Protein AF-A0A3S0FAB8-F1 (afdb_monomer_lite)

Foldseek 3Di:
DFLVLQLFAPLSQKWFKWQVLDVPTDGLFMWGDPDRFKIKFFCLSPVLCQLPQLRIWTASQQLRAIWGFPHKFAQPPWDPPVSVVLLLVAPLDPPDADDTFRGMMMTGTDRDNDDDDPVVSVLSLVLSAHDDDCVQWPDKDWDFQQVVVVVLQVCLVVQAFWKKFFAASRRHTAKIWGDHRSATWWIDGLLAIDLQNVLQCNQVVRGGMMTTGRDDDDCPDPGGTHPDGRVVSVVVSVVLNVCVQVLQVVQVHQQWAKAFPDPDDQLVNFDPLCSVQCVQLVVQRPRQAGLNLSCSRSNGHSSSSSVRVVRCVVVVRMDIDPDSGPHNVDSDDHGRADADQDDDFDAFQKKKWWDQDPRRRDIDIWIWGWHAALDPVRRQWTKIQTDDDFRHGQIFMDHPSHGFWTWRGFDDHDPPPPDDPGTMTITGGPVSVVSSVPDDPPDPPDDDDDDDDSSVVSPPDPPVVVVVVVVVVPDDDQDWFADPPPRDIDSDQQQDPPHGDGHDDDDDDDDDDDPVVVVVVVVVVVCVVPVDDPVVVVVVVCVVPPPPPPPDDPDDDDDDDDDDPDDPPDPPPPDDEADQVQLVCCVQWLVFDSDADPQWHKAFCCVLVPPWGKIWIDGPVQQKIKIKTKAQACCCVVCVLVCQQPPPSDPFFDGHDNVPWDKDWDWDDFFLGIKTKIWTWTQTNVRDHTFIKIWIKDGTPDPRMIIIMIMGGNDNVDHHDVVVVVVSSCVRRVVSRVNNVCVVVVVDDPPPPDDDDDDDDDDDDPPDDDADDPVNLVVLQVVLQVQLLVLQDQDPVLVVQLPDPDRDWFKWKKKFKAALQQATPDIGTPGCGPDVSNSVSSVRSSNVSPSRPDDGQHPVRMAMWMWMDTSSGIDIDGD

Secondary structure (DSSP, 8-state):
--HHHHTTSHHHHEEEEEETTSSSPEEEEEEEEEETTEEEE-HHHHGGGTT-GGGEEEEETTTTEEEEEEEEEE-TT--HHHHHHHHHT----TT-----TT--EEEEEESS-----HHHHHHHHHHHSPP---TTEEEEEE--TTHHHHHHHHHHHTT--EEEEEE-TTS-EEEEEEEETTEEEEEEETTEEHHHHHHHHHHH---SEEEEESS-----TTPPPP-S-HHHHHHHHHHHHHHHHHHHHHTT-TT-BEEESSS---GGGS-HHHHHHHHHHHHH--SSSBGGGHHHHHTS-HHHHHHHHHHHHHTTSEEE---S-SS--SS--SPPP-B-S-----TT-EEEEEEE-TTT--EEEEEEEEEEES-TT-TTEEEE-----TT-TT-EEEETTEEEEEEEEEEPPPTTS---SS-EEEEEEGGGHHHHHTS---------S----TTGGGTTTTSSHHHHHHHGGGS-----EE-TTT--EESSSEE-TTT-PEEPPPPPPPPPP-TTHHHHHHHHHHHHHHT--HHHHHHHHHHHHSSSSSSS------PPPPPP---TT------PPPPHHHHHHIIIII---SSPPTT-EEEE-TTTSTTSEEEEEEETTTTEEEEEEEESSSHHHH-GGGGTTS-TT-TTB----GGGSEEEEEEEEETTEEEEEEEEEE-BTTS---EEEEEEEEE-SSTT-EEEEEEEESSTTS---HHHHHHHHHHHTHHHHHHHHHHHTT--------PPP------PPP-PPPPPPHHHHHHHHHHHHHHHHHH----HHHHHHHTSSS----EEEEEEEEETTS-EEEEEEEE--S-HHHHHHHHHHHHHTPSPTTPPP-TTSEEEEEEEEETTEEEEE--

Sequence (879 aa):
MSLEQIQQNYADATGFVIDRTVSPPKVLGQAFLVSKSRAVTCASSVFNYVEAPWALGLNFIHPDVTDSIKNITLHQDFDKVAARKWYLAQTGNPGDQLILPNDMASLSLDFNTPNVEPDKLAELNRALSLPFSSEGVESSGNIRGIEFLTVLQNILQTGREGLFTLLDGRNLPIGRIQVASGNIQKVYFRGLLGELAFFELVYRKPAEGFSFQTTVPFNWGNVRDITAPAPALIEEAQRRVSELPGMLNYLGGSEARYQKRVENVEPSQVSENIQWLMERLWATIDGYMTLDKMSERVGADTFTVVQAMRECVNRGFVSMINRSTPFHCSHEVGTPLVSHTDFEVNAWDPLQAFYLDPLSGRPTWMQGNFFGVANALQPKNMLHTIAMPNNLPGALILKDYKLIGIHSGPQIPKPGTPLPPVKLYQMMWMGALLEMSSKRVKSDDGATGEQSSAISGLRGKMELDDEAVAAAASQEKLEKYVCSNCYTTNTKVGPCFNCGTTIEPPPPEEEPEDAKSKAVSEIAKLQKKYNVTNAQLALVAAVVIGVPVFGFAFCGGGGTPPPAVTDPNQSAERVHKSSDKAVALATKYAGFQGTAVGGYWYDDTSDKTKPAQSFGLNSELSNQRILFVIMDDLAPVQNLGNFVGLPPFVDDIKRAPPEKVKVDEGRQIIGDGDLQWFVGSYEDAKDGPHREVLTAAYASPEKNKSILVVGTAYDPSKGYDPKMTLGVIDQMASEFTANGNSKRTGTEKKLIVEKPKDSPDDTPPPEEKPLATDSELDEFVEAVGSVIQNKLKTPDDIAELLAKKKPPKIKSTLSVVLNEDGTVKKLEIIDPGDYESATTALNKAVNAASPYENVPHTKDGQVSLIVKLDGNKIKTERP

pLDDT: mean 80.63, std 19.11, range [27.0, 98.06]

Structure (mmCIF, N/CA/C/O backbone):
data_AF-A0A3S0FAB8-F1
#
_entry.id   AF-A0A3S0FAB8-F1
#
loop_
_atom_site.group_PDB
_atom_site.id
_atom_site.type_symbol
_atom_site.label_atom_id
_atom_site.label_alt_id
_atom_site.label_comp_id
_atom_site.label_asym_id
_atom_site.label_entity_id
_atom_site.label_seq_id
_atom_site.pdbx_PDB_ins_code
_atom_site.Cartn_x
_atom_site.Cartn_y
_atom_site.Cartn_z
_atom_site.occupancy
_atom_site.B_iso_or_equiv
_atom_site.auth_seq_id
_atom_site.auth_comp_id
_atom_site.auth_asym_id
_atom_site.auth_atom_id
_atom_site.pdbx_PDB_model_num
ATOM 1 N N . MET A 1 1 ? 1.625 23.598 -17.117 1.00 54.50 1 MET A N 1
ATOM 2 C CA . MET A 1 1 ? 3.053 23.214 -17.187 1.00 54.50 1 MET A CA 1
ATOM 3 C C . MET A 1 1 ? 3.160 22.027 -18.135 1.00 54.50 1 MET A C 1
ATOM 5 O O . MET A 1 1 ? 2.206 21.261 -18.180 1.00 54.50 1 MET A O 1
ATOM 9 N N . SER A 1 2 ? 4.219 21.894 -18.937 1.00 55.75 2 SER A N 1
ATOM 10 C CA . SER A 1 2 ? 4.358 20.711 -19.811 1.00 55.75 2 SER A CA 1
ATOM 11 C C . SER A 1 2 ? 4.960 19.539 -19.026 1.00 55.75 2 SER A C 1
ATOM 13 O O . SER A 1 2 ? 5.820 19.763 -18.176 1.00 55.75 2 SER A O 1
ATOM 15 N N . LEU A 1 3 ? 4.552 18.294 -19.309 1.00 57.84 3 LEU A N 1
ATOM 16 C CA . LEU A 1 3 ? 5.097 17.100 -18.635 1.00 57.84 3 LEU A CA 1
ATOM 17 C C . LEU A 1 3 ? 6.617 16.936 -18.846 1.00 57.84 3 LEU A C 1
ATOM 19 O O . LEU A 1 3 ? 7.285 16.319 -18.027 1.00 57.84 3 LEU A O 1
ATOM 23 N N . GLU A 1 4 ? 7.184 17.562 -19.882 1.00 55.56 4 GLU A N 1
ATOM 24 C CA . GLU A 1 4 ? 8.634 17.623 -20.131 1.00 55.56 4 GLU A CA 1
ATOM 25 C C . GLU A 1 4 ? 9.408 18.393 -19.051 1.00 55.56 4 GLU A C 1
ATOM 27 O O . GLU A 1 4 ? 10.554 18.061 -18.758 1.00 55.56 4 GLU A O 1
ATOM 32 N N . GLN A 1 5 ? 8.789 19.405 -18.439 1.00 54.78 5 GLN A N 1
ATOM 33 C CA . GLN A 1 5 ? 9.406 20.188 -17.362 1.00 54.78 5 GLN A CA 1
ATOM 34 C C . GLN A 1 5 ? 9.337 19.453 -16.016 1.00 54.78 5 GLN A C 1
ATOM 36 O O . GLN A 1 5 ? 10.212 19.629 -15.179 1.00 54.78 5 GLN A O 1
ATOM 41 N N . ILE A 1 6 ? 8.335 18.587 -15.836 1.00 58.62 6 ILE A N 1
ATOM 42 C CA . ILE A 1 6 ? 8.087 17.832 -14.597 1.00 58.62 6 ILE A CA 1
ATOM 43 C C . ILE A 1 6 ? 9.078 16.658 -14.443 1.00 58.62 6 ILE A C 1
ATOM 45 O O . ILE A 1 6 ? 9.403 16.244 -13.337 1.00 58.62 6 ILE A O 1
ATOM 49 N N . GLN A 1 7 ? 9.641 16.146 -15.542 1.00 57.84 7 GLN A N 1
ATOM 50 C CA . GLN A 1 7 ? 10.600 15.027 -15.529 1.00 57.84 7 GLN A CA 1
ATOM 51 C C . GLN A 1 7 ? 12.011 15.387 -15.028 1.00 57.84 7 GLN A C 1
ATOM 53 O O . GLN A 1 7 ? 12.880 14.517 -14.945 1.00 57.84 7 GLN A O 1
ATOM 58 N N . GLN A 1 8 ? 12.267 16.657 -14.713 1.00 58.75 8 GLN A N 1
ATOM 59 C CA . GLN A 1 8 ? 13.614 17.156 -14.427 1.00 58.75 8 GLN A CA 1
ATOM 60 C C . GLN A 1 8 ? 14.094 16.861 -12.996 1.00 58.75 8 GLN A C 1
ATOM 62 O O . GLN A 1 8 ? 15.282 17.017 -12.730 1.00 58.75 8 GLN A O 1
ATOM 67 N N . ASN A 1 9 ? 13.224 16.377 -12.100 1.00 72.06 9 ASN A N 1
ATOM 68 C CA . ASN A 1 9 ? 13.579 16.014 -10.726 1.00 72.06 9 ASN A CA 1
ATOM 69 C C . ASN A 1 9 ? 12.665 14.927 -10.153 1.00 72.06 9 ASN A C 1
ATOM 71 O O . ASN A 1 9 ? 11.476 14.882 -10.449 1.00 72.06 9 ASN A O 1
ATOM 75 N N . TYR A 1 10 ? 13.213 14.096 -9.267 1.00 70.00 10 TYR A N 1
ATOM 76 C CA . TYR A 1 10 ? 12.505 13.081 -8.489 1.00 70.00 10 TYR A CA 1
ATOM 77 C C . TYR A 1 10 ? 11.234 13.600 -7.804 1.00 70.00 10 TYR A C 1
ATOM 79 O O . TYR A 1 10 ? 10.201 12.937 -7.864 1.00 70.00 10 TYR A O 1
ATOM 87 N N . ALA A 1 11 ? 11.302 14.769 -7.161 1.00 70.94 11 ALA A N 1
ATOM 88 C CA . ALA A 1 11 ? 10.172 15.331 -6.419 1.00 70.94 11 ALA A CA 1
ATOM 89 C C . ALA A 1 11 ? 9.024 15.784 -7.334 1.00 70.94 11 ALA A C 1
ATOM 91 O O . ALA A 1 11 ? 7.865 15.549 -7.008 1.00 70.94 11 ALA A O 1
ATOM 92 N N . ASP A 1 12 ? 9.350 16.369 -8.487 1.00 78.69 12 ASP A N 1
ATOM 93 C CA . ASP A 1 12 ? 8.362 16.807 -9.475 1.00 78.69 12 ASP A CA 1
ATOM 94 C C . ASP A 1 12 ? 7.782 15.623 -10.250 1.00 78.69 12 ASP A C 1
ATOM 96 O O . ASP A 1 12 ? 6.581 15.563 -10.497 1.00 78.69 12 ASP A O 1
ATOM 100 N N . ALA A 1 13 ? 8.625 14.644 -10.584 1.00 83.12 13 ALA A N 1
ATOM 101 C CA . ALA A 1 13 ? 8.242 13.464 -11.345 1.00 83.12 13 ALA A CA 1
ATOM 102 C C . ALA A 1 13 ? 7.451 12.432 -10.530 1.00 83.12 13 ALA A C 1
ATOM 104 O O . ALA A 1 13 ? 6.884 11.515 -11.126 1.00 83.12 13 ALA A O 1
ATOM 105 N N . THR A 1 14 ? 7.417 12.554 -9.200 1.00 89.62 14 THR A N 1
ATOM 106 C CA . THR A 1 14 ? 6.674 11.663 -8.299 1.00 89.62 14 THR A CA 1
ATOM 107 C C . THR A 1 14 ? 5.377 12.334 -7.859 1.00 89.62 14 THR A C 1
ATOM 109 O O . THR A 1 14 ? 5.351 13.513 -7.518 1.00 89.62 14 THR A O 1
ATOM 112 N N . GLY A 1 15 ? 4.283 11.582 -7.845 1.00 92.06 15 GLY A N 1
ATOM 113 C CA . GLY A 1 15 ? 2.976 12.071 -7.425 1.00 92.06 15 GLY A CA 1
ATOM 114 C C . GLY A 1 15 ? 2.172 11.014 -6.682 1.00 92.06 15 GLY A C 1
ATOM 115 O O . GLY A 1 15 ? 2.530 9.834 -6.640 1.00 92.06 15 GLY A O 1
ATOM 116 N N . PHE A 1 16 ? 1.056 11.440 -6.101 1.00 94.94 16 PHE A N 1
ATOM 117 C CA . PHE A 1 16 ? 0.107 10.552 -5.441 1.00 94.94 16 PHE A CA 1
ATOM 118 C C . PHE A 1 16 ? -0.985 10.120 -6.404 1.00 94.94 16 PHE A C 1
ATOM 120 O O . PHE A 1 16 ? -1.671 10.958 -6.994 1.00 94.94 16 PHE A O 1
ATOM 127 N N . VAL A 1 17 ? -1.195 8.811 -6.512 1.00 95.25 17 VAL A N 1
ATOM 128 C CA . VAL A 1 17 ? -2.403 8.284 -7.142 1.00 95.25 17 VAL A CA 1
ATOM 129 C C . VAL A 1 17 ? -3.548 8.494 -6.164 1.00 95.25 17 VAL A C 1
ATOM 131 O O . VAL A 1 17 ? -3.518 7.962 -5.051 1.00 95.25 17 VAL A O 1
ATOM 134 N N . ILE A 1 18 ? -4.540 9.281 -6.564 1.00 94.06 18 ILE A N 1
ATOM 135 C CA . ILE A 1 18 ? -5.681 9.644 -5.728 1.00 94.06 18 ILE A CA 1
ATOM 136 C C . ILE A 1 18 ? -6.983 9.120 -6.318 1.00 94.06 18 ILE A C 1
ATOM 138 O O . ILE A 1 18 ? -7.229 9.228 -7.518 1.00 94.06 18 ILE A O 1
ATOM 142 N N . ASP A 1 19 ? -7.840 8.597 -5.452 1.00 92.50 19 ASP A N 1
ATOM 143 C CA . ASP A 1 19 ? -9.252 8.404 -5.743 1.00 92.50 19 ASP A CA 1
ATOM 144 C C . ASP A 1 19 ? -9.979 9.739 -5.552 1.00 92.50 19 ASP A C 1
ATOM 146 O O . ASP A 1 19 ? -10.097 10.242 -4.432 1.00 92.50 19 ASP A O 1
ATOM 150 N N . ARG A 1 20 ? -10.452 10.315 -6.659 1.00 90.00 20 ARG A N 1
ATOM 151 C CA . ARG A 1 20 ? -11.163 11.605 -6.688 1.00 90.00 20 ARG A CA 1
ATOM 152 C C . ARG A 1 20 ? -12.668 11.480 -6.469 1.00 90.00 20 ARG A C 1
ATOM 154 O O . ARG A 1 20 ? -13.372 12.484 -6.503 1.00 90.00 20 ARG A O 1
ATOM 161 N N . THR A 1 21 ? -13.168 10.265 -6.279 1.00 87.75 21 THR A N 1
ATOM 162 C CA . THR A 1 21 ? -14.599 10.002 -6.100 1.00 87.75 21 THR A CA 1
ATOM 163 C C . THR A 1 21 ? -15.042 9.993 -4.638 1.00 87.75 21 THR A C 1
ATOM 165 O O . THR A 1 21 ? -16.234 9.905 -4.354 1.00 87.75 21 THR A O 1
ATOM 168 N N . VAL A 1 22 ? -14.090 10.134 -3.714 1.00 83.81 22 VAL A N 1
ATOM 169 C CA . VAL A 1 22 ? -14.316 10.268 -2.272 1.00 83.81 22 VAL A CA 1
ATOM 170 C C . VAL A 1 22 ? -13.826 11.632 -1.784 1.00 83.81 22 VAL A C 1
ATOM 172 O O . VAL A 1 22 ? -12.912 12.217 -2.366 1.00 83.81 22 VAL A O 1
ATOM 175 N N . SER A 1 23 ? -14.441 12.153 -0.720 1.00 78.12 23 SER A N 1
ATOM 176 C CA . SER A 1 23 ? -14.099 13.457 -0.143 1.00 78.12 23 SER A CA 1
ATOM 177 C C . SER A 1 23 ? -13.738 13.316 1.342 1.00 78.12 23 SER A C 1
ATOM 179 O O . SER A 1 23 ? -14.602 12.926 2.126 1.00 78.12 23 SER A O 1
ATOM 181 N N . PRO A 1 24 ? -12.509 13.676 1.761 1.00 78.81 24 PRO A N 1
ATOM 182 C CA . PRO A 1 24 ? -11.395 14.123 0.918 1.00 78.81 24 PRO A CA 1
ATOM 183 C C . PRO A 1 24 ? -10.855 12.995 0.011 1.00 78.81 24 PRO A C 1
ATOM 185 O O . PRO A 1 24 ? -11.035 11.821 0.347 1.00 78.81 24 PRO A O 1
ATOM 188 N N . PRO A 1 25 ? -10.168 13.327 -1.104 1.00 86.00 25 PRO A N 1
ATOM 189 C CA . PRO A 1 25 ? -9.566 12.331 -1.987 1.00 86.00 25 PRO A CA 1
ATOM 190 C C . PRO A 1 25 ? -8.641 11.374 -1.234 1.00 86.00 25 PRO A C 1
ATOM 192 O O . PRO A 1 25 ? -7.815 11.797 -0.419 1.00 86.00 25 PRO A O 1
ATOM 195 N N . LYS A 1 26 ? -8.759 10.076 -1.518 1.00 87.38 26 LYS A N 1
ATOM 196 C CA . LYS A 1 26 ? -7.969 9.032 -0.855 1.00 87.38 26 LYS A CA 1
ATOM 197 C C . LYS A 1 26 ? -6.704 8.744 -1.653 1.00 87.38 26 LYS A C 1
ATOM 199 O O . LYS A 1 26 ? -6.785 8.397 -2.825 1.00 87.38 26 LYS A O 1
ATOM 204 N N . VAL A 1 27 ? -5.541 8.829 -1.009 1.00 90.25 27 VAL A N 1
ATOM 205 C CA . VAL A 1 27 ? -4.267 8.397 -1.605 1.00 90.25 27 VAL A CA 1
ATOM 206 C C . VAL A 1 27 ? -4.222 6.867 -1.642 1.00 90.25 27 VAL A C 1
ATOM 208 O O . VAL A 1 27 ? -4.405 6.213 -0.616 1.00 90.25 27 VAL A O 1
ATOM 211 N N . LEU A 1 28 ? -3.995 6.301 -2.826 1.00 91.06 28 LEU A N 1
ATOM 212 C CA . LEU A 1 28 ? -3.922 4.854 -3.068 1.00 91.06 28 LEU A CA 1
ATOM 213 C C . LEU A 1 28 ? -2.479 4.332 -3.126 1.00 91.06 28 LEU A C 1
ATOM 215 O O . LEU A 1 28 ? -2.226 3.152 -2.888 1.00 91.06 28 LEU A O 1
ATOM 219 N N . GLY A 1 29 ? -1.539 5.207 -3.467 1.00 92.12 29 GLY A N 1
ATOM 220 C CA . GLY A 1 29 ? -0.128 4.890 -3.630 1.00 92.12 29 GLY A CA 1
ATOM 221 C C . GLY A 1 29 ? 0.616 6.041 -4.289 1.00 92.12 29 GLY A C 1
ATOM 222 O O . GLY A 1 29 ? 0.064 7.125 -4.501 1.00 92.12 29 GLY A O 1
ATOM 223 N N . GLN A 1 30 ? 1.872 5.794 -4.626 1.00 94.25 30 GLN A N 1
ATOM 224 C CA . GLN A 1 30 ? 2.707 6.721 -5.374 1.00 94.25 30 GLN A CA 1
ATOM 225 C C . GLN A 1 30 ? 2.863 6.244 -6.810 1.00 94.25 30 GLN A C 1
ATOM 227 O O . GLN A 1 30 ? 2.855 5.046 -7.098 1.00 94.25 30 GLN A O 1
ATOM 232 N N . ALA A 1 31 ? 2.993 7.190 -7.722 1.00 93.81 31 ALA A N 1
ATOM 233 C CA . ALA A 1 31 ? 3.391 6.913 -9.086 1.00 93.81 31 ALA A CA 1
ATOM 234 C C . ALA A 1 31 ? 4.488 7.881 -9.490 1.00 93.81 31 ALA A C 1
ATOM 236 O O . ALA A 1 31 ? 4.593 8.981 -8.949 1.00 93.81 31 ALA A O 1
ATOM 237 N N . PHE A 1 32 ? 5.274 7.482 -10.475 1.00 89.81 32 PHE A N 1
ATOM 238 C CA . PHE A 1 32 ? 6.310 8.338 -11.026 1.00 89.81 32 PHE A CA 1
ATOM 239 C C . PHE A 1 32 ? 6.253 8.356 -12.544 1.00 89.81 32 PHE A C 1
ATOM 241 O O . PHE A 1 32 ? 5.880 7.365 -13.175 1.00 89.81 32 PHE A O 1
ATOM 248 N N . LEU A 1 33 ? 6.628 9.484 -13.136 1.00 87.38 33 LEU A N 1
ATOM 249 C CA . LEU A 1 33 ? 6.671 9.660 -14.581 1.00 87.38 33 LEU A CA 1
ATOM 250 C C . LEU A 1 33 ? 7.852 8.903 -15.196 1.00 87.38 33 LEU A C 1
ATOM 252 O O . LEU A 1 33 ? 9.008 9.163 -14.875 1.00 87.38 33 LEU A O 1
ATOM 256 N N . VAL A 1 34 ? 7.554 8.016 -16.148 1.00 82.56 34 VAL A N 1
ATOM 257 C CA . VAL A 1 34 ? 8.550 7.354 -17.018 1.00 82.56 34 VAL A CA 1
ATOM 258 C C . VAL A 1 34 ? 8.629 8.000 -18.400 1.00 82.56 34 VAL A C 1
ATOM 260 O O . VAL A 1 34 ? 9.610 7.835 -19.115 1.00 82.56 34 VAL A O 1
ATOM 263 N N . SER A 1 35 ? 7.579 8.708 -18.820 1.00 78.69 35 SER A N 1
ATOM 264 C CA . SER A 1 35 ? 7.517 9.397 -20.114 1.00 78.69 35 SER A CA 1
ATOM 265 C C . SER A 1 35 ? 6.563 10.593 -20.042 1.00 78.69 35 SER A C 1
ATOM 267 O O . SER A 1 35 ? 5.873 10.768 -19.038 1.00 78.69 35 SER A O 1
ATOM 269 N N . LYS A 1 36 ? 6.477 11.376 -21.125 1.00 75.88 36 LYS A N 1
ATOM 270 C CA . LYS A 1 36 ? 5.649 12.591 -21.209 1.00 75.88 36 LYS A CA 1
ATOM 271 C C . LYS A 1 36 ? 4.159 12.376 -20.957 1.00 75.88 36 LYS A C 1
ATOM 273 O O . LYS A 1 36 ? 3.453 13.355 -20.846 1.00 75.88 36 LYS A O 1
ATOM 278 N N . SER A 1 37 ? 3.653 11.149 -20.959 1.00 82.94 37 SER A N 1
ATOM 279 C CA . SER A 1 37 ? 2.238 10.860 -20.685 1.00 82.94 37 SER A CA 1
ATOM 280 C C . SER A 1 37 ? 2.049 9.526 -19.975 1.00 82.94 37 SER A C 1
ATOM 282 O O . SER A 1 37 ? 0.938 8.999 -19.933 1.00 82.94 37 SER A O 1
ATOM 284 N N . ARG A 1 38 ? 3.131 8.945 -19.438 1.00 88.19 38 ARG A N 1
ATOM 285 C CA . ARG A 1 38 ? 3.058 7.667 -18.731 1.00 88.19 38 ARG A CA 1
ATOM 286 C C . ARG A 1 38 ? 3.715 7.754 -17.376 1.00 88.19 38 ARG A C 1
ATOM 288 O O . ARG A 1 38 ? 4.872 8.165 -17.277 1.00 88.19 38 ARG A O 1
ATOM 295 N N . ALA A 1 39 ? 2.988 7.270 -16.384 1.00 91.94 39 ALA A N 1
ATOM 296 C CA . ALA A 1 39 ? 3.492 7.015 -15.052 1.00 91.94 39 ALA A CA 1
ATOM 297 C C . ALA A 1 39 ? 3.465 5.513 -14.745 1.00 91.94 39 ALA A C 1
ATOM 299 O O . ALA A 1 39 ? 2.786 4.738 -15.424 1.00 91.94 39 ALA A O 1
ATOM 300 N N . VAL A 1 40 ? 4.220 5.096 -13.737 1.00 93.19 40 VAL A N 1
ATOM 301 C CA . VAL A 1 40 ? 4.257 3.713 -13.250 1.00 93.19 40 VAL A CA 1
ATOM 302 C C . VAL A 1 40 ? 3.993 3.700 -11.748 1.00 93.19 40 VAL A C 1
ATOM 304 O O . VAL A 1 40 ? 4.444 4.587 -11.027 1.00 93.19 40 VAL A O 1
ATOM 307 N N . THR A 1 41 ? 3.227 2.710 -11.293 1.00 94.94 41 THR A N 1
ATOM 308 C CA . THR A 1 41 ? 2.826 2.495 -9.894 1.00 94.94 41 THR A CA 1
ATOM 309 C C . THR A 1 41 ? 2.654 0.995 -9.617 1.00 94.94 41 THR A C 1
ATOM 311 O O . THR A 1 41 ? 2.871 0.170 -10.509 1.00 94.94 41 THR A O 1
ATOM 314 N N . CYS A 1 42 ? 2.244 0.624 -8.406 1.00 94.69 42 CYS A N 1
ATOM 315 C CA . CYS A 1 42 ? 1.854 -0.745 -8.072 1.00 94.69 42 CYS A CA 1
ATOM 316 C C . CYS A 1 42 ? 0.445 -1.064 -8.587 1.00 94.69 42 CYS A C 1
ATOM 318 O O . CYS A 1 42 ? -0.485 -0.266 -8.451 1.00 94.69 42 CYS A O 1
ATOM 320 N N . ALA A 1 43 ? 0.268 -2.252 -9.161 1.00 94.81 43 ALA A N 1
ATOM 321 C CA . ALA A 1 43 ? -1.026 -2.727 -9.641 1.00 94.81 43 ALA A CA 1
ATOM 322 C C . ALA A 1 43 ? -2.044 -2.882 -8.504 1.00 94.81 43 ALA A C 1
ATOM 324 O O . ALA A 1 43 ? -3.202 -2.503 -8.668 1.00 94.81 43 ALA A O 1
ATOM 325 N N . SER A 1 44 ? -1.616 -3.348 -7.336 1.00 91.50 44 SER A N 1
ATOM 326 C CA . SER A 1 44 ? -2.405 -3.489 -6.112 1.00 91.50 44 SER A CA 1
ATOM 327 C C . SER A 1 44 ? -3.070 -2.178 -5.675 1.00 91.50 44 SER A C 1
ATOM 329 O O . SER A 1 44 ? -4.183 -2.208 -5.149 1.00 91.50 44 SER A O 1
ATOM 331 N N . SER A 1 45 ? -2.459 -1.028 -5.975 1.00 91.56 45 SER A N 1
ATOM 332 C CA . SER A 1 45 ? -3.024 0.297 -5.698 1.00 91.56 45 SER A CA 1
ATOM 333 C C . SER A 1 45 ? -4.143 0.707 -6.662 1.00 91.56 45 SER A C 1
ATOM 335 O O . SER A 1 45 ? -4.986 1.520 -6.290 1.00 91.56 45 SER A O 1
ATOM 337 N N . VAL A 1 46 ? -4.176 0.180 -7.893 1.00 94.06 46 VAL A N 1
ATOM 338 C CA . VAL A 1 46 ? -5.038 0.709 -8.974 1.00 94.06 46 VAL A CA 1
ATOM 339 C C . VAL A 1 46 ? -5.921 -0.327 -9.672 1.00 94.06 46 VAL A C 1
ATOM 341 O O . VAL A 1 46 ? -6.801 0.057 -10.440 1.00 94.06 46 VAL A O 1
ATOM 344 N N . PHE A 1 47 ? -5.746 -1.627 -9.418 1.00 93.75 47 PHE A N 1
ATOM 345 C CA . PHE A 1 47 ? -6.419 -2.689 -10.181 1.00 93.75 47 PHE A CA 1
ATOM 346 C C . PHE A 1 47 ? -7.953 -2.608 -10.124 1.00 93.75 47 PHE A C 1
ATOM 348 O O . PHE A 1 47 ? -8.625 -2.915 -11.106 1.00 93.75 47 PHE A O 1
ATOM 355 N N . ASN A 1 48 ? -8.502 -2.147 -8.997 1.00 91.31 48 ASN A N 1
ATOM 356 C CA . ASN A 1 48 ? -9.939 -1.953 -8.791 1.00 91.31 48 ASN A CA 1
ATOM 357 C C . ASN A 1 48 ? -10.553 -0.879 -9.712 1.00 91.31 48 ASN A C 1
ATOM 359 O O . ASN A 1 48 ? -11.772 -0.807 -9.834 1.00 91.31 48 ASN A O 1
ATOM 363 N N . TYR A 1 49 ? -9.725 -0.060 -10.362 1.00 93.75 49 TYR A N 1
ATOM 364 C CA . TYR A 1 49 ? -10.148 1.061 -11.201 1.00 93.75 49 TYR A CA 1
ATOM 365 C C . TYR A 1 49 ? -9.835 0.850 -12.683 1.00 93.75 49 TYR A C 1
ATOM 367 O O . TYR A 1 49 ? -9.996 1.780 -13.464 1.00 93.75 49 TYR A O 1
ATOM 375 N N . VAL A 1 50 ? -9.406 -0.346 -13.106 1.00 93.00 50 VAL A N 1
ATOM 376 C CA . VAL A 1 50 ? -9.059 -0.619 -14.518 1.00 93.00 50 VAL A CA 1
ATOM 377 C C . VAL A 1 50 ? -10.213 -0.297 -15.474 1.00 93.00 50 VAL A C 1
ATOM 379 O O . VAL A 1 50 ? -9.971 0.240 -16.549 1.00 93.00 50 VAL A O 1
ATOM 382 N N . GLU A 1 51 ? -11.458 -0.563 -15.068 1.00 90.50 51 GLU A N 1
ATOM 383 C CA . GLU A 1 51 ? -12.672 -0.238 -15.842 1.00 90.50 51 GLU A CA 1
ATOM 384 C C . GLU A 1 51 ? -13.183 1.199 -15.594 1.00 90.50 51 GLU A C 1
ATOM 386 O O . GLU A 1 51 ? -14.076 1.684 -16.287 1.00 90.50 51 GLU A O 1
ATOM 391 N N . ALA A 1 52 ? -12.603 1.912 -14.625 1.00 92.56 52 ALA A N 1
ATOM 392 C CA . ALA A 1 52 ? -12.973 3.275 -14.252 1.00 92.56 52 ALA A CA 1
ATOM 393 C C . ALA A 1 52 ? -11.741 4.180 -14.031 1.00 92.56 52 ALA A C 1
ATOM 395 O O . ALA A 1 52 ? -11.623 4.807 -12.976 1.00 92.56 52 ALA A O 1
ATOM 396 N N . PRO A 1 53 ? -10.818 4.302 -15.007 1.00 92.81 53 PRO A N 1
ATOM 397 C CA . PRO A 1 53 ? -9.604 5.105 -14.838 1.00 92.81 53 PRO A CA 1
ATOM 398 C C . PRO A 1 53 ? -9.914 6.594 -14.603 1.00 92.81 53 PRO A C 1
ATOM 400 O O . PRO A 1 53 ? -9.187 7.270 -13.880 1.00 92.81 53 PRO A O 1
ATOM 403 N N . TRP A 1 54 ? -11.058 7.071 -15.112 1.00 91.19 54 TRP A N 1
ATOM 404 C CA . TRP A 1 54 ? -11.597 8.418 -14.889 1.00 91.19 54 TRP A CA 1
ATOM 405 C C . TRP A 1 54 ? -11.823 8.760 -13.406 1.00 91.19 54 TRP A C 1
ATOM 407 O O . TRP A 1 54 ? -11.848 9.938 -13.043 1.00 91.19 54 TRP A O 1
ATOM 417 N N . ALA A 1 55 ? -11.988 7.749 -12.547 1.00 92.44 55 ALA A N 1
ATOM 418 C CA . ALA A 1 55 ? -12.175 7.908 -11.107 1.00 92.44 55 ALA A CA 1
ATOM 419 C C . ALA A 1 55 ? -10.869 8.212 -10.366 1.00 92.44 55 ALA A C 1
ATOM 421 O O . ALA A 1 55 ? -10.898 8.546 -9.179 1.00 92.44 55 ALA A O 1
ATOM 422 N N . LEU A 1 56 ? -9.728 8.104 -11.049 1.00 94.69 56 LEU A N 1
ATOM 423 C CA . LEU A 1 56 ? -8.422 8.370 -10.479 1.00 94.69 56 LEU A CA 1
ATOM 424 C C . LEU A 1 56 ? -7.799 9.650 -11.046 1.00 94.69 56 LEU A C 1
ATOM 426 O O . LEU A 1 56 ? -8.062 10.079 -12.173 1.00 94.69 56 LEU A O 1
ATOM 430 N N . GLY A 1 57 ? -6.934 10.251 -10.239 1.00 94.06 57 GLY A N 1
ATOM 431 C CA . GLY A 1 57 ? -6.022 11.311 -10.650 1.00 94.06 57 GLY A CA 1
ATOM 432 C C . GLY A 1 57 ? -4.605 11.021 -10.174 1.00 94.06 57 GLY A C 1
ATOM 433 O O . GLY A 1 57 ? -4.401 10.244 -9.239 1.00 94.06 57 GLY A O 1
ATOM 434 N N . LEU A 1 58 ? -3.629 11.657 -10.809 1.00 93.94 58 LEU A N 1
ATOM 435 C CA . LEU A 1 58 ? -2.249 11.693 -10.352 1.00 93.94 58 LEU A CA 1
ATOM 436 C C . LEU A 1 58 ? -1.919 13.122 -9.925 1.00 93.94 58 LEU A C 1
ATOM 438 O O . LEU A 1 58 ? -1.878 14.024 -10.758 1.00 93.94 58 LEU A O 1
ATOM 442 N N . ASN A 1 59 ? -1.731 13.323 -8.622 1.00 92.38 59 ASN A N 1
ATOM 443 C CA . ASN A 1 59 ? -1.426 14.622 -8.035 1.00 92.38 59 ASN A CA 1
ATOM 444 C C . ASN A 1 59 ? 0.084 14.775 -7.803 1.00 92.38 59 ASN A C 1
ATOM 446 O O . ASN A 1 59 ? 0.644 14.170 -6.884 1.00 92.38 59 ASN A O 1
ATOM 450 N N . PHE A 1 60 ? 0.726 15.604 -8.619 1.00 89.19 60 PHE A N 1
ATOM 451 C CA . PHE A 1 60 ? 2.103 16.054 -8.458 1.00 89.19 60 PHE A CA 1
ATOM 452 C C . PHE A 1 60 ? 2.127 17.276 -7.539 1.00 89.19 60 PHE A C 1
ATOM 454 O O . PHE A 1 60 ? 2.011 18.418 -7.975 1.00 89.19 60 PHE A O 1
ATOM 461 N N . ILE A 1 61 ? 2.286 17.027 -6.243 1.00 85.88 61 ILE A N 1
ATOM 462 C CA . ILE A 1 61 ? 2.191 18.044 -5.184 1.00 85.88 61 ILE A CA 1
ATOM 463 C C . ILE A 1 61 ? 3.242 19.162 -5.269 1.00 85.88 61 ILE A C 1
ATOM 465 O O . ILE A 1 61 ? 3.028 20.244 -4.731 1.00 85.88 61 ILE A O 1
ATOM 469 N N . HIS A 1 62 ? 4.381 18.906 -5.919 1.00 82.88 62 HIS A N 1
ATOM 470 C CA . HIS A 1 62 ? 5.469 19.870 -6.049 1.00 82.88 62 HIS A CA 1
ATOM 471 C C . HIS A 1 62 ? 5.196 20.930 -7.115 1.00 82.88 62 HIS A C 1
ATOM 473 O O . HIS A 1 62 ? 5.147 22.115 -6.768 1.00 82.88 62 HIS A O 1
ATOM 479 N N . PRO A 1 63 ? 4.913 20.536 -8.371 1.00 77.94 63 PRO A N 1
ATOM 480 C CA . PRO A 1 63 ? 4.433 21.476 -9.374 1.00 77.94 63 PRO A CA 1
ATOM 481 C C . PRO A 1 63 ? 2.974 21.908 -9.130 1.00 77.94 63 PRO A C 1
ATOM 483 O O . PRO A 1 63 ? 2.497 22.787 -9.844 1.00 77.94 63 PRO A O 1
ATOM 486 N N . ASP A 1 64 ? 2.288 21.306 -8.148 1.00 81.25 64 ASP A N 1
ATOM 487 C CA . ASP A 1 64 ? 0.867 21.491 -7.816 1.00 81.25 64 ASP A CA 1
ATOM 488 C C . ASP A 1 64 ? -0.043 21.256 -9.034 1.00 81.25 64 ASP A C 1
ATOM 490 O O . ASP A 1 64 ? -0.902 22.061 -9.399 1.00 81.25 64 ASP A O 1
ATOM 494 N N . VAL A 1 65 ? 0.209 20.141 -9.726 1.00 84.31 65 VAL A N 1
ATOM 495 C CA . VAL A 1 65 ? -0.514 19.733 -10.936 1.00 84.31 65 VAL A CA 1
ATOM 496 C C . VAL A 1 65 ? -1.214 18.411 -10.675 1.00 84.31 65 VAL A C 1
ATOM 498 O O . VAL A 1 65 ? -0.597 17.445 -10.238 1.00 84.31 65 VAL A O 1
ATOM 501 N N . THR A 1 66 ? -2.507 18.348 -10.984 1.00 88.69 66 THR A N 1
ATOM 502 C CA . THR A 1 66 ? -3.263 17.094 -10.972 1.00 88.69 66 THR A CA 1
ATOM 503 C C . THR A 1 66 ? -3.691 16.734 -12.385 1.00 88.69 66 THR A C 1
ATOM 505 O O . THR A 1 66 ? -4.507 17.437 -12.981 1.00 88.69 66 THR A O 1
ATOM 508 N N . ASP A 1 67 ? -3.193 15.604 -12.877 1.00 90.44 67 ASP A N 1
ATOM 509 C CA . ASP A 1 67 ? -3.597 15.029 -14.158 1.00 90.44 67 ASP A CA 1
ATOM 510 C C . ASP A 1 67 ? -4.618 13.910 -13.946 1.00 90.44 67 ASP A C 1
ATOM 512 O O . ASP A 1 67 ? -4.656 13.248 -12.903 1.00 90.44 67 ASP A O 1
ATOM 516 N N . SER A 1 68 ? -5.474 13.682 -14.939 1.00 91.12 68 SER A N 1
ATOM 517 C CA . SER A 1 68 ? -6.391 12.543 -14.923 1.00 91.12 68 SER A CA 1
ATOM 518 C C . SER A 1 68 ? -5.719 11.290 -15.471 1.00 91.12 68 SER A C 1
ATOM 520 O O . SER A 1 68 ? -4.771 11.362 -16.257 1.00 91.12 68 SER A O 1
ATOM 522 N N . ILE A 1 69 ? -6.214 10.123 -15.066 1.00 94.06 69 ILE A N 1
ATOM 523 C CA . ILE A 1 69 ? -5.746 8.852 -15.613 1.00 94.06 69 ILE A CA 1
ATOM 524 C C . ILE A 1 69 ? -6.710 8.427 -16.721 1.00 94.06 69 ILE A C 1
ATOM 526 O O . ILE A 1 69 ? -7.898 8.211 -16.498 1.00 94.06 69 ILE A O 1
ATOM 530 N N . LYS A 1 70 ? -6.184 8.301 -17.939 1.00 91.94 70 LYS A N 1
ATOM 531 C CA . LYS A 1 70 ? -6.934 7.873 -19.125 1.00 91.94 70 LYS A CA 1
ATOM 532 C C . LYS A 1 70 ? -7.049 6.361 -19.219 1.00 91.94 70 LYS A C 1
ATOM 534 O O . LYS A 1 70 ? -8.077 5.841 -19.636 1.00 91.94 70 LYS A O 1
ATOM 539 N N . ASN A 1 71 ? -5.969 5.660 -18.888 1.00 93.38 71 ASN A N 1
ATOM 540 C CA . ASN A 1 71 ? -5.895 4.210 -19.008 1.00 93.38 71 ASN A CA 1
ATOM 541 C C . ASN A 1 71 ? -4.970 3.616 -17.943 1.00 93.38 71 ASN A C 1
ATOM 543 O O . ASN A 1 71 ? -3.940 4.210 -17.615 1.00 93.38 71 ASN A O 1
ATOM 547 N N . ILE A 1 72 ? -5.314 2.420 -17.469 1.00 95.56 72 ILE A N 1
ATOM 548 C CA . ILE A 1 72 ? -4.529 1.628 -16.522 1.00 95.56 72 ILE A CA 1
ATOM 549 C C . ILE A 1 72 ? -4.197 0.299 -17.194 1.00 95.56 72 ILE A C 1
ATOM 551 O O . ILE A 1 72 ? -5.076 -0.502 -17.499 1.00 95.56 72 ILE A O 1
ATOM 555 N N . THR A 1 73 ? -2.912 0.051 -17.415 1.00 94.88 73 THR A N 1
ATOM 556 C CA . THR A 1 73 ? -2.414 -1.227 -17.932 1.00 94.88 73 THR A CA 1
ATOM 557 C C . THR A 1 73 ? -1.722 -1.967 -16.800 1.00 94.88 73 THR A C 1
ATOM 559 O O . THR A 1 73 ? -0.765 -1.450 -16.234 1.00 94.88 73 THR A O 1
ATOM 562 N N . LEU A 1 74 ? -2.199 -3.162 -16.457 1.00 94.31 74 LEU A N 1
ATOM 563 C CA . LEU A 1 74 ? -1.585 -4.015 -15.434 1.00 94.31 74 LEU A CA 1
ATOM 564 C C . LEU A 1 74 ? -0.549 -4.951 -16.065 1.00 94.31 74 LEU A C 1
ATOM 566 O O . LEU A 1 74 ? -0.666 -5.290 -17.247 1.00 94.31 74 LEU A O 1
ATOM 570 N N . HIS A 1 75 ? 0.438 -5.391 -15.285 1.00 92.94 75 HIS A N 1
ATOM 571 C CA . HIS A 1 75 ? 1.328 -6.475 -15.699 1.00 92.94 75 HIS A CA 1
ATOM 572 C C . HIS A 1 75 ? 0.519 -7.732 -16.071 1.00 92.94 75 HIS A C 1
ATOM 574 O O . HIS A 1 75 ? -0.501 -8.025 -15.447 1.00 92.94 75 HIS A O 1
ATOM 580 N N . GLN A 1 76 ? 0.955 -8.472 -17.098 1.00 88.69 76 GLN A N 1
ATOM 581 C CA . GLN A 1 76 ? 0.183 -9.598 -17.652 1.00 88.69 76 GLN A CA 1
ATOM 582 C C . GLN A 1 76 ? -0.009 -10.718 -16.623 1.00 88.69 76 GLN A C 1
ATOM 584 O O . GLN A 1 76 ? -1.106 -11.247 -16.483 1.00 88.69 76 GLN A O 1
ATOM 589 N N . ASP A 1 77 ? 1.044 -10.983 -15.854 1.00 89.81 77 ASP A N 1
ATOM 590 C CA . ASP A 1 77 ? 1.072 -12.008 -14.807 1.00 89.81 77 ASP A CA 1
ATOM 591 C C . ASP A 1 77 ? 0.657 -11.482 -13.420 1.00 89.81 77 ASP A C 1
ATOM 593 O O . ASP A 1 77 ? 1.003 -12.082 -12.400 1.00 89.81 77 ASP A O 1
ATOM 597 N N . PHE A 1 78 ? -0.015 -10.326 -13.351 1.00 91.88 78 PHE A N 1
ATOM 598 C CA . PHE A 1 78 ? -0.582 -9.830 -12.098 1.00 91.88 78 PHE A CA 1
ATOM 599 C C . PHE A 1 78 ? -1.846 -10.622 -11.741 1.00 91.88 78 PHE A C 1
ATOM 601 O O . PHE A 1 78 ? -2.810 -10.662 -12.513 1.00 91.88 78 PHE A O 1
ATOM 608 N N . ASP A 1 79 ? -1.866 -11.218 -10.549 1.00 90.62 79 ASP A N 1
ATOM 609 C CA . ASP A 1 79 ? -2.983 -12.041 -10.087 1.00 90.62 79 ASP A CA 1
ATOM 610 C C . ASP A 1 79 ? -4.172 -11.181 -9.624 1.00 90.62 79 ASP A C 1
ATOM 612 O O . ASP A 1 79 ? -4.335 -10.835 -8.449 1.00 90.62 79 ASP A O 1
ATOM 616 N N . LYS A 1 80 ? -5.043 -10.848 -10.580 1.00 90.19 80 LYS A N 1
ATOM 617 C CA . LYS A 1 80 ? -6.271 -10.080 -10.328 1.00 90.19 80 LYS A CA 1
ATOM 618 C C . LYS A 1 80 ? -7.240 -10.808 -9.396 1.00 90.19 80 LYS A C 1
ATOM 620 O O . LYS A 1 80 ? -7.991 -10.145 -8.681 1.00 90.19 80 LYS A O 1
ATOM 625 N N . VAL A 1 81 ? -7.248 -12.142 -9.409 1.00 89.19 81 VAL A N 1
ATOM 626 C CA . VAL A 1 81 ? -8.179 -12.949 -8.609 1.00 89.19 81 VAL A CA 1
ATOM 627 C C . VAL A 1 81 ? -7.763 -12.895 -7.147 1.00 89.19 81 VAL A C 1
ATOM 629 O O . VAL A 1 81 ? -8.588 -12.567 -6.292 1.00 89.19 81 VAL A O 1
ATOM 632 N N . ALA A 1 82 ? -6.479 -13.112 -6.854 1.00 88.56 82 ALA A N 1
ATOM 633 C CA . ALA A 1 82 ? -5.945 -12.939 -5.508 1.00 88.56 82 ALA A CA 1
ATOM 634 C C . ALA A 1 82 ? -6.111 -11.494 -5.018 1.00 88.56 82 ALA A C 1
ATOM 636 O O . ALA A 1 82 ? -6.520 -11.285 -3.873 1.00 88.56 82 ALA A O 1
ATOM 637 N N . ALA A 1 83 ? -5.889 -10.503 -5.891 1.00 88.94 83 ALA A N 1
ATOM 638 C CA . ALA A 1 83 ? -6.092 -9.094 -5.557 1.00 88.94 83 ALA A CA 1
ATOM 639 C C . ALA A 1 83 ? -7.538 -8.792 -5.164 1.00 88.94 83 ALA A C 1
ATOM 641 O O . ALA A 1 83 ? -7.792 -8.175 -4.126 1.00 88.94 83 ALA A O 1
ATOM 642 N N . ARG A 1 84 ? -8.499 -9.276 -5.958 1.00 87.75 84 ARG A N 1
ATOM 643 C CA . ARG A 1 84 ? -9.923 -9.092 -5.682 1.00 87.75 84 ARG A CA 1
ATOM 644 C C . ARG A 1 84 ? -10.352 -9.840 -4.425 1.00 87.75 84 ARG A C 1
ATOM 646 O O . ARG A 1 84 ? -11.058 -9.264 -3.604 1.00 87.75 84 ARG A O 1
ATOM 653 N N . LYS A 1 85 ? -9.903 -11.083 -4.238 1.00 86.81 85 LYS A N 1
ATOM 654 C CA . LYS A 1 85 ? -10.196 -11.875 -3.037 1.00 86.81 85 LYS A CA 1
ATOM 655 C C . LYS A 1 85 ? -9.695 -11.176 -1.777 1.00 86.81 85 LYS A C 1
ATOM 657 O O . LYS A 1 85 ? -10.432 -11.093 -0.800 1.00 86.81 85 LYS A O 1
ATOM 662 N N . TRP A 1 86 ? -8.477 -10.639 -1.808 1.00 85.94 86 TRP A N 1
ATOM 663 C CA . TRP A 1 86 ? -7.941 -9.880 -0.684 1.00 85.94 86 TRP A CA 1
ATOM 664 C C . TRP A 1 86 ? -8.720 -8.590 -0.438 1.00 85.94 86 TRP A C 1
ATOM 666 O O . TRP A 1 86 ? -9.048 -8.298 0.706 1.00 85.94 86 TRP A O 1
ATOM 676 N N . TYR A 1 87 ? -9.067 -7.851 -1.497 1.00 85.44 87 TYR A N 1
ATOM 677 C CA . TYR A 1 87 ? -9.889 -6.648 -1.384 1.00 85.44 87 TYR A CA 1
ATOM 678 C C . TYR A 1 87 ? -11.220 -6.930 -0.681 1.00 85.44 87 TYR A C 1
ATOM 680 O O . TYR A 1 87 ? -11.568 -6.238 0.267 1.00 85.44 87 TYR A O 1
ATOM 688 N N . LEU A 1 88 ? -11.921 -7.989 -1.091 1.00 84.06 88 LEU A N 1
ATOM 689 C CA . LEU A 1 88 ? -13.195 -8.394 -0.491 1.00 84.06 88 LEU A CA 1
ATOM 690 C C . LEU A 1 88 ? -13.046 -8.934 0.941 1.00 84.06 88 LEU A C 1
ATOM 692 O O . LEU A 1 88 ? -13.999 -8.882 1.710 1.00 84.06 88 LEU A O 1
ATOM 696 N N . ALA A 1 89 ? -11.860 -9.427 1.303 1.00 80.81 89 ALA A N 1
ATOM 697 C CA . ALA A 1 89 ? -11.532 -9.898 2.646 1.00 80.81 89 ALA A CA 1
ATOM 698 C C . ALA A 1 89 ? -10.974 -8.792 3.562 1.00 80.81 89 ALA A C 1
ATOM 700 O O . ALA A 1 89 ? -10.563 -9.084 4.688 1.00 80.81 89 ALA A O 1
ATOM 701 N N . GLN A 1 90 ? -10.920 -7.534 3.102 1.00 77.25 90 GLN A N 1
ATOM 702 C CA . GLN A 1 90 ? -10.390 -6.439 3.904 1.00 77.25 90 GLN A CA 1
ATOM 703 C C . GLN A 1 90 ? -11.209 -6.256 5.174 1.00 77.25 90 GLN A C 1
ATOM 705 O O . GLN A 1 90 ? -12.388 -5.915 5.157 1.00 77.25 90 GLN A O 1
ATOM 710 N N . THR A 1 91 ? -10.528 -6.411 6.301 1.00 68.88 91 THR A N 1
ATOM 711 C CA . THR A 1 91 ? -11.105 -6.143 7.613 1.00 68.88 91 THR A CA 1
ATOM 712 C C . THR A 1 91 ? -10.915 -4.679 8.015 1.00 68.88 91 THR A C 1
ATOM 714 O O . THR A 1 91 ? -11.488 -4.247 9.004 1.00 68.88 91 THR A O 1
ATOM 717 N N . GLY A 1 92 ? -10.113 -3.890 7.292 1.00 64.75 92 GLY A N 1
ATOM 718 C CA . GLY A 1 92 ? -9.753 -2.526 7.699 1.00 64.75 92 GLY A CA 1
ATOM 719 C C . GLY A 1 92 ? -8.800 -2.485 8.900 1.00 64.75 92 GLY A C 1
ATOM 720 O O . GLY A 1 92 ? -8.760 -1.489 9.624 1.00 64.75 92 GLY A O 1
ATOM 721 N N . ASN A 1 93 ? -8.053 -3.566 9.160 1.00 63.22 93 ASN A N 1
ATOM 722 C CA . ASN A 1 93 ? -7.035 -3.563 10.204 1.00 63.22 93 ASN A CA 1
ATOM 723 C C . ASN A 1 93 ? -5.822 -2.718 9.787 1.00 63.22 93 ASN A C 1
ATOM 725 O O . ASN A 1 93 ? -5.377 -2.787 8.637 1.00 63.22 93 ASN A O 1
ATOM 729 N N . PRO A 1 94 ? -5.245 -1.933 10.713 1.00 49.72 94 PRO A N 1
ATOM 730 C CA . PRO A 1 94 ? -3.996 -1.233 10.451 1.00 49.72 94 PRO A CA 1
ATOM 731 C C . PRO A 1 94 ? -2.878 -2.214 10.096 1.00 49.72 94 PRO A C 1
ATOM 733 O O . PRO A 1 94 ? -2.581 -3.129 10.859 1.00 49.72 94 PRO A O 1
ATOM 736 N N . GLY A 1 95 ? -2.209 -1.963 8.971 1.00 58.56 95 GLY A N 1
ATOM 737 C CA . GLY A 1 95 ? -1.040 -2.729 8.539 1.00 58.56 95 GLY A CA 1
ATOM 738 C C . GLY A 1 95 ? -1.337 -3.890 7.592 1.00 58.56 95 GLY A C 1
ATOM 739 O O . GLY A 1 95 ? -0.378 -4.464 7.079 1.00 58.56 95 GLY A O 1
ATOM 740 N N . ASP A 1 96 ? -2.609 -4.185 7.305 1.00 64.94 96 ASP A N 1
ATOM 741 C CA . ASP A 1 96 ? -2.979 -5.126 6.248 1.00 64.94 96 ASP A CA 1
ATOM 742 C C . ASP A 1 96 ? -2.550 -4.550 4.895 1.00 64.94 96 ASP A C 1
ATOM 744 O O . ASP A 1 96 ? -3.090 -3.549 4.420 1.00 64.94 96 ASP A O 1
ATOM 748 N N . GLN A 1 97 ? -1.571 -5.186 4.260 1.00 68.88 97 GLN A N 1
ATOM 749 C CA . GLN A 1 97 ? -1.131 -4.832 2.920 1.00 68.88 97 GLN A CA 1
ATOM 750 C C . GLN A 1 97 ? -0.998 -6.095 2.090 1.00 68.88 97 GLN A C 1
ATOM 752 O O . GLN A 1 97 ? -0.389 -7.081 2.505 1.00 68.88 97 GLN A O 1
ATOM 757 N N . LEU A 1 98 ? -1.592 -6.055 0.908 1.00 75.38 98 LEU A N 1
ATOM 758 C CA . LEU A 1 98 ? -1.447 -7.109 -0.067 1.00 75.38 98 LEU A CA 1
ATOM 759 C C . LEU A 1 98 ? -0.119 -6.957 -0.789 1.00 75.38 98 LEU A C 1
ATOM 761 O O . LEU A 1 98 ? 0.142 -5.916 -1.386 1.00 75.38 98 LEU A O 1
ATOM 765 N N . ILE A 1 99 ? 0.670 -8.024 -0.793 1.00 82.19 99 ILE A N 1
ATOM 766 C CA . ILE A 1 99 ? 1.836 -8.128 -1.660 1.00 82.19 99 ILE A CA 1
ATOM 767 C C . ILE A 1 99 ? 1.573 -9.267 -2.616 1.00 82.19 99 ILE A C 1
ATOM 769 O O . ILE A 1 99 ? 1.440 -10.423 -2.213 1.00 82.19 99 ILE A O 1
ATOM 773 N N . LEU A 1 100 ? 1.461 -8.910 -3.888 1.00 85.94 100 LEU A N 1
ATOM 774 C CA . LEU A 1 100 ? 1.324 -9.866 -4.969 1.00 85.94 100 LEU A CA 1
ATOM 775 C C . LEU A 1 100 ? 2.596 -9.889 -5.806 1.00 85.94 100 LEU A C 1
ATOM 777 O O . LEU A 1 100 ? 3.331 -8.900 -5.867 1.00 85.94 100 LEU A O 1
ATOM 781 N N . PRO A 1 101 ? 2.881 -11.019 -6.461 1.00 86.50 101 PRO A N 1
ATOM 782 C CA . PRO A 1 101 ? 3.894 -11.034 -7.494 1.00 86.50 101 PRO A CA 1
ATOM 783 C C . PRO A 1 101 ? 3.468 -10.153 -8.672 1.00 86.50 101 PRO A C 1
ATOM 785 O O . PRO A 1 101 ? 2.277 -9.992 -8.945 1.00 86.50 101 PRO A O 1
ATOM 788 N N . ASN A 1 102 ? 4.451 -9.629 -9.405 1.00 90.06 102 ASN A N 1
ATOM 789 C CA . ASN A 1 102 ? 4.221 -8.843 -10.621 1.00 90.06 102 ASN A CA 1
ATOM 790 C C . ASN A 1 102 ? 3.365 -7.589 -10.380 1.00 90.06 102 ASN A C 1
ATOM 792 O O . ASN A 1 102 ? 2.572 -7.181 -11.230 1.00 90.06 102 ASN A O 1
ATOM 796 N N . ASP A 1 103 ? 3.521 -6.982 -9.204 1.00 92.50 103 ASP A N 1
ATOM 797 C CA . ASP A 1 103 ? 2.736 -5.843 -8.740 1.00 92.50 103 ASP A CA 1
ATOM 798 C C . ASP A 1 103 ? 3.174 -4.518 -9.392 1.00 92.50 103 ASP A C 1
ATOM 800 O O . ASP A 1 103 ? 3.751 -3.635 -8.753 1.00 92.50 103 ASP A O 1
ATOM 804 N N . MET A 1 104 ? 2.925 -4.395 -10.698 1.00 94.00 104 MET A N 1
ATOM 805 C CA . MET A 1 104 ? 3.269 -3.227 -11.510 1.00 94.00 104 MET A CA 1
ATOM 806 C C . MET A 1 104 ? 2.118 -2.835 -12.443 1.00 94.00 104 MET A C 1
ATOM 808 O O . MET A 1 104 ? 1.513 -3.675 -13.117 1.00 94.00 104 MET A O 1
ATOM 812 N N . ALA A 1 105 ? 1.843 -1.535 -12.515 1.00 95.31 105 ALA A N 1
ATOM 813 C CA . ALA A 1 105 ? 0.884 -0.932 -13.427 1.00 95.31 105 ALA A CA 1
ATOM 814 C C . ALA A 1 105 ? 1.481 0.286 -14.140 1.00 95.31 105 ALA A C 1
ATOM 816 O O . ALA A 1 105 ? 2.204 1.084 -13.544 1.00 95.31 105 ALA A O 1
ATOM 817 N N . SER A 1 106 ? 1.130 0.454 -15.414 1.00 94.81 106 SER A N 1
ATOM 818 C CA . SER A 1 106 ? 1.409 1.654 -16.198 1.00 94.81 106 SER A CA 1
ATOM 819 C C . SER A 1 106 ? 0.134 2.476 -16.349 1.00 94.81 106 SER A C 1
ATOM 821 O O . SER A 1 106 ? -0.915 1.965 -16.744 1.00 94.81 106 SER A O 1
ATOM 823 N N . LEU A 1 107 ? 0.239 3.760 -16.034 1.00 95.12 107 LEU A N 1
ATOM 824 C CA . LEU A 1 107 ? -0.831 4.742 -16.104 1.00 95.12 107 LEU A CA 1
ATOM 825 C C . LEU A 1 107 ? -0.589 5.631 -17.318 1.00 95.12 107 LEU A C 1
ATOM 827 O O . LEU A 1 107 ? 0.492 6.200 -17.450 1.00 95.12 107 LEU A O 1
ATOM 831 N N . SER A 1 108 ? -1.581 5.768 -18.193 1.00 92.88 108 SER A N 1
ATOM 832 C CA . SER A 1 108 ? -1.567 6.793 -19.242 1.00 92.88 108 SER A CA 1
ATOM 833 C C . SER A 1 108 ? -2.300 8.027 -18.737 1.00 92.88 108 SER A C 1
ATOM 835 O O . SER A 1 108 ? -3.452 7.917 -18.321 1.00 92.88 108 SER A O 1
ATOM 837 N N . LEU A 1 109 ? -1.637 9.176 -18.764 1.00 91.19 109 LEU A N 1
ATOM 838 C CA . LEU A 1 109 ? -2.153 10.439 -18.244 1.00 91.19 109 LEU A CA 1
ATOM 839 C C . LEU A 1 109 ? -2.876 11.233 -19.333 1.00 91.19 109 LEU A C 1
ATOM 841 O O . LEU A 1 109 ? -2.513 11.165 -20.511 1.00 91.19 109 LEU A O 1
ATOM 845 N N . ASP A 1 110 ? -3.884 11.992 -18.921 1.00 85.31 110 ASP A N 1
ATOM 846 C CA . ASP A 1 110 ? -4.591 12.969 -19.745 1.00 85.31 110 ASP A CA 1
ATOM 847 C C . ASP A 1 110 ? -4.795 14.265 -18.953 1.00 85.31 110 ASP A C 1
ATOM 849 O O . ASP A 1 110 ? -5.218 14.261 -17.791 1.00 85.31 110 ASP A O 1
ATOM 853 N N . PHE A 1 111 ? -4.483 15.380 -19.606 1.00 76.62 111 PHE A N 1
ATOM 854 C CA . PHE A 1 111 ? -4.568 16.728 -19.051 1.00 76.62 111 PHE A CA 1
ATOM 855 C C . PHE A 1 111 ? -6.013 17.206 -18.894 1.00 76.62 111 PHE A C 1
ATOM 857 O O . PHE A 1 111 ? -6.292 18.116 -18.112 1.00 76.62 111 PHE A O 1
ATOM 864 N N . ASN A 1 112 ? -6.951 16.597 -19.620 1.00 79.38 112 ASN A N 1
ATOM 865 C CA . ASN A 1 112 ? -8.364 16.896 -19.466 1.00 79.38 112 ASN A CA 1
ATOM 866 C C . ASN A 1 112 ? -8.933 16.074 -18.317 1.00 79.38 112 ASN A C 1
ATOM 868 O O . ASN A 1 112 ? -9.175 14.885 -18.473 1.00 79.38 112 ASN A O 1
ATOM 872 N N . THR A 1 113 ? -9.200 16.710 -17.176 1.00 75.31 113 THR A N 1
ATOM 873 C CA . THR A 1 113 ? -9.964 16.065 -16.102 1.00 75.31 113 THR A CA 1
ATOM 874 C C . THR A 1 113 ? -11.421 15.890 -16.545 1.00 75.31 113 THR A C 1
ATOM 876 O O . THR A 1 113 ? -12.131 16.893 -16.663 1.00 75.31 113 THR A O 1
ATOM 879 N N . PRO A 1 114 ? -11.894 14.651 -16.789 1.00 77.25 114 PRO A N 1
ATOM 880 C CA . PRO A 1 114 ? -13.296 14.432 -17.100 1.00 77.25 114 PRO A CA 1
ATOM 881 C C . PRO A 1 114 ? -14.147 14.738 -15.866 1.00 77.25 114 PRO A C 1
ATOM 883 O O . PRO A 1 114 ? -13.742 14.472 -14.732 1.00 77.25 114 PRO A O 1
ATOM 886 N N . ASN A 1 115 ? -15.341 15.288 -16.087 1.00 79.81 115 ASN A N 1
ATOM 887 C CA . ASN A 1 115 ? -16.309 15.440 -15.009 1.00 79.81 115 ASN A CA 1
ATOM 888 C C . ASN A 1 115 ? -16.836 14.056 -14.598 1.00 79.81 115 ASN A C 1
ATOM 890 O O . ASN A 1 115 ? -17.113 13.213 -15.455 1.00 79.81 115 ASN A O 1
ATOM 894 N N . VAL A 1 116 ? -16.972 13.823 -13.295 1.00 80.50 116 VAL A N 1
ATOM 895 C CA . VAL A 1 116 ? -17.474 12.554 -12.762 1.00 80.50 116 VAL A CA 1
ATOM 896 C C . VAL A 1 116 ? -18.998 12.563 -12.840 1.00 80.50 116 VAL A C 1
ATOM 898 O O . VAL A 1 116 ? -19.665 13.288 -12.105 1.00 80.50 116 VAL A O 1
ATOM 901 N N . GLU A 1 117 ? -19.558 11.764 -13.747 1.00 84.31 117 GLU A N 1
ATOM 902 C CA . GLU A 1 117 ? -21.009 11.608 -13.864 1.00 84.31 117 GLU A CA 1
ATOM 903 C C . GLU A 1 117 ? -21.578 10.880 -12.627 1.00 84.31 117 GLU A C 1
ATOM 905 O O . GLU A 1 117 ? -21.049 9.826 -12.256 1.00 84.31 117 GLU A O 1
ATOM 910 N N . PRO A 1 118 ? -22.664 11.384 -12.003 1.00 86.00 118 PRO A N 1
ATOM 911 C CA . PRO A 1 118 ? -23.238 10.786 -10.793 1.00 86.00 118 PRO A CA 1
ATOM 912 C C . PRO A 1 118 ? -23.637 9.313 -10.947 1.00 86.00 118 PRO A C 1
ATOM 914 O O . PRO A 1 118 ? -23.444 8.527 -10.021 1.00 86.00 118 PRO A O 1
ATOM 917 N N . ASP A 1 119 ? -24.139 8.920 -12.119 1.00 86.81 119 ASP A N 1
ATOM 918 C CA . ASP A 1 119 ? -24.573 7.542 -12.375 1.00 86.81 119 ASP A CA 1
ATOM 919 C C . ASP A 1 119 ? -23.382 6.574 -12.420 1.00 86.81 119 ASP A C 1
ATOM 921 O O . ASP A 1 119 ? -23.401 5.519 -11.785 1.00 86.81 119 ASP A O 1
ATOM 925 N N . LYS A 1 120 ? -22.289 6.971 -13.088 1.00 87.56 120 LYS A N 1
ATOM 926 C CA . LYS A 1 120 ? -21.034 6.201 -13.118 1.00 87.56 120 LYS A CA 1
ATOM 927 C C . LYS A 1 120 ? -20.389 6.116 -11.739 1.00 87.56 120 LYS A C 1
ATOM 929 O O . LYS A 1 120 ? -19.824 5.084 -11.383 1.00 87.56 120 LYS A O 1
ATOM 934 N N . LEU A 1 121 ? -20.488 7.188 -10.954 1.00 88.19 121 LEU A N 1
ATOM 935 C CA . LEU A 1 121 ? -20.040 7.209 -9.565 1.00 88.19 121 LEU A CA 1
ATOM 936 C C . LEU A 1 121 ? -20.825 6.213 -8.703 1.00 88.19 121 LEU A C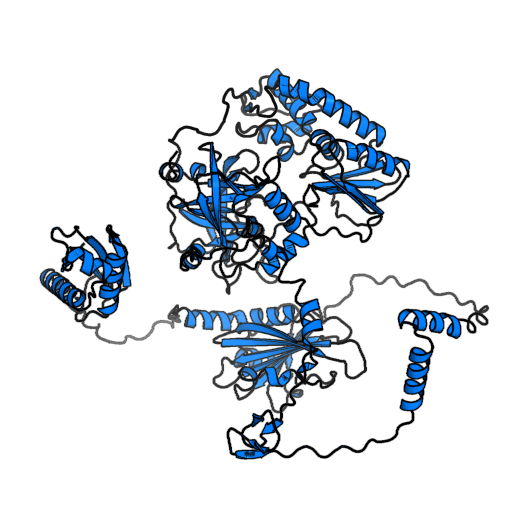 1
ATOM 938 O O . LEU A 1 121 ? -20.222 5.458 -7.941 1.00 88.19 121 LEU A O 1
ATOM 942 N N . ALA A 1 122 ? -22.152 6.179 -8.836 1.00 86.81 122 ALA A N 1
ATOM 943 C CA . ALA A 1 122 ? -22.993 5.228 -8.116 1.00 86.81 122 ALA A CA 1
ATOM 944 C C . ALA A 1 122 ? -22.653 3.776 -8.491 1.00 86.81 122 ALA A C 1
ATOM 946 O O . ALA A 1 122 ? -22.556 2.914 -7.613 1.00 86.81 122 ALA A O 1
ATOM 947 N N . GLU A 1 123 ? -22.411 3.506 -9.775 1.00 87.81 123 GLU A N 1
ATOM 948 C CA . GLU A 1 123 ? -22.028 2.178 -10.256 1.00 87.81 123 GLU A CA 1
ATOM 949 C C . GLU A 1 123 ? -20.648 1.747 -9.738 1.00 87.81 123 GLU A C 1
ATOM 951 O O . GLU A 1 123 ? -20.498 0.630 -9.233 1.00 87.81 123 GLU A O 1
ATOM 956 N N . LEU A 1 124 ? -19.665 2.653 -9.770 1.00 89.81 124 LEU A N 1
ATOM 957 C CA . LEU A 1 124 ? -18.333 2.422 -9.212 1.00 89.81 124 LEU A CA 1
ATOM 958 C C . LEU A 1 124 ? -18.396 2.151 -7.707 1.00 89.81 124 LEU A C 1
ATOM 960 O O . LEU A 1 124 ? -17.827 1.168 -7.234 1.00 89.81 124 LEU A O 1
ATOM 964 N N . ASN A 1 125 ? -19.121 2.979 -6.952 1.00 87.81 125 ASN A N 1
ATOM 965 C CA . ASN A 1 125 ? -19.290 2.774 -5.517 1.00 87.81 125 ASN A CA 1
ATOM 966 C C . ASN A 1 125 ? -19.946 1.422 -5.230 1.00 87.81 125 ASN A C 1
ATOM 968 O O . ASN A 1 125 ? -19.493 0.713 -4.335 1.00 87.81 125 ASN A O 1
ATOM 972 N N . ARG A 1 126 ? -20.928 0.994 -6.031 1.00 85.44 126 ARG A N 1
ATOM 973 C CA . ARG A 1 126 ? -21.535 -0.340 -5.907 1.00 85.44 126 ARG A CA 1
ATOM 974 C C . ARG A 1 126 ? -20.549 -1.478 -6.199 1.00 85.44 126 ARG A C 1
ATOM 976 O O . ARG A 1 126 ? -20.659 -2.537 -5.584 1.00 85.44 126 ARG A O 1
ATOM 983 N N . ALA A 1 127 ? -19.622 -1.296 -7.137 1.00 86.00 127 ALA A N 1
ATOM 984 C CA . ALA A 1 127 ? -18.626 -2.307 -7.507 1.00 86.00 127 ALA A CA 1
ATOM 985 C C . ALA A 1 127 ? -17.462 -2.411 -6.503 1.00 86.00 127 ALA A C 1
ATOM 987 O O . ALA A 1 127 ? -16.894 -3.493 -6.309 1.00 86.00 127 ALA A O 1
ATOM 988 N N . LEU A 1 128 ? -17.116 -1.290 -5.870 1.00 88.31 128 LEU A N 1
ATOM 989 C CA . LEU A 1 128 ? -16.076 -1.191 -4.846 1.00 88.31 128 LEU A CA 1
ATOM 990 C C . LEU A 1 128 ? -16.611 -1.390 -3.424 1.00 88.31 128 LEU A C 1
ATOM 992 O O . LEU A 1 128 ? -15.831 -1.546 -2.496 1.00 88.31 128 LEU A O 1
ATOM 996 N N . SER A 1 129 ? -17.926 -1.411 -3.224 1.00 87.75 129 SER A N 1
ATOM 997 C CA . SER A 1 129 ? -18.475 -1.674 -1.898 1.00 87.75 129 SER A CA 1
ATOM 998 C C . SER A 1 129 ? -18.116 -3.079 -1.425 1.00 87.75 129 SER A C 1
ATOM 1000 O O . SER A 1 129 ? -18.318 -4.051 -2.159 1.00 87.75 129 SER A O 1
ATOM 1002 N N . LEU A 1 130 ? -17.631 -3.196 -0.187 1.00 85.75 130 LEU A N 1
ATOM 1003 C CA . LEU A 1 130 ? -17.483 -4.506 0.436 1.00 85.75 130 LEU A CA 1
ATOM 1004 C C . LEU A 1 130 ? -18.867 -5.148 0.627 1.00 85.75 130 LEU A C 1
ATOM 1006 O O . LEU A 1 130 ? -19.809 -4.457 1.046 1.00 85.75 130 LEU A O 1
ATOM 1010 N N . PRO A 1 131 ? -19.009 -6.457 0.336 1.00 81.44 131 PRO A N 1
ATOM 1011 C CA . PRO A 1 131 ? -20.219 -7.194 0.652 1.00 81.44 131 PRO A CA 1
ATOM 1012 C C . PRO A 1 131 ? -20.497 -7.093 2.148 1.00 81.44 131 PRO A C 1
ATOM 1014 O O . PRO A 1 131 ? -19.655 -7.429 2.980 1.00 81.44 131 PRO A O 1
ATOM 1017 N N . PHE A 1 132 ? -21.686 -6.614 2.493 1.00 80.81 132 PHE A N 1
ATOM 1018 C CA . PHE A 1 132 ? -22.099 -6.530 3.881 1.00 80.81 132 PHE A CA 1
ATOM 1019 C C . PHE A 1 132 ? -22.558 -7.912 4.361 1.00 80.81 132 PHE A C 1
ATOM 1021 O O . PHE A 1 132 ? -23.555 -8.434 3.861 1.00 80.81 132 PHE A O 1
ATOM 1028 N N . SER A 1 133 ? -21.847 -8.504 5.324 1.00 75.50 133 SER A N 1
ATOM 1029 C CA . SER A 1 133 ? -22.309 -9.724 5.991 1.00 75.50 133 SER A CA 1
ATOM 1030 C C . SER A 1 133 ? -23.242 -9.363 7.143 1.00 75.50 133 SER A C 1
ATOM 1032 O O . SER A 1 133 ? -22.852 -8.643 8.060 1.00 75.50 133 SER A O 1
ATOM 1034 N N . SER A 1 134 ? -24.468 -9.887 7.114 1.00 77.19 134 SER A N 1
ATOM 1035 C CA . SER A 1 134 ? -25.411 -9.795 8.234 1.00 77.19 134 SER A CA 1
ATOM 1036 C C . SER A 1 134 ? -25.127 -10.818 9.339 1.00 77.19 134 SER A C 1
ATOM 1038 O O . SER A 1 134 ? -25.814 -10.832 10.358 1.00 77.19 134 SER A O 1
ATOM 1040 N N . GLU A 1 135 ? -24.154 -11.709 9.145 1.00 79.12 135 GLU A N 1
ATOM 1041 C CA . GLU A 1 135 ? -23.839 -12.754 10.112 1.00 79.12 135 GLU A CA 1
ATOM 1042 C C . GLU A 1 135 ? -23.303 -12.143 11.415 1.00 79.12 135 GLU A C 1
ATOM 1044 O O . GLU A 1 135 ? -22.356 -11.357 11.418 1.00 79.12 135 GLU A O 1
ATOM 1049 N N . GLY A 1 136 ? -23.954 -12.461 12.538 1.00 81.38 136 GLY A N 1
ATOM 1050 C CA . GLY A 1 136 ? -23.598 -11.925 13.856 1.00 81.38 136 GLY A CA 1
ATOM 1051 C C . GLY A 1 136 ? -23.850 -10.421 14.042 1.00 81.38 136 GLY A C 1
ATOM 1052 O O . GLY A 1 136 ? -23.521 -9.883 15.101 1.00 81.38 136 GLY A O 1
ATOM 1053 N N . VAL A 1 137 ? -24.430 -9.736 13.048 1.00 88.00 137 VAL A N 1
ATOM 1054 C CA . VAL A 1 137 ? -24.802 -8.320 13.140 1.00 88.00 137 VAL A CA 1
ATOM 1055 C C . VAL A 1 137 ? -26.185 -8.197 13.763 1.00 88.00 137 VAL A C 1
ATOM 1057 O O . VAL A 1 137 ? -27.175 -8.671 13.214 1.00 88.00 137 VAL A O 1
ATOM 1060 N N . GLU A 1 138 ? -26.262 -7.506 14.895 1.00 88.69 138 GLU A N 1
ATOM 1061 C CA . GLU A 1 138 ? -27.526 -7.246 15.581 1.00 88.69 138 GLU A CA 1
ATOM 1062 C C . GLU A 1 138 ? -28.219 -5.990 15.036 1.00 88.69 138 GLU A C 1
ATOM 1064 O O . GLU A 1 138 ? -29.437 -5.961 14.866 1.00 88.69 138 GLU A O 1
ATOM 1069 N N . SER A 1 139 ? -27.451 -4.935 14.757 1.00 90.56 139 SER A N 1
ATOM 1070 C CA . SER A 1 139 ? -27.975 -3.713 14.148 1.00 90.56 139 SER A CA 1
ATOM 1071 C C . SER A 1 139 ? -26.990 -3.119 13.150 1.00 90.56 139 SER A C 1
ATOM 1073 O O . SER A 1 139 ? -25.776 -3.213 13.311 1.00 90.56 139 SER A O 1
ATOM 1075 N N . SER A 1 140 ? -27.514 -2.530 12.081 1.00 92.88 140 SER A N 1
ATOM 1076 C CA . SER A 1 140 ? -26.734 -1.813 11.075 1.00 92.88 140 SER A CA 1
ATOM 1077 C C . SER A 1 140 ? -27.604 -0.778 10.382 1.00 92.88 140 SER A C 1
ATOM 1079 O O . SER A 1 140 ? -28.835 -0.846 10.440 1.00 92.88 140 SER A O 1
ATOM 1081 N N . GLY A 1 141 ? -26.969 0.197 9.748 1.00 91.31 141 GLY A N 1
ATOM 1082 C CA . GLY A 1 141 ? -27.678 1.229 9.012 1.00 91.31 141 GLY A CA 1
ATOM 1083 C C . GLY A 1 141 ? -26.756 2.329 8.518 1.00 91.31 141 GLY A C 1
ATOM 1084 O O . GLY A 1 141 ? -25.569 2.369 8.838 1.00 91.31 141 GLY A O 1
ATOM 1085 N N . ASN A 1 142 ? -27.336 3.239 7.745 1.00 91.25 142 ASN A N 1
ATOM 1086 C CA . ASN A 1 142 ? -26.655 4.448 7.306 1.00 91.25 142 ASN A CA 1
ATOM 1087 C C . ASN A 1 142 ? -26.698 5.496 8.419 1.00 91.25 142 ASN A C 1
ATOM 1089 O O . ASN A 1 142 ? -27.691 5.601 9.141 1.00 91.25 142 ASN A O 1
ATOM 1093 N N . ILE A 1 143 ? -25.635 6.279 8.528 1.00 92.31 143 ILE A N 1
ATOM 1094 C CA . ILE A 1 143 ? -25.501 7.391 9.472 1.00 92.31 143 ILE A CA 1
ATOM 1095 C C . ILE A 1 143 ? -24.863 8.572 8.758 1.00 92.31 143 ILE A C 1
ATOM 1097 O O . ILE A 1 143 ? -24.095 8.400 7.816 1.00 92.31 143 ILE A O 1
ATOM 1101 N N . ARG A 1 144 ? -25.162 9.787 9.204 1.00 85.19 144 ARG A N 1
ATOM 1102 C CA . ARG A 1 144 ? -24.514 11.001 8.708 1.00 85.19 144 ARG A CA 1
ATOM 1103 C C . ARG A 1 144 ? -23.991 11.847 9.852 1.00 85.19 144 ARG A C 1
ATOM 1105 O O . ARG A 1 144 ? -24.693 12.159 10.814 1.00 85.19 144 ARG A O 1
ATOM 1112 N N . GLY A 1 145 ? -22.745 12.291 9.726 1.00 79.12 145 GLY A N 1
ATOM 1113 C CA . GLY A 1 145 ? -22.177 13.272 10.639 1.00 79.12 145 GLY A CA 1
ATOM 1114 C C . GLY A 1 145 ? -22.117 12.764 12.085 1.00 79.12 145 GLY A C 1
ATOM 1115 O O . GLY A 1 145 ? -21.376 11.840 12.397 1.00 79.12 145 GLY A O 1
ATOM 1116 N N . ILE A 1 146 ? -22.883 13.397 12.979 1.00 80.12 146 ILE A N 1
ATOM 1117 C CA . ILE A 1 146 ? -22.915 13.075 14.419 1.00 80.12 146 ILE A CA 1
ATOM 1118 C C . ILE A 1 146 ? -23.975 12.035 14.803 1.00 80.12 146 ILE A C 1
ATOM 1120 O O . ILE A 1 146 ? -24.051 11.668 15.972 1.00 80.12 146 ILE A O 1
ATOM 1124 N N . GLU A 1 147 ? -24.781 11.543 13.857 1.00 89.88 147 GLU A N 1
ATOM 1125 C CA . GLU A 1 147 ? -25.848 10.563 14.128 1.00 89.88 147 GLU A CA 1
ATOM 1126 C C . GLU A 1 147 ? -25.319 9.277 14.779 1.00 89.88 147 GLU A C 1
ATOM 1128 O O . GLU A 1 147 ? -26.015 8.648 15.578 1.00 89.88 147 GLU A O 1
ATOM 1133 N N . PHE A 1 148 ? -24.055 8.921 14.522 1.00 92.06 148 PHE A N 1
ATOM 1134 C CA . PHE A 1 148 ? -23.422 7.768 15.160 1.00 92.06 148 PHE A CA 1
ATOM 1135 C C . PHE A 1 148 ? -23.365 7.890 16.688 1.00 92.06 148 PHE A C 1
ATOM 1137 O O . PHE A 1 148 ? -23.428 6.872 17.372 1.00 92.06 148 PHE A O 1
ATOM 1144 N N . LEU A 1 149 ? -23.279 9.109 17.237 1.00 93.50 149 LEU A N 1
ATOM 1145 C CA . LEU A 1 149 ? -23.308 9.320 18.685 1.00 93.50 149 LEU A CA 1
ATOM 1146 C C . LEU A 1 149 ? -24.672 8.961 19.265 1.00 93.50 149 LEU A C 1
ATOM 1148 O O . LEU A 1 149 ? -24.728 8.361 20.332 1.00 93.50 149 LEU A O 1
ATOM 1152 N N . THR A 1 150 ? -25.758 9.274 18.560 1.00 92.69 150 THR A N 1
ATOM 1153 C CA . THR A 1 150 ? -27.115 8.899 18.975 1.00 92.69 150 THR A CA 1
ATOM 1154 C C . THR A 1 150 ? -27.280 7.382 18.972 1.00 92.69 150 THR A C 1
ATOM 1156 O O . THR A 1 150 ? -27.794 6.810 19.932 1.00 92.69 150 THR A O 1
ATOM 1159 N N . VAL A 1 151 ? -26.784 6.710 17.930 1.00 93.56 151 VAL A N 1
ATOM 1160 C CA . VAL A 1 151 ? -26.799 5.241 17.848 1.00 93.56 151 VAL A CA 1
ATOM 1161 C C . VAL A 1 151 ? -25.969 4.622 18.977 1.00 93.56 151 VAL A C 1
ATOM 1163 O O . VAL A 1 151 ? -26.446 3.729 19.677 1.00 93.56 151 VAL A O 1
ATOM 1166 N N . LEU A 1 152 ? -24.759 5.133 19.211 1.00 94.06 152 LEU A N 1
ATOM 1167 C CA . LEU A 1 152 ? -23.877 4.670 20.280 1.00 94.06 152 LEU A CA 1
ATOM 1168 C C . LEU A 1 152 ? -24.497 4.885 21.668 1.00 94.06 152 LEU A C 1
ATOM 1170 O O . LEU A 1 152 ? -24.451 3.984 22.500 1.00 94.06 152 LEU A O 1
ATOM 1174 N N . GLN A 1 153 ? -25.117 6.042 21.917 1.00 93.62 153 GLN A N 1
ATOM 1175 C CA . GLN A 1 153 ? -25.826 6.330 23.167 1.00 93.62 153 GLN A CA 1
ATOM 1176 C C . GLN A 1 153 ? -26.965 5.341 23.415 1.00 93.62 153 GLN A C 1
ATOM 1178 O O . GLN A 1 153 ? -27.099 4.855 24.535 1.00 93.62 153 GLN A O 1
ATOM 1183 N N . ASN A 1 154 ? -27.737 4.990 22.384 1.00 93.12 154 ASN A N 1
ATOM 1184 C CA . ASN A 1 154 ? -28.790 3.983 22.508 1.00 93.12 154 ASN A CA 1
ATOM 1185 C C . ASN A 1 154 ? -28.207 2.609 22.875 1.00 93.12 154 ASN A C 1
ATOM 1187 O O . ASN A 1 154 ? -28.707 1.960 23.793 1.00 93.12 154 ASN A O 1
ATOM 1191 N N . ILE A 1 155 ? -27.114 2.187 22.226 1.00 93.00 155 ILE A N 1
ATOM 1192 C CA . ILE A 1 155 ? -26.423 0.928 22.555 1.00 93.00 155 ILE A CA 1
ATOM 1193 C C . ILE A 1 155 ? -25.958 0.937 24.019 1.00 93.00 155 ILE A C 1
ATOM 1195 O O . ILE A 1 155 ? -26.252 -0.000 24.764 1.00 93.00 155 ILE A O 1
ATOM 1199 N N . LEU A 1 156 ? -25.307 2.019 24.454 1.00 93.31 156 LEU A N 1
ATOM 1200 C CA . LEU A 1 156 ? -24.821 2.188 25.826 1.00 93.31 156 LEU A CA 1
ATOM 1201 C C . LEU A 1 156 ? -25.962 2.136 26.853 1.00 93.31 156 LEU A C 1
ATOM 1203 O O . LEU A 1 156 ? -25.854 1.428 27.852 1.00 93.31 156 LEU A O 1
ATOM 1207 N N . GLN A 1 157 ? -27.073 2.834 26.598 1.00 92.38 157 GLN A N 1
ATOM 1208 C CA . GLN A 1 157 ? -28.243 2.858 27.487 1.00 92.38 157 GLN A CA 1
ATOM 1209 C C . GLN A 1 157 ? -28.912 1.489 27.617 1.00 92.38 157 GLN A C 1
ATOM 1211 O O . GLN A 1 157 ? -29.417 1.150 28.685 1.00 92.38 157 GLN A O 1
ATOM 1216 N N . THR A 1 158 ? -28.894 0.685 26.552 1.00 89.50 158 THR A N 1
ATOM 1217 C CA . THR A 1 158 ? -29.416 -0.689 26.591 1.00 89.50 158 THR A CA 1
ATOM 1218 C C . THR A 1 158 ? -28.496 -1.676 27.316 1.00 89.50 158 THR A C 1
ATOM 1220 O O . THR A 1 158 ? -28.875 -2.833 27.479 1.00 89.50 158 THR A O 1
ATOM 1223 N N . GLY A 1 159 ? -27.302 -1.249 27.749 1.00 86.12 159 GLY A N 1
ATOM 1224 C CA . GLY A 1 159 ? -26.339 -2.098 28.455 1.00 86.12 159 GLY A CA 1
ATOM 1225 C C . GLY A 1 159 ? -25.757 -3.221 27.596 1.00 86.12 159 GLY A C 1
ATOM 1226 O O . GLY A 1 159 ? -25.233 -4.190 28.137 1.00 86.12 159 GLY A O 1
ATOM 1227 N N . ARG A 1 160 ? -25.871 -3.115 26.267 1.00 88.06 160 ARG A N 1
ATOM 1228 C CA . ARG A 1 160 ? -25.380 -4.133 25.333 1.00 88.06 160 ARG A CA 1
ATOM 1229 C C . ARG A 1 160 ? -23.859 -4.149 25.292 1.00 88.06 160 ARG A C 1
ATOM 1231 O O . ARG A 1 160 ? -23.203 -3.120 25.458 1.00 88.06 160 ARG A O 1
ATOM 1238 N N . GLU A 1 161 ? -23.320 -5.327 25.007 1.00 92.06 161 GLU A N 1
ATOM 1239 C CA . GLU A 1 161 ? -21.887 -5.555 24.859 1.00 92.06 161 GLU A CA 1
ATOM 1240 C C . GLU A 1 161 ? -21.589 -6.035 23.444 1.00 92.06 161 GLU A C 1
ATOM 1242 O O . GLU A 1 161 ? -22.331 -6.845 22.886 1.00 92.06 161 GLU A O 1
ATOM 1247 N N . GLY A 1 162 ? -20.534 -5.498 22.841 1.00 93.06 162 GLY A N 1
ATOM 1248 C CA . GLY A 1 162 ? -20.199 -5.807 21.461 1.00 93.06 162 GLY A CA 1
ATOM 1249 C C . GLY A 1 162 ? -19.249 -4.811 20.812 1.00 93.06 162 GLY A C 1
ATOM 1250 O O . GLY A 1 162 ? -18.746 -3.872 21.433 1.00 93.06 162 GLY A O 1
ATOM 1251 N N . LEU A 1 163 ? -19.016 -5.033 19.526 1.00 93.44 163 LEU A N 1
ATOM 1252 C CA . LEU A 1 163 ? -18.189 -4.216 18.659 1.00 93.44 163 LEU A CA 1
ATOM 1253 C C . LEU A 1 163 ? -19.076 -3.338 17.774 1.00 93.44 163 LEU A C 1
ATOM 1255 O O . LEU A 1 163 ? -19.852 -3.834 16.958 1.00 93.44 163 LEU A O 1
ATOM 1259 N N . PHE A 1 164 ? -18.927 -2.026 17.914 1.00 94.06 164 PHE A N 1
ATOM 1260 C CA . PHE A 1 164 ? -19.539 -1.026 17.051 1.00 94.06 164 PHE A CA 1
ATOM 1261 C C . PHE A 1 164 ? -18.527 -0.580 15.989 1.00 94.06 164 PHE A C 1
ATOM 1263 O O . PHE A 1 164 ? -17.512 0.046 16.302 1.00 94.06 164 PHE A O 1
ATOM 1270 N N . THR A 1 165 ? -18.783 -0.924 14.731 1.00 92.88 165 THR A N 1
ATOM 1271 C CA . THR A 1 165 ? -17.908 -0.629 13.590 1.00 92.88 165 THR A CA 1
ATOM 1272 C C . THR A 1 165 ? -18.515 0.479 12.740 1.00 92.88 165 THR A C 1
ATOM 1274 O O . THR A 1 165 ? -19.661 0.378 12.306 1.00 92.88 165 THR A O 1
ATOM 1277 N N . LEU A 1 166 ? -17.728 1.520 12.481 1.00 92.56 166 LEU A N 1
ATOM 1278 C CA . LEU A 1 166 ? -18.057 2.620 11.579 1.00 92.56 166 LEU A CA 1
ATOM 1279 C C . LEU A 1 166 ? -17.547 2.311 10.171 1.00 92.56 166 LEU A C 1
ATOM 1281 O O . LEU A 1 166 ? -16.412 1.853 10.010 1.00 92.56 166 LEU A O 1
ATOM 1285 N N . LEU A 1 167 ? -18.378 2.595 9.173 1.00 90.88 167 LEU A N 1
ATOM 1286 C CA . LEU A 1 167 ? -18.157 2.293 7.762 1.00 90.88 167 LEU A CA 1
ATOM 1287 C C . LEU A 1 167 ? -18.170 3.580 6.923 1.00 90.88 167 LEU A C 1
ATOM 1289 O O . LEU A 1 167 ? -18.906 4.520 7.240 1.00 90.88 167 LEU A O 1
ATOM 1293 N N . ASP A 1 168 ? -17.375 3.620 5.855 1.00 87.19 168 ASP A N 1
ATOM 1294 C CA . ASP A 1 168 ? -17.475 4.653 4.813 1.00 87.19 168 ASP A CA 1
ATOM 1295 C C . ASP A 1 168 ? -18.566 4.328 3.771 1.00 87.19 168 ASP A C 1
ATOM 1297 O O . ASP A 1 168 ? -19.245 3.301 3.858 1.00 87.19 168 ASP A O 1
ATOM 1301 N N . GLY A 1 169 ? -18.724 5.188 2.757 1.00 84.31 169 GLY A N 1
ATOM 1302 C CA . GLY A 1 169 ? -19.702 5.006 1.675 1.00 84.31 169 GLY A CA 1
ATOM 1303 C C . GLY A 1 169 ? -19.490 3.767 0.787 1.00 84.31 169 GLY A C 1
ATOM 1304 O O . GLY A 1 169 ? -20.305 3.504 -0.096 1.00 84.31 169 GLY A O 1
ATOM 1305 N N . ARG A 1 170 ? -18.415 2.994 0.997 1.00 86.94 170 ARG A N 1
ATOM 1306 C CA . ARG A 1 170 ? -18.117 1.721 0.317 1.00 86.94 170 ARG A CA 1
ATOM 1307 C C . ARG A 1 170 ? -18.091 0.539 1.289 1.00 86.94 170 ARG A C 1
ATOM 1309 O O . ARG A 1 170 ? -17.519 -0.507 0.979 1.00 86.94 170 ARG A O 1
ATOM 1316 N N . ASN A 1 171 ? -18.701 0.677 2.463 1.00 88.19 171 ASN A N 1
ATOM 1317 C CA . ASN A 1 171 ? -18.697 -0.335 3.520 1.00 88.19 171 ASN A CA 1
ATOM 1318 C C . ASN A 1 171 ? -17.288 -0.731 4.005 1.00 88.19 171 ASN A C 1
ATOM 1320 O O . ASN A 1 171 ? -17.120 -1.820 4.556 1.00 88.19 171 ASN A O 1
ATOM 1324 N N . LEU A 1 172 ? -16.267 0.116 3.827 1.00 86.19 172 LEU A N 1
ATOM 1325 C CA . LEU A 1 172 ? -14.945 -0.143 4.396 1.00 86.19 172 LEU A CA 1
ATOM 1326 C C . LEU A 1 172 ? -14.939 0.262 5.876 1.00 86.19 172 LEU A C 1
ATOM 1328 O O . LEU A 1 172 ? -15.337 1.386 6.198 1.00 86.19 172 LEU A O 1
ATOM 1332 N N . PRO A 1 173 ? -14.462 -0.600 6.792 1.00 87.50 173 PRO A N 1
ATOM 1333 C CA . PRO A 1 173 ? -14.292 -0.235 8.193 1.00 87.50 173 PRO A CA 1
ATOM 1334 C C . PRO A 1 173 ? -13.280 0.900 8.355 1.00 87.50 173 PRO A C 1
ATOM 1336 O O . PRO A 1 173 ? -12.112 0.760 7.994 1.00 87.50 173 PRO A O 1
ATOM 1339 N N . ILE A 1 174 ? -13.720 2.017 8.933 1.00 87.62 174 ILE A N 1
ATOM 1340 C CA . ILE A 1 174 ? -12.876 3.199 9.175 1.00 87.62 174 ILE A CA 1
ATOM 1341 C C . ILE A 1 174 ? -12.583 3.431 10.657 1.00 87.62 174 ILE A C 1
ATOM 1343 O O . ILE A 1 174 ? -11.590 4.076 10.991 1.00 87.62 174 ILE A O 1
ATOM 1347 N N . GLY A 1 175 ? -13.424 2.907 11.550 1.00 90.50 175 GLY A N 1
ATOM 1348 C CA . GLY A 1 175 ? -13.273 3.059 12.993 1.00 90.50 175 GLY A CA 1
ATOM 1349 C C . GLY A 1 175 ? -14.019 1.975 13.759 1.00 90.50 175 GLY A C 1
ATOM 1350 O O . GLY A 1 175 ? -14.992 1.406 13.264 1.00 90.50 175 GLY A O 1
ATOM 1351 N N . ARG A 1 176 ? -13.548 1.673 14.968 1.00 92.75 176 ARG A N 1
ATOM 1352 C CA . ARG A 1 176 ? -14.113 0.623 15.826 1.00 92.75 176 ARG A CA 1
ATOM 1353 C C . ARG A 1 176 ? -14.222 1.087 17.259 1.00 92.75 176 ARG A C 1
ATOM 1355 O O . ARG A 1 176 ? -13.305 1.729 17.766 1.00 92.75 176 ARG A O 1
ATOM 1362 N N . ILE A 1 177 ? -15.319 0.721 17.906 1.00 94.75 177 ILE A N 1
ATOM 1363 C CA . ILE A 1 177 ? -15.628 1.057 19.289 1.00 94.75 177 ILE A CA 1
ATOM 1364 C C . ILE A 1 177 ? -16.082 -0.226 19.998 1.00 94.75 177 ILE A C 1
ATOM 1366 O O . ILE A 1 177 ? -17.124 -0.785 19.667 1.00 94.75 177 ILE A O 1
ATOM 1370 N N . GLN A 1 178 ? -15.303 -0.702 20.970 1.00 94.38 178 GLN A N 1
ATOM 1371 C CA . GLN A 1 178 ? -15.737 -1.750 21.892 1.00 94.38 178 GLN A CA 1
ATOM 1372 C C . GLN A 1 178 ? -16.657 -1.128 22.935 1.00 94.38 178 GLN A C 1
ATOM 1374 O O . GLN A 1 178 ? -16.272 -0.181 23.628 1.00 94.38 178 GLN A O 1
ATOM 1379 N N . VAL A 1 179 ? -17.844 -1.700 23.073 1.00 94.19 179 VAL A N 1
ATOM 1380 C CA . VAL A 1 179 ? -18.832 -1.316 24.074 1.00 94.19 179 VAL A CA 1
ATOM 1381 C C . VAL A 1 179 ? -19.013 -2.488 25.028 1.00 94.19 179 VAL A C 1
ATOM 1383 O O . VAL A 1 179 ? -19.167 -3.624 24.577 1.00 94.19 179 VAL A O 1
ATOM 1386 N N . ALA A 1 180 ? -18.987 -2.238 26.333 1.00 90.94 180 ALA A N 1
ATOM 1387 C CA . ALA A 1 180 ? -19.380 -3.248 27.312 1.00 90.94 180 ALA A CA 1
ATOM 1388 C C . ALA A 1 180 ? -19.893 -2.600 28.593 1.00 90.94 180 ALA A C 1
ATOM 1390 O O . ALA A 1 180 ? -19.410 -1.538 28.997 1.00 90.94 180 ALA A O 1
ATOM 1391 N N . SER A 1 181 ? -20.873 -3.246 29.228 1.00 87.19 181 SER A N 1
ATOM 1392 C CA . SER A 1 181 ? -21.442 -2.829 30.510 1.00 87.19 181 SER A CA 1
ATOM 1393 C C . SER A 1 181 ? -21.817 -1.335 30.557 1.00 87.19 181 SER A C 1
ATOM 1395 O O . SER A 1 181 ? -21.525 -0.630 31.524 1.00 87.19 181 SER A O 1
ATOM 1397 N N . GLY A 1 182 ? -22.415 -0.826 29.472 1.00 89.00 182 GLY A N 1
ATOM 1398 C CA . GLY A 1 182 ? -22.831 0.578 29.353 1.00 89.00 182 GLY A CA 1
ATOM 1399 C C . GLY A 1 182 ? -21.689 1.596 29.227 1.00 89.00 182 GLY A C 1
ATOM 1400 O O . GLY A 1 182 ? -21.936 2.796 29.342 1.00 89.00 182 GLY A O 1
ATOM 1401 N N . ASN A 1 183 ? -20.454 1.149 28.979 1.00 92.94 183 ASN A N 1
ATOM 1402 C CA . ASN A 1 183 ? -19.278 1.998 28.798 1.00 92.94 183 ASN A CA 1
ATOM 1403 C C . ASN A 1 183 ? -18.602 1.777 27.440 1.00 92.94 183 ASN A C 1
ATOM 1405 O O . ASN A 1 183 ? -18.717 0.722 26.814 1.00 92.94 183 ASN A O 1
ATOM 1409 N N . ILE A 1 184 ? -17.854 2.792 27.009 1.00 95.75 184 ILE A N 1
ATOM 1410 C CA . ILE A 1 184 ? -16.948 2.715 25.864 1.00 95.75 184 ILE A CA 1
ATOM 1411 C C . ILE A 1 184 ? -15.617 2.181 26.391 1.00 95.75 184 ILE A C 1
ATOM 1413 O O . ILE A 1 184 ? -14.952 2.872 27.153 1.00 95.75 184 ILE A O 1
ATOM 1417 N N . GLN A 1 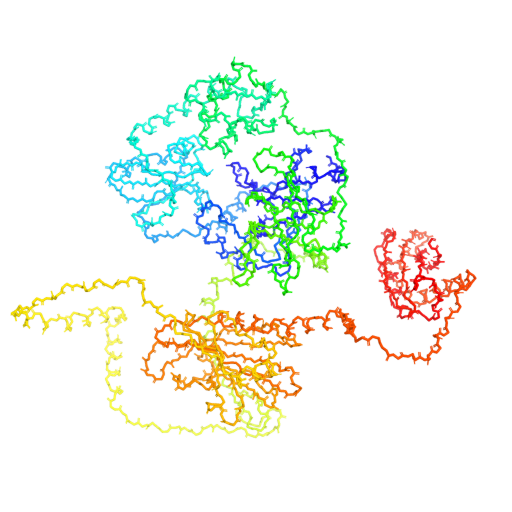185 ? -15.236 0.961 26.014 1.00 93.75 185 GLN A N 1
ATOM 1418 C CA . GLN A 1 185 ? -14.025 0.317 26.530 1.00 93.75 185 GLN A CA 1
ATOM 1419 C C . GLN A 1 185 ? -12.794 0.623 25.685 1.00 93.75 185 GLN A C 1
ATOM 1421 O O . GLN A 1 185 ? -11.750 0.976 26.219 1.00 93.75 185 GLN A O 1
ATOM 1426 N N . LYS A 1 186 ? -12.887 0.486 24.362 1.00 94.56 186 LYS A N 1
ATOM 1427 C CA . LYS A 1 186 ? -11.749 0.671 23.452 1.00 94.56 186 LYS A CA 1
ATOM 1428 C C . LYS A 1 186 ? -12.209 1.346 22.182 1.00 94.56 186 LYS A C 1
ATOM 1430 O O . LYS A 1 186 ? -13.308 1.084 21.706 1.00 94.56 186 LYS A O 1
ATOM 1435 N N . VAL A 1 187 ? -11.360 2.196 21.620 1.00 94.12 187 VAL A N 1
ATOM 1436 C CA . VAL A 1 187 ? -11.643 2.886 20.361 1.00 94.12 187 VAL A CA 1
ATOM 1437 C C . VAL A 1 187 ? -10.405 2.858 19.483 1.00 94.12 187 VAL A C 1
ATOM 1439 O O . VAL A 1 187 ? -9.289 3.012 19.980 1.00 94.12 187 VAL A O 1
ATOM 1442 N N . TYR A 1 188 ? -10.612 2.651 18.188 1.00 91.25 188 TYR A N 1
ATOM 1443 C CA . TYR A 1 188 ? -9.586 2.713 17.156 1.00 91.25 188 TYR A CA 1
ATOM 1444 C C . TYR A 1 188 ? -10.068 3.576 15.989 1.00 91.25 188 TYR A C 1
ATOM 1446 O O . TYR A 1 188 ? -11.171 3.366 15.475 1.00 91.25 188 TYR A O 1
ATOM 1454 N N . PHE A 1 189 ? -9.224 4.510 15.548 1.00 89.62 189 PHE A N 1
ATOM 1455 C CA . PHE A 1 189 ? -9.453 5.318 14.350 1.00 89.62 189 PHE A CA 1
ATOM 1456 C C . PHE A 1 189 ? -8.127 5.815 13.766 1.00 89.62 189 PHE A C 1
ATOM 1458 O O . PHE A 1 189 ? -7.381 6.498 14.458 1.00 89.62 189 PHE A O 1
ATOM 1465 N N . ARG A 1 190 ? -7.824 5.484 12.501 1.00 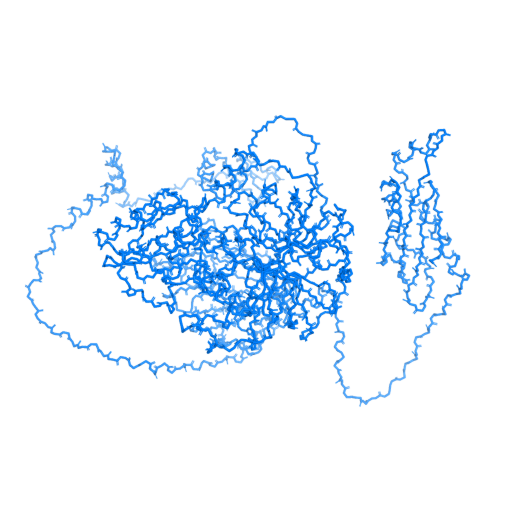81.25 190 ARG A N 1
ATOM 1466 C CA . ARG A 1 190 ? -6.619 5.950 11.768 1.00 81.25 190 ARG A CA 1
ATOM 1467 C C . ARG A 1 190 ? -5.300 5.856 12.560 1.00 81.25 190 ARG A C 1
ATOM 1469 O O . ARG A 1 190 ? -4.469 6.753 12.519 1.00 81.25 190 ARG A O 1
ATOM 1476 N N . GLY A 1 191 ? -5.103 4.769 13.307 1.00 80.56 191 GLY A N 1
ATOM 1477 C CA . GLY A 1 191 ? -3.898 4.573 14.129 1.00 80.56 191 GLY A CA 1
ATOM 1478 C C . GLY A 1 191 ? -3.945 5.220 15.518 1.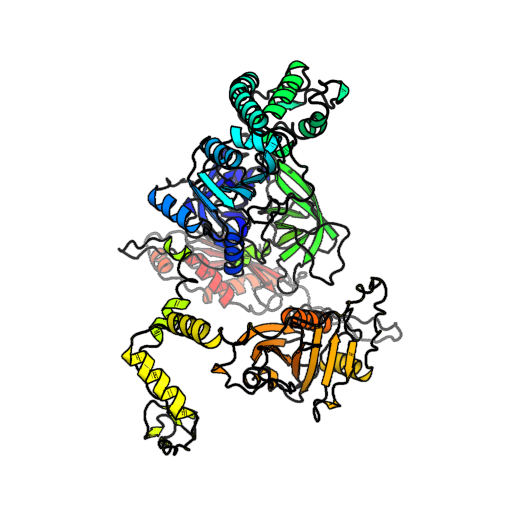00 80.56 191 GLY A C 1
ATOM 1479 O O . GLY A 1 191 ? -3.122 4.873 16.363 1.00 80.56 191 GLY A O 1
ATOM 1480 N N . LEU A 1 192 ? -4.924 6.085 15.795 1.00 89.12 192 LEU A N 1
ATOM 1481 C CA . LEU A 1 192 ? -5.220 6.555 17.145 1.00 89.12 192 LEU A CA 1
ATOM 1482 C C . LEU A 1 192 ? -5.966 5.480 17.933 1.00 89.12 192 LEU A C 1
ATOM 1484 O O . LEU A 1 192 ? -6.740 4.689 17.383 1.00 89.12 192 LEU A O 1
ATOM 1488 N N . LEU A 1 193 ? -5.752 5.501 19.247 1.00 91.38 193 LEU A N 1
ATOM 1489 C CA . LEU A 1 193 ? -6.325 4.555 20.196 1.00 91.38 193 LEU A CA 1
ATOM 1490 C C . LEU A 1 193 ? -6.969 5.278 21.384 1.00 91.38 193 LEU A C 1
ATOM 1492 O O . LEU A 1 193 ? -6.553 6.375 21.758 1.00 91.38 193 LEU A O 1
ATOM 1496 N N . GLY A 1 194 ? -7.963 4.636 21.993 1.00 93.12 194 GLY A N 1
ATOM 1497 C CA . GLY A 1 194 ? -8.569 5.087 23.245 1.00 93.12 194 GLY A CA 1
ATOM 1498 C C . GLY A 1 194 ? -9.351 6.397 23.113 1.00 93.12 194 GLY A C 1
ATOM 1499 O O . GLY A 1 194 ? -10.026 6.649 22.115 1.00 93.12 194 GLY A O 1
ATOM 1500 N N . GLU A 1 195 ? -9.264 7.243 24.134 1.00 94.75 195 GLU A N 1
ATOM 1501 C CA . GLU A 1 195 ? -10.022 8.492 24.243 1.00 94.75 195 GLU A CA 1
ATOM 1502 C C . GLU A 1 195 ? -9.702 9.461 23.094 1.00 94.75 195 GLU A C 1
ATOM 1504 O O . GLU A 1 195 ? -10.605 10.054 22.510 1.00 94.75 195 GLU A O 1
ATOM 1509 N N . LEU A 1 196 ? -8.426 9.560 22.703 1.00 94.50 196 LEU A N 1
ATOM 1510 C CA . LEU A 1 196 ? -7.985 10.446 21.618 1.00 94.50 196 LEU A CA 1
ATOM 1511 C C . LEU A 1 196 ? -8.566 10.008 20.264 1.00 94.50 196 LEU A C 1
ATOM 1513 O O . LEU A 1 196 ? -8.982 10.844 19.466 1.00 94.50 196 LEU A O 1
ATOM 1517 N N . ALA A 1 197 ? -8.671 8.697 20.021 1.00 94.06 197 ALA A N 1
ATOM 1518 C CA . ALA A 1 197 ? -9.337 8.177 18.827 1.00 94.06 197 ALA A CA 1
ATOM 1519 C C . ALA A 1 197 ? -10.823 8.546 18.796 1.00 94.06 197 ALA A C 1
ATOM 1521 O O . ALA A 1 197 ? -11.354 8.906 17.747 1.00 94.06 197 ALA A O 1
ATOM 1522 N N . PHE A 1 198 ? -11.490 8.476 19.951 1.00 95.69 198 PHE A N 1
ATOM 1523 C CA . PHE A 1 198 ? -12.893 8.849 20.075 1.00 95.69 198 PHE A CA 1
ATOM 1524 C C . PHE A 1 198 ? -13.113 10.342 19.805 1.00 95.69 198 PHE A C 1
ATOM 1526 O O . PHE A 1 198 ? -14.000 10.701 19.031 1.00 95.69 198 PHE A O 1
ATOM 1533 N N . PHE A 1 199 ? -12.280 11.213 20.378 1.00 95.94 199 PHE A N 1
ATOM 1534 C CA . PHE A 1 199 ? -12.356 12.657 20.136 1.00 95.94 199 PHE A CA 1
ATOM 1535 C C . PHE A 1 199 ? -12.130 13.003 18.662 1.00 95.94 199 PHE A C 1
ATOM 1537 O O . PHE A 1 199 ? -12.892 13.786 18.088 1.00 95.94 199 PHE A O 1
ATOM 1544 N N . GLU A 1 200 ? -11.144 12.369 18.024 1.00 94.38 200 GLU A N 1
ATOM 1545 C CA . GLU A 1 200 ? -10.875 12.559 16.600 1.00 94.38 200 GLU A CA 1
ATOM 1546 C C . GLU A 1 200 ? -12.054 12.087 15.729 1.00 94.38 200 GLU A C 1
ATOM 1548 O O . GLU A 1 200 ? -12.458 12.798 14.810 1.00 94.38 200 GLU A O 1
ATOM 1553 N N . LEU A 1 201 ? -12.672 10.940 16.042 1.00 93.19 201 LEU A N 1
ATOM 1554 C CA . LEU A 1 201 ? -13.867 10.446 15.340 1.00 93.19 201 LEU A CA 1
ATOM 1555 C C . LEU A 1 201 ? -15.028 11.447 15.386 1.00 93.19 201 LEU A C 1
ATOM 1557 O O . LEU A 1 201 ? -15.662 11.705 14.361 1.00 93.19 201 LEU A O 1
ATOM 1561 N N . VAL A 1 202 ? -15.300 12.021 16.561 1.00 94.31 202 VAL A N 1
ATOM 1562 C CA . VAL A 1 202 ? -16.393 12.989 16.761 1.00 94.31 202 VAL A CA 1
ATOM 1563 C C . VAL A 1 202 ? -16.125 14.305 16.027 1.00 94.31 202 VAL A C 1
ATOM 1565 O O . VAL A 1 202 ? -17.063 14.929 15.523 1.00 94.31 202 VAL A O 1
ATOM 1568 N N . TYR A 1 203 ? -14.859 14.714 15.924 1.00 92.56 203 TYR A N 1
ATOM 1569 C CA . TYR A 1 203 ? -14.454 15.881 15.142 1.00 92.56 203 TYR A CA 1
ATOM 1570 C C . TYR A 1 203 ? -14.580 15.644 13.635 1.00 92.56 203 TYR A C 1
ATOM 1572 O O . TYR A 1 203 ? -15.258 16.413 12.951 1.00 92.56 203 TYR A O 1
ATOM 1580 N N . ARG A 1 204 ? -13.970 14.566 13.127 1.00 90.44 204 ARG A N 1
ATOM 1581 C CA . ARG A 1 204 ? -13.882 14.269 11.688 1.00 90.44 204 ARG A CA 1
ATOM 1582 C C . ARG A 1 204 ? -15.201 13.825 11.077 1.00 90.44 204 ARG A C 1
ATOM 1584 O O . ARG A 1 204 ? -15.430 14.080 9.901 1.00 90.44 204 ARG A O 1
ATOM 1591 N N . LYS A 1 205 ? -16.044 13.149 11.863 1.00 90.81 205 LYS A N 1
ATOM 1592 C CA . LYS A 1 205 ? -17.345 12.600 11.449 1.00 90.81 205 LYS A CA 1
ATOM 1593 C C . LYS A 1 205 ? -17.275 11.819 10.122 1.00 90.81 205 LYS A C 1
ATOM 1595 O O . LYS A 1 205 ? -18.054 12.096 9.213 1.00 90.81 205 LYS A O 1
ATOM 1600 N N . PRO A 1 206 ? -16.342 10.860 9.984 1.00 86.00 206 PRO A N 1
ATOM 1601 C CA . PRO A 1 206 ? -16.014 10.272 8.687 1.00 86.00 206 PRO A CA 1
ATOM 1602 C C . PRO A 1 206 ? -16.976 9.154 8.251 1.00 86.00 206 PRO A C 1
ATOM 1604 O O . PRO A 1 206 ? -16.783 8.577 7.189 1.00 86.00 206 PRO A O 1
ATOM 1607 N N . ALA A 1 207 ? -17.948 8.788 9.091 1.00 89.62 207 ALA A N 1
ATOM 1608 C CA . ALA A 1 207 ? -18.778 7.607 8.898 1.00 89.62 207 ALA A CA 1
ATOM 1609 C C . ALA A 1 207 ? -20.047 7.902 8.091 1.00 89.62 207 ALA A C 1
ATOM 1611 O O . ALA A 1 207 ? -20.743 8.884 8.354 1.00 89.62 207 ALA A O 1
ATOM 1612 N N . GLU A 1 208 ? -20.356 6.995 7.167 1.00 90.06 208 GLU A N 1
ATOM 1613 C CA . GLU A 1 208 ? -21.579 6.983 6.353 1.00 90.06 208 GLU A CA 1
ATOM 1614 C C . GLU A 1 208 ? -22.481 5.777 6.675 1.00 90.06 208 GLU A C 1
ATOM 1616 O O . GLU A 1 208 ? -23.674 5.776 6.364 1.00 90.06 208 GLU A O 1
ATOM 1621 N N . GLY A 1 209 ? -21.940 4.768 7.365 1.00 92.50 209 GLY A N 1
ATOM 1622 C CA . GLY A 1 209 ? -22.677 3.602 7.845 1.00 92.50 209 GLY A CA 1
ATOM 1623 C C . GLY A 1 209 ? -22.123 3.047 9.155 1.00 92.50 209 GLY A C 1
ATOM 1624 O O . GLY A 1 209 ? -21.036 3.418 9.605 1.00 92.50 209 GLY A O 1
ATOM 1625 N N . PHE A 1 210 ? -22.876 2.151 9.787 1.00 94.50 210 PHE A N 1
ATOM 1626 C CA . PHE A 1 210 ? -22.447 1.441 10.989 1.00 94.50 210 PHE A CA 1
ATOM 1627 C C . PHE A 1 210 ? -22.926 -0.010 11.006 1.00 94.50 210 PHE A C 1
ATOM 1629 O O . PHE A 1 210 ? -23.918 -0.374 10.371 1.00 94.50 210 PHE A O 1
ATOM 1636 N N . SER A 1 211 ? -22.248 -0.823 11.811 1.00 93.31 211 SER A N 1
ATOM 1637 C CA . SER A 1 211 ? -22.714 -2.143 12.236 1.00 93.31 211 SER A CA 1
ATOM 1638 C C . SER A 1 211 ? -22.373 -2.386 13.704 1.00 93.31 211 SER A C 1
ATOM 1640 O O . SER A 1 211 ? -21.350 -1.918 14.203 1.00 93.31 211 SER A O 1
ATOM 1642 N N . PHE A 1 212 ? -23.240 -3.108 14.403 1.00 93.94 212 PHE A N 1
ATOM 1643 C CA . PHE A 1 212 ? -23.048 -3.534 15.781 1.00 93.94 212 PHE A CA 1
ATOM 1644 C C . PHE A 1 212 ? -23.141 -5.055 15.871 1.00 93.94 212 PHE A C 1
ATOM 1646 O O . PHE A 1 212 ? -24.121 -5.652 15.417 1.00 93.94 212 PHE A O 1
ATOM 1653 N N . GLN A 1 213 ? -22.120 -5.669 16.461 1.00 92.44 213 GLN A N 1
ATOM 1654 C CA . GLN A 1 213 ? -21.975 -7.118 16.580 1.00 92.44 213 GLN A CA 1
ATOM 1655 C C . GLN A 1 213 ? -21.697 -7.496 18.035 1.00 92.44 213 GLN A C 1
ATOM 1657 O O . GLN A 1 213 ? -20.744 -6.999 18.628 1.00 92.44 213 GLN A O 1
ATOM 1662 N N . THR A 1 214 ? -22.482 -8.401 18.614 1.00 85.62 214 THR A N 1
ATOM 1663 C CA . THR A 1 214 ? -22.366 -8.771 20.039 1.00 85.62 214 THR A CA 1
ATOM 1664 C C . THR A 1 214 ? -21.200 -9.718 20.340 1.00 85.62 214 THR A C 1
ATOM 1666 O O . THR A 1 214 ? -20.722 -9.778 21.467 1.00 85.62 214 THR A O 1
ATOM 1669 N N . THR A 1 215 ? -20.728 -10.470 19.342 1.00 70.06 215 THR A N 1
ATOM 1670 C CA . THR A 1 215 ? -19.825 -11.625 19.528 1.00 70.06 215 THR A CA 1
ATOM 1671 C C . THR A 1 215 ? -18.739 -11.707 18.452 1.00 70.06 215 THR A C 1
ATOM 1673 O O . THR A 1 215 ? -18.463 -12.777 17.915 1.00 70.06 215 THR A O 1
ATOM 1676 N N . VAL A 1 216 ? -18.093 -10.582 18.126 1.00 69.75 216 VAL A N 1
ATOM 1677 C CA . VAL A 1 216 ? -16.951 -10.580 17.196 1.00 69.75 216 VAL A CA 1
ATOM 1678 C C . VAL A 1 216 ? -15.647 -10.290 17.941 1.00 69.75 216 VAL A C 1
ATOM 1680 O O . VAL A 1 216 ? -15.470 -9.180 18.449 1.00 69.75 216 VAL A O 1
ATOM 1683 N N . PRO A 1 217 ? -14.718 -11.266 18.022 1.00 69.56 217 PRO A N 1
ATOM 1684 C CA . PRO A 1 217 ? -13.405 -11.025 18.590 1.00 69.56 217 PRO A CA 1
ATOM 1685 C C . PRO A 1 217 ? -12.613 -10.118 17.646 1.00 69.56 217 PRO A C 1
ATOM 1687 O O . PRO A 1 217 ? -12.243 -10.502 16.538 1.00 69.56 217 PRO A O 1
ATOM 1690 N N . PHE A 1 218 ? -12.345 -8.896 18.098 1.00 79.94 218 PHE A N 1
ATOM 1691 C CA . PHE A 1 218 ? -11.426 -7.983 17.436 1.00 79.94 218 PHE A CA 1
ATOM 1692 C C . PHE A 1 218 ? -10.062 -8.031 18.124 1.00 79.94 218 PHE A C 1
ATOM 1694 O O . PHE A 1 218 ? -9.975 -7.932 19.351 1.00 79.94 218 PHE A O 1
ATOM 1701 N N . ASN A 1 219 ? -8.983 -8.169 17.349 1.00 81.75 219 ASN A N 1
ATOM 1702 C CA . ASN A 1 219 ? -7.637 -8.142 17.908 1.00 81.75 219 ASN A CA 1
ATOM 1703 C C . ASN A 1 219 ? -7.240 -6.702 18.260 1.00 81.75 219 ASN A C 1
ATOM 1705 O O . ASN A 1 219 ? -6.678 -5.971 17.448 1.00 81.75 219 ASN A O 1
ATOM 1709 N N . TRP A 1 220 ? -7.523 -6.310 19.498 1.00 82.06 220 TRP A N 1
ATOM 1710 C CA . TRP A 1 220 ? -7.150 -5.009 20.044 1.00 82.06 220 TRP A CA 1
ATOM 1711 C C . TRP A 1 220 ? -5.651 -4.881 20.361 1.00 82.06 220 TRP A C 1
ATOM 1713 O O . TRP A 1 220 ? -5.215 -3.790 20.713 1.00 82.06 220 TRP A O 1
ATOM 1723 N N . GLY A 1 221 ? -4.850 -5.951 20.286 1.00 81.38 221 GLY A N 1
ATOM 1724 C CA . GLY A 1 221 ? -3.460 -5.935 20.753 1.00 81.38 221 GLY A CA 1
ATOM 1725 C C . GLY A 1 221 ? -3.336 -5.455 22.209 1.00 81.38 221 GLY A C 1
ATOM 1726 O O . GLY A 1 221 ? -4.194 -5.735 23.046 1.00 81.38 221 GLY A O 1
ATOM 1727 N N . ASN A 1 222 ? -2.292 -4.674 22.505 1.00 80.19 222 ASN A N 1
ATOM 1728 C CA . ASN A 1 222 ? -2.004 -4.145 23.849 1.00 80.19 222 ASN A CA 1
ATOM 1729 C C . ASN A 1 222 ? -2.715 -2.808 24.146 1.00 80.19 222 ASN A C 1
ATOM 1731 O O . ASN A 1 222 ? -2.137 -1.904 24.751 1.00 80.19 222 ASN A O 1
ATOM 1735 N N . VAL A 1 223 ? -3.958 -2.646 23.692 1.00 85.81 223 VAL A N 1
ATOM 1736 C CA . VAL A 1 223 ? -4.748 -1.429 23.937 1.00 85.81 223 VAL A CA 1
ATOM 1737 C C . VAL A 1 223 ? -5.412 -1.507 25.310 1.00 85.81 223 VAL A C 1
ATOM 1739 O O . VAL A 1 223 ? -6.160 -2.451 25.580 1.00 85.81 223 VAL A O 1
ATOM 1742 N N . ARG A 1 224 ? -5.143 -0.503 26.155 1.00 90.25 224 ARG A N 1
ATOM 1743 C CA . ARG A 1 224 ? -5.773 -0.338 27.475 1.00 90.25 224 ARG A CA 1
ATOM 1744 C C . ARG A 1 224 ? -7.253 0.024 27.352 1.00 90.25 224 ARG A C 1
ATOM 1746 O O . ARG A 1 224 ? -7.648 0.669 26.381 1.00 90.25 224 ARG A O 1
ATOM 1753 N N . ASP A 1 225 ? -8.025 -0.325 28.372 1.00 91.62 225 ASP A N 1
ATOM 1754 C CA . ASP A 1 225 ? -9.415 0.111 28.482 1.00 91.62 225 ASP A CA 1
ATOM 1755 C C . ASP A 1 225 ? -9.498 1.595 28.868 1.00 91.62 225 ASP A C 1
ATOM 1757 O O . ASP A 1 225 ? -8.680 2.115 29.637 1.00 91.62 225 ASP A O 1
ATOM 1761 N N . ILE A 1 226 ? -10.507 2.272 28.329 1.00 95.19 226 ILE A N 1
ATOM 1762 C CA . ILE A 1 226 ? -10.901 3.628 28.693 1.00 95.19 226 ILE A CA 1
ATOM 1763 C C . ILE A 1 226 ? -11.625 3.560 30.037 1.00 95.19 226 ILE A C 1
ATOM 1765 O O . ILE A 1 226 ? -12.588 2.816 30.212 1.00 95.19 226 ILE A O 1
ATOM 1769 N N . THR A 1 227 ? -11.159 4.358 30.994 1.00 91.38 227 THR A N 1
ATOM 1770 C CA . THR A 1 227 ? -11.721 4.404 32.353 1.00 91.38 227 THR A CA 1
ATOM 1771 C C . THR A 1 227 ? -12.770 5.500 32.529 1.00 91.38 227 THR A C 1
ATOM 1773 O O . THR A 1 227 ? -13.513 5.490 33.509 1.00 91.38 227 THR A O 1
ATOM 1776 N N . ALA A 1 228 ? -12.828 6.461 31.603 1.00 92.12 228 ALA A N 1
ATOM 1777 C CA . ALA A 1 228 ? -13.776 7.563 31.655 1.00 92.12 228 ALA A CA 1
ATOM 1778 C C . ALA A 1 228 ? -15.216 7.065 31.411 1.00 92.12 228 ALA A C 1
ATOM 1780 O O . ALA A 1 228 ? -15.443 6.325 30.450 1.00 92.12 228 ALA A O 1
ATOM 1781 N N . PRO A 1 229 ? -16.208 7.499 32.215 1.00 93.00 229 PRO A N 1
ATOM 1782 C CA . PRO A 1 229 ? -17.610 7.191 31.954 1.00 93.00 229 PRO A CA 1
ATOM 1783 C C . PRO A 1 229 ? -18.043 7.687 30.571 1.00 93.00 229 PRO A C 1
ATOM 1785 O O . PRO A 1 229 ? -17.714 8.811 30.183 1.00 93.00 229 PRO A O 1
ATOM 1788 N N . ALA A 1 230 ? -18.836 6.891 29.850 1.00 93.00 230 ALA A N 1
ATOM 1789 C CA . ALA A 1 230 ? -19.244 7.231 28.485 1.00 93.00 230 ALA A CA 1
ATOM 1790 C C . ALA A 1 230 ? -19.924 8.616 28.343 1.00 93.00 230 ALA A C 1
ATOM 1792 O O . ALA A 1 230 ? -19.584 9.324 27.394 1.00 93.00 230 ALA A O 1
ATOM 1793 N N . PRO A 1 231 ? -20.807 9.070 29.265 1.00 93.19 231 PRO A N 1
ATOM 1794 C CA . PRO A 1 231 ? -21.375 10.419 29.193 1.00 93.19 231 PRO A CA 1
ATOM 1795 C C . PRO A 1 231 ? -20.316 11.525 29.259 1.00 93.19 231 PRO A C 1
ATOM 1797 O O . PRO A 1 231 ? -20.356 12.448 28.452 1.00 93.19 231 PRO A O 1
ATOM 1800 N N . ALA A 1 232 ? -19.334 11.393 30.158 1.00 94.75 232 ALA A N 1
ATOM 1801 C CA . ALA A 1 232 ? -18.248 12.361 30.304 1.00 94.75 232 ALA A CA 1
ATOM 1802 C C . ALA A 1 232 ? -17.338 12.376 29.066 1.00 94.75 232 ALA A C 1
ATOM 1804 O O . ALA A 1 232 ? -16.910 13.438 28.619 1.00 94.75 232 ALA A O 1
ATOM 1805 N N . LEU A 1 233 ? -17.080 11.204 28.473 1.00 95.19 233 LEU A N 1
ATOM 1806 C CA . LEU A 1 233 ? -16.298 11.093 27.243 1.00 95.19 233 LEU A CA 1
ATOM 1807 C C . LEU A 1 233 ? -17.002 11.776 26.057 1.00 95.19 233 LEU A C 1
ATOM 1809 O O . LEU A 1 233 ? -16.358 12.476 25.276 1.00 95.19 233 LEU A O 1
ATOM 1813 N N . ILE A 1 234 ? -18.321 11.598 25.927 1.00 94.62 234 ILE A N 1
ATOM 1814 C CA . ILE A 1 234 ? -19.129 12.237 24.876 1.00 94.62 234 ILE A CA 1
ATOM 1815 C C . ILE A 1 234 ? -19.192 13.755 25.073 1.00 94.62 234 ILE A C 1
ATOM 1817 O O . ILE A 1 234 ? -19.018 14.495 24.105 1.00 94.62 234 ILE A O 1
ATOM 1821 N N . GLU A 1 235 ? -19.412 14.220 26.303 1.00 95.31 235 GLU A N 1
ATOM 1822 C CA . GLU A 1 235 ? -19.452 15.649 26.632 1.00 95.31 235 GLU A CA 1
ATOM 1823 C C . GLU A 1 235 ? -18.117 16.335 26.309 1.00 95.31 235 GLU A C 1
ATOM 1825 O O . GLU A 1 235 ? -18.088 17.355 25.616 1.00 95.31 235 GLU A O 1
ATOM 1830 N N . GLU A 1 236 ? -16.998 15.732 26.716 1.00 95.88 236 GLU A N 1
ATOM 1831 C CA . GLU A 1 236 ? -15.661 16.247 26.415 1.00 95.88 236 GLU A CA 1
ATOM 1832 C C . GLU A 1 236 ? -15.383 16.271 24.904 1.00 95.88 236 GLU A C 1
ATOM 1834 O O . GLU A 1 236 ? -14.836 17.249 24.387 1.00 95.88 236 GLU A O 1
ATOM 1839 N N . ALA A 1 237 ? -15.813 15.244 24.162 1.00 95.62 237 ALA A N 1
ATOM 1840 C CA . ALA A 1 237 ? -15.694 15.225 22.706 1.00 95.62 237 ALA A CA 1
ATOM 1841 C C . ALA A 1 237 ? -16.460 16.393 22.057 1.00 95.62 237 ALA A C 1
ATOM 1843 O O . ALA A 1 237 ? -15.931 17.084 21.184 1.00 95.62 237 ALA A O 1
ATOM 1844 N N . GLN A 1 238 ? -17.692 16.656 22.502 1.00 94.75 238 GLN A N 1
ATOM 1845 C CA . GLN A 1 238 ? -18.519 17.757 21.995 1.00 94.75 238 GLN A CA 1
ATOM 1846 C C . GLN A 1 238 ? -17.938 19.133 22.342 1.00 94.75 238 GLN A C 1
ATOM 1848 O O . GLN A 1 238 ? -17.937 20.031 21.490 1.00 94.75 238 GLN A O 1
ATOM 1853 N N . ARG A 1 239 ? -17.390 19.294 23.554 1.00 96.56 239 ARG A N 1
ATOM 1854 C CA . ARG A 1 239 ? -16.680 20.511 23.969 1.00 96.56 239 ARG A CA 1
ATOM 1855 C C . ARG A 1 239 ? -15.496 20.791 23.044 1.00 96.56 239 ARG A C 1
ATOM 1857 O O . ARG A 1 239 ? -15.411 21.879 22.473 1.00 96.56 239 ARG A O 1
ATOM 1864 N N . ARG A 1 240 ? -14.633 19.792 22.818 1.00 95.62 240 ARG A N 1
ATOM 1865 C CA . ARG A 1 240 ? -13.469 19.905 21.919 1.00 95.62 240 ARG A CA 1
ATOM 1866 C C . ARG A 1 240 ? -13.873 20.296 20.503 1.00 95.62 240 ARG A C 1
ATOM 1868 O O . ARG A 1 240 ? -13.285 21.217 19.946 1.00 95.62 240 ARG A O 1
ATOM 1875 N N . VAL A 1 241 ? -14.900 19.660 19.938 1.00 94.31 241 VAL A N 1
ATOM 1876 C CA . VAL A 1 241 ? -15.407 19.997 18.593 1.00 94.31 241 VAL A CA 1
ATOM 1877 C C . VAL A 1 241 ? -15.924 21.431 18.506 1.00 94.31 241 VAL A C 1
ATOM 1879 O O . VAL A 1 241 ? -15.769 22.068 17.467 1.00 94.31 241 VAL A O 1
ATOM 1882 N N . SER A 1 242 ? -16.510 21.950 19.583 1.00 95.44 242 SER A N 1
ATOM 1883 C CA . SER A 1 242 ? -17.028 23.320 19.625 1.00 95.44 242 SER A CA 1
ATOM 1884 C C . SER A 1 242 ? -15.908 24.365 19.715 1.00 95.44 242 SER A C 1
ATOM 1886 O O . SER A 1 242 ? -16.003 25.429 19.106 1.00 95.44 242 SER A O 1
ATOM 1888 N N . GLU A 1 243 ? -14.830 24.064 20.442 1.00 96.06 243 GLU A N 1
ATOM 1889 C CA . GLU A 1 243 ? -13.693 24.975 20.645 1.00 96.06 243 GLU A CA 1
ATOM 1890 C C . GLU A 1 243 ? -12.668 24.948 19.501 1.00 96.06 243 GLU A C 1
ATOM 1892 O O . GLU A 1 243 ? -12.052 25.973 19.186 1.00 96.06 243 GLU A O 1
ATOM 1897 N N . LEU A 1 244 ? -12.486 23.790 18.862 1.00 95.38 244 LEU A N 1
ATOM 1898 C CA . LEU A 1 244 ? -11.431 23.557 17.878 1.00 95.38 244 LEU A CA 1
ATOM 1899 C C . LEU A 1 244 ? -11.433 24.549 16.698 1.00 95.38 244 LEU A C 1
ATOM 1901 O O . LEU A 1 244 ? -10.353 25.048 16.375 1.00 95.38 244 LEU A O 1
ATOM 1905 N N . PRO A 1 245 ? -12.579 24.929 16.090 1.00 94.62 245 PRO A N 1
ATOM 1906 C CA . PRO A 1 245 ? -12.593 25.925 15.018 1.00 94.62 245 PRO A CA 1
ATOM 1907 C C . PRO A 1 245 ? -11.984 27.268 15.439 1.00 94.62 245 PRO A C 1
ATOM 1909 O O . PRO A 1 245 ? -11.237 27.878 14.676 1.00 94.62 245 PRO A O 1
ATOM 1912 N N . GLY A 1 246 ? -12.246 27.715 16.672 1.00 95.50 246 GLY A N 1
ATOM 1913 C CA . GLY A 1 246 ? -11.668 28.949 17.208 1.00 95.50 246 GLY A CA 1
ATOM 1914 C C . GLY A 1 246 ? -10.151 28.857 17.375 1.00 95.50 246 GLY A C 1
ATOM 1915 O O . GLY A 1 246 ? -9.431 29.805 17.057 1.00 95.50 246 GLY A O 1
ATOM 1916 N N . MET A 1 247 ? -9.651 27.703 17.821 1.00 95.00 247 MET A N 1
ATOM 1917 C CA . MET A 1 247 ? -8.213 27.472 17.979 1.00 95.00 247 MET A CA 1
ATOM 1918 C C . MET A 1 247 ? -7.486 27.340 16.638 1.00 95.00 247 MET A C 1
ATOM 1920 O O . MET A 1 247 ? -6.406 27.904 16.479 1.00 95.00 247 MET A O 1
ATOM 1924 N N . LEU A 1 248 ? -8.082 26.648 15.664 1.00 94.69 248 LEU A N 1
ATOM 1925 C CA . LEU A 1 248 ? -7.548 26.562 14.305 1.00 94.69 248 LEU A CA 1
ATOM 1926 C C . LEU A 1 248 ? -7.483 27.947 13.662 1.00 94.69 248 LEU A C 1
ATOM 1928 O O . LEU A 1 248 ? -6.438 28.318 13.138 1.00 94.69 248 LEU A O 1
ATOM 1932 N N . ASN A 1 249 ? -8.546 28.748 13.772 1.00 94.38 249 ASN A N 1
ATOM 1933 C CA . ASN A 1 249 ? -8.562 30.117 13.252 1.00 94.38 249 ASN A CA 1
ATOM 1934 C C . ASN A 1 249 ? -7.469 30.991 13.884 1.00 94.38 249 ASN A C 1
ATOM 1936 O O . ASN A 1 249 ? -6.814 31.755 13.178 1.00 94.38 249 ASN A O 1
ATOM 1940 N N . TYR A 1 250 ? -7.223 30.851 15.192 1.00 94.62 250 TYR A N 1
ATOM 1941 C CA . TYR A 1 250 ? -6.121 31.542 15.874 1.00 94.62 250 TYR A CA 1
ATOM 1942 C C . TYR A 1 250 ? -4.744 31.174 15.296 1.00 94.62 250 TYR A C 1
ATOM 1944 O O . TYR A 1 250 ? -3.849 32.015 15.236 1.00 94.62 250 TYR A O 1
ATOM 1952 N N . LEU A 1 251 ? -4.582 29.931 14.845 1.00 94.81 251 LEU A N 1
ATOM 1953 C CA . LEU A 1 251 ? -3.360 29.403 14.239 1.00 94.81 251 LEU A CA 1
ATOM 1954 C C . LEU A 1 251 ? -3.314 29.557 12.707 1.00 94.81 251 LEU A C 1
ATOM 1956 O O . LEU A 1 251 ? -2.462 28.966 12.057 1.00 94.81 251 LEU A O 1
ATOM 1960 N N . GLY A 1 252 ? -4.200 30.358 12.111 1.00 91.44 252 GLY A N 1
ATOM 1961 C CA . GLY A 1 252 ? -4.203 30.605 10.664 1.00 91.44 252 GLY A CA 1
ATOM 1962 C C . GLY A 1 252 ? -4.953 29.561 9.826 1.00 91.44 252 GLY A C 1
ATOM 1963 O O . GLY A 1 252 ? -4.863 29.596 8.601 1.00 91.44 252 GLY A O 1
ATOM 1964 N N . GLY A 1 253 ? -5.718 28.668 10.458 1.00 93.00 253 GLY A N 1
ATOM 1965 C CA . GLY A 1 253 ? -6.592 27.682 9.813 1.00 93.00 253 GLY A CA 1
ATOM 1966 C C . GLY A 1 253 ? -6.037 26.253 9.792 1.00 93.00 253 GLY A C 1
ATOM 1967 O O . GLY A 1 253 ? -4.923 25.983 10.232 1.00 93.00 253 GLY A O 1
ATOM 1968 N N . SER A 1 254 ? -6.831 25.315 9.264 1.00 91.25 254 SER A N 1
ATOM 1969 C CA . SER A 1 254 ? -6.474 23.888 9.136 1.00 91.25 254 SER A CA 1
ATOM 1970 C C . SER A 1 254 ? -5.252 23.647 8.241 1.00 91.25 254 SER A C 1
ATOM 1972 O O . SER A 1 254 ? -4.437 22.767 8.516 1.00 91.25 254 SER A O 1
ATOM 1974 N N . GLU A 1 255 ? -5.103 24.470 7.203 1.00 90.12 255 GLU A N 1
ATOM 1975 C CA . GLU A 1 255 ? -4.020 24.400 6.215 1.00 90.12 255 GLU A CA 1
ATOM 1976 C C . GLU A 1 255 ? -2.748 25.144 6.651 1.00 90.12 255 GLU A C 1
ATOM 1978 O O . GLU A 1 255 ? -1.764 25.186 5.908 1.00 90.12 255 GLU A O 1
ATOM 1983 N N . ALA A 1 256 ? -2.749 25.744 7.847 1.00 91.31 256 ALA A N 1
ATOM 1984 C CA . ALA A 1 256 ? -1.587 26.445 8.367 1.00 91.31 256 ALA A CA 1
ATOM 1985 C C . ALA A 1 256 ? -0.399 25.493 8.540 1.00 91.31 256 ALA A C 1
ATOM 1987 O O . ALA A 1 256 ? -0.546 24.328 8.922 1.00 91.31 256 ALA A O 1
ATOM 1988 N N . ARG A 1 257 ? 0.800 26.014 8.275 1.00 91.69 257 ARG A N 1
ATOM 1989 C CA . ARG A 1 257 ? 2.066 25.283 8.376 1.00 91.69 257 ARG A CA 1
ATOM 1990 C C . ARG A 1 257 ? 3.033 26.041 9.259 1.00 91.69 257 ARG A C 1
ATOM 1992 O O . ARG A 1 257 ? 3.034 27.272 9.291 1.00 91.69 257 ARG A O 1
ATOM 1999 N N . TYR A 1 258 ? 3.880 25.294 9.950 1.00 93.38 258 TYR A N 1
ATOM 2000 C CA . TYR A 1 258 ? 4.800 25.833 10.940 1.00 93.38 258 TYR A CA 1
ATOM 2001 C C . TYR A 1 258 ? 6.211 25.307 10.720 1.00 93.38 258 TYR A C 1
ATOM 2003 O O . TYR A 1 258 ? 6.402 24.149 10.360 1.00 93.38 258 TYR A O 1
ATOM 2011 N N . GLN A 1 259 ? 7.195 26.161 10.986 1.00 92.69 259 GLN A N 1
ATOM 2012 C CA . GLN A 1 259 ? 8.610 25.802 11.037 1.00 92.69 259 GLN A CA 1
ATOM 2013 C C . GLN A 1 259 ? 9.185 26.078 12.423 1.00 92.69 259 GLN A C 1
ATOM 2015 O O . GLN A 1 259 ? 8.726 26.970 13.146 1.00 92.69 259 GLN A O 1
ATOM 2020 N N . LYS A 1 260 ? 10.231 25.333 12.768 1.00 94.94 260 LYS A N 1
ATOM 2021 C CA . LYS A 1 260 ? 10.991 25.503 14.005 1.00 94.94 260 LYS A CA 1
ATOM 2022 C C . LYS A 1 260 ? 11.790 26.809 13.961 1.00 94.94 260 LYS A C 1
ATOM 2024 O O . LYS A 1 260 ? 12.440 27.100 12.959 1.00 94.94 260 LYS A O 1
ATOM 2029 N N . ARG A 1 261 ? 11.736 27.602 15.035 1.00 93.88 261 ARG A N 1
ATOM 2030 C CA . ARG A 1 261 ? 12.598 28.788 15.232 1.00 93.88 261 ARG A CA 1
ATOM 2031 C C . ARG A 1 261 ? 13.799 28.500 16.120 1.00 93.88 261 ARG A C 1
ATOM 2033 O O . ARG A 1 261 ? 14.815 29.175 16.008 1.00 93.88 261 ARG A O 1
ATOM 2040 N N . VAL A 1 262 ? 13.645 27.533 17.013 1.00 91.81 262 VAL A N 1
ATOM 2041 C CA . VAL A 1 262 ? 14.713 26.986 17.849 1.00 91.81 262 VAL A CA 1
ATOM 2042 C C . VAL A 1 262 ? 15.078 25.602 17.326 1.00 91.81 262 VAL A C 1
ATOM 2044 O O . VAL A 1 262 ? 14.284 24.987 16.623 1.00 91.81 262 VAL A O 1
ATOM 2047 N N . GLU A 1 263 ? 16.278 25.117 17.621 1.00 87.31 263 GLU A N 1
ATOM 2048 C CA . GLU A 1 263 ? 16.726 23.805 17.139 1.00 87.31 263 GLU A CA 1
ATOM 2049 C C . GLU A 1 263 ? 16.092 22.667 17.953 1.00 87.31 263 GLU A C 1
ATOM 2051 O O . GLU A 1 263 ? 15.496 21.741 17.399 1.00 87.31 263 GLU A O 1
ATOM 2056 N N . ASN A 1 264 ? 16.123 22.805 19.279 1.00 87.81 264 ASN A N 1
ATOM 2057 C CA . ASN A 1 264 ? 15.596 21.838 20.233 1.00 87.81 264 ASN A CA 1
ATOM 2058 C C . ASN A 1 264 ? 14.722 22.535 21.281 1.00 87.81 264 ASN A C 1
ATOM 2060 O O . ASN A 1 264 ? 14.962 23.692 21.629 1.00 87.81 264 ASN A O 1
ATOM 2064 N N . VAL A 1 265 ? 13.720 21.813 21.782 1.00 88.19 265 VAL A N 1
ATOM 2065 C CA . VAL A 1 265 ? 12.847 22.236 22.885 1.00 88.19 265 VAL A CA 1
ATOM 2066 C C . VAL A 1 265 ? 12.917 21.163 23.957 1.00 88.19 265 VAL A C 1
ATOM 2068 O O . VAL A 1 265 ? 12.645 19.994 23.680 1.00 88.19 265 VAL A O 1
ATOM 2071 N N . GLU A 1 266 ? 13.272 21.550 25.178 1.00 87.94 266 GLU A N 1
ATOM 2072 C CA . GLU A 1 266 ? 13.192 20.635 26.313 1.00 87.94 266 GLU A CA 1
ATOM 2073 C C . GLU A 1 266 ? 11.732 20.525 26.782 1.00 87.94 266 GLU A C 1
ATOM 2075 O O . GLU A 1 266 ? 11.072 21.556 26.937 1.00 87.94 266 GLU A O 1
ATOM 2080 N N . PRO A 1 267 ? 11.207 19.317 27.070 1.00 87.00 267 PRO A N 1
ATOM 2081 C CA . PRO A 1 267 ? 9.826 19.157 27.533 1.00 87.00 267 PRO A CA 1
ATOM 2082 C C . PRO A 1 267 ? 9.495 19.976 28.791 1.00 87.00 267 PRO A C 1
ATOM 2084 O O . PRO A 1 267 ? 8.374 20.444 28.942 1.00 87.00 267 PRO A O 1
ATOM 2087 N N . SER A 1 268 ? 10.471 20.241 29.662 1.00 89.50 268 SER A N 1
ATOM 2088 C CA . SER A 1 268 ? 10.309 21.088 30.856 1.00 89.50 268 SER A CA 1
ATOM 2089 C C . SER A 1 268 ? 9.906 22.538 30.540 1.00 89.50 268 SER A C 1
ATOM 2091 O O . SER A 1 268 ? 9.374 23.240 31.400 1.00 89.50 268 SER A O 1
ATOM 2093 N N . GLN A 1 269 ? 10.142 22.998 29.308 1.00 88.81 269 GLN A N 1
ATOM 2094 C CA . GLN A 1 269 ? 9.844 24.355 28.856 1.00 88.81 269 GLN A CA 1
ATOM 2095 C C . GLN A 1 269 ? 8.392 24.535 28.408 1.00 88.81 269 GLN A C 1
ATOM 2097 O O . GLN A 1 269 ? 8.006 25.656 28.075 1.00 88.81 269 GLN A O 1
ATOM 2102 N N . VAL A 1 270 ? 7.591 23.468 28.389 1.00 91.62 270 VAL A N 1
ATOM 2103 C CA . VAL A 1 270 ? 6.158 23.503 28.078 1.00 91.62 270 VAL A CA 1
ATOM 2104 C C . VAL A 1 270 ? 5.318 23.025 29.264 1.00 91.62 270 VAL A C 1
ATOM 2106 O O . VAL A 1 270 ? 5.832 22.435 30.217 1.00 91.62 270 VAL A O 1
ATOM 2109 N N . SER A 1 271 ? 4.019 23.329 29.241 1.00 91.94 271 SER A N 1
ATOM 2110 C CA . SER A 1 271 ? 3.085 22.930 30.294 1.00 91.94 271 SER A CA 1
ATOM 2111 C C . SER A 1 271 ? 3.029 21.409 30.463 1.00 91.94 271 SER A C 1
ATOM 2113 O O . SER A 1 271 ? 3.121 20.664 29.489 1.00 91.94 271 SER A O 1
ATOM 2115 N N . GLU A 1 272 ? 2.850 20.953 31.708 1.00 91.19 272 GLU A N 1
ATOM 2116 C CA . GLU A 1 272 ? 2.855 19.531 32.098 1.00 91.19 272 GLU A CA 1
ATOM 2117 C C . GLU A 1 272 ? 1.935 18.669 31.214 1.00 91.19 272 GLU A C 1
ATOM 2119 O O . GLU A 1 272 ? 2.313 17.589 30.762 1.00 91.19 272 GLU A O 1
ATOM 2124 N N . ASN A 1 273 ? 0.770 19.214 30.854 1.00 86.69 273 ASN A N 1
ATOM 2125 C CA . ASN A 1 273 ? -0.246 18.545 30.040 1.00 86.69 273 ASN A CA 1
ATOM 2126 C C . ASN A 1 273 ? 0.196 18.218 28.603 1.00 86.69 273 ASN A C 1
ATOM 2128 O O . ASN A 1 273 ? -0.421 17.358 27.973 1.00 86.69 273 ASN A O 1
ATOM 2132 N N . ILE A 1 274 ? 1.232 18.880 28.073 1.00 90.31 274 ILE A N 1
ATOM 2133 C CA . ILE A 1 274 ? 1.724 18.658 26.703 1.00 90.31 274 ILE A CA 1
ATOM 2134 C C . ILE A 1 274 ? 3.159 18.121 26.642 1.00 90.31 274 ILE A C 1
ATOM 2136 O O . ILE A 1 274 ? 3.630 17.793 25.553 1.00 90.31 274 ILE A O 1
ATOM 2140 N N . GLN A 1 275 ? 3.854 17.974 27.777 1.00 93.19 275 GLN A N 1
ATOM 2141 C CA . GLN A 1 275 ? 5.249 17.500 27.804 1.00 93.19 275 GLN A CA 1
ATOM 2142 C C . GLN A 1 275 ? 5.406 16.133 27.138 1.00 93.19 275 GLN A C 1
ATOM 2144 O O . GLN A 1 275 ? 6.322 15.931 26.344 1.00 93.19 275 GLN A O 1
ATOM 2149 N N . TRP A 1 276 ? 4.466 15.224 27.408 1.00 93.00 276 TRP A N 1
ATOM 2150 C CA . TRP A 1 276 ? 4.449 13.871 26.847 1.00 93.00 276 TRP A CA 1
ATOM 2151 C C . TRP A 1 276 ? 4.313 13.848 25.313 1.00 93.00 276 TRP A C 1
ATOM 2153 O O . TRP A 1 276 ? 4.700 12.871 24.675 1.00 93.00 276 TRP A O 1
ATOM 2163 N N . LEU A 1 277 ? 3.765 14.914 24.719 1.00 93.12 277 LEU A N 1
ATOM 2164 C CA . LEU A 1 277 ? 3.532 15.042 23.281 1.00 93.12 277 LEU A CA 1
ATOM 2165 C C . LEU A 1 277 ? 4.709 15.691 22.547 1.00 93.12 277 LEU A C 1
ATOM 2167 O O . LEU A 1 277 ? 4.876 15.498 21.341 1.00 93.12 277 LEU A O 1
ATOM 2171 N N . MET A 1 278 ? 5.493 16.498 23.265 1.00 92.75 278 MET A N 1
ATOM 2172 C CA . MET A 1 278 ? 6.381 17.492 22.670 1.00 92.75 278 MET A CA 1
ATOM 2173 C C . MET A 1 278 ? 7.432 16.869 21.754 1.00 92.75 278 MET A C 1
ATOM 2175 O O . MET A 1 278 ? 7.665 17.389 20.671 1.00 92.75 278 MET A O 1
ATOM 2179 N N . GLU A 1 279 ? 8.018 15.729 22.122 1.00 92.19 279 GLU A N 1
ATOM 2180 C CA . GLU A 1 279 ? 9.013 15.041 21.288 1.00 92.19 279 GLU A CA 1
ATOM 2181 C C . GLU A 1 279 ? 8.440 14.658 19.911 1.00 92.19 279 GLU A C 1
ATOM 2183 O O . GLU A 1 279 ? 9.010 14.990 18.868 1.00 92.19 279 GLU A O 1
ATOM 2188 N N . ARG A 1 280 ? 7.260 14.026 19.900 1.00 92.88 280 ARG A N 1
ATOM 2189 C CA . ARG A 1 280 ? 6.584 13.596 18.666 1.00 92.88 280 ARG A CA 1
ATOM 2190 C C . ARG A 1 280 ? 6.109 14.788 17.850 1.00 92.88 280 ARG A C 1
ATOM 2192 O O . ARG A 1 280 ? 6.286 14.804 16.633 1.00 92.88 280 ARG A O 1
ATOM 2199 N N . LEU A 1 281 ? 5.546 15.801 18.508 1.00 93.81 281 LEU A N 1
ATOM 2200 C CA . LEU A 1 281 ? 5.144 17.045 17.858 1.00 93.81 281 LEU A CA 1
ATOM 2201 C C . LEU A 1 281 ? 6.348 17.746 17.220 1.00 93.81 281 LEU A C 1
ATOM 2203 O O . LEU A 1 281 ? 6.284 18.160 16.066 1.00 93.81 281 LEU A O 1
ATOM 2207 N N . TRP A 1 282 ? 7.476 17.815 17.926 1.00 94.25 282 TRP A N 1
ATOM 2208 C CA . TRP A 1 282 ? 8.695 18.441 17.428 1.00 94.25 282 TRP A CA 1
ATOM 2209 C C . TRP A 1 282 ? 9.269 17.708 16.220 1.00 94.25 282 TRP A C 1
ATOM 2211 O O . TRP A 1 282 ? 9.645 18.351 15.241 1.00 94.25 282 TRP A O 1
ATOM 2221 N N . ALA A 1 283 ? 9.299 16.375 16.228 1.00 90.94 283 ALA A N 1
ATOM 2222 C CA . ALA A 1 283 ? 9.686 15.579 15.059 1.00 90.94 283 ALA A CA 1
ATOM 2223 C C . ALA A 1 283 ? 8.772 15.822 13.842 1.00 90.94 283 ALA A C 1
ATOM 2225 O O . ALA A 1 283 ? 9.207 15.690 12.700 1.00 90.94 283 ALA A O 1
ATOM 2226 N N . THR A 1 284 ? 7.525 16.213 14.100 1.00 91.69 284 THR A N 1
ATOM 2227 C CA . THR A 1 284 ? 6.471 16.381 13.101 1.00 91.69 284 THR A CA 1
ATOM 2228 C C . THR A 1 284 ? 6.461 17.770 12.442 1.00 91.69 284 THR A C 1
ATOM 2230 O O . THR A 1 284 ? 6.001 17.912 11.310 1.00 91.69 284 THR A O 1
ATOM 2233 N N . ILE A 1 285 ? 6.984 18.803 13.111 1.00 92.25 285 ILE A N 1
ATOM 2234 C CA . ILE A 1 285 ? 7.080 20.169 12.570 1.00 92.25 285 ILE A CA 1
ATOM 2235 C C . ILE A 1 285 ? 8.212 20.226 11.532 1.00 92.25 285 ILE A C 1
ATOM 2237 O O . ILE A 1 285 ? 9.359 20.553 11.843 1.00 92.25 285 ILE A O 1
ATOM 2241 N N . ASP A 1 286 ? 7.888 19.883 10.290 1.00 86.19 286 ASP A N 1
ATOM 2242 C CA . ASP A 1 286 ? 8.821 19.810 9.161 1.00 86.19 286 ASP A CA 1
ATOM 2243 C C . ASP A 1 286 ? 8.668 20.966 8.157 1.00 86.19 286 ASP A C 1
ATOM 2245 O O . ASP A 1 286 ? 9.451 21.067 7.214 1.00 86.19 286 ASP A O 1
ATOM 2249 N N . GLY A 1 287 ? 7.679 21.841 8.359 1.00 87.50 287 GLY A N 1
ATOM 2250 C CA . GLY A 1 287 ? 7.320 22.922 7.440 1.00 87.50 287 GLY A CA 1
ATOM 2251 C C . GLY A 1 287 ? 6.443 22.498 6.261 1.00 87.50 287 GLY A C 1
ATOM 2252 O O . GLY A 1 287 ? 5.917 23.368 5.570 1.00 87.50 287 GLY A O 1
ATOM 2253 N N . TYR A 1 288 ? 6.231 21.198 6.055 1.00 88.69 288 TYR A N 1
ATOM 2254 C CA . TYR A 1 288 ? 5.415 20.652 4.972 1.00 88.69 288 TYR A CA 1
ATOM 2255 C C . TYR A 1 288 ? 4.007 20.301 5.445 1.00 88.69 288 TYR A C 1
ATOM 2257 O O . TYR A 1 288 ? 3.019 20.613 4.769 1.00 88.69 288 TYR A O 1
ATOM 2265 N N . MET A 1 289 ? 3.905 19.676 6.618 1.00 90.12 289 MET A N 1
ATOM 2266 C CA . MET A 1 289 ? 2.632 19.170 7.102 1.00 90.12 289 MET A CA 1
ATOM 2267 C C . MET A 1 289 ? 1.711 20.283 7.596 1.00 90.12 289 MET A C 1
ATOM 2269 O O . MET A 1 289 ? 2.124 21.198 8.313 1.00 90.12 289 MET A O 1
ATOM 2273 N N . THR A 1 290 ? 0.441 20.175 7.219 1.00 90.56 290 THR A N 1
ATOM 2274 C CA . THR A 1 290 ? -0.613 21.071 7.686 1.00 90.56 290 THR A CA 1
ATOM 2275 C C . THR A 1 290 ? -1.014 20.723 9.110 1.00 90.56 290 THR A C 1
ATOM 2277 O O . THR A 1 290 ? -0.945 19.563 9.527 1.00 90.56 290 THR A O 1
ATOM 2280 N N . LEU A 1 291 ? -1.456 21.734 9.851 1.00 91.62 291 LEU A N 1
ATOM 2281 C CA . LEU A 1 291 ? -1.896 21.598 11.235 1.00 91.62 291 LEU A CA 1
ATOM 2282 C C . LEU A 1 291 ? -2.974 20.516 11.395 1.00 91.62 291 LEU A C 1
ATOM 2284 O O . LEU A 1 291 ? -2.926 19.730 12.337 1.00 91.62 291 LEU A O 1
ATOM 2288 N N . ASP A 1 292 ? -3.897 20.431 10.439 1.00 88.38 292 ASP A N 1
ATOM 2289 C CA . ASP A 1 292 ? -4.968 19.437 10.439 1.00 88.38 292 ASP A CA 1
ATOM 2290 C C . ASP A 1 292 ? -4.472 17.990 10.272 1.00 88.38 292 ASP A C 1
ATOM 2292 O O . ASP A 1 292 ? -5.090 17.080 10.809 1.00 88.38 292 ASP A O 1
ATOM 2296 N N . LYS A 1 293 ? -3.341 17.749 9.599 1.00 88.81 293 LYS A N 1
ATOM 2297 C CA . LYS A 1 293 ? -2.792 16.392 9.398 1.00 88.81 293 LYS A CA 1
ATOM 2298 C C . LYS A 1 293 ? -1.825 15.945 10.496 1.00 88.81 293 LYS A C 1
ATOM 2300 O O . LYS A 1 293 ? -1.436 14.779 10.536 1.00 88.81 293 LYS A O 1
ATOM 2305 N N . MET A 1 294 ? -1.423 16.847 11.393 1.00 91.62 294 MET A N 1
ATOM 2306 C CA . MET A 1 294 ? -0.446 16.541 12.443 1.00 91.62 294 MET A CA 1
ATOM 2307 C C . MET A 1 294 ? -0.930 15.461 13.423 1.00 91.62 294 MET A C 1
ATOM 2309 O O . MET A 1 294 ? -0.100 14.694 13.916 1.00 91.62 294 MET A O 1
ATOM 2313 N N . SER A 1 295 ? -2.240 15.353 13.674 1.00 91.31 295 SER A N 1
ATOM 2314 C CA . SER A 1 295 ? -2.817 14.344 14.578 1.00 91.31 295 SER A CA 1
ATOM 2315 C C . SER A 1 295 ? -2.416 12.913 14.206 1.00 91.31 295 SER A C 1
ATOM 2317 O O . SER A 1 295 ? -2.007 12.135 15.072 1.00 91.31 295 SER A O 1
ATOM 2319 N N . GLU A 1 296 ? -2.423 12.600 12.908 1.00 86.50 296 GLU A N 1
ATOM 2320 C CA . GLU A 1 296 ? -2.129 11.262 12.383 1.00 86.50 296 GLU A CA 1
ATOM 2321 C C . GLU A 1 296 ? -0.670 10.833 12.624 1.00 86.50 296 GLU A C 1
ATOM 2323 O O . GLU A 1 296 ? -0.396 9.649 12.814 1.00 86.50 296 GLU A O 1
ATOM 2328 N N . ARG A 1 297 ? 0.278 11.781 12.667 1.00 87.69 297 ARG A N 1
ATOM 2329 C CA . ARG A 1 297 ? 1.703 11.487 12.917 1.00 87.69 297 ARG A CA 1
ATOM 2330 C C . ARG A 1 297 ? 2.053 11.493 14.398 1.00 87.69 297 ARG A C 1
ATOM 2332 O O . ARG A 1 297 ? 2.839 10.667 14.858 1.00 87.69 297 ARG A O 1
ATOM 2339 N N . VAL A 1 298 ? 1.507 12.459 15.130 1.00 91.50 298 VAL A N 1
ATOM 2340 C CA . VAL A 1 298 ? 1.851 12.697 16.534 1.00 91.50 298 VAL A CA 1
ATOM 2341 C C . VAL A 1 298 ? 1.263 11.605 17.439 1.00 91.50 298 VAL A C 1
ATOM 2343 O O . VAL A 1 298 ? 1.835 11.281 18.485 1.00 91.50 298 VAL A O 1
ATOM 2346 N N . GLY A 1 299 ? 0.149 10.998 17.020 1.00 88.88 299 GLY A N 1
ATOM 2347 C CA . GLY A 1 299 ? -0.563 9.997 17.811 1.00 88.88 299 GLY A CA 1
ATOM 2348 C C . GLY A 1 299 ? -1.446 10.625 18.891 1.00 88.88 299 GLY A C 1
ATOM 2349 O O . GLY A 1 299 ? -1.604 10.043 19.963 1.00 88.88 299 GLY A O 1
ATOM 2350 N N . ALA A 1 300 ? -1.987 11.815 18.624 1.00 93.56 300 ALA A N 1
ATOM 2351 C CA . ALA A 1 300 ? -2.962 12.500 19.469 1.00 93.56 300 ALA A CA 1
ATOM 2352 C C . ALA A 1 300 ? -4.059 13.136 18.613 1.00 93.56 300 ALA A C 1
ATOM 2354 O O . ALA A 1 300 ? -3.854 13.362 17.424 1.00 93.56 300 ALA A O 1
ATOM 2355 N N . ASP A 1 301 ? -5.214 13.431 19.208 1.00 95.00 301 ASP A N 1
ATOM 2356 C CA . ASP A 1 301 ? -6.320 14.081 18.506 1.00 95.00 301 ASP A CA 1
ATOM 2357 C C . ASP A 1 301 ? -5.981 15.524 18.115 1.00 95.00 301 ASP A C 1
ATOM 2359 O O . ASP A 1 301 ? -5.150 16.196 18.741 1.00 95.00 301 ASP A O 1
ATOM 2363 N N . THR A 1 302 ? -6.667 16.015 17.086 1.00 95.31 302 THR A N 1
ATOM 2364 C CA . THR A 1 302 ? -6.430 17.335 16.491 1.00 95.31 302 THR A CA 1
ATOM 2365 C C . THR A 1 302 ? -6.510 18.452 17.532 1.00 95.31 302 THR A C 1
ATOM 2367 O O . THR A 1 302 ? -5.687 19.363 17.508 1.00 95.31 302 THR A O 1
ATOM 2370 N N . PHE A 1 303 ? -7.431 18.373 18.500 1.00 95.88 303 PHE A N 1
ATOM 2371 C CA . PHE A 1 303 ? -7.548 19.383 19.555 1.00 95.88 303 PHE A CA 1
ATOM 2372 C C . PHE A 1 303 ? -6.301 19.446 20.441 1.00 95.88 303 PHE A C 1
ATOM 2374 O O . PHE A 1 303 ? -5.747 20.529 20.639 1.00 95.88 303 PHE A O 1
ATOM 2381 N N . THR A 1 304 ? -5.816 18.301 20.926 1.00 95.69 304 THR A N 1
ATOM 2382 C CA . THR A 1 304 ? -4.611 18.244 21.769 1.00 95.69 304 THR A CA 1
ATOM 2383 C C . THR A 1 304 ? -3.379 18.751 21.013 1.00 95.69 304 THR A C 1
ATOM 2385 O O . THR A 1 304 ? -2.588 19.526 21.556 1.00 95.69 304 THR A O 1
ATOM 2388 N N . VAL A 1 305 ? -3.239 18.385 19.735 1.00 95.88 305 VAL A N 1
ATOM 2389 C CA . VAL A 1 305 ? -2.148 18.871 18.875 1.00 95.88 305 VAL A CA 1
ATOM 2390 C C . VAL A 1 305 ? -2.215 20.385 18.683 1.00 95.88 305 VAL A C 1
ATOM 2392 O O . VAL A 1 305 ? -1.213 21.078 18.849 1.00 95.88 305 VAL A O 1
ATOM 2395 N N . VAL A 1 306 ? -3.396 20.919 18.382 1.00 95.94 306 VAL A N 1
ATOM 2396 C CA . VAL A 1 306 ? -3.628 22.356 18.189 1.00 95.94 306 VAL A CA 1
ATOM 2397 C C . VAL A 1 306 ? -3.377 23.144 19.478 1.00 95.94 306 VAL A C 1
ATOM 2399 O O . VAL A 1 306 ? -2.792 24.229 19.438 1.00 95.94 306 VAL A O 1
ATOM 2402 N N . GLN A 1 307 ? -3.739 22.590 20.636 1.00 95.19 307 GLN A N 1
ATOM 2403 C CA . GLN A 1 307 ? -3.426 23.178 21.937 1.00 95.19 307 GLN A CA 1
ATOM 2404 C C . GLN A 1 307 ? -1.916 23.267 22.175 1.00 95.19 307 GLN A C 1
ATOM 2406 O O . GLN A 1 307 ? -1.419 24.331 22.554 1.00 95.19 307 GLN A O 1
ATOM 2411 N N . ALA A 1 308 ? -1.185 22.186 21.903 1.00 95.69 308 ALA A N 1
ATOM 2412 C CA . ALA A 1 308 ? 0.267 22.162 22.029 1.00 95.69 308 ALA A CA 1
ATOM 2413 C C . ALA A 1 308 ? 0.941 23.130 21.042 1.00 95.69 308 ALA A C 1
ATOM 2415 O O . ALA A 1 308 ? 1.797 23.922 21.436 1.00 95.69 308 ALA A O 1
ATOM 2416 N N . MET A 1 309 ? 0.490 23.159 19.784 1.00 96.25 309 MET A N 1
ATOM 2417 C CA . MET A 1 309 ? 0.979 24.099 18.771 1.00 96.25 309 MET A CA 1
ATOM 2418 C C . MET A 1 309 ? 0.757 25.556 19.173 1.00 96.25 309 MET A C 1
ATOM 2420 O O . MET A 1 309 ? 1.661 26.378 19.015 1.00 96.25 309 MET A O 1
ATOM 2424 N N . ARG A 1 310 ? -0.400 25.886 19.757 1.00 95.38 310 ARG A N 1
ATOM 2425 C CA . ARG A 1 310 ? -0.669 27.223 20.304 1.00 95.38 310 ARG A CA 1
ATOM 2426 C C . ARG A 1 310 ? 0.326 27.607 21.391 1.00 95.38 310 ARG A C 1
ATOM 2428 O O . ARG A 1 310 ? 0.799 28.742 21.400 1.00 95.38 310 ARG A O 1
ATOM 2435 N N . GLU A 1 311 ? 0.671 26.686 22.285 1.00 95.12 311 GLU A N 1
ATOM 2436 C CA . GLU A 1 311 ? 1.695 26.942 23.298 1.00 95.12 311 GLU A CA 1
ATOM 2437 C C . GLU A 1 311 ? 3.079 27.157 22.668 1.00 95.12 311 GLU A C 1
ATOM 2439 O O . GLU A 1 311 ? 3.755 28.131 23.008 1.00 95.12 311 GLU A O 1
ATOM 2444 N N . CYS A 1 312 ? 3.476 26.326 21.700 1.00 95.06 312 CYS A N 1
ATOM 2445 C CA . CYS A 1 312 ? 4.739 26.493 20.976 1.00 95.06 312 CYS A CA 1
ATOM 2446 C C . CYS A 1 312 ? 4.824 27.846 20.251 1.00 95.06 312 CYS A C 1
ATOM 2448 O O . CYS A 1 312 ? 5.886 28.471 20.245 1.00 95.06 312 CYS A O 1
ATOM 2450 N N . VAL A 1 313 ? 3.720 28.316 19.659 1.00 95.25 313 VAL A N 1
ATOM 2451 C CA . VAL A 1 313 ? 3.633 29.637 19.014 1.00 95.25 313 VAL A CA 1
ATOM 2452 C C . VAL A 1 313 ? 3.763 30.754 20.047 1.00 95.25 313 VAL A C 1
ATOM 2454 O O . VAL A 1 313 ? 4.589 31.647 19.871 1.00 95.25 313 VAL A O 1
ATOM 2457 N N . ASN A 1 314 ? 3.011 30.686 21.150 1.00 95.19 314 ASN A N 1
ATOM 2458 C CA . ASN A 1 314 ? 3.035 31.704 22.207 1.00 95.19 314 ASN A CA 1
ATOM 2459 C C . ASN A 1 314 ? 4.413 31.839 22.868 1.00 95.19 314 ASN A C 1
ATOM 2461 O O . ASN A 1 314 ? 4.816 32.940 23.236 1.00 95.19 314 ASN A O 1
ATOM 2465 N N . ARG A 1 315 ? 5.144 30.726 23.003 1.00 94.12 315 ARG A N 1
ATOM 2466 C CA . ARG A 1 315 ? 6.519 30.700 23.526 1.00 94.12 315 ARG A CA 1
ATOM 2467 C C . ARG A 1 315 ? 7.577 31.056 22.478 1.00 94.12 315 ARG A C 1
ATOM 2469 O O . ARG A 1 315 ? 8.748 31.188 22.817 1.00 94.12 315 ARG A O 1
ATOM 2476 N N . GLY A 1 316 ? 7.188 31.220 21.213 1.00 93.62 316 GLY A N 1
ATOM 2477 C CA . GLY A 1 316 ? 8.093 31.575 20.121 1.00 93.62 316 GLY A CA 1
ATOM 2478 C C . GLY A 1 316 ? 8.999 30.436 19.644 1.00 93.62 316 GLY A C 1
ATOM 2479 O O . GLY A 1 316 ? 9.973 30.705 18.942 1.00 93.62 316 GLY A O 1
ATOM 2480 N N . PHE A 1 317 ? 8.696 29.179 19.981 1.00 95.44 317 PHE A N 1
ATOM 2481 C CA . PHE A 1 317 ? 9.466 28.013 19.528 1.00 95.44 317 PHE A CA 1
ATOM 2482 C C . PHE A 1 317 ? 9.256 27.715 18.043 1.00 95.44 317 PHE A C 1
ATOM 2484 O O . PHE A 1 317 ? 10.159 27.214 17.371 1.00 95.44 317 PHE A O 1
ATOM 2491 N N . VAL A 1 318 ? 8.077 28.051 17.519 1.00 95.56 318 VAL A N 1
ATOM 2492 C CA . VAL A 1 318 ? 7.714 27.875 16.110 1.00 95.56 318 VAL A CA 1
ATOM 2493 C C . VAL A 1 318 ? 7.191 29.177 15.514 1.00 95.56 318 VAL A C 1
ATOM 2495 O O . VAL A 1 318 ? 6.727 30.068 16.226 1.00 95.56 318 VAL A O 1
ATOM 2498 N N . SER A 1 319 ? 7.254 29.290 14.192 1.00 94.00 319 SER A N 1
ATOM 2499 C CA . SER A 1 319 ? 6.635 30.377 13.427 1.00 94.00 319 SER A CA 1
ATOM 2500 C C . SER A 1 319 ? 5.796 29.815 12.298 1.00 94.00 319 SER A C 1
ATOM 2502 O O . SER A 1 319 ? 6.202 28.848 11.651 1.00 94.00 319 SER A O 1
ATOM 2504 N N . MET A 1 320 ? 4.661 30.461 12.039 1.00 92.12 320 MET A N 1
ATOM 2505 C CA . MET A 1 320 ? 3.835 30.163 10.877 1.00 92.12 320 MET A CA 1
ATOM 2506 C C . MET A 1 320 ? 4.598 30.495 9.591 1.00 92.12 320 MET A C 1
ATOM 2508 O O . MET A 1 320 ? 5.278 31.521 9.500 1.00 92.12 320 MET A O 1
ATOM 2512 N N . ILE A 1 321 ? 4.483 29.621 8.599 1.00 88.69 321 ILE A N 1
ATOM 2513 C CA . ILE A 1 321 ? 5.001 29.847 7.256 1.00 88.69 321 ILE A CA 1
ATOM 2514 C C . ILE A 1 321 ? 3.908 30.571 6.472 1.00 88.69 321 ILE A C 1
ATOM 2516 O O . ILE A 1 321 ? 2.871 29.994 6.169 1.00 88.69 321 ILE A O 1
ATOM 2520 N N . ASN A 1 322 ? 4.148 31.829 6.101 1.00 76.56 322 ASN A N 1
ATOM 2521 C CA . ASN A 1 322 ? 3.178 32.655 5.364 1.00 76.56 322 ASN A CA 1
ATOM 2522 C C . ASN A 1 322 ? 3.092 32.318 3.860 1.00 76.56 322 ASN A C 1
ATOM 2524 O O . ASN A 1 322 ? 2.678 33.153 3.059 1.00 76.56 322 ASN A O 1
ATOM 2528 N N . ARG A 1 323 ? 3.528 31.123 3.452 1.00 69.56 323 ARG A N 1
ATOM 2529 C CA . ARG A 1 323 ? 3.426 30.650 2.068 1.00 69.56 323 ARG A CA 1
ATOM 2530 C C . ARG A 1 323 ? 2.195 29.763 1.949 1.00 69.56 323 ARG A C 1
ATOM 2532 O O . ARG A 1 323 ? 1.968 28.918 2.809 1.00 69.56 323 ARG A O 1
ATOM 2539 N N . SER A 1 324 ? 1.441 29.929 0.864 1.00 65.62 324 SER A N 1
ATOM 2540 C CA . SER A 1 324 ? 0.304 29.057 0.540 1.00 65.62 324 SER A CA 1
ATOM 2541 C C . SER A 1 324 ? 0.731 27.593 0.395 1.00 65.62 324 SER A C 1
ATOM 2543 O O . SER A 1 324 ? -0.018 26.690 0.765 1.00 65.62 324 SER A O 1
ATOM 2545 N N . THR A 1 325 ? 1.958 27.365 -0.081 1.00 69.69 325 THR A N 1
ATOM 2546 C CA . THR A 1 325 ? 2.546 26.043 -0.281 1.00 69.69 325 THR A CA 1
ATOM 2547 C C . THR A 1 325 ? 4.029 26.017 0.126 1.00 69.69 325 THR A C 1
ATOM 2549 O O . THR A 1 325 ? 4.768 26.968 -0.154 1.00 69.69 325 THR A O 1
ATOM 2552 N N . PRO A 1 326 ? 4.472 24.960 0.835 1.00 68.00 326 PRO A N 1
ATOM 2553 C CA . PRO A 1 326 ? 5.873 24.733 1.185 1.00 68.00 326 PRO A CA 1
ATOM 2554 C C . PRO A 1 326 ? 6.655 24.102 0.028 1.00 68.00 326 PRO A C 1
ATOM 2556 O O . PRO A 1 326 ? 7.882 24.017 0.082 1.00 68.00 326 PRO A O 1
ATOM 2559 N N . PHE A 1 327 ? 5.950 23.647 -1.006 1.00 74.50 327 PHE A N 1
ATOM 2560 C CA . PHE A 1 327 ? 6.544 23.024 -2.167 1.00 74.50 327 PHE A CA 1
ATOM 2561 C C . PHE A 1 327 ? 7.106 24.088 -3.108 1.00 74.50 327 PHE A C 1
ATOM 2563 O O . PHE A 1 327 ? 6.630 25.224 -3.170 1.00 74.50 327 PHE A O 1
ATOM 2570 N N . HIS A 1 328 ? 8.167 23.729 -3.821 1.00 64.81 328 HIS A N 1
ATOM 2571 C CA . HIS A 1 328 ? 8.773 24.610 -4.800 1.00 64.81 328 HIS A CA 1
ATOM 2572 C C . HIS A 1 328 ? 7.858 24.695 -6.021 1.00 64.81 328 HIS A C 1
ATOM 2574 O O . HIS A 1 328 ? 7.990 23.943 -6.971 1.00 64.81 328 HIS A O 1
ATOM 2580 N N . CYS A 1 329 ? 6.977 25.689 -6.050 1.00 57.78 329 CYS A N 1
ATOM 2581 C CA . CYS A 1 329 ? 6.278 26.086 -7.278 1.00 57.78 329 CYS A CA 1
ATOM 2582 C C . CYS A 1 329 ? 7.219 26.759 -8.301 1.00 57.78 329 CYS A C 1
ATOM 2584 O O . CYS A 1 329 ? 6.765 27.456 -9.206 1.00 57.78 329 CYS A O 1
ATOM 2586 N N . SER A 1 330 ? 8.534 26.620 -8.108 1.00 50.19 330 SER A N 1
ATOM 2587 C CA . SER A 1 330 ? 9.613 27.182 -8.909 1.00 50.19 330 SER A CA 1
ATOM 2588 C C . SER A 1 330 ? 10.432 26.047 -9.521 1.00 50.19 330 SER A C 1
ATOM 2590 O O . SER A 1 330 ? 10.916 25.177 -8.802 1.00 50.19 330 SER A O 1
ATOM 2592 N N . HIS A 1 331 ? 10.606 26.120 -10.838 1.00 45.78 331 HIS A N 1
ATOM 2593 C CA . HIS A 1 331 ? 11.151 25.122 -11.767 1.00 45.78 331 HIS A CA 1
ATOM 2594 C C . HIS A 1 331 ? 12.635 24.724 -11.597 1.00 45.78 331 HIS A C 1
ATOM 2596 O O . HIS A 1 331 ? 13.245 24.258 -12.553 1.00 45.78 331 HIS A O 1
ATOM 2602 N N . GLU A 1 332 ? 13.251 24.939 -10.436 1.00 44.16 332 GLU A N 1
ATOM 2603 C CA . GLU A 1 332 ? 14.685 24.700 -10.230 1.00 44.16 332 GLU A CA 1
ATOM 2604 C C . GLU A 1 332 ? 14.935 23.923 -8.941 1.00 44.16 332 GLU A C 1
ATOM 2606 O O . GLU A 1 332 ? 15.307 24.492 -7.915 1.00 44.16 332 GLU A O 1
ATOM 2611 N N . VAL A 1 333 ? 14.754 22.607 -8.974 1.00 44.50 333 VAL A N 1
ATOM 2612 C CA . VAL A 1 333 ? 15.291 21.731 -7.930 1.00 44.50 333 VAL A CA 1
ATOM 2613 C C . VAL A 1 333 ? 15.704 20.422 -8.584 1.00 44.50 333 VAL A C 1
ATOM 2615 O O . VAL A 1 333 ? 14.926 19.882 -9.345 1.00 44.50 333 VAL A O 1
ATOM 2618 N N . GLY A 1 334 ? 16.883 19.896 -8.248 1.00 52.25 334 GLY A N 1
ATOM 2619 C CA . GLY A 1 334 ? 17.253 18.489 -8.448 1.00 52.25 334 GLY A CA 1
ATOM 2620 C C . GLY A 1 334 ? 17.767 18.076 -9.831 1.00 52.25 334 GLY A C 1
ATOM 2621 O O . GLY A 1 334 ? 17.694 18.809 -10.811 1.00 52.25 334 GLY A O 1
ATOM 2622 N N . THR A 1 335 ? 18.371 16.887 -9.873 1.00 54.16 335 THR A N 1
ATOM 2623 C CA . THR A 1 335 ? 18.898 16.261 -11.089 1.00 54.16 335 THR A CA 1
ATOM 2624 C C . THR A 1 335 ? 17.829 15.388 -11.767 1.00 54.16 335 THR A C 1
ATOM 2626 O O . THR A 1 335 ? 17.073 14.714 -11.061 1.00 54.16 335 THR A O 1
ATOM 2629 N N . PRO A 1 336 ? 17.785 15.341 -13.115 1.00 58.41 336 PRO A N 1
ATOM 2630 C CA . PRO A 1 336 ? 16.814 14.538 -13.859 1.00 58.41 336 PRO A CA 1
ATOM 2631 C C . PRO A 1 336 ? 16.873 13.057 -13.508 1.00 58.41 336 PRO A C 1
ATOM 2633 O O . PRO A 1 336 ? 17.953 12.481 -13.349 1.00 58.41 336 PRO A O 1
ATOM 2636 N N . LEU A 1 337 ? 15.700 12.427 -13.438 1.00 63.31 337 LEU A N 1
ATOM 2637 C CA . LEU A 1 337 ? 15.589 10.988 -13.245 1.00 63.31 337 LEU A CA 1
ATOM 2638 C C . LEU A 1 337 ? 16.030 10.282 -14.532 1.00 63.31 337 LEU A C 1
ATOM 2640 O O . LEU A 1 337 ? 15.396 10.423 -15.575 1.00 63.31 337 LEU A O 1
ATOM 2644 N N . VAL A 1 338 ? 17.110 9.502 -14.460 1.00 60.41 338 VAL A N 1
ATOM 2645 C CA . VAL A 1 338 ? 17.550 8.645 -15.570 1.00 60.41 338 VAL A CA 1
ATOM 2646 C C . VAL A 1 338 ? 17.167 7.205 -15.242 1.00 60.41 338 VAL A C 1
ATOM 2648 O O . VAL A 1 338 ? 17.773 6.566 -14.379 1.00 60.41 338 VAL A O 1
ATOM 2651 N N . SER A 1 339 ? 16.135 6.689 -15.915 1.00 58.59 339 SER A N 1
ATOM 2652 C CA . SER A 1 339 ? 15.776 5.272 -15.833 1.00 58.59 339 SER A CA 1
ATOM 2653 C C . SER A 1 339 ? 16.776 4.436 -16.627 1.00 58.59 339 SER A C 1
ATOM 2655 O O . SER A 1 339 ? 17.048 4.744 -17.787 1.00 58.59 339 SER A O 1
ATOM 2657 N N . HIS A 1 340 ? 17.266 3.350 -16.045 1.00 61.16 340 HIS A N 1
ATOM 2658 C CA . HIS A 1 340 ? 18.144 2.397 -16.717 1.00 61.16 340 HIS A CA 1
ATOM 2659 C C . HIS A 1 340 ? 17.673 0.981 -16.386 1.00 61.16 340 HIS A C 1
ATOM 2661 O O . HIS A 1 340 ? 17.432 0.662 -15.226 1.00 61.16 340 HIS A O 1
ATOM 2667 N N . THR A 1 341 ? 17.546 0.134 -17.402 1.00 59.75 341 THR A N 1
ATOM 2668 C CA . THR A 1 341 ? 17.104 -1.264 -17.255 1.00 59.75 341 THR A CA 1
ATOM 2669 C C . THR A 1 341 ? 18.256 -2.250 -17.086 1.00 59.75 341 THR A C 1
ATOM 2671 O O . THR A 1 341 ? 18.017 -3.398 -16.724 1.00 59.75 341 THR A O 1
ATOM 2674 N N . ASP A 1 342 ? 19.491 -1.796 -17.309 1.00 62.59 342 ASP A N 1
ATOM 2675 C CA . ASP A 1 342 ? 20.665 -2.655 -17.467 1.00 62.59 342 ASP A CA 1
ATOM 2676 C C . ASP A 1 342 ? 21.602 -2.472 -16.265 1.00 62.59 342 ASP A C 1
ATOM 2678 O O . ASP A 1 342 ? 22.680 -1.888 -16.367 1.00 62.59 342 ASP A O 1
ATOM 2682 N N . PHE A 1 343 ? 21.145 -2.916 -15.093 1.00 68.06 343 PHE A N 1
ATOM 2683 C CA . PHE A 1 343 ? 21.933 -2.897 -13.863 1.00 68.06 343 PHE A CA 1
ATOM 2684 C C . PHE A 1 343 ? 22.123 -4.300 -13.312 1.00 68.06 343 PHE A C 1
ATOM 2686 O O . PHE A 1 343 ? 21.158 -4.995 -13.000 1.00 68.06 343 PHE A O 1
ATOM 2693 N N . GLU A 1 344 ? 23.382 -4.678 -13.117 1.00 75.38 344 GLU A N 1
ATOM 2694 C CA . GLU A 1 344 ? 23.724 -5.810 -12.268 1.00 75.38 344 GLU A CA 1
ATOM 2695 C C . GLU A 1 344 ? 23.503 -5.402 -10.806 1.00 75.38 344 GLU A C 1
ATOM 2697 O O . GLU A 1 344 ? 24.038 -4.390 -10.335 1.00 75.38 344 GLU A O 1
ATOM 2702 N N . VAL A 1 345 ? 22.671 -6.165 -10.095 1.00 84.19 345 VAL A N 1
ATOM 2703 C CA . VAL A 1 345 ? 22.397 -5.990 -8.664 1.00 84.19 345 VAL A CA 1
ATOM 2704 C C . VAL A 1 345 ? 22.851 -7.252 -7.949 1.00 84.19 345 VAL A C 1
ATOM 2706 O O . VAL A 1 345 ? 22.327 -8.338 -8.199 1.00 84.19 345 VAL A O 1
ATOM 2709 N N . ASN A 1 346 ? 23.836 -7.110 -7.071 1.00 88.75 346 ASN A N 1
ATOM 2710 C CA . ASN A 1 346 ? 24.354 -8.189 -6.247 1.00 88.75 346 ASN A CA 1
ATOM 2711 C C . ASN A 1 346 ? 23.764 -8.101 -4.844 1.00 88.75 346 ASN A C 1
ATOM 2713 O O . ASN A 1 346 ? 23.434 -7.018 -4.354 1.00 88.75 346 ASN A O 1
ATOM 2717 N N . ALA A 1 347 ? 23.626 -9.254 -4.185 1.00 88.94 347 ALA A N 1
ATOM 2718 C CA . ALA A 1 347 ? 23.207 -9.305 -2.789 1.00 88.94 347 ALA A CA 1
ATOM 2719 C C . ALA A 1 347 ? 24.090 -8.375 -1.943 1.00 88.94 347 ALA A C 1
ATOM 2721 O O . ALA A 1 347 ? 25.314 -8.421 -2.044 1.00 88.94 347 ALA A O 1
ATOM 2722 N N . TRP A 1 348 ? 23.447 -7.568 -1.102 1.00 91.19 348 TRP A N 1
ATOM 2723 C CA . TRP A 1 348 ? 24.042 -6.534 -0.253 1.00 91.19 348 TRP A CA 1
ATOM 2724 C C . TRP A 1 348 ? 24.541 -5.266 -0.948 1.00 91.19 348 TRP A C 1
ATOM 2726 O O . TRP A 1 348 ? 25.129 -4.419 -0.278 1.00 91.19 348 TRP A O 1
ATOM 2736 N N . ASP A 1 349 ? 24.240 -5.069 -2.232 1.00 93.50 349 ASP A N 1
ATOM 2737 C CA . ASP A 1 349 ? 24.470 -3.774 -2.874 1.00 93.50 349 ASP A CA 1
ATOM 2738 C C . ASP A 1 349 ? 23.692 -2.656 -2.153 1.00 93.50 349 ASP A C 1
ATOM 2740 O O . ASP A 1 349 ? 22.521 -2.856 -1.798 1.00 93.50 349 ASP A O 1
ATOM 2744 N N . PRO A 1 350 ? 24.299 -1.472 -1.953 1.00 94.62 350 PRO A N 1
ATOM 2745 C CA . PRO A 1 350 ? 23.638 -0.351 -1.303 1.00 94.62 350 PRO A CA 1
ATOM 2746 C C . PRO A 1 350 ? 22.512 0.186 -2.187 1.00 94.62 350 PRO A C 1
ATOM 2748 O O . PRO A 1 350 ? 22.705 0.488 -3.365 1.00 94.62 350 PRO A O 1
ATOM 2751 N N . LEU A 1 351 ? 21.334 0.342 -1.591 1.00 94.94 351 LEU A N 1
ATOM 2752 C CA . LEU A 1 351 ? 20.148 0.895 -2.227 1.00 94.94 351 LEU A CA 1
ATOM 2753 C C . LEU A 1 351 ? 19.660 2.136 -1.485 1.00 94.94 351 LEU A C 1
ATOM 2755 O O . LEU A 1 351 ? 19.823 2.290 -0.270 1.00 94.94 351 LEU A O 1
ATOM 2759 N N . GLN A 1 352 ? 18.990 3.003 -2.227 1.00 94.19 352 GLN A N 1
ATOM 2760 C CA . GLN A 1 352 ? 18.293 4.167 -1.707 1.00 94.19 352 GLN A CA 1
ATOM 2761 C C . GLN A 1 352 ? 16.826 4.091 -2.116 1.00 94.19 352 GLN A C 1
ATOM 2763 O O . GLN A 1 352 ? 16.514 3.649 -3.215 1.00 94.19 352 GLN A O 1
ATOM 2768 N N . ALA A 1 353 ? 15.919 4.526 -1.253 1.00 94.38 353 ALA A N 1
ATOM 2769 C CA . ALA A 1 353 ? 14.537 4.767 -1.632 1.00 94.38 353 ALA A CA 1
ATOM 2770 C C . ALA A 1 353 ? 14.265 6.262 -1.642 1.00 94.38 353 ALA A C 1
ATOM 2772 O O . ALA A 1 353 ? 14.663 6.965 -0.710 1.00 94.38 353 ALA A O 1
ATOM 2773 N N . PHE A 1 354 ? 13.551 6.711 -2.668 1.00 92.38 354 PHE A N 1
ATOM 2774 C CA . PHE A 1 354 ? 12.973 8.044 -2.731 1.00 92.38 354 PHE A CA 1
ATOM 2775 C C . PHE A 1 354 ? 11.451 7.942 -2.709 1.00 92.38 354 PHE A C 1
ATOM 2777 O O . PHE A 1 354 ? 10.859 7.166 -3.463 1.00 92.38 354 PHE A O 1
ATOM 2784 N N . TYR A 1 355 ? 10.815 8.744 -1.863 1.00 93.06 355 TYR A N 1
ATOM 2785 C CA . TYR A 1 355 ? 9.362 8.838 -1.809 1.00 93.06 355 TYR A CA 1
ATOM 2786 C C . TYR A 1 355 ? 8.895 10.196 -1.291 1.00 93.06 355 TYR A C 1
ATOM 2788 O O . TYR A 1 355 ? 9.637 10.928 -0.633 1.00 93.06 355 TYR A O 1
ATOM 2796 N N . LEU A 1 356 ? 7.634 10.508 -1.559 1.00 91.44 356 LEU A N 1
ATOM 2797 C CA . LEU A 1 356 ? 6.918 11.624 -0.963 1.00 91.44 356 LEU A CA 1
ATOM 2798 C C . LEU A 1 356 ? 6.190 11.129 0.284 1.00 91.44 356 LEU A C 1
ATOM 2800 O O . LEU A 1 356 ? 5.461 10.135 0.235 1.00 91.44 356 LEU A O 1
ATOM 2804 N N . ASP A 1 357 ? 6.392 11.805 1.415 1.00 89.94 357 ASP A N 1
ATOM 2805 C CA . ASP A 1 357 ? 5.673 11.470 2.640 1.00 89.94 357 ASP A CA 1
ATOM 2806 C C . ASP A 1 357 ? 4.152 11.558 2.396 1.00 89.94 357 ASP A C 1
ATOM 2808 O O . ASP A 1 357 ? 3.670 12.591 1.938 1.00 89.94 357 ASP A O 1
ATOM 2812 N N . PRO A 1 358 ? 3.362 10.519 2.701 1.00 86.00 358 PRO A N 1
ATOM 2813 C CA . PRO A 1 358 ? 1.972 10.424 2.262 1.00 86.00 358 PRO A CA 1
ATOM 2814 C C . PRO A 1 358 ? 1.053 11.384 3.029 1.00 86.00 358 PRO A C 1
ATOM 2816 O O . PRO A 1 358 ? -0.065 11.650 2.589 1.00 86.00 358 PRO A O 1
ATOM 2819 N N . LEU A 1 359 ? 1.515 11.920 4.166 1.00 86.62 359 LEU A N 1
ATOM 2820 C CA . LEU A 1 359 ? 0.782 12.914 4.944 1.00 86.62 359 LEU A CA 1
ATOM 2821 C C . LEU A 1 359 ? 1.215 14.331 4.568 1.00 86.62 359 LEU A C 1
ATOM 2823 O O . LEU A 1 359 ? 0.358 15.164 4.246 1.00 86.62 359 LEU A O 1
ATOM 2827 N N . SER A 1 360 ? 2.524 14.604 4.604 1.00 86.31 360 SER A N 1
ATOM 2828 C CA . SER A 1 360 ? 3.064 15.958 4.436 1.00 86.31 360 SER A CA 1
ATOM 2829 C C . SER A 1 360 ? 3.452 16.310 3.003 1.00 86.31 360 SER A C 1
ATOM 2831 O O . SER A 1 360 ? 3.567 17.489 2.685 1.00 86.31 360 SER A O 1
ATOM 2833 N N . GLY A 1 361 ? 3.650 15.320 2.134 1.00 87.38 361 GLY A N 1
ATOM 2834 C CA . GLY A 1 361 ? 4.198 15.499 0.793 1.00 87.38 361 GLY A CA 1
ATOM 2835 C C . GLY A 1 361 ? 5.705 15.758 0.765 1.00 87.38 361 GLY A C 1
ATOM 2836 O O . GLY A 1 361 ? 6.263 16.065 -0.281 1.00 87.38 361 GLY A O 1
ATOM 2837 N N . ARG A 1 362 ? 6.397 15.670 1.904 1.00 88.50 362 ARG A N 1
ATOM 2838 C CA . ARG A 1 362 ? 7.829 15.967 1.972 1.00 88.50 362 ARG A CA 1
ATOM 2839 C C . ARG A 1 362 ? 8.659 14.920 1.209 1.00 88.50 362 ARG A C 1
ATOM 2841 O O . ARG A 1 362 ? 8.541 13.732 1.527 1.00 88.50 362 ARG A O 1
ATOM 2848 N N . PRO A 1 363 ? 9.573 15.328 0.308 1.00 88.19 363 PRO A N 1
ATOM 2849 C CA . PRO A 1 363 ? 10.567 14.430 -0.269 1.00 88.19 363 PRO A CA 1
ATOM 2850 C C . PRO A 1 363 ? 11.413 13.779 0.819 1.00 88.19 363 PRO A C 1
ATOM 2852 O O . PRO A 1 363 ? 11.976 14.463 1.679 1.00 88.19 363 PRO A O 1
ATOM 2855 N N . THR A 1 364 ? 11.505 12.457 0.790 1.00 90.31 364 THR A N 1
ATOM 2856 C CA . THR A 1 364 ? 12.207 11.677 1.805 1.00 90.31 364 THR A CA 1
ATOM 2857 C C . THR A 1 364 ? 13.103 10.639 1.147 1.00 90.31 364 THR A C 1
ATOM 2859 O O . THR A 1 364 ? 12.739 10.013 0.153 1.00 90.31 364 THR A O 1
ATOM 2862 N N . TRP A 1 365 ? 14.287 10.478 1.735 1.00 91.88 365 TRP A N 1
ATOM 2863 C CA . TRP A 1 365 ? 15.289 9.501 1.340 1.00 91.88 365 TRP A CA 1
ATOM 2864 C C . TRP A 1 365 ? 15.496 8.497 2.464 1.00 91.88 365 TRP A C 1
ATOM 2866 O O . TRP A 1 365 ? 15.619 8.877 3.630 1.00 91.88 365 TRP A O 1
ATOM 2876 N N . MET A 1 366 ? 15.572 7.221 2.108 1.00 93.81 366 MET A N 1
ATOM 2877 C CA . MET A 1 366 ? 15.947 6.148 3.025 1.00 93.81 366 MET A CA 1
ATOM 2878 C C . MET A 1 366 ? 17.009 5.266 2.391 1.00 93.81 366 MET A C 1
ATOM 2880 O O . MET A 1 366 ? 17.110 5.186 1.172 1.00 93.81 366 MET A O 1
ATOM 2884 N N . GLN A 1 367 ? 17.814 4.615 3.221 1.00 94.44 367 GLN A N 1
ATOM 2885 C CA . GLN A 1 367 ? 18.892 3.742 2.772 1.00 94.44 367 GLN A CA 1
ATOM 2886 C C . GLN A 1 367 ? 18.660 2.320 3.268 1.00 94.44 367 GLN A C 1
ATOM 2888 O O . GLN A 1 367 ? 18.000 2.089 4.284 1.00 94.44 367 GLN A O 1
ATOM 2893 N N . GLY A 1 368 ? 19.203 1.368 2.530 1.00 94.44 368 GLY A N 1
ATOM 2894 C CA . GLY A 1 368 ? 19.193 -0.047 2.857 1.00 94.44 368 GLY A CA 1
ATOM 2895 C C . GLY A 1 368 ? 20.011 -0.797 1.821 1.00 94.44 368 GLY A C 1
ATOM 2896 O O . GLY A 1 368 ? 20.818 -0.198 1.120 1.00 94.44 368 GLY A O 1
ATOM 2897 N N . ASN A 1 369 ? 19.794 -2.099 1.712 1.00 94.62 369 ASN A N 1
ATOM 2898 C CA . ASN A 1 369 ? 20.549 -2.947 0.803 1.00 94.62 369 ASN A CA 1
ATOM 2899 C C . ASN A 1 369 ? 19.614 -3.815 -0.033 1.00 94.62 369 ASN A C 1
ATOM 2901 O O . ASN A 1 369 ? 18.494 -4.141 0.384 1.00 94.62 369 ASN A O 1
ATOM 2905 N N . PHE A 1 370 ? 20.100 -4.217 -1.199 1.00 93.38 370 PHE A N 1
ATOM 2906 C CA . PHE A 1 370 ? 19.513 -5.292 -1.979 1.00 93.38 370 PHE A CA 1
ATOM 2907 C C . PHE A 1 370 ? 19.717 -6.614 -1.240 1.00 93.38 370 PHE A C 1
ATOM 2909 O O . PHE A 1 370 ? 20.789 -6.860 -0.692 1.00 93.38 370 PHE A O 1
ATOM 2916 N N . PHE A 1 371 ? 18.704 -7.474 -1.212 1.00 90.69 371 PHE A N 1
ATOM 2917 C CA . PHE A 1 371 ? 18.799 -8.768 -0.537 1.00 90.69 371 PHE A CA 1
ATOM 2918 C C . PHE A 1 371 ? 18.836 -9.937 -1.524 1.00 90.69 371 PHE A C 1
ATOM 2920 O O . PHE A 1 371 ? 19.633 -10.855 -1.354 1.00 90.69 371 PHE A O 1
ATOM 2927 N N . GLY A 1 372 ? 18.007 -9.905 -2.569 1.00 89.31 372 GLY A N 1
ATOM 2928 C CA . GLY A 1 372 ? 17.942 -10.980 -3.558 1.00 89.31 372 GLY A CA 1
ATOM 2929 C C . GLY A 1 372 ? 16.607 -11.027 -4.291 1.00 89.31 372 GLY A C 1
ATOM 2930 O O . GLY A 1 372 ? 15.872 -10.045 -4.328 1.00 89.31 372 GLY A O 1
ATOM 2931 N N . VAL A 1 373 ? 16.277 -12.183 -4.863 1.00 87.69 373 VAL A N 1
ATOM 2932 C CA . VAL A 1 373 ? 14.978 -12.432 -5.506 1.00 87.69 373 VAL A CA 1
ATOM 2933 C C . VAL A 1 373 ? 13.992 -13.046 -4.513 1.00 87.69 373 VAL A C 1
ATOM 2935 O O . VAL A 1 373 ? 14.354 -13.908 -3.715 1.00 87.69 373 VAL A O 1
ATOM 2938 N N . ALA A 1 374 ? 12.732 -12.617 -4.562 1.00 83.00 374 ALA A N 1
ATOM 2939 C CA . ALA A 1 374 ? 11.666 -13.143 -3.709 1.00 83.00 374 ALA A CA 1
ATOM 2940 C C . ALA A 1 374 ? 11.289 -14.582 -4.089 1.00 83.00 374 ALA A C 1
ATOM 2942 O O . ALA A 1 374 ? 10.907 -15.390 -3.241 1.00 83.00 374 ALA A O 1
ATOM 2943 N N . ASN A 1 375 ? 11.386 -14.902 -5.381 1.00 80.31 375 ASN A N 1
ATOM 2944 C CA . ASN A 1 375 ? 11.105 -16.219 -5.925 1.00 80.31 375 ASN A CA 1
ATOM 2945 C C . ASN A 1 375 ? 11.965 -16.457 -7.173 1.00 80.31 375 ASN A C 1
ATOM 2947 O O . ASN A 1 375 ? 11.961 -15.633 -8.084 1.00 80.31 375 ASN A O 1
ATOM 2951 N N . ALA A 1 376 ? 12.650 -17.600 -7.247 1.00 75.44 376 ALA A N 1
ATOM 2952 C CA . ALA A 1 376 ? 13.440 -17.980 -8.419 1.00 75.44 376 ALA A CA 1
ATOM 2953 C C . ALA A 1 376 ? 12.588 -18.098 -9.699 1.00 75.44 376 ALA A C 1
ATOM 2955 O O . ALA A 1 376 ? 13.077 -17.802 -10.783 1.00 75.44 376 ALA A O 1
ATOM 2956 N N . LEU A 1 377 ? 11.305 -18.468 -9.573 1.00 74.94 377 LEU A N 1
ATOM 2957 C CA . LEU A 1 377 ? 10.362 -18.545 -10.700 1.00 74.94 377 LEU A CA 1
ATOM 2958 C C . LEU A 1 377 ? 9.936 -17.169 -11.227 1.00 74.94 377 LEU A C 1
ATOM 2960 O O . LEU A 1 377 ? 9.398 -17.065 -12.324 1.00 74.94 377 LEU A O 1
ATOM 2964 N N . GLN A 1 378 ? 10.127 -16.114 -10.435 1.00 78.44 378 GLN A N 1
ATOM 2965 C CA . GLN A 1 378 ? 9.717 -14.758 -10.780 1.00 78.44 378 GLN A CA 1
ATOM 2966 C C . GLN A 1 378 ? 10.847 -13.790 -10.416 1.00 78.44 378 GLN A C 1
ATOM 2968 O O . GLN A 1 378 ? 10.731 -13.040 -9.442 1.00 78.44 378 GLN A O 1
ATOM 2973 N N . PRO A 1 379 ? 11.946 -13.790 -11.193 1.00 82.12 379 PRO A N 1
ATOM 2974 C CA . PRO A 1 379 ? 13.174 -13.067 -10.853 1.00 82.12 379 PRO A CA 1
ATOM 2975 C C . PRO A 1 379 ? 12.988 -11.543 -10.776 1.00 82.12 379 PRO A C 1
ATOM 2977 O O . PRO A 1 379 ? 13.833 -10.838 -10.235 1.00 82.12 379 PRO A O 1
ATOM 2980 N N . LYS A 1 380 ? 11.870 -11.023 -11.297 1.00 88.69 380 LYS A N 1
ATOM 2981 C CA . LYS A 1 380 ? 11.517 -9.598 -11.253 1.00 88.69 380 LYS A CA 1
ATOM 2982 C C . LYS A 1 380 ? 10.903 -9.152 -9.929 1.00 88.69 380 LYS A C 1
ATOM 2984 O O . LYS A 1 380 ? 10.875 -7.952 -9.664 1.00 88.69 380 LYS A O 1
ATOM 2989 N N . ASN A 1 381 ? 10.437 -10.093 -9.107 1.00 90.44 381 ASN A N 1
ATOM 2990 C CA . ASN A 1 381 ? 10.065 -9.826 -7.723 1.00 90.44 381 ASN A CA 1
ATOM 2991 C C . ASN A 1 381 ? 11.346 -9.875 -6.891 1.00 90.44 381 ASN A C 1
ATOM 2993 O O . ASN A 1 381 ? 11.899 -10.947 -6.642 1.00 90.44 381 ASN A O 1
ATOM 2997 N N . MET A 1 382 ? 11.835 -8.713 -6.484 1.00 91.94 382 MET A N 1
ATOM 2998 C CA . MET A 1 382 ? 13.096 -8.559 -5.767 1.00 91.94 382 MET A CA 1
ATOM 2999 C C . MET A 1 382 ? 12.862 -8.160 -4.311 1.00 91.94 382 MET A C 1
ATOM 3001 O O . MET A 1 382 ? 11.801 -7.654 -3.956 1.00 91.94 382 MET A O 1
ATOM 3005 N N . LEU A 1 383 ? 13.864 -8.383 -3.464 1.00 93.00 383 LEU A N 1
ATOM 3006 C CA . LEU A 1 383 ? 13.841 -8.102 -2.034 1.00 93.00 383 LEU A CA 1
ATOM 3007 C C . LEU A 1 383 ? 14.888 -7.051 -1.664 1.00 93.00 383 LEU A C 1
ATOM 3009 O O . LEU A 1 383 ? 16.025 -7.094 -2.139 1.00 93.00 383 LEU A O 1
ATOM 3013 N N . HIS A 1 384 ? 14.520 -6.151 -0.758 1.00 94.12 384 HIS A N 1
ATOM 3014 C CA . HIS A 1 384 ? 15.404 -5.144 -0.172 1.00 94.12 384 HIS A CA 1
ATOM 3015 C C . HIS A 1 384 ? 15.154 -4.978 1.334 1.00 94.12 384 HIS A C 1
ATOM 3017 O O . HIS A 1 384 ? 14.140 -5.429 1.870 1.00 94.12 384 HIS A O 1
ATOM 3023 N N . THR A 1 385 ? 16.076 -4.300 2.020 1.00 94.25 385 THR A N 1
ATOM 3024 C CA . THR A 1 385 ? 16.030 -4.073 3.480 1.00 94.25 385 THR A CA 1
ATOM 3025 C C . THR A 1 385 ? 15.646 -2.644 3.886 1.00 94.25 385 THR A C 1
ATOM 3027 O O . THR A 1 385 ? 15.633 -2.317 5.069 1.00 94.25 385 THR A O 1
ATOM 3030 N N . ILE A 1 386 ? 15.349 -1.770 2.918 1.00 94.31 386 ILE A N 1
ATOM 3031 C CA . ILE A 1 386 ? 14.969 -0.370 3.180 1.00 94.31 386 ILE A CA 1
ATOM 3032 C C . ILE A 1 386 ? 13.668 -0.306 4.000 1.00 94.31 386 ILE A C 1
ATOM 3034 O O . ILE A 1 386 ? 12.607 -0.690 3.510 1.00 94.31 386 ILE A O 1
ATOM 3038 N N . ALA A 1 387 ? 13.755 0.212 5.229 1.00 89.19 387 ALA A N 1
ATOM 3039 C CA . ALA A 1 387 ? 12.681 0.208 6.224 1.00 89.19 387 ALA A CA 1
ATOM 3040 C C . ALA A 1 387 ? 11.598 1.274 5.978 1.00 89.19 387 ALA A C 1
ATOM 3042 O O . ALA A 1 387 ? 11.453 2.221 6.747 1.00 89.19 387 ALA A O 1
ATOM 3043 N N . MET A 1 388 ? 10.830 1.128 4.902 1.00 86.25 388 MET A N 1
ATOM 3044 C CA . MET A 1 388 ? 9.779 2.085 4.555 1.00 86.25 388 MET A CA 1
ATOM 3045 C C . MET A 1 388 ? 8.472 1.862 5.339 1.00 86.25 388 MET A C 1
ATOM 3047 O O . MET A 1 388 ? 8.152 0.725 5.714 1.00 86.25 388 MET A O 1
ATOM 3051 N N . PRO A 1 389 ? 7.694 2.938 5.577 1.00 83.50 389 PRO A N 1
ATOM 3052 C CA . PRO A 1 389 ? 6.297 2.845 5.997 1.00 83.50 389 PRO A CA 1
ATOM 3053 C C . PRO A 1 389 ? 5.442 1.980 5.056 1.00 83.50 389 PRO A C 1
ATOM 3055 O O . PRO A 1 389 ? 5.620 2.008 3.842 1.00 83.50 389 PRO A O 1
ATOM 3058 N N . ASN A 1 390 ? 4.466 1.252 5.611 1.00 78.75 390 ASN A N 1
ATOM 3059 C CA . ASN A 1 390 ? 3.622 0.323 4.841 1.00 78.75 390 ASN A CA 1
ATOM 3060 C C . ASN A 1 390 ? 2.754 1.031 3.774 1.00 78.75 390 ASN A C 1
ATOM 3062 O O . ASN A 1 390 ? 2.402 0.457 2.756 1.00 78.75 390 ASN A O 1
ATOM 3066 N N . ASN A 1 391 ? 2.405 2.302 3.957 1.00 77.56 391 ASN A N 1
ATOM 3067 C CA . ASN A 1 391 ? 1.518 3.046 3.056 1.00 77.56 391 ASN A CA 1
ATOM 3068 C C . ASN A 1 391 ? 2.237 3.703 1.862 1.00 77.56 391 ASN A C 1
ATOM 3070 O O . ASN A 1 391 ? 1.779 4.734 1.370 1.00 77.56 391 ASN A O 1
ATOM 3074 N N . LEU A 1 392 ? 3.350 3.125 1.394 1.00 87.81 392 LEU A N 1
ATOM 3075 C CA . LEU A 1 392 ? 4.168 3.675 0.303 1.00 87.81 392 LEU A CA 1
ATOM 3076 C C . LEU A 1 392 ? 4.313 2.768 -0.934 1.00 87.81 392 LEU A C 1
ATOM 3078 O O . LEU A 1 392 ? 5.395 2.767 -1.531 1.00 87.81 392 LEU A O 1
ATOM 3082 N N . PRO A 1 393 ? 3.284 2.013 -1.373 1.00 91.00 393 PRO A N 1
ATOM 3083 C CA . PRO A 1 393 ? 3.398 1.283 -2.631 1.00 91.00 393 PRO A CA 1
ATOM 3084 C C . PRO A 1 393 ? 3.676 2.265 -3.779 1.00 91.00 393 PRO A C 1
ATOM 3086 O O . PRO A 1 393 ? 3.112 3.363 -3.830 1.00 91.00 393 PRO A O 1
ATOM 3089 N N . GLY A 1 394 ? 4.581 1.885 -4.676 1.00 91.88 394 GLY A N 1
ATOM 3090 C CA . GLY A 1 394 ? 5.045 2.701 -5.796 1.00 91.88 394 GLY A CA 1
ATOM 3091 C C . GLY A 1 394 ? 6.198 3.660 -5.480 1.00 91.88 394 GLY A C 1
ATOM 3092 O O . GLY A 1 394 ? 6.604 4.404 -6.371 1.00 91.88 394 GLY A O 1
ATOM 3093 N N . ALA A 1 395 ? 6.750 3.652 -4.258 1.00 93.62 395 ALA A N 1
ATOM 3094 C CA . ALA A 1 395 ? 7.972 4.399 -3.942 1.00 93.62 395 ALA A CA 1
ATOM 3095 C C . ALA A 1 395 ? 9.161 3.939 -4.806 1.00 93.62 395 ALA A C 1
ATOM 3097 O O . ALA A 1 395 ? 9.264 2.765 -5.167 1.00 93.62 395 ALA A O 1
ATOM 3098 N N . LEU A 1 396 ? 10.074 4.856 -5.123 1.00 93.06 396 LEU A N 1
ATOM 3099 C CA . LEU A 1 396 ? 11.201 4.579 -6.011 1.00 93.06 396 LEU A CA 1
ATOM 3100 C C . LEU A 1 396 ? 12.313 3.862 -5.262 1.00 93.06 396 LEU A C 1
ATOM 3102 O O . LEU A 1 396 ? 12.723 4.322 -4.198 1.00 93.06 396 LEU A O 1
ATOM 3106 N N . ILE A 1 397 ? 12.854 2.801 -5.855 1.00 93.75 397 ILE A N 1
ATOM 3107 C CA . ILE A 1 397 ? 14.080 2.155 -5.394 1.00 93.75 397 ILE A CA 1
ATOM 3108 C C . ILE A 1 397 ? 15.204 2.428 -6.385 1.00 93.75 397 ILE A C 1
ATOM 3110 O O . ILE A 1 397 ? 15.092 2.182 -7.590 1.00 93.75 397 ILE A O 1
ATOM 3114 N N . LEU A 1 398 ? 16.300 2.939 -5.846 1.00 91.38 398 LEU A N 1
ATOM 3115 C CA . LEU A 1 398 ? 17.418 3.510 -6.566 1.00 91.38 398 LEU A CA 1
ATOM 3116 C C . LEU A 1 398 ? 18.714 2.785 -6.191 1.00 91.38 398 LEU A C 1
ATOM 3118 O O . LEU A 1 398 ? 18.955 2.486 -5.021 1.00 91.38 398 LEU A O 1
ATOM 3122 N N . LYS A 1 399 ? 19.578 2.573 -7.179 1.00 90.00 399 LYS A N 1
ATOM 3123 C CA . LYS A 1 399 ? 20.991 2.219 -6.999 1.00 90.00 399 LYS A CA 1
ATOM 3124 C C . LYS A 1 399 ? 21.819 3.285 -7.702 1.00 90.00 399 LYS A C 1
ATOM 3126 O O . LYS A 1 399 ? 21.523 3.612 -8.846 1.00 90.00 399 LYS A O 1
ATOM 3131 N N . ASP A 1 400 ? 22.789 3.878 -7.009 1.00 85.25 400 ASP A N 1
ATOM 3132 C CA . ASP A 1 400 ? 23.626 4.966 -7.545 1.00 85.25 400 ASP A CA 1
ATOM 3133 C C . ASP A 1 400 ? 22.810 6.110 -8.182 1.00 85.25 400 ASP A C 1
ATOM 3135 O O . ASP A 1 400 ? 23.126 6.596 -9.267 1.00 85.25 400 ASP A O 1
ATOM 3139 N N . TYR A 1 401 ? 21.722 6.517 -7.513 1.00 81.94 401 TYR A N 1
ATOM 3140 C CA . TYR A 1 401 ? 20.762 7.521 -7.998 1.00 81.94 401 TYR A CA 1
ATOM 3141 C C . TYR A 1 401 ? 20.089 7.176 -9.333 1.00 81.94 401 TYR A C 1
ATOM 3143 O O . TYR A 1 401 ? 19.667 8.075 -10.060 1.00 81.94 401 TYR A O 1
ATOM 3151 N N . LYS A 1 402 ? 19.978 5.891 -9.670 1.00 83.94 402 LYS A N 1
ATOM 3152 C CA . LYS A 1 402 ? 19.291 5.408 -10.870 1.00 83.94 402 LYS A CA 1
ATOM 3153 C C . LYS A 1 402 ? 18.175 4.458 -10.487 1.00 83.94 402 LYS A C 1
ATOM 3155 O O . LYS A 1 402 ? 18.335 3.629 -9.595 1.00 83.94 402 LYS A O 1
ATOM 3160 N N . LEU A 1 403 ? 17.040 4.590 -11.165 1.00 87.00 403 LEU A N 1
ATOM 3161 C CA . LEU A 1 403 ? 15.845 3.801 -10.888 1.00 87.00 403 LEU A CA 1
ATOM 3162 C C . LEU A 1 403 ? 16.021 2.349 -11.302 1.00 87.00 403 LEU A C 1
ATOM 3164 O O . LEU A 1 403 ? 16.201 2.063 -12.483 1.00 87.00 403 LEU A O 1
ATOM 3168 N N . ILE A 1 404 ? 15.890 1.456 -10.322 1.00 89.25 404 ILE A N 1
ATOM 3169 C CA . ILE A 1 404 ? 15.994 0.012 -10.518 1.00 89.25 404 ILE A CA 1
ATOM 3170 C C . ILE A 1 404 ? 14.681 -0.728 -10.232 1.00 89.25 404 ILE A C 1
ATOM 3172 O O . ILE A 1 404 ? 14.424 -1.781 -10.813 1.00 89.25 404 ILE A O 1
ATOM 3176 N N . GLY A 1 405 ? 13.793 -0.170 -9.406 1.00 91.62 405 GLY A N 1
ATOM 3177 C CA . GLY A 1 405 ? 12.501 -0.792 -9.131 1.00 91.62 405 GLY A CA 1
ATOM 3178 C C . GLY A 1 405 ? 11.513 0.106 -8.400 1.00 91.62 405 GLY A C 1
ATOM 3179 O O . GLY A 1 405 ? 11.847 1.218 -7.994 1.00 91.62 405 GLY A O 1
ATOM 3180 N N . ILE A 1 406 ? 10.297 -0.406 -8.226 1.00 93.69 406 ILE A N 1
ATOM 3181 C CA . ILE A 1 406 ? 9.242 0.216 -7.417 1.00 93.69 406 ILE A CA 1
ATOM 3182 C C . ILE A 1 406 ? 8.931 -0.636 -6.196 1.00 93.69 406 ILE A C 1
ATOM 3184 O O . ILE A 1 406 ? 8.830 -1.856 -6.287 1.00 93.69 406 ILE A O 1
ATOM 3188 N N . HIS A 1 407 ? 8.763 0.005 -5.052 1.00 94.25 407 HIS A N 1
ATOM 3189 C CA . HIS A 1 407 ? 8.428 -0.653 -3.802 1.00 94.25 407 HIS A CA 1
ATOM 3190 C C . HIS A 1 407 ? 6.986 -1.171 -3.796 1.00 94.25 407 HIS A C 1
ATOM 3192 O O . HIS A 1 407 ? 6.072 -0.409 -4.097 1.00 94.25 407 HIS A O 1
ATOM 3198 N N . SER A 1 408 ? 6.774 -2.423 -3.387 1.00 91.75 408 SER A N 1
ATOM 3199 C CA . SER A 1 408 ? 5.437 -3.027 -3.268 1.00 91.75 408 SER A CA 1
ATOM 3200 C C . SER A 1 408 ? 4.941 -3.077 -1.820 1.00 91.75 408 SER A C 1
ATOM 3202 O O . SER A 1 408 ? 3.799 -2.714 -1.550 1.00 91.75 408 SER A O 1
ATOM 3204 N N . GLY A 1 409 ? 5.782 -3.513 -0.875 1.00 90.25 409 GLY A N 1
ATOM 3205 C CA . GLY A 1 409 ? 5.394 -3.632 0.536 1.00 90.25 409 GLY A CA 1
ATOM 3206 C C . GLY A 1 409 ? 6.309 -4.538 1.376 1.00 90.25 409 GLY A C 1
ATOM 3207 O O . GLY A 1 409 ? 7.317 -5.033 0.872 1.00 90.25 409 GLY A O 1
ATOM 3208 N N . PRO A 1 410 ? 5.994 -4.758 2.666 1.00 88.56 410 PRO A N 1
ATOM 3209 C CA . PRO A 1 410 ? 6.764 -5.601 3.592 1.00 88.56 410 PRO A CA 1
ATOM 3210 C C . PRO A 1 410 ? 6.606 -7.115 3.349 1.00 88.56 410 PRO A C 1
ATOM 3212 O O . PRO A 1 410 ? 5.553 -7.680 3.624 1.00 88.56 410 PRO A O 1
ATOM 3215 N N . GLN A 1 411 ? 7.669 -7.808 2.941 1.00 86.25 411 GLN A N 1
ATOM 3216 C CA . GLN A 1 411 ? 7.623 -9.231 2.594 1.00 86.25 411 GLN A CA 1
ATOM 3217 C C . GLN A 1 411 ? 8.079 -10.125 3.750 1.00 86.25 411 GLN A C 1
ATOM 3219 O O . GLN A 1 411 ? 9.141 -9.913 4.338 1.00 86.25 411 GLN A O 1
ATOM 3224 N N . ILE A 1 412 ? 7.312 -11.181 4.027 1.00 79.62 412 ILE A N 1
ATOM 3225 C CA . ILE A 1 412 ? 7.746 -12.259 4.921 1.00 79.62 412 ILE A CA 1
ATOM 3226 C C . ILE A 1 412 ? 8.494 -13.302 4.075 1.00 79.62 412 ILE A C 1
ATOM 3228 O O . ILE A 1 412 ? 7.928 -13.806 3.099 1.00 79.62 412 ILE A O 1
ATOM 3232 N N . PRO A 1 413 ? 9.759 -13.624 4.398 1.00 67.88 413 PRO A N 1
ATOM 3233 C CA . PRO A 1 413 ? 10.508 -14.648 3.678 1.00 67.88 413 PRO A CA 1
ATOM 3234 C C . PRO A 1 413 ? 9.823 -16.007 3.791 1.00 67.88 413 PRO A C 1
ATOM 3236 O O . PRO A 1 413 ? 9.195 -16.315 4.806 1.00 67.88 413 PRO A O 1
ATOM 3239 N N . LYS A 1 414 ? 9.950 -16.840 2.754 1.00 72.06 414 LYS A N 1
ATOM 3240 C CA . LYS A 1 414 ? 9.388 -18.193 2.794 1.00 72.06 414 LYS A CA 1
ATOM 3241 C C . LYS A 1 414 ? 10.021 -18.997 3.944 1.00 72.06 414 LYS A C 1
ATOM 3243 O O . LYS A 1 414 ? 11.231 -18.855 4.168 1.00 72.06 414 LYS A O 1
ATOM 3248 N N . PRO A 1 415 ? 9.250 -19.859 4.636 1.00 63.75 415 PRO A N 1
ATOM 3249 C CA . PRO A 1 415 ? 9.792 -20.772 5.640 1.00 63.75 415 PRO A CA 1
ATOM 3250 C C . PRO A 1 415 ? 11.011 -21.527 5.091 1.00 63.75 415 PRO A C 1
ATOM 3252 O O . PRO A 1 415 ? 10.973 -22.015 3.965 1.00 63.75 415 PRO A O 1
ATOM 3255 N N . GLY A 1 416 ? 12.103 -21.582 5.858 1.00 62.84 416 GLY A N 1
ATOM 3256 C CA . GLY A 1 416 ? 13.346 -22.257 5.457 1.00 62.84 416 GLY A CA 1
ATOM 3257 C C . GLY A 1 416 ? 14.405 -21.363 4.799 1.00 62.84 416 GLY A C 1
ATOM 3258 O O . GLY A 1 416 ? 15.547 -21.796 4.662 1.00 62.84 416 GLY A O 1
ATOM 3259 N N . THR A 1 417 ? 14.087 -20.111 4.449 1.00 66.44 417 THR A N 1
ATOM 3260 C CA . THR A 1 417 ? 15.114 -19.125 4.065 1.00 66.44 417 THR A CA 1
ATOM 3261 C C . THR A 1 417 ? 15.761 -18.513 5.316 1.00 66.44 417 THR A C 1
ATOM 3263 O O . THR A 1 417 ? 15.044 -18.211 6.275 1.00 66.44 417 THR A O 1
ATOM 3266 N N . PRO A 1 418 ? 17.100 -18.337 5.363 1.00 64.06 418 PRO A N 1
ATOM 3267 C CA . PRO A 1 418 ? 17.745 -17.682 6.495 1.00 64.06 418 PRO A CA 1
ATOM 3268 C C . PRO A 1 418 ? 17.211 -16.253 6.613 1.00 64.06 418 PRO A C 1
ATOM 3270 O O . PRO A 1 418 ? 17.397 -15.428 5.718 1.00 64.06 418 PRO A O 1
ATOM 3273 N N . LEU A 1 419 ? 16.506 -15.986 7.714 1.00 67.44 419 LEU A N 1
ATOM 3274 C CA . LEU A 1 419 ? 15.926 -14.680 7.995 1.00 67.44 419 LEU A CA 1
ATOM 3275 C C . LEU A 1 419 ? 17.062 -13.669 8.200 1.00 67.44 419 LEU A C 1
ATOM 3277 O O . LEU A 1 419 ? 17.893 -13.867 9.092 1.00 67.44 419 LEU A O 1
ATOM 3281 N N . PRO A 1 420 ? 17.122 -12.583 7.412 1.00 70.88 420 PRO A N 1
ATOM 3282 C CA . PRO A 1 420 ? 18.038 -11.500 7.716 1.00 70.88 420 PRO A CA 1
ATOM 3283 C C . PRO A 1 420 ? 17.671 -10.868 9.067 1.00 70.88 420 PRO A C 1
ATOM 3285 O O . PRO A 1 420 ? 16.511 -10.911 9.480 1.00 70.88 420 PRO A O 1
ATOM 3288 N N . PRO A 1 421 ? 18.628 -10.208 9.745 1.00 76.19 421 PRO A N 1
ATOM 3289 C CA . PRO A 1 421 ? 18.382 -9.536 11.026 1.00 76.19 421 PRO A CA 1
ATOM 3290 C C . PRO A 1 421 ? 17.447 -8.318 10.907 1.00 76.19 421 PRO A C 1
ATOM 3292 O O . PRO A 1 421 ? 17.170 -7.644 11.895 1.00 76.19 421 PRO A O 1
ATOM 3295 N N . VAL A 1 422 ? 16.985 -8.007 9.695 1.00 85.00 422 VAL A N 1
ATOM 3296 C CA . VAL A 1 422 ? 16.184 -6.836 9.353 1.00 85.00 422 VAL A CA 1
ATOM 3297 C C . VAL A 1 422 ? 14.946 -7.258 8.572 1.00 85.00 422 VAL A C 1
ATOM 3299 O O . VAL A 1 422 ? 14.971 -8.229 7.817 1.00 85.00 422 VAL A O 1
ATOM 3302 N N . LYS A 1 423 ? 13.852 -6.510 8.748 1.00 87.88 423 LYS A N 1
ATOM 3303 C CA . LYS A 1 423 ? 12.599 -6.740 8.024 1.00 87.88 423 LYS A CA 1
ATOM 3304 C C . LYS A 1 423 ? 12.831 -6.607 6.516 1.00 87.88 423 LYS A C 1
ATOM 3306 O O . LYS A 1 423 ? 13.498 -5.671 6.073 1.00 87.88 423 LYS A O 1
ATOM 3311 N N . LEU A 1 424 ? 12.271 -7.536 5.744 1.00 90.56 424 LEU A N 1
ATOM 3312 C CA . LEU A 1 424 ? 12.355 -7.521 4.289 1.00 90.56 424 LEU A CA 1
ATOM 3313 C C . LEU A 1 424 ? 11.142 -6.866 3.651 1.00 90.56 424 LEU A C 1
ATOM 3315 O O . LEU A 1 424 ? 10.038 -6.840 4.196 1.00 90.56 424 LEU A O 1
ATOM 3319 N N . TYR A 1 425 ? 11.386 -6.345 2.461 1.00 92.94 425 TYR A N 1
ATOM 3320 C CA . TYR A 1 425 ? 10.427 -5.626 1.650 1.00 92.94 425 TYR A CA 1
ATOM 3321 C C . TYR A 1 425 ? 10.580 -6.067 0.197 1.00 92.94 425 TYR A C 1
ATOM 3323 O O . TYR A 1 425 ? 11.693 -6.345 -0.253 1.00 92.94 425 TYR A O 1
ATOM 3331 N N . GLN A 1 426 ? 9.466 -6.151 -0.522 1.00 92.69 426 GLN A N 1
ATOM 3332 C CA . GLN A 1 426 ? 9.435 -6.498 -1.935 1.00 92.69 426 GLN A CA 1
ATOM 3333 C C . GLN A 1 426 ? 9.465 -5.235 -2.800 1.00 92.69 426 GLN A C 1
ATOM 3335 O O . GLN A 1 426 ? 8.813 -4.233 -2.488 1.00 92.69 426 GLN A O 1
ATOM 3340 N N . MET A 1 427 ? 10.188 -5.317 -3.913 1.00 93.62 427 MET A N 1
ATOM 3341 C CA . MET A 1 427 ? 10.119 -4.372 -5.020 1.00 93.62 427 MET A CA 1
ATOM 3342 C C . MET A 1 427 ? 9.938 -5.103 -6.351 1.00 93.62 427 MET A C 1
ATOM 3344 O O . MET A 1 427 ? 10.400 -6.234 -6.523 1.00 93.62 427 MET A O 1
ATOM 3348 N N . MET A 1 428 ? 9.315 -4.430 -7.309 1.00 93.25 428 MET A N 1
ATOM 3349 C CA . MET A 1 428 ? 9.250 -4.863 -8.699 1.00 93.25 428 MET A CA 1
ATOM 3350 C C . MET A 1 428 ? 10.381 -4.243 -9.512 1.00 93.25 428 MET A C 1
ATOM 3352 O O . MET A 1 428 ? 10.516 -3.020 -9.556 1.00 93.25 428 MET A O 1
ATOM 3356 N N . TRP A 1 429 ? 11.158 -5.082 -10.195 1.00 91.50 429 TRP A N 1
ATOM 3357 C CA . TRP A 1 429 ? 12.229 -4.650 -11.094 1.00 91.50 429 TRP A CA 1
ATOM 3358 C C . TRP A 1 429 ? 11.705 -3.849 -12.290 1.00 91.50 429 TRP A C 1
ATOM 3360 O O . TRP A 1 429 ? 10.735 -4.254 -12.936 1.00 91.50 429 TRP A O 1
ATOM 3370 N N . MET A 1 430 ? 12.394 -2.767 -12.667 1.00 88.88 430 MET A N 1
ATOM 3371 C CA . MET A 1 430 ? 11.991 -1.918 -13.799 1.00 88.88 430 MET A CA 1
ATOM 3372 C C . MET A 1 430 ? 11.977 -2.641 -15.149 1.00 88.88 430 MET A C 1
ATOM 3374 O O . MET A 1 430 ? 11.183 -2.287 -16.018 1.00 88.88 430 MET A O 1
ATOM 3378 N N . GLY A 1 431 ? 12.769 -3.701 -15.327 1.00 84.44 431 GLY A N 1
ATOM 3379 C CA . GLY A 1 431 ? 12.700 -4.552 -16.520 1.00 84.44 431 GLY A CA 1
ATOM 3380 C C . GLY A 1 431 ? 11.358 -5.286 -16.696 1.00 84.44 431 GLY A C 1
ATOM 3381 O O . GLY A 1 431 ? 11.099 -5.831 -17.767 1.00 84.44 431 GLY A O 1
ATOM 3382 N N . ALA A 1 432 ? 10.474 -5.306 -15.691 1.00 85.69 432 ALA A N 1
ATOM 3383 C CA . ALA A 1 432 ? 9.087 -5.761 -15.853 1.00 85.69 432 ALA A CA 1
ATOM 3384 C C . ALA A 1 432 ? 8.274 -4.830 -16.772 1.00 85.69 432 ALA A C 1
ATOM 3386 O O . ALA A 1 432 ? 7.387 -5.280 -17.493 1.00 85.69 432 ALA A O 1
ATOM 3387 N N . LEU A 1 433 ? 8.627 -3.542 -16.838 1.00 83.88 433 LEU A N 1
ATOM 3388 C CA . LEU A 1 433 ? 7.933 -2.566 -17.678 1.00 83.88 433 LEU A CA 1
ATOM 3389 C C . LEU A 1 433 ? 8.052 -2.887 -19.180 1.00 83.88 433 LEU A C 1
ATOM 3391 O O . LEU A 1 433 ? 7.133 -2.603 -19.949 1.00 83.88 433 LEU A O 1
ATOM 3395 N N . LEU A 1 434 ? 9.157 -3.513 -19.599 1.00 80.75 434 LEU A N 1
ATOM 3396 C CA . LEU A 1 434 ? 9.389 -3.915 -20.993 1.00 80.75 434 LEU A CA 1
ATOM 3397 C C . LEU A 1 434 ? 8.406 -5.002 -21.463 1.00 80.75 434 LEU A C 1
ATOM 3399 O O . LEU A 1 434 ? 8.026 -5.038 -22.630 1.00 80.75 434 LEU A O 1
ATOM 3403 N N . GLU A 1 435 ? 7.930 -5.856 -20.558 1.00 77.44 435 GLU A N 1
ATOM 3404 C CA . GLU A 1 435 ? 6.914 -6.870 -20.882 1.00 77.44 435 GLU A CA 1
ATOM 3405 C C . GLU A 1 435 ? 5.519 -6.259 -21.035 1.00 77.44 435 GLU A C 1
ATOM 3407 O O . GLU A 1 435 ? 4.672 -6.795 -21.757 1.00 77.44 435 GLU A O 1
ATOM 3412 N N . MET A 1 436 ? 5.289 -5.100 -20.418 1.00 76.62 436 MET A N 1
ATOM 3413 C CA . MET A 1 436 ? 4.031 -4.364 -20.514 1.00 76.62 436 MET A CA 1
ATOM 3414 C C . MET A 1 436 ? 3.927 -3.530 -21.798 1.00 76.62 436 MET A C 1
ATOM 3416 O O . MET A 1 436 ? 2.825 -3.327 -22.303 1.00 76.62 436 MET A O 1
ATOM 3420 N N . SER A 1 437 ? 5.048 -3.057 -22.353 1.00 59.22 437 SER A N 1
ATOM 3421 C CA . SER A 1 437 ? 5.066 -2.199 -23.550 1.00 59.22 437 SER A CA 1
ATOM 3422 C C . SER A 1 437 ? 4.870 -2.954 -24.874 1.00 59.22 437 SER A C 1
ATOM 3424 O O . SER A 1 437 ? 4.565 -2.332 -25.892 1.00 59.22 437 SER A O 1
ATOM 3426 N N . SER A 1 438 ? 4.991 -4.286 -24.867 1.00 45.88 438 SER A N 1
ATOM 3427 C CA . SER A 1 438 ? 4.968 -5.148 -26.060 1.00 45.88 438 SER A CA 1
ATOM 3428 C C . SER A 1 438 ? 3.581 -5.367 -26.695 1.00 45.88 438 SER A C 1
ATOM 3430 O O . SER A 1 438 ? 3.494 -5.832 -27.834 1.00 45.88 438 SER A O 1
ATOM 3432 N N . LYS A 1 439 ? 2.481 -4.998 -26.022 1.00 44.94 439 LYS A N 1
ATOM 3433 C CA . LYS A 1 439 ? 1.121 -5.080 -26.584 1.00 44.94 439 LYS A CA 1
ATOM 3434 C C . LYS A 1 439 ? 0.590 -3.691 -26.947 1.00 44.94 439 LYS A C 1
ATOM 3436 O O . LYS A 1 439 ? 0.302 -2.870 -26.080 1.00 44.94 439 LYS A O 1
ATOM 3441 N N . ARG A 1 440 ? 0.410 -3.454 -28.255 1.00 38.91 440 ARG A N 1
ATOM 3442 C CA . ARG A 1 440 ? -0.389 -2.341 -28.792 1.00 38.91 440 ARG A CA 1
ATOM 3443 C C . ARG A 1 440 ? -1.784 -2.383 -28.162 1.00 38.91 440 ARG A C 1
ATOM 3445 O O . ARG A 1 440 ? -2.486 -3.385 -28.282 1.00 38.91 440 ARG A O 1
ATOM 3452 N N . VAL A 1 441 ? -2.185 -1.283 -27.531 1.00 38.88 441 VAL A N 1
ATOM 3453 C CA . VAL A 1 441 ? -3.585 -0.999 -27.207 1.00 38.88 441 VAL A CA 1
ATOM 3454 C C . VAL A 1 441 ? -4.350 -1.008 -28.532 1.00 38.88 441 VAL A C 1
ATOM 3456 O O . VAL A 1 441 ? -4.104 -0.157 -29.384 1.00 38.88 441 VAL A O 1
ATOM 3459 N N . LYS A 1 442 ? -5.233 -1.989 -28.746 1.00 30.59 442 LYS A N 1
ATOM 3460 C CA . LYS A 1 442 ? -6.283 -1.860 -29.759 1.00 30.59 442 LYS A CA 1
ATOM 3461 C C . LYS A 1 442 ? -7.218 -0.763 -29.259 1.00 30.59 442 LYS A C 1
ATOM 3463 O O . LYS A 1 442 ? -7.928 -0.964 -28.281 1.00 30.59 442 LYS A O 1
ATOM 3468 N N . SER A 1 443 ? -7.153 0.407 -29.877 1.00 33.22 443 SER A N 1
ATOM 3469 C CA . SER A 1 443 ? -8.217 1.398 -29.795 1.00 33.22 443 SER A CA 1
ATOM 3470 C C . SER A 1 443 ? -9.442 0.816 -30.502 1.00 33.22 443 SER A C 1
ATOM 3472 O O . SER A 1 443 ? -9.412 0.647 -31.722 1.00 33.22 443 SER A O 1
ATOM 3474 N N . ASP A 1 444 ? -10.488 0.475 -29.749 1.00 34.81 444 ASP A N 1
ATOM 3475 C CA . ASP A 1 444 ? -11.827 0.259 -30.305 1.00 34.81 444 ASP A CA 1
ATOM 3476 C C . ASP A 1 444 ? -12.396 1.619 -30.728 1.00 34.81 444 ASP A C 1
ATOM 3478 O O . ASP A 1 444 ? -13.201 2.231 -30.033 1.00 34.81 444 ASP A O 1
ATOM 3482 N N . ASP A 1 445 ? -11.945 2.109 -31.880 1.00 33.31 445 ASP A N 1
ATOM 3483 C CA . ASP A 1 445 ? -12.662 3.129 -32.634 1.00 33.31 445 ASP A CA 1
ATOM 3484 C C . ASP A 1 445 ? -13.446 2.412 -33.734 1.00 33.31 445 ASP A C 1
ATOM 3486 O O . ASP A 1 445 ? -12.915 2.101 -34.801 1.00 33.31 445 ASP A O 1
ATOM 3490 N N . GLY A 1 446 ? -14.721 2.123 -33.456 1.00 32.59 446 GLY A N 1
ATOM 3491 C CA . GLY A 1 446 ? -15.682 1.730 -34.488 1.00 32.59 446 GLY A CA 1
ATOM 3492 C C . GLY A 1 446 ? -16.616 0.575 -34.138 1.00 32.59 446 GLY A C 1
ATOM 3493 O O . GLY A 1 446 ? -16.600 -0.443 -34.820 1.00 32.59 446 GLY A O 1
ATOM 3494 N N . ALA A 1 447 ? -17.499 0.751 -33.154 1.00 27.08 447 ALA A N 1
ATOM 3495 C CA . ALA A 1 447 ? -18.747 -0.010 -33.107 1.00 27.08 447 ALA A CA 1
ATOM 3496 C C . ALA A 1 447 ? -19.892 0.898 -32.647 1.00 27.08 447 ALA A C 1
ATOM 3498 O O . ALA A 1 447 ? -20.003 1.305 -31.494 1.00 27.08 447 ALA A O 1
ATOM 3499 N N . THR A 1 448 ? -20.720 1.269 -33.613 1.00 28.56 448 THR A N 1
ATOM 3500 C CA . THR A 1 448 ? -21.989 1.966 -33.443 1.00 28.56 448 THR A CA 1
ATOM 3501 C C . THR A 1 448 ? -22.950 1.177 -32.551 1.00 28.56 448 THR A C 1
ATOM 3503 O O . THR A 1 448 ? -23.299 0.055 -32.894 1.00 28.56 448 THR A O 1
ATOM 3506 N N . GLY A 1 449 ? -23.431 1.828 -31.487 1.00 31.95 449 GLY A N 1
ATOM 3507 C CA . GLY A 1 449 ? -24.777 1.661 -30.930 1.00 31.95 449 GLY A CA 1
ATOM 3508 C C . GLY A 1 449 ? -25.099 0.355 -30.202 1.00 31.95 449 GLY A C 1
ATOM 3509 O O . GLY A 1 449 ? -25.736 -0.504 -30.785 1.00 31.95 449 GLY A O 1
ATOM 3510 N N . GLU A 1 450 ? -24.765 0.280 -28.910 1.00 27.00 450 GLU A N 1
ATOM 3511 C CA . GLU A 1 450 ? -25.691 -0.064 -27.810 1.00 27.00 450 GLU A CA 1
ATOM 3512 C C . GLU A 1 450 ? -24.944 0.061 -26.467 1.00 27.00 450 GLU A C 1
ATOM 3514 O O . GLU A 1 450 ? -23.937 -0.596 -26.217 1.00 27.00 450 GLU A O 1
ATOM 3519 N N . GLN A 1 451 ? -25.403 0.981 -25.613 1.00 33.44 451 GLN A N 1
ATOM 3520 C CA . GLN A 1 451 ? -24.854 1.226 -24.279 1.00 33.44 451 GLN A CA 1
ATOM 3521 C C . GLN A 1 451 ? -25.323 0.130 -23.311 1.00 33.44 451 GLN A C 1
ATOM 3523 O O . GLN A 1 451 ? -26.364 0.267 -22.673 1.00 33.44 451 GLN A O 1
ATOM 3528 N N . SER A 1 452 ? -24.545 -0.939 -23.157 1.00 31.81 452 SER A N 1
ATOM 3529 C CA . SER A 1 452 ? -24.556 -1.756 -21.934 1.00 31.81 452 SER A CA 1
ATOM 3530 C C . SER A 1 452 ? -23.398 -1.308 -21.038 1.00 31.81 452 SER A C 1
ATOM 3532 O O . SER A 1 452 ? -22.282 -1.155 -21.535 1.00 31.81 452 SER A O 1
ATOM 3534 N N . SER A 1 453 ? -23.654 -1.038 -19.751 1.00 36.94 453 SER A N 1
ATOM 3535 C CA . SER A 1 453 ? -22.713 -0.337 -18.864 1.00 36.94 453 SER A CA 1
ATOM 3536 C C . SER A 1 453 ? -21.327 -0.996 -18.818 1.00 36.94 453 SER A C 1
ATOM 3538 O O . SER A 1 453 ? -21.172 -2.182 -18.524 1.00 36.94 453 SER A O 1
ATOM 3540 N N . ALA A 1 454 ? -20.295 -0.196 -19.093 1.00 45.47 454 ALA A N 1
ATOM 3541 C CA . ALA A 1 454 ? -18.896 -0.622 -19.142 1.00 45.47 454 ALA A CA 1
ATOM 3542 C C . ALA A 1 454 ? -18.330 -1.097 -17.785 1.00 45.47 454 ALA A C 1
ATOM 3544 O O . ALA A 1 454 ? -17.207 -1.578 -17.738 1.00 45.47 454 ALA A O 1
ATOM 3545 N N . ILE A 1 455 ? -19.096 -0.968 -16.696 1.00 45.66 455 ILE A N 1
ATOM 3546 C CA . ILE A 1 455 ? -18.707 -1.312 -15.317 1.00 45.66 455 ILE A CA 1
ATOM 3547 C C . ILE A 1 455 ? -19.325 -2.669 -14.885 1.00 45.66 455 ILE A C 1
ATOM 3549 O O . ILE A 1 455 ? -19.021 -3.200 -13.814 1.00 45.66 455 ILE A O 1
ATOM 3553 N N . SER A 1 456 ? -20.144 -3.307 -15.738 1.00 37.69 456 SER A N 1
ATOM 3554 C CA . SER A 1 456 ? -20.716 -4.643 -15.476 1.00 37.69 456 SER A CA 1
ATOM 3555 C C . SER A 1 456 ? -19.668 -5.777 -15.443 1.00 37.69 456 SER A C 1
ATOM 3557 O O . SER A 1 456 ? -19.940 -6.846 -14.888 1.00 37.69 456 SER A O 1
ATOM 3559 N N . GLY A 1 457 ? -18.452 -5.549 -15.960 1.00 43.78 457 GLY A N 1
ATOM 3560 C CA . GLY A 1 457 ? -17.331 -6.498 -15.920 1.00 43.78 457 GLY A CA 1
ATOM 3561 C C . GLY A 1 457 ? -16.799 -6.773 -14.508 1.00 43.78 457 GLY A C 1
ATOM 3562 O O . GLY A 1 457 ? -16.413 -7.906 -14.209 1.00 43.78 457 GLY A O 1
ATOM 3563 N N . LEU A 1 458 ? -16.903 -5.797 -13.596 1.00 45.06 458 LEU A N 1
ATOM 3564 C CA . LEU A 1 458 ? -16.469 -5.918 -12.195 1.00 45.06 458 LEU A CA 1
ATOM 3565 C C . LEU A 1 458 ? -17.279 -6.931 -11.357 1.00 45.06 458 LEU A C 1
ATOM 3567 O O . LEU A 1 458 ? -16.825 -7.310 -10.275 1.00 45.06 458 LEU A O 1
ATOM 3571 N N . ARG A 1 459 ? -18.456 -7.379 -11.828 1.00 47.38 459 ARG A N 1
ATOM 3572 C CA . ARG A 1 459 ? -19.292 -8.408 -11.163 1.00 47.38 459 ARG A CA 1
ATOM 3573 C C . ARG A 1 459 ? -19.335 -9.762 -11.892 1.00 47.38 459 ARG A C 1
ATOM 3575 O O . ARG A 1 459 ? -19.630 -10.777 -11.274 1.00 47.38 459 ARG A O 1
ATOM 3582 N N . GLY A 1 460 ? -19.049 -9.810 -13.192 1.00 38.22 460 GLY A N 1
ATOM 3583 C CA . GLY A 1 460 ? -19.648 -10.816 -14.082 1.00 38.22 460 GLY A CA 1
ATOM 3584 C C . GLY A 1 460 ? -18.927 -12.149 -14.316 1.00 38.22 460 GLY A C 1
ATOM 3585 O O . GLY A 1 460 ? -19.309 -12.833 -15.257 1.00 38.22 460 GLY A O 1
ATOM 3586 N N . LYS A 1 461 ? -17.894 -12.545 -13.560 1.00 38.81 461 LYS A N 1
ATOM 3587 C CA . LYS A 1 461 ? -17.143 -13.781 -13.896 1.00 38.81 461 LYS A CA 1
ATOM 3588 C C . LYS A 1 461 ? -16.899 -14.798 -12.786 1.00 38.81 461 LYS A C 1
ATOM 3590 O O . LYS A 1 461 ? -16.269 -15.803 -13.059 1.00 38.81 461 LYS A O 1
ATOM 3595 N N . MET A 1 462 ? -17.381 -14.565 -11.567 1.00 36.69 462 MET A N 1
ATOM 3596 C CA . MET A 1 462 ? -17.277 -15.568 -10.491 1.00 36.69 462 MET A CA 1
ATOM 3597 C C . MET A 1 462 ? -18.634 -15.980 -9.917 1.00 36.69 462 MET A C 1
ATOM 3599 O O . MET A 1 462 ? -18.757 -17.094 -9.437 1.00 36.69 462 MET A O 1
ATOM 3603 N N . GLU A 1 463 ? -19.659 -15.123 -9.996 1.00 39.34 463 GLU A N 1
ATOM 3604 C CA . GLU A 1 463 ? -21.004 -15.445 -9.487 1.00 39.34 463 GLU A CA 1
ATOM 3605 C C . GLU A 1 463 ? -21.886 -16.167 -10.525 1.00 39.34 463 GLU A C 1
ATOM 3607 O O . GLU A 1 463 ? -22.831 -16.852 -10.155 1.00 39.34 463 GLU A O 1
ATOM 3612 N N . LEU A 1 464 ? -21.579 -16.046 -11.825 1.00 36.28 464 LEU A N 1
ATOM 3613 C CA . LEU A 1 464 ? -22.392 -16.623 -12.909 1.00 36.28 464 LEU A CA 1
ATOM 3614 C C . LEU A 1 464 ? -22.042 -18.079 -13.252 1.00 36.28 464 LEU A C 1
ATOM 3616 O O . LEU A 1 464 ? -22.853 -18.756 -13.886 1.00 36.28 464 LEU A O 1
ATOM 3620 N N . ASP A 1 465 ? -20.877 -18.575 -12.831 1.00 39.00 465 ASP A N 1
ATOM 3621 C CA . ASP A 1 465 ? -20.436 -19.933 -13.168 1.00 39.00 465 ASP A CA 1
ATOM 3622 C C . ASP A 1 465 ? -21.212 -21.007 -12.380 1.00 39.00 465 ASP A C 1
ATOM 3624 O O . ASP A 1 465 ? -21.451 -22.091 -12.907 1.00 39.00 465 ASP A O 1
ATOM 3628 N N . ASP A 1 466 ? -21.732 -20.693 -11.189 1.00 40.44 466 ASP A N 1
ATOM 3629 C CA . ASP A 1 466 ? -22.500 -21.655 -10.384 1.00 40.44 466 ASP A CA 1
ATOM 3630 C C . ASP A 1 466 ? -23.962 -21.819 -10.861 1.00 40.44 466 ASP A C 1
ATOM 3632 O O . ASP A 1 466 ? -24.530 -22.910 -10.765 1.00 40.44 466 ASP A O 1
ATOM 3636 N N . GLU A 1 467 ? -24.573 -20.785 -11.455 1.00 34.66 467 GLU A N 1
ATOM 3637 C CA . GLU A 1 467 ? -25.934 -20.861 -12.025 1.00 34.66 467 GLU A CA 1
ATOM 3638 C C . GLU A 1 467 ? -25.946 -21.296 -13.504 1.00 34.66 467 GLU A C 1
ATOM 3640 O O . GLU A 1 467 ? -26.852 -22.022 -13.932 1.00 34.66 467 GLU A O 1
ATOM 3645 N N . ALA A 1 468 ? -24.927 -20.936 -14.293 1.00 33.50 468 ALA A N 1
ATOM 3646 C CA . ALA A 1 468 ? -24.831 -21.341 -15.699 1.00 33.50 468 ALA A CA 1
ATOM 3647 C C . ALA A 1 468 ? -24.523 -22.842 -15.865 1.00 33.50 468 ALA A C 1
ATOM 3649 O O . ALA A 1 468 ? -25.030 -23.476 -16.797 1.00 33.50 468 ALA A O 1
ATOM 3650 N N . VAL A 1 469 ? -23.772 -23.442 -14.933 1.00 40.84 469 VAL A N 1
ATOM 3651 C CA . VAL A 1 469 ? -23.507 -24.894 -14.907 1.00 40.84 469 VAL A CA 1
ATOM 3652 C C . VAL A 1 469 ? -24.780 -25.692 -14.588 1.00 40.84 469 VAL A C 1
ATOM 3654 O O . VAL A 1 469 ? -24.975 -26.780 -15.133 1.00 40.84 469 VAL A O 1
ATOM 3657 N N . ALA A 1 470 ? -25.704 -25.133 -13.798 1.00 36.16 470 ALA A N 1
ATOM 3658 C CA . ALA A 1 470 ? -26.999 -25.757 -13.519 1.00 36.16 470 ALA A CA 1
ATOM 3659 C C . ALA A 1 470 ? -27.978 -25.666 -14.710 1.00 36.16 470 ALA A C 1
ATOM 3661 O O . ALA A 1 470 ? -28.746 -26.600 -14.952 1.00 36.16 470 ALA A O 1
ATOM 3662 N N . ALA A 1 471 ? -27.931 -24.582 -15.493 1.00 33.62 471 ALA A N 1
ATOM 3663 C CA . ALA A 1 471 ? -28.819 -24.379 -16.642 1.00 33.62 471 ALA A CA 1
ATOM 3664 C C . ALA A 1 471 ? -28.368 -25.133 -17.915 1.00 33.62 471 ALA A C 1
ATOM 3666 O O . ALA A 1 471 ? -29.213 -25.611 -18.682 1.00 33.62 471 ALA A O 1
ATOM 3667 N N . ALA A 1 472 ? -27.057 -25.316 -18.122 1.00 35.66 472 ALA A N 1
ATOM 3668 C CA . ALA A 1 472 ? -26.498 -26.010 -19.290 1.00 35.66 472 ALA A CA 1
ATOM 3669 C C . ALA A 1 472 ? -26.717 -27.541 -19.287 1.00 35.66 472 ALA A C 1
ATOM 3671 O O . ALA A 1 472 ? -26.591 -28.189 -20.324 1.00 35.66 472 ALA A O 1
ATOM 3672 N N . ALA A 1 473 ? -27.111 -28.128 -18.153 1.00 36.16 473 ALA A N 1
ATOM 3673 C CA . ALA A 1 473 ? -27.373 -29.564 -18.014 1.00 36.16 473 ALA A CA 1
ATOM 3674 C C . ALA A 1 473 ? -28.715 -30.044 -18.622 1.00 36.16 473 ALA A C 1
ATOM 3676 O O . ALA A 1 473 ? -29.054 -31.221 -18.496 1.00 36.16 473 ALA A O 1
ATOM 3677 N N . SER A 1 474 ? -29.486 -29.164 -19.278 1.00 35.38 474 SER A N 1
ATOM 3678 C CA . SER A 1 474 ? -30.853 -29.453 -19.751 1.00 35.38 474 SER A CA 1
ATOM 3679 C C . SER A 1 474 ? -31.044 -29.526 -21.276 1.00 35.38 474 SER A C 1
ATOM 3681 O O . SER A 1 474 ? -32.177 -29.661 -21.735 1.00 35.38 474 SER A O 1
ATOM 3683 N N . GLN A 1 475 ? -29.975 -29.507 -22.080 1.00 34.00 475 GLN A N 1
ATOM 3684 C CA . GLN A 1 475 ? -30.074 -29.725 -23.533 1.00 34.00 475 GLN A CA 1
ATOM 3685 C C . GLN A 1 475 ? -29.778 -31.188 -23.912 1.00 34.00 475 GLN A C 1
ATOM 3687 O O . GLN A 1 475 ? -28.837 -31.799 -23.407 1.00 34.00 475 GLN A O 1
ATOM 3692 N N . GLU A 1 476 ? -30.632 -31.754 -24.772 1.00 37.41 476 GLU A N 1
ATOM 3693 C CA . GLU A 1 476 ? -30.702 -33.166 -25.179 1.00 37.41 476 GLU A CA 1
ATOM 3694 C C . GLU A 1 476 ? -29.334 -33.834 -25.421 1.00 37.41 476 GLU A C 1
ATOM 3696 O O . GLU A 1 476 ? -28.561 -33.457 -26.304 1.00 37.41 476 GLU A O 1
ATOM 3701 N N . LYS A 1 477 ? -29.058 -34.889 -24.641 1.00 39.06 477 LYS A N 1
ATOM 3702 C CA . LYS A 1 477 ? -27.892 -35.770 -24.784 1.00 39.06 477 LYS A CA 1
ATOM 3703 C C . LYS A 1 477 ? -27.954 -36.529 -26.113 1.00 39.06 477 LYS A C 1
ATOM 3705 O O . LYS A 1 477 ? -28.728 -37.468 -26.260 1.00 39.06 477 LYS A O 1
ATOM 3710 N N . LEU A 1 478 ? -27.074 -36.183 -27.048 1.00 41.12 478 LEU A N 1
ATOM 3711 C CA . LEU A 1 478 ? -26.711 -37.067 -28.156 1.00 41.12 478 LEU A CA 1
ATOM 3712 C C . LEU A 1 478 ? -25.817 -38.195 -27.614 1.00 41.12 478 LEU A C 1
ATOM 3714 O O . LEU A 1 478 ? -24.703 -37.932 -27.155 1.00 41.12 478 LEU A O 1
ATOM 3718 N N . GLU A 1 479 ? -26.302 -39.439 -27.648 1.00 51.34 479 GLU A N 1
ATOM 3719 C CA . GLU A 1 479 ? -25.510 -40.627 -27.305 1.00 51.34 479 GLU A CA 1
ATOM 3720 C C . GLU A 1 479 ? -24.295 -40.751 -28.241 1.00 51.34 479 GLU A C 1
ATOM 3722 O O . GLU A 1 479 ? -24.403 -40.648 -29.465 1.00 51.34 479 GLU A O 1
ATOM 3727 N N . LYS A 1 480 ? -23.109 -40.934 -27.653 1.00 73.00 480 LYS A N 1
ATOM 3728 C CA . LYS A 1 480 ? -21.831 -41.056 -28.363 1.00 73.00 480 LYS A CA 1
ATOM 3729 C C . LYS A 1 480 ? -21.379 -42.516 -28.325 1.00 73.00 480 LYS A C 1
ATOM 3731 O O . LYS A 1 480 ? -21.201 -43.068 -27.245 1.00 73.00 480 LYS A O 1
ATOM 3736 N N . TYR A 1 481 ? -21.135 -43.111 -29.489 1.00 72.12 481 TYR A N 1
ATOM 3737 C CA . TYR A 1 481 ? -20.627 -44.476 -29.644 1.00 72.12 481 TYR A CA 1
ATOM 3738 C C . TYR A 1 481 ? -19.156 -44.444 -30.060 1.00 72.12 481 TYR A C 1
ATOM 3740 O O . TYR A 1 481 ? -18.795 -43.818 -31.057 1.00 72.12 481 TYR A O 1
ATOM 3748 N N . VAL A 1 482 ? -18.282 -45.114 -29.318 1.00 74.00 482 VAL A N 1
ATOM 3749 C CA . VAL A 1 482 ? -16.849 -45.167 -29.640 1.00 74.00 482 VAL A CA 1
ATOM 3750 C C . VAL A 1 482 ? -16.581 -46.367 -30.541 1.00 74.00 482 VAL A C 1
ATOM 3752 O O . VAL A 1 482 ? -16.974 -47.487 -30.227 1.00 74.00 482 VAL A O 1
ATOM 3755 N N . CYS A 1 483 ? -15.910 -46.145 -31.673 1.00 68.50 483 CYS A N 1
ATOM 3756 C CA . CYS A 1 483 ? -15.515 -47.237 -32.556 1.00 68.50 483 CYS A CA 1
ATOM 3757 C C . CYS A 1 483 ? -14.460 -48.120 -31.878 1.00 68.50 483 CYS A C 1
ATOM 3759 O O . CYS A 1 483 ? -13.391 -47.632 -31.526 1.00 68.50 483 CYS A O 1
ATOM 3761 N N . SER A 1 484 ? -14.701 -49.426 -31.784 1.00 75.12 484 SER A N 1
ATOM 3762 C CA . SER A 1 484 ? -13.782 -50.385 -31.152 1.00 75.12 484 SER A CA 1
ATOM 3763 C C . SER A 1 484 ? -12.420 -50.518 -31.848 1.00 75.12 484 SER A C 1
ATOM 3765 O O . SER A 1 484 ? -11.453 -50.908 -31.207 1.00 75.12 484 SER A O 1
ATOM 3767 N N . ASN A 1 485 ? -12.336 -50.193 -33.144 1.00 67.75 485 ASN A N 1
ATOM 3768 C CA . ASN A 1 485 ? -11.110 -50.352 -33.933 1.00 67.75 485 ASN A CA 1
ATOM 3769 C C . ASN A 1 485 ? -10.209 -49.098 -33.955 1.00 67.75 485 ASN A C 1
ATOM 3771 O O . ASN A 1 485 ? -9.010 -49.190 -33.728 1.00 67.75 485 ASN A O 1
ATOM 3775 N N . CYS A 1 486 ? -10.769 -47.911 -34.220 1.00 69.00 486 CYS A N 1
ATOM 3776 C CA . CYS A 1 486 ? -9.992 -46.666 -34.334 1.00 69.00 486 CYS A CA 1
ATOM 3777 C C . CYS A 1 486 ? -10.273 -45.643 -33.222 1.00 69.00 486 CYS A C 1
ATOM 3779 O O . CYS A 1 486 ? -9.789 -44.514 -33.298 1.00 69.00 486 CYS A O 1
ATOM 3781 N N . TYR A 1 487 ? -11.103 -45.999 -32.235 1.00 71.50 487 TYR A N 1
ATOM 3782 C CA . TYR A 1 487 ? -11.471 -45.179 -31.071 1.00 71.50 487 TYR A CA 1
ATOM 3783 C C . TYR A 1 487 ? -12.084 -43.811 -31.390 1.00 71.50 487 TYR A C 1
ATOM 3785 O O . TYR A 1 487 ? -12.210 -42.949 -30.525 1.00 71.50 487 TYR A O 1
ATOM 3793 N N . THR A 1 488 ? -12.512 -43.600 -32.634 1.00 72.19 488 THR A N 1
ATOM 3794 C CA . THR A 1 488 ? -13.177 -42.364 -33.035 1.00 72.19 488 THR A CA 1
ATOM 3795 C C . THR A 1 488 ? -14.621 -42.361 -32.537 1.00 72.19 488 THR A C 1
ATOM 3797 O O . THR A 1 488 ? -15.325 -43.371 -32.623 1.00 72.19 488 THR A O 1
ATOM 3800 N N . THR A 1 489 ? -15.065 -41.218 -32.021 1.00 80.94 489 THR A N 1
ATOM 3801 C CA . THR A 1 489 ? -16.417 -41.019 -31.496 1.00 80.94 489 THR A CA 1
ATOM 3802 C C . THR A 1 489 ? -17.411 -40.809 -32.635 1.00 80.94 489 THR A C 1
ATOM 3804 O O . THR A 1 489 ? -17.261 -39.896 -33.443 1.00 80.94 489 THR A O 1
ATOM 3807 N N . ASN A 1 490 ? -18.441 -41.646 -32.695 1.00 77.44 490 ASN A N 1
ATOM 3808 C CA . ASN A 1 490 ? -19.514 -41.610 -33.682 1.00 77.44 490 ASN A CA 1
ATOM 3809 C C . ASN A 1 490 ? -20.826 -41.241 -32.987 1.00 77.44 490 ASN A C 1
ATOM 3811 O O . ASN A 1 490 ? -21.052 -41.576 -31.828 1.00 77.44 490 ASN A O 1
ATOM 3815 N N . THR A 1 491 ? -21.708 -40.549 -33.699 1.00 79.19 491 THR A N 1
ATOM 3816 C CA . THR A 1 491 ? -23.012 -40.108 -33.176 1.00 79.19 491 THR A CA 1
ATOM 3817 C C . THR A 1 491 ? -24.149 -41.083 -33.493 1.00 79.19 491 THR A C 1
ATOM 3819 O O . THR A 1 491 ? -25.289 -40.829 -33.117 1.00 79.19 491 THR A O 1
ATOM 3822 N N . LYS A 1 492 ? -23.868 -42.182 -34.212 1.00 78.56 492 LYS A N 1
ATOM 3823 C CA . LYS A 1 492 ? -24.833 -43.229 -34.582 1.00 78.56 492 LYS A CA 1
ATOM 3824 C C . LYS A 1 492 ? -24.161 -44.604 -34.621 1.00 78.56 492 LYS A C 1
ATOM 3826 O O . LYS A 1 492 ? -22.982 -44.706 -34.954 1.00 78.56 492 LYS A O 1
ATOM 3831 N N . VAL A 1 493 ? -24.944 -45.638 -34.328 1.00 77.44 493 VAL A N 1
ATOM 3832 C CA . VAL A 1 493 ? -24.620 -47.057 -34.550 1.00 77.44 493 VAL A CA 1
ATOM 3833 C C . VAL A 1 493 ? -24.568 -47.322 -36.066 1.00 77.44 493 VAL A C 1
ATOM 3835 O O . VAL A 1 493 ? -25.409 -46.808 -36.806 1.00 77.44 493 VAL A O 1
ATOM 3838 N N . GLY A 1 494 ? -23.571 -48.071 -36.548 1.00 78.56 494 GLY A N 1
ATOM 3839 C CA . GLY A 1 494 ? -23.298 -48.253 -37.984 1.00 78.56 494 GLY A CA 1
ATOM 3840 C C . GLY A 1 494 ? -21.801 -48.240 -38.329 1.00 78.56 494 GLY A C 1
ATOM 3841 O O . GLY A 1 494 ? -20.971 -48.312 -37.422 1.00 78.56 494 GLY A O 1
ATOM 3842 N N . PRO A 1 495 ? -21.415 -48.187 -39.622 1.00 73.69 495 PRO A N 1
ATOM 3843 C CA . PRO A 1 495 ? -20.010 -48.106 -40.014 1.00 73.69 495 PRO A CA 1
ATOM 3844 C C . PRO A 1 495 ? -19.382 -46.823 -39.466 1.00 73.69 495 PRO A C 1
ATOM 3846 O O . PRO A 1 495 ? -19.896 -45.725 -39.683 1.00 73.69 495 PRO A O 1
ATOM 3849 N N . CYS A 1 496 ? -18.266 -46.965 -38.756 1.00 77.38 496 CYS A N 1
ATOM 3850 C CA . CYS A 1 496 ? -17.515 -45.840 -38.229 1.00 77.38 496 CYS A CA 1
ATOM 3851 C C . CYS A 1 496 ? -17.130 -44.893 -39.366 1.00 77.38 496 CYS A C 1
ATOM 3853 O O . CYS A 1 496 ? -16.552 -45.332 -40.361 1.00 77.38 496 CYS A O 1
ATOM 3855 N N . PHE A 1 497 ? -17.373 -43.590 -39.196 1.00 77.88 497 PHE A N 1
ATOM 3856 C CA . PHE A 1 497 ? -17.090 -42.611 -40.250 1.00 77.88 497 PHE A CA 1
ATOM 3857 C C . PHE A 1 497 ? -15.606 -42.559 -40.647 1.00 77.88 497 PHE A C 1
ATOM 3859 O O . PHE A 1 497 ? -15.288 -42.143 -41.756 1.00 77.88 497 PHE A O 1
ATOM 3866 N N . ASN A 1 498 ? -14.705 -42.958 -39.742 1.00 69.31 498 ASN A N 1
ATOM 3867 C CA . ASN A 1 498 ? -13.265 -42.866 -39.946 1.00 69.31 498 ASN A CA 1
ATOM 3868 C C . ASN A 1 498 ? -12.664 -44.148 -40.552 1.00 69.31 498 ASN A C 1
ATOM 3870 O O . ASN A 1 498 ? -11.886 -44.076 -41.494 1.00 69.31 498 ASN A O 1
ATOM 3874 N N . CYS A 1 499 ? -13.029 -45.333 -40.047 1.00 73.50 499 CYS A N 1
ATOM 3875 C CA . CYS A 1 499 ? -12.414 -46.600 -40.480 1.00 73.50 499 CYS A CA 1
ATOM 3876 C C . CYS A 1 499 ? -13.380 -47.610 -41.121 1.00 73.50 499 CYS A C 1
ATOM 3878 O O . CYS A 1 499 ? -12.955 -48.688 -41.527 1.00 73.50 499 CYS A O 1
ATOM 3880 N N . GLY A 1 500 ? -14.677 -47.300 -41.198 1.00 71.62 500 GLY A N 1
ATOM 3881 C CA . GLY A 1 500 ? -15.700 -48.164 -41.795 1.00 71.62 500 GLY A CA 1
ATOM 3882 C C . GLY A 1 500 ? -16.133 -49.363 -40.943 1.00 71.62 500 GLY A C 1
ATOM 3883 O O . GLY A 1 500 ? -17.091 -50.039 -41.312 1.00 71.62 500 GLY A O 1
ATOM 3884 N N . THR A 1 501 ? -15.490 -49.629 -39.799 1.00 83.69 501 THR A N 1
ATOM 3885 C CA . THR A 1 501 ? -15.857 -50.736 -38.897 1.00 83.69 501 THR A CA 1
ATOM 3886 C C . THR A 1 501 ? -17.255 -50.531 -38.306 1.00 83.69 501 THR A C 1
ATOM 3888 O O . THR A 1 501 ? -17.541 -49.468 -37.759 1.00 83.69 501 THR A O 1
ATOM 3891 N N . THR A 1 502 ? -18.130 -51.534 -38.412 1.00 81.94 502 THR A N 1
ATOM 3892 C CA . THR A 1 502 ? -19.514 -51.472 -37.917 1.00 81.94 502 THR A CA 1
ATOM 3893 C C . THR A 1 502 ? -19.559 -51.510 -36.389 1.00 81.94 502 THR A C 1
ATOM 3895 O O . THR A 1 502 ? -19.028 -52.427 -35.771 1.00 81.94 502 THR A O 1
ATOM 3898 N N . ILE A 1 503 ? -20.185 -50.500 -35.787 1.00 83.38 503 ILE A N 1
ATOM 3899 C CA . ILE A 1 503 ? -20.428 -50.392 -34.347 1.00 83.38 503 ILE A CA 1
ATOM 3900 C C . ILE A 1 503 ? -21.794 -51.016 -34.053 1.00 83.38 503 ILE A C 1
ATOM 3902 O O . ILE A 1 503 ? -22.776 -50.587 -34.655 1.00 83.38 503 ILE A O 1
ATOM 3906 N N . GLU A 1 504 ? -21.854 -51.998 -33.153 1.00 72.69 504 GLU A N 1
ATOM 3907 C CA . GLU A 1 504 ? -23.089 -52.648 -32.681 1.00 72.69 504 GLU A CA 1
ATOM 3908 C C . GLU A 1 504 ? -23.492 -52.120 -31.285 1.00 72.69 504 GLU A C 1
ATOM 3910 O O . GLU A 1 504 ? -22.615 -51.715 -30.516 1.00 72.69 504 GLU A O 1
ATOM 3915 N N . PRO A 1 505 ? -24.795 -52.078 -30.939 1.00 68.25 505 PRO A N 1
ATOM 3916 C CA . PRO A 1 505 ? -25.252 -51.626 -29.626 1.00 68.25 505 PRO A CA 1
ATOM 3917 C C . PRO A 1 505 ? -25.003 -52.693 -28.539 1.00 68.25 505 PRO A C 1
ATOM 3919 O O . PRO A 1 505 ? -25.060 -53.888 -28.838 1.00 68.25 505 PRO A O 1
ATOM 3922 N N . PRO A 1 506 ? -24.755 -52.297 -27.274 1.00 59.00 506 PRO A N 1
ATOM 3923 C CA . PRO A 1 506 ? -24.556 -53.252 -26.186 1.00 59.00 506 PRO A CA 1
ATOM 3924 C C . PRO A 1 506 ? -25.849 -54.033 -25.870 1.00 59.00 506 PRO A C 1
ATOM 3926 O O . PRO A 1 506 ? -26.942 -53.466 -25.967 1.00 59.00 506 PRO A O 1
ATOM 3929 N N . PRO A 1 507 ? -25.755 -55.323 -25.487 1.00 46.75 507 PRO A N 1
ATOM 3930 C CA . PRO A 1 507 ? -26.916 -56.112 -25.082 1.00 46.75 507 PRO A CA 1
ATOM 3931 C C . PRO A 1 507 ? -27.504 -55.597 -23.752 1.00 46.75 507 PRO A C 1
ATOM 3933 O O . PRO A 1 507 ? -26.749 -55.136 -22.896 1.00 46.75 507 PRO A O 1
ATOM 3936 N N . PRO A 1 508 ? -28.835 -55.667 -23.560 1.00 43.75 508 PRO A N 1
ATOM 3937 C CA . PRO A 1 508 ? -29.483 -55.222 -22.328 1.00 43.75 508 PRO A CA 1
ATOM 3938 C C . PRO A 1 508 ? -29.112 -56.129 -21.143 1.00 43.75 508 PRO A C 1
ATOM 3940 O O . PRO A 1 508 ? -29.224 -57.350 -21.238 1.00 43.75 508 PRO A O 1
ATOM 3943 N N . GLU A 1 509 ? -28.674 -55.528 -20.033 1.00 39.56 509 GLU A N 1
ATOM 3944 C CA . GLU A 1 509 ? -28.402 -56.222 -18.767 1.00 39.56 509 GLU A CA 1
ATOM 3945 C C . GLU A 1 509 ? -29.710 -56.623 -18.057 1.00 39.56 509 GLU A C 1
ATOM 3947 O O . GLU A 1 509 ? -30.657 -55.838 -17.979 1.00 39.56 509 GLU A O 1
ATOM 3952 N N . GLU A 1 510 ? -29.757 -57.851 -17.532 1.00 40.00 510 GLU A N 1
ATOM 3953 C CA . GLU A 1 510 ? -30.833 -58.369 -16.676 1.00 40.00 510 GLU A CA 1
ATOM 3954 C C . GLU A 1 510 ? -30.646 -57.895 -15.218 1.00 40.00 510 GLU A C 1
ATOM 3956 O O . GLU A 1 510 ? -29.546 -57.959 -14.668 1.00 40.00 510 GLU A O 1
ATOM 3961 N N . GLU A 1 511 ? -31.722 -57.430 -14.573 1.00 30.75 511 GLU A N 1
ATOM 3962 C CA . GLU A 1 511 ? -31.727 -56.992 -13.166 1.00 30.75 511 GLU A CA 1
ATOM 3963 C C . GLU A 1 511 ? -31.680 -58.185 -12.183 1.00 30.75 511 GLU A C 1
ATOM 3965 O O . GLU A 1 511 ? -32.455 -59.130 -12.352 1.00 30.75 511 GLU A O 1
ATOM 3970 N N . PRO A 1 512 ? -30.892 -58.138 -11.085 1.00 36.56 512 PRO A N 1
ATOM 3971 C CA . PRO A 1 512 ? -31.099 -59.012 -9.939 1.00 36.56 512 PRO A CA 1
ATOM 3972 C C . PRO A 1 512 ? -31.991 -58.352 -8.873 1.00 36.56 512 PRO A C 1
ATOM 3974 O O . PRO A 1 512 ? -31.800 -57.203 -8.469 1.00 36.56 512 PRO A O 1
ATOM 3977 N N . GLU A 1 513 ? -32.965 -59.128 -8.397 1.00 39.59 513 GLU A N 1
ATOM 3978 C CA . GLU A 1 513 ? -33.895 -58.797 -7.319 1.00 39.59 513 GLU A CA 1
ATOM 3979 C C . GLU A 1 513 ? -33.183 -58.662 -5.961 1.00 39.59 513 GLU A C 1
ATOM 3981 O O . GLU A 1 513 ? -32.548 -59.607 -5.502 1.00 39.59 513 GLU A O 1
ATOM 3986 N N . ASP A 1 514 ? -33.370 -57.538 -5.255 1.00 38.28 514 ASP A N 1
ATOM 3987 C CA . ASP A 1 514 ? -33.020 -57.452 -3.831 1.00 38.28 514 ASP A CA 1
ATOM 3988 C C . ASP A 1 514 ? -34.006 -56.597 -3.012 1.00 38.28 514 ASP A C 1
ATOM 3990 O O . ASP A 1 514 ? -34.429 -55.497 -3.388 1.00 38.28 514 ASP A O 1
ATOM 3994 N N . ALA A 1 515 ? -34.372 -57.117 -1.836 1.00 41.91 515 ALA A N 1
ATOM 3995 C CA . ALA A 1 515 ? -35.497 -56.687 -0.997 1.00 41.91 515 ALA A CA 1
ATOM 3996 C C . ALA A 1 515 ? -35.367 -55.288 -0.347 1.00 41.91 515 ALA A C 1
ATOM 3998 O O . ALA A 1 515 ? -36.301 -54.826 0.313 1.00 41.91 515 ALA A O 1
ATOM 3999 N N . LYS A 1 516 ? -34.257 -54.568 -0.556 1.00 46.09 516 LYS A N 1
ATOM 4000 C CA . LYS A 1 516 ? -34.070 -53.177 -0.089 1.00 46.09 516 LYS A CA 1
ATOM 4001 C C . LYS A 1 516 ? -34.764 -52.135 -0.981 1.00 46.09 516 LYS A C 1
ATOM 4003 O O . LYS A 1 516 ? -35.029 -51.024 -0.522 1.00 46.09 516 LYS A O 1
ATOM 4008 N N . SER A 1 517 ? -35.135 -52.492 -2.213 1.00 45.22 517 SER A N 1
ATOM 4009 C CA . SER A 1 517 ? -35.793 -51.587 -3.172 1.00 45.22 517 SER A CA 1
ATOM 4010 C C . SER A 1 517 ? -37.261 -51.280 -2.832 1.00 45.22 517 SER A C 1
ATOM 4012 O O . SER A 1 517 ? -37.762 -50.193 -3.137 1.00 45.22 517 SER A O 1
ATOM 4014 N N . LYS A 1 518 ? -37.955 -52.186 -2.126 1.00 41.75 518 LYS A N 1
ATOM 4015 C CA . LYS A 1 518 ? -39.371 -51.998 -1.760 1.00 41.75 518 LYS A CA 1
ATOM 4016 C C . LYS A 1 518 ? -39.575 -50.869 -0.744 1.00 41.75 518 LYS A C 1
ATOM 4018 O O . LYS A 1 518 ? -40.484 -50.064 -0.937 1.00 41.75 518 LYS A O 1
ATOM 4023 N N . ALA A 1 519 ? -38.689 -50.738 0.247 1.00 45.81 519 ALA A N 1
ATOM 4024 C CA . ALA A 1 519 ? -38.780 -49.702 1.283 1.00 45.81 519 ALA A CA 1
ATOM 4025 C C . ALA A 1 519 ? -38.536 -48.284 0.732 1.00 45.81 519 ALA A C 1
ATOM 4027 O O . ALA A 1 519 ? -39.230 -47.338 1.100 1.00 45.81 519 ALA A O 1
ATOM 4028 N N . VAL A 1 520 ? -37.605 -48.140 -0.215 1.00 52.12 520 VAL A N 1
ATOM 4029 C CA . VAL A 1 520 ? -37.300 -46.849 -0.853 1.00 52.12 520 VAL A CA 1
ATOM 4030 C C . VAL A 1 520 ? -38.427 -46.423 -1.804 1.00 52.12 520 VAL A C 1
ATOM 4032 O O . VAL A 1 520 ? -38.784 -45.245 -1.859 1.00 52.12 520 VAL A O 1
ATOM 4035 N N . SER A 1 521 ? -39.072 -47.379 -2.488 1.00 50.78 521 SER A N 1
ATOM 4036 C CA . SER A 1 521 ? -40.204 -47.078 -3.377 1.00 50.78 521 SER A CA 1
ATOM 4037 C C . SER A 1 521 ? -41.475 -46.649 -2.626 1.00 50.78 521 SER A C 1
ATOM 4039 O O . SER A 1 521 ? -42.248 -45.841 -3.145 1.00 50.78 521 SER A O 1
ATOM 4041 N N . GLU A 1 522 ? -41.700 -47.143 -1.403 1.00 48.94 522 GLU A N 1
ATOM 4042 C CA . GLU A 1 522 ? -42.860 -46.752 -0.590 1.00 48.94 522 GLU A CA 1
ATOM 4043 C C . GLU A 1 522 ? -42.697 -45.362 0.035 1.00 48.94 522 GLU A C 1
ATOM 4045 O O . GLU A 1 522 ? -43.655 -44.586 0.056 1.00 48.94 522 GLU A O 1
ATOM 4050 N N . ILE A 1 523 ? -41.477 -44.988 0.434 1.00 55.22 523 ILE A N 1
ATOM 4051 C CA . ILE A 1 523 ? -41.166 -43.637 0.929 1.00 55.22 523 ILE A CA 1
ATOM 4052 C C . ILE A 1 523 ? -41.327 -42.598 -0.194 1.00 55.22 523 ILE A C 1
ATOM 4054 O O . ILE A 1 523 ? -41.946 -41.552 0.014 1.00 55.22 523 ILE A O 1
ATOM 4058 N N . ALA A 1 524 ? -40.886 -42.922 -1.415 1.00 54.56 524 ALA A N 1
ATOM 4059 C CA . ALA A 1 524 ? -41.074 -42.062 -2.586 1.00 54.56 524 ALA A CA 1
ATOM 4060 C C . ALA A 1 524 ? -42.560 -41.902 -2.975 1.00 54.56 524 ALA A C 1
ATOM 4062 O O . ALA A 1 524 ? -42.992 -40.821 -3.385 1.00 54.56 524 ALA A O 1
ATOM 4063 N N . LYS A 1 525 ? -43.378 -42.952 -2.802 1.00 55.31 525 LYS A N 1
ATOM 4064 C CA . LYS A 1 525 ? -44.836 -42.888 -3.023 1.00 55.31 525 LYS A CA 1
ATOM 4065 C C . LYS A 1 525 ? -45.555 -42.056 -1.955 1.00 55.31 525 LYS A C 1
ATOM 4067 O O . LYS A 1 525 ? -46.527 -41.378 -2.285 1.00 55.31 525 LYS A O 1
ATOM 4072 N N . LEU A 1 526 ? -45.070 -42.046 -0.711 1.00 52.75 526 LEU A N 1
ATOM 4073 C CA . LEU A 1 526 ? -45.600 -41.192 0.359 1.00 52.75 526 LEU A CA 1
ATOM 4074 C C . LEU A 1 526 ? -45.213 -39.715 0.174 1.00 52.75 526 LEU A C 1
ATOM 4076 O O . LEU A 1 526 ? -46.078 -38.851 0.314 1.00 52.75 526 LEU A O 1
ATOM 4080 N N . GLN A 1 527 ? -43.979 -39.412 -0.245 1.00 53.81 527 GLN A N 1
ATOM 4081 C CA . GLN A 1 527 ? -43.559 -38.037 -0.571 1.00 53.81 527 GLN A CA 1
ATOM 4082 C C . GLN A 1 527 ? -44.402 -37.421 -1.692 1.00 53.81 527 GLN A C 1
ATOM 4084 O O . GLN A 1 527 ? -44.853 -36.280 -1.580 1.00 53.81 527 GLN A O 1
ATOM 4089 N N . LYS A 1 528 ? -44.686 -38.198 -2.744 1.00 61.56 528 LYS A N 1
ATOM 4090 C CA . LYS A 1 528 ? -45.489 -37.732 -3.884 1.00 61.56 528 LYS A CA 1
ATOM 4091 C C . LYS A 1 528 ? -46.969 -37.538 -3.539 1.00 61.56 528 LYS A C 1
ATOM 4093 O O . LYS A 1 528 ? -47.631 -36.715 -4.160 1.00 61.56 528 LYS A O 1
ATOM 4098 N N . LYS A 1 529 ? -47.492 -38.282 -2.556 1.00 58.56 529 LYS A N 1
ATOM 4099 C CA . LYS A 1 529 ? -48.904 -38.214 -2.141 1.00 58.56 529 LYS A CA 1
ATOM 4100 C C . LYS A 1 529 ? -49.208 -37.033 -1.213 1.00 58.56 529 LYS A C 1
ATOM 4102 O O . LYS A 1 529 ? -50.339 -36.558 -1.217 1.00 58.56 529 LYS A O 1
ATOM 4107 N N . TYR A 1 530 ? -48.224 -36.556 -0.447 1.00 57.91 530 TYR A N 1
ATOM 4108 C CA . TYR A 1 530 ? -48.425 -35.501 0.557 1.00 57.91 530 TYR A CA 1
ATOM 4109 C C . TYR A 1 530 ? -47.681 -34.185 0.267 1.00 57.91 530 TYR A C 1
ATOM 4111 O O . TYR A 1 530 ? -47.853 -33.230 1.015 1.00 57.91 530 TYR A O 1
ATOM 4119 N N . ASN A 1 531 ? -46.908 -34.111 -0.824 1.00 44.72 531 ASN A N 1
ATOM 4120 C CA . ASN A 1 531 ? -46.207 -32.912 -1.308 1.00 44.72 531 ASN A CA 1
ATOM 4121 C C . ASN A 1 531 ? -45.386 -32.184 -0.222 1.00 44.72 531 ASN A C 1
ATOM 4123 O O . ASN A 1 531 ? -45.506 -30.977 -0.023 1.00 44.72 531 ASN A O 1
ATOM 4127 N N . VAL A 1 532 ? -44.575 -32.952 0.509 1.00 61.34 532 VAL A N 1
ATOM 4128 C CA . VAL A 1 532 ? -43.804 -32.492 1.674 1.00 61.34 532 VAL A CA 1
ATOM 4129 C C . VAL A 1 532 ? -42.322 -32.381 1.298 1.00 61.34 532 VAL A C 1
ATOM 4131 O O . VAL A 1 532 ? -41.781 -33.285 0.660 1.00 61.34 532 VAL A O 1
ATOM 4134 N N . THR A 1 533 ? -41.648 -31.294 1.684 1.00 62.88 533 THR A N 1
ATOM 4135 C CA . THR A 1 533 ? -40.219 -31.075 1.380 1.00 62.88 533 THR A CA 1
ATOM 4136 C C . THR A 1 533 ? -39.303 -31.892 2.304 1.00 62.88 533 THR A C 1
ATOM 4138 O O . THR A 1 533 ? -39.672 -32.236 3.429 1.00 62.88 533 THR A O 1
ATOM 4141 N N . ASN A 1 534 ? -38.073 -32.191 1.861 1.00 53.59 534 ASN A N 1
ATOM 4142 C CA . ASN A 1 534 ? -37.106 -33.011 2.618 1.00 53.59 534 ASN A CA 1
ATOM 4143 C C . ASN A 1 534 ? -36.806 -32.463 4.031 1.00 53.59 534 ASN A C 1
ATOM 4145 O O . ASN A 1 534 ? -36.586 -33.239 4.959 1.00 53.59 534 ASN A O 1
ATOM 4149 N N . ALA A 1 535 ? -36.872 -31.141 4.219 1.00 51.03 535 ALA A N 1
ATOM 4150 C CA . ALA A 1 535 ? -36.674 -30.490 5.516 1.00 51.03 535 ALA A CA 1
ATOM 4151 C C . ALA A 1 535 ? -37.817 -30.770 6.515 1.00 51.03 535 ALA A C 1
ATOM 4153 O O . ALA A 1 535 ? -37.584 -30.899 7.714 1.00 51.03 535 ALA A O 1
ATOM 4154 N N . GLN A 1 536 ? -39.050 -30.923 6.029 1.00 49.38 536 GLN A N 1
ATOM 4155 C CA . GLN A 1 536 ? -40.214 -31.248 6.860 1.00 49.38 536 GLN A CA 1
ATOM 4156 C C . GLN A 1 536 ? -40.261 -32.744 7.224 1.00 49.38 536 GLN A C 1
ATOM 4158 O O . GLN A 1 536 ? -40.718 -33.095 8.310 1.00 49.38 536 GLN A O 1
ATOM 4163 N N . LEU A 1 537 ? -39.711 -33.623 6.375 1.00 45.47 537 LEU A N 1
ATOM 4164 C CA . LEU A 1 537 ? -39.569 -35.059 6.660 1.00 45.47 537 LEU A CA 1
ATOM 4165 C C . LEU A 1 537 ? -38.547 -35.328 7.785 1.00 45.47 537 LEU A C 1
ATOM 4167 O O . LEU A 1 537 ? -38.775 -36.184 8.640 1.00 45.47 537 LEU A O 1
ATOM 4171 N N . ALA A 1 538 ? -37.458 -34.552 7.827 1.00 49.75 538 ALA A N 1
ATOM 4172 C CA . ALA A 1 538 ? -36.442 -34.627 8.879 1.00 49.75 538 ALA A CA 1
ATOM 4173 C C . ALA A 1 538 ? -36.978 -34.177 10.254 1.00 49.75 538 ALA A C 1
ATOM 4175 O O . ALA A 1 538 ? -36.637 -34.768 11.278 1.00 49.75 538 ALA A O 1
ATOM 4176 N N . LEU A 1 539 ? -37.881 -33.188 10.278 1.00 43.62 539 LEU A N 1
ATOM 4177 C CA . LEU A 1 539 ? -38.503 -32.692 11.510 1.00 43.62 539 LEU A CA 1
ATOM 4178 C C . LEU A 1 539 ? -39.503 -33.700 12.113 1.00 43.62 539 LEU A C 1
ATOM 4180 O O . LEU A 1 539 ? -39.599 -33.827 13.330 1.00 43.62 539 LEU A O 1
ATOM 4184 N N . VAL A 1 540 ? -40.213 -34.464 11.275 1.00 42.44 540 VAL A N 1
ATOM 4185 C CA . VAL A 1 540 ? -41.143 -35.522 11.722 1.00 42.44 540 VAL A CA 1
ATOM 4186 C C . VAL A 1 540 ? -40.388 -36.775 12.188 1.00 42.44 540 VAL A C 1
ATOM 4188 O O . VAL A 1 540 ? -40.785 -37.394 13.176 1.00 42.44 540 VAL A O 1
ATOM 4191 N N . ALA A 1 541 ? -39.257 -37.111 11.557 1.00 42.19 541 ALA A N 1
ATOM 4192 C CA . ALA A 1 541 ? -38.390 -38.209 11.996 1.00 42.19 541 ALA A CA 1
ATOM 4193 C C . ALA A 1 541 ? -37.767 -37.955 13.387 1.00 42.19 541 ALA A C 1
ATOM 4195 O O . ALA A 1 541 ? -37.645 -38.885 14.185 1.00 42.19 541 ALA A O 1
ATOM 4196 N N . ALA A 1 542 ? -37.458 -36.695 13.716 1.00 42.53 542 ALA A N 1
ATOM 4197 C CA . ALA A 1 542 ? -36.951 -36.301 15.033 1.00 42.53 542 ALA A CA 1
ATOM 4198 C C . ALA A 1 542 ? -38.012 -36.394 16.153 1.00 42.53 542 ALA A C 1
ATOM 4200 O O . ALA A 1 542 ? -37.675 -36.689 17.299 1.00 42.53 542 ALA A O 1
ATOM 4201 N N . VAL A 1 543 ? -39.298 -36.204 15.833 1.00 40.25 543 VAL A N 1
ATOM 4202 C CA . VAL A 1 543 ? -40.399 -36.234 16.818 1.00 40.25 543 VAL A CA 1
ATOM 4203 C C . VAL A 1 543 ? -40.924 -37.655 17.075 1.00 40.25 543 VAL A C 1
ATOM 4205 O O . VAL A 1 543 ? -41.392 -37.944 18.174 1.00 40.25 543 VAL A O 1
ATOM 4208 N N . VAL A 1 544 ? -40.799 -38.577 16.113 1.00 40.81 544 VAL A N 1
ATOM 4209 C CA . VAL A 1 544 ? -41.304 -39.962 16.243 1.00 40.81 544 VAL A CA 1
ATOM 4210 C C . VAL A 1 544 ? -40.279 -40.924 16.873 1.00 40.81 544 VAL A C 1
ATOM 4212 O O . VAL A 1 544 ? -40.672 -41.938 17.446 1.00 40.81 544 VAL A O 1
ATOM 4215 N N . ILE A 1 545 ? -38.979 -40.601 16.852 1.00 42.50 545 ILE A N 1
ATOM 4216 C CA . ILE A 1 545 ? -37.911 -41.461 17.411 1.00 42.50 545 ILE A CA 1
ATOM 4217 C C . ILE A 1 545 ? -37.432 -40.984 18.804 1.00 42.50 545 ILE A C 1
ATOM 4219 O O . ILE A 1 545 ? -36.836 -41.752 19.555 1.00 42.50 545 ILE A O 1
ATOM 4223 N N . GLY A 1 546 ? -37.753 -39.750 19.213 1.00 35.72 546 GLY A N 1
ATOM 4224 C CA . GLY A 1 546 ? -37.221 -39.122 20.434 1.00 35.72 546 GLY A CA 1
ATOM 4225 C C . GLY A 1 546 ? -37.944 -39.386 21.767 1.00 35.72 546 GLY A C 1
ATOM 4226 O O . GLY A 1 546 ? -37.565 -38.769 22.759 1.00 35.72 546 GLY A O 1
ATOM 4227 N N . VAL A 1 547 ? -38.976 -40.242 21.842 1.00 35.94 547 VAL A N 1
ATOM 4228 C CA . VAL A 1 547 ? -39.872 -40.310 23.030 1.00 35.94 547 VAL A CA 1
ATOM 4229 C C . VAL A 1 547 ? -39.925 -41.650 23.813 1.00 35.94 547 VAL A C 1
ATOM 4231 O O . VAL A 1 547 ? -40.706 -41.730 24.755 1.00 35.94 547 VAL A O 1
ATOM 4234 N N . PRO A 1 548 ? -39.061 -42.675 23.611 1.00 34.16 548 PRO A N 1
ATOM 4235 C CA . PRO A 1 548 ? -39.000 -43.754 24.613 1.00 34.16 548 PRO A CA 1
ATOM 4236 C C . PRO A 1 548 ? -37.594 -44.136 25.110 1.00 34.16 548 PRO A C 1
ATOM 4238 O O . PRO A 1 548 ? -37.331 -45.320 25.294 1.00 34.16 548 PRO A O 1
ATOM 4241 N N . VAL A 1 549 ? -36.689 -43.179 25.381 1.00 35.09 549 VAL A N 1
ATOM 4242 C CA . VAL A 1 549 ? -35.396 -43.482 26.062 1.00 35.09 549 VAL A CA 1
ATOM 4243 C C . VAL A 1 549 ? -35.057 -42.525 27.227 1.00 35.09 549 VAL A C 1
ATOM 4245 O O . VAL A 1 549 ? -33.987 -42.607 27.815 1.00 35.09 549 VAL A O 1
ATOM 4248 N N . PHE A 1 550 ? -35.986 -41.665 27.664 1.00 33.03 550 PHE A N 1
ATOM 4249 C CA . PHE A 1 550 ? -35.791 -40.780 28.833 1.00 33.03 550 PHE A CA 1
ATOM 4250 C C . PHE A 1 550 ? -36.453 -41.290 30.122 1.00 33.03 550 PHE A C 1
ATOM 4252 O O . PHE A 1 550 ? -36.991 -40.532 30.926 1.00 33.03 550 PHE A O 1
ATOM 4259 N N . GLY A 1 551 ? -36.403 -42.601 30.341 1.00 32.53 551 GLY A N 1
ATOM 4260 C CA . GLY A 1 551 ? -36.909 -43.207 31.564 1.00 32.53 551 GLY A CA 1
ATOM 4261 C C . GLY A 1 551 ? -36.241 -44.537 31.837 1.00 32.53 551 GLY A C 1
ATOM 4262 O O . GLY A 1 551 ? -36.884 -45.543 31.615 1.00 32.53 551 GLY A O 1
ATOM 4263 N N . PHE A 1 552 ? -34.963 -44.527 32.234 1.00 32.66 552 PHE A N 1
ATOM 4264 C CA . PHE A 1 552 ? -34.284 -45.536 33.075 1.00 32.66 552 PHE A CA 1
ATOM 4265 C C . PHE A 1 552 ? -32.772 -45.229 33.141 1.00 32.66 552 PHE A C 1
ATOM 4267 O O . PHE A 1 552 ? -31.966 -45.915 32.527 1.00 32.66 552 PHE A O 1
ATOM 4274 N N . ALA A 1 553 ? -32.375 -44.178 33.870 1.00 34.16 553 ALA A N 1
ATOM 4275 C CA . ALA A 1 553 ? -30.985 -43.984 34.319 1.00 34.16 553 ALA A CA 1
ATOM 4276 C C . ALA A 1 553 ? -30.886 -42.958 35.470 1.00 34.16 553 ALA A C 1
ATOM 4278 O O . ALA A 1 553 ? -30.062 -42.050 35.452 1.00 34.16 553 ALA A O 1
ATOM 4279 N N . PHE A 1 554 ? -31.744 -43.087 36.485 1.00 35.22 554 PHE A N 1
ATOM 4280 C CA . PHE A 1 554 ? -31.456 -42.568 37.824 1.00 35.22 554 PHE A CA 1
ATOM 4281 C C . PHE A 1 554 ? -31.068 -43.772 38.680 1.00 35.22 554 PHE A C 1
ATOM 4283 O O . PHE A 1 554 ? -31.910 -44.643 38.870 1.00 35.22 554 PHE A O 1
ATOM 4290 N N . CYS A 1 555 ? -29.800 -43.813 39.113 1.00 32.78 555 CYS A N 1
ATOM 4291 C CA . CYS A 1 555 ? -29.202 -44.569 40.231 1.00 32.78 555 CYS A CA 1
ATOM 4292 C C . CYS A 1 555 ? -27.829 -45.132 39.832 1.00 32.78 555 CYS A C 1
ATOM 4294 O O . CYS A 1 555 ? -27.741 -46.131 39.128 1.00 32.78 555 CYS A O 1
ATOM 4296 N N . GLY A 1 556 ? -26.753 -44.523 40.335 1.00 30.80 556 GLY A N 1
ATOM 4297 C CA . GLY A 1 556 ? -25.413 -45.100 40.236 1.00 30.80 556 GLY A CA 1
ATOM 4298 C C . GLY A 1 556 ? -24.310 -44.082 40.478 1.00 30.80 556 GLY A C 1
ATOM 4299 O O . GLY A 1 556 ? -23.721 -43.572 39.534 1.00 30.80 556 GLY A O 1
ATOM 4300 N N . GLY A 1 557 ? -24.054 -43.770 41.749 1.00 34.06 557 GLY A N 1
ATOM 4301 C CA . GLY A 1 557 ? -22.884 -43.003 42.161 1.00 34.06 557 GLY A CA 1
ATOM 4302 C C . GLY A 1 557 ? -21.577 -43.742 41.861 1.00 34.06 557 GLY A C 1
ATOM 4303 O O . GLY A 1 557 ? -21.469 -44.947 42.072 1.00 34.06 557 GLY A O 1
ATOM 4304 N N . GLY A 1 558 ? -20.577 -42.990 41.412 1.00 29.67 558 GLY A N 1
ATOM 4305 C CA . GLY A 1 558 ? -19.199 -43.439 41.245 1.00 29.67 558 GLY A CA 1
ATOM 4306 C C . GLY A 1 558 ? -18.327 -42.236 40.912 1.00 29.67 558 GLY A C 1
ATOM 4307 O O . GLY A 1 558 ? -18.458 -41.660 39.839 1.00 29.67 558 GLY A O 1
ATOM 4308 N N . GLY A 1 559 ? -17.503 -41.807 41.869 1.00 31.91 559 GLY A N 1
ATOM 4309 C CA . GLY A 1 559 ? -16.642 -40.634 41.742 1.00 31.91 559 GLY A CA 1
ATOM 4310 C C . GLY A 1 559 ? -15.604 -40.789 40.631 1.00 31.91 559 GLY A C 1
ATOM 4311 O O . GLY A 1 559 ? -14.891 -41.787 40.565 1.00 31.91 559 GLY A O 1
ATOM 4312 N N . THR A 1 560 ? -15.498 -39.772 39.782 1.00 33.69 560 THR A N 1
ATOM 4313 C CA . THR A 1 560 ? -14.382 -39.590 38.851 1.00 33.69 560 THR A CA 1
ATOM 4314 C C . THR A 1 560 ? -13.158 -39.064 39.614 1.00 33.69 560 THR A C 1
ATOM 4316 O O . THR A 1 560 ? -13.306 -38.098 40.370 1.00 33.69 560 THR A O 1
ATOM 4319 N N . PRO A 1 561 ? -11.955 -39.641 39.438 1.00 35.44 561 PRO A N 1
ATOM 4320 C CA . PRO A 1 561 ? -10.733 -39.060 39.980 1.00 35.44 561 PRO A CA 1
ATOM 4321 C C . PRO A 1 561 ? -10.376 -37.765 39.228 1.00 35.44 561 PRO A C 1
ATOM 4323 O O . PRO A 1 561 ? -10.783 -37.598 38.075 1.00 35.44 561 PRO A O 1
ATOM 4326 N N . PRO A 1 562 ? -9.630 -36.839 39.857 1.00 35.22 562 PRO A N 1
ATOM 4327 C CA . PRO A 1 562 ? -9.259 -35.576 39.229 1.00 35.22 562 PRO A CA 1
ATOM 4328 C C . PRO A 1 562 ? -8.309 -35.818 38.042 1.00 35.22 562 PRO A C 1
ATOM 4330 O O . PRO A 1 562 ? -7.557 -36.799 38.052 1.00 35.22 562 PRO A O 1
ATOM 4333 N N . PRO A 1 563 ? -8.320 -34.942 37.021 1.00 36.12 563 PRO A N 1
ATOM 4334 C CA . PRO A 1 563 ? -7.452 -35.091 35.864 1.00 36.12 563 PRO A CA 1
ATOM 4335 C C . PRO A 1 563 ? -5.990 -34.982 36.301 1.00 36.12 563 PRO A C 1
ATOM 4337 O O . PRO A 1 563 ? -5.606 -34.067 37.033 1.00 36.12 563 PRO A O 1
ATOM 4340 N N . ALA A 1 564 ? -5.180 -35.940 35.854 1.00 33.44 564 ALA A N 1
ATOM 4341 C CA . ALA A 1 564 ? -3.741 -35.891 36.020 1.00 33.44 564 ALA A CA 1
ATOM 4342 C C . ALA A 1 564 ? -3.196 -34.643 35.313 1.00 33.44 564 ALA A C 1
ATOM 4344 O O . ALA A 1 564 ? -3.492 -34.391 34.146 1.00 33.44 564 ALA A O 1
ATOM 4345 N N . VAL A 1 565 ? -2.396 -33.871 36.043 1.00 37.50 565 VAL A N 1
ATOM 4346 C CA . VAL A 1 565 ? -1.577 -32.792 35.500 1.00 37.50 565 VAL A CA 1
ATOM 4347 C C . VAL A 1 565 ? -0.562 -33.432 34.553 1.00 37.50 565 VAL A C 1
ATOM 4349 O O . VAL A 1 565 ? 0.401 -34.052 34.999 1.00 37.50 565 VAL A O 1
ATOM 4352 N N . THR A 1 566 ? -0.794 -33.334 33.247 1.00 36.16 566 THR A N 1
ATOM 4353 C CA . THR A 1 566 ? 0.238 -33.603 32.243 1.00 36.16 566 THR A CA 1
ATOM 4354 C C . THR A 1 566 ? 1.240 -32.459 32.266 1.00 36.16 566 THR A C 1
ATOM 4356 O O . THR A 1 566 ? 0.921 -31.325 31.913 1.00 36.16 566 THR A O 1
ATOM 4359 N N . ASP A 1 567 ? 2.442 -32.786 32.722 1.00 35.81 567 ASP A N 1
ATOM 4360 C CA . ASP A 1 567 ? 3.647 -31.969 32.649 1.00 35.81 567 ASP A CA 1
ATOM 4361 C C . ASP A 1 567 ? 3.908 -31.557 31.177 1.00 35.81 567 ASP A C 1
ATOM 4363 O O . ASP A 1 567 ? 4.001 -32.443 30.322 1.00 35.81 567 ASP A O 1
ATOM 4367 N N . PRO A 1 568 ? 4.011 -30.258 30.821 1.00 40.09 568 PRO A N 1
ATOM 4368 C CA . PRO A 1 568 ? 4.181 -29.819 29.431 1.00 40.09 568 PRO A CA 1
ATOM 4369 C C . PRO A 1 568 ? 5.562 -30.123 28.827 1.00 40.09 568 PRO A C 1
ATOM 4371 O O . PRO A 1 568 ? 5.864 -29.628 27.744 1.00 40.09 568 PRO A O 1
ATOM 4374 N N . ASN A 1 569 ? 6.424 -30.880 29.512 1.00 38.88 569 ASN A N 1
ATOM 4375 C CA . ASN A 1 569 ? 7.860 -30.878 29.237 1.00 38.88 569 ASN A CA 1
ATOM 4376 C C . ASN A 1 569 ? 8.496 -32.250 28.960 1.00 38.88 569 ASN A C 1
ATOM 4378 O O . ASN A 1 569 ? 9.688 -32.433 29.198 1.00 38.88 569 ASN A O 1
ATOM 4382 N N . GLN A 1 570 ? 7.741 -33.217 28.424 1.00 39.94 570 GLN A N 1
ATOM 4383 C CA . GLN A 1 570 ? 8.309 -34.472 27.908 1.00 39.94 570 GLN A CA 1
ATOM 4384 C C . GLN A 1 570 ? 7.598 -34.975 26.641 1.00 39.94 570 GLN A C 1
ATOM 4386 O O . GLN A 1 570 ? 6.877 -35.968 26.659 1.00 39.94 570 GLN A O 1
ATOM 4391 N N . SER A 1 571 ? 7.874 -34.347 25.499 1.00 40.78 571 SER A N 1
ATOM 4392 C CA . SER A 1 571 ? 7.913 -35.066 24.221 1.00 40.78 571 SER A CA 1
ATOM 4393 C C . SER A 1 571 ? 9.380 -35.236 23.843 1.00 40.78 571 SER A C 1
ATOM 4395 O O . SER A 1 571 ? 9.984 -34.346 23.253 1.00 40.78 571 SER A O 1
ATOM 4397 N N . ALA A 1 572 ? 9.982 -36.357 24.242 1.00 43.09 572 ALA A N 1
ATOM 4398 C CA . ALA A 1 572 ? 11.268 -36.757 23.689 1.00 43.09 572 ALA A CA 1
ATOM 4399 C C . ALA A 1 572 ? 11.090 -36.917 22.171 1.00 43.09 572 ALA A C 1
ATOM 4401 O O . ALA A 1 572 ? 10.372 -37.819 21.735 1.00 43.09 572 ALA A O 1
ATOM 4402 N N . GLU A 1 573 ? 11.684 -36.023 21.377 1.00 48.59 573 GLU A N 1
ATOM 4403 C CA . GLU A 1 573 ? 11.749 -36.172 19.923 1.00 48.59 573 GLU A CA 1
ATOM 4404 C C . GLU A 1 573 ? 12.321 -37.558 19.608 1.00 48.59 573 GLU A C 1
ATOM 4406 O O . GLU A 1 573 ? 13.461 -37.881 19.957 1.00 48.59 573 GLU A O 1
ATOM 4411 N N . ARG A 1 574 ? 11.518 -38.415 18.970 1.00 59.97 574 ARG A N 1
ATOM 4412 C CA . ARG A 1 574 ? 12.032 -39.656 18.395 1.00 59.97 574 ARG A CA 1
ATOM 4413 C C . ARG A 1 574 ? 12.953 -39.253 17.250 1.00 59.97 574 ARG A C 1
ATOM 4415 O O . ARG A 1 574 ? 12.498 -38.806 16.205 1.00 59.97 574 ARG A O 1
ATOM 4422 N N . VAL A 1 575 ? 14.260 -39.381 17.454 1.00 70.50 575 VAL A N 1
ATOM 4423 C CA . VAL A 1 575 ? 15.245 -39.113 16.403 1.00 70.50 575 VAL A CA 1
ATOM 4424 C C . VAL A 1 575 ? 15.176 -40.252 15.385 1.00 70.50 575 VAL A C 1
ATOM 4426 O O . VAL A 1 575 ? 15.726 -41.332 15.602 1.00 70.50 575 VAL A O 1
ATOM 4429 N N . HIS A 1 576 ? 14.467 -40.033 14.278 1.00 85.25 576 HIS A N 1
ATOM 4430 C CA . HIS A 1 576 ? 14.439 -40.965 13.154 1.00 85.25 576 HIS A CA 1
ATOM 4431 C C . HIS A 1 576 ? 15.757 -40.875 12.372 1.00 85.25 576 HIS A C 1
ATOM 4433 O O . HIS A 1 576 ? 16.192 -39.790 11.988 1.00 85.25 576 HIS A O 1
ATOM 4439 N N . LYS A 1 577 ? 16.410 -42.018 12.124 1.00 89.19 577 LYS A N 1
ATOM 4440 C CA . LYS A 1 577 ? 17.625 -42.082 11.301 1.00 89.19 577 LYS A CA 1
ATOM 4441 C C . LYS A 1 577 ? 17.250 -42.327 9.839 1.00 89.19 577 LYS A C 1
ATOM 4443 O O . LYS A 1 577 ? 16.510 -43.262 9.547 1.00 89.19 577 LYS A O 1
ATOM 4448 N N . SER A 1 578 ? 17.792 -41.510 8.935 1.00 94.06 578 SER A N 1
ATOM 4449 C CA . SER A 1 578 ? 17.625 -41.686 7.487 1.00 94.06 578 SER A CA 1
ATOM 4450 C C . SER A 1 578 ? 18.280 -42.983 6.997 1.00 94.06 578 SER A C 1
ATOM 4452 O O . SER A 1 578 ? 19.381 -43.325 7.431 1.00 94.06 578 SER A O 1
ATOM 4454 N N . SER A 1 579 ? 17.612 -43.698 6.090 1.00 95.88 579 SER A N 1
ATOM 4455 C CA . SER A 1 579 ? 18.151 -44.899 5.441 1.00 95.88 579 SER A CA 1
ATOM 4456 C C . SER A 1 579 ? 19.196 -44.534 4.383 1.00 95.88 579 SER A C 1
ATOM 4458 O O . SER A 1 579 ? 18.887 -43.830 3.423 1.00 95.88 579 SER A O 1
ATOM 4460 N N . ASP A 1 580 ? 20.413 -45.070 4.505 1.00 94.50 580 ASP A N 1
ATOM 4461 C CA . ASP A 1 580 ? 21.516 -44.805 3.565 1.00 94.50 580 ASP A CA 1
ATOM 4462 C C . ASP A 1 580 ? 21.163 -45.214 2.124 1.00 94.50 580 ASP A C 1
ATOM 4464 O O . ASP A 1 580 ? 21.519 -44.535 1.160 1.00 94.50 580 ASP A O 1
ATOM 4468 N N . LYS A 1 581 ? 20.401 -46.305 1.965 1.00 95.00 581 LYS A N 1
ATOM 4469 C CA . LYS A 1 581 ? 19.922 -46.760 0.653 1.00 95.00 581 LYS A CA 1
ATOM 4470 C C . LYS A 1 581 ? 18.907 -45.783 0.056 1.00 95.00 581 LYS A C 1
ATOM 4472 O O . LYS A 1 581 ? 18.981 -45.492 -1.135 1.00 95.00 581 LYS A O 1
ATOM 4477 N N . ALA A 1 582 ? 17.993 -45.260 0.871 1.00 95.75 582 ALA A N 1
ATOM 4478 C CA . ALA A 1 582 ? 17.011 -44.270 0.437 1.00 95.75 582 ALA A CA 1
ATOM 4479 C C . ALA A 1 582 ? 17.683 -42.949 0.031 1.00 95.75 582 ALA A C 1
ATOM 4481 O O . ALA A 1 582 ? 17.357 -42.404 -1.020 1.00 95.75 582 ALA A O 1
ATOM 4482 N N . VAL A 1 583 ? 18.683 -42.498 0.798 1.00 96.44 583 VAL A N 1
ATOM 4483 C CA . VAL A 1 583 ? 19.515 -41.329 0.463 1.00 96.44 583 VAL A CA 1
ATOM 4484 C C . VAL A 1 583 ? 20.218 -41.530 -0.883 1.00 96.44 583 VAL A C 1
ATOM 4486 O O . VAL A 1 583 ? 20.141 -40.667 -1.755 1.00 96.44 583 VAL A O 1
ATOM 4489 N N . ALA A 1 584 ? 20.848 -42.690 -1.096 1.00 96.00 584 ALA A N 1
ATOM 4490 C CA . ALA A 1 584 ? 21.535 -42.992 -2.351 1.00 96.00 584 ALA A CA 1
ATOM 4491 C C . ALA A 1 584 ? 20.584 -42.983 -3.562 1.00 96.00 584 ALA A C 1
ATOM 4493 O O . ALA A 1 584 ? 20.941 -42.462 -4.621 1.00 96.00 584 ALA A O 1
ATOM 4494 N N . LEU A 1 585 ? 19.371 -43.527 -3.413 1.00 96.38 585 LEU A N 1
ATOM 4495 C CA . LEU A 1 585 ? 18.344 -43.491 -4.458 1.00 96.38 585 LEU A CA 1
ATOM 4496 C C . LEU A 1 585 ? 17.850 -42.062 -4.726 1.00 96.38 585 LEU A C 1
ATOM 4498 O O . LEU A 1 585 ? 17.735 -41.674 -5.890 1.00 96.38 585 LEU A O 1
ATOM 4502 N N . ALA A 1 586 ? 17.609 -41.275 -3.677 1.00 96.25 586 ALA A N 1
ATOM 4503 C CA . ALA A 1 586 ? 17.126 -39.902 -3.782 1.00 96.25 586 ALA A CA 1
ATOM 4504 C C . ALA A 1 586 ? 18.136 -38.982 -4.482 1.00 96.25 586 ALA A C 1
ATOM 4506 O O . ALA A 1 586 ? 17.796 -38.290 -5.443 1.00 96.25 586 ALA A O 1
ATOM 4507 N N . THR A 1 587 ? 19.404 -39.018 -4.073 1.00 95.88 587 THR A N 1
ATOM 4508 C CA . THR A 1 587 ? 20.440 -38.187 -4.700 1.00 95.88 587 THR A CA 1
ATOM 4509 C C . THR A 1 587 ? 20.703 -38.603 -6.142 1.00 95.88 587 THR A C 1
ATOM 4511 O O . THR A 1 587 ? 20.826 -37.743 -7.012 1.00 95.88 587 THR A O 1
ATOM 4514 N N . LYS A 1 588 ? 20.726 -39.911 -6.433 1.00 96.06 588 LYS A N 1
ATOM 4515 C CA . LYS A 1 588 ? 21.001 -40.403 -7.787 1.00 96.06 588 LYS A CA 1
ATOM 4516 C C . LYS A 1 588 ? 19.852 -40.144 -8.767 1.00 96.06 588 LYS A C 1
ATOM 4518 O O . LYS A 1 588 ? 20.089 -39.644 -9.861 1.00 96.06 588 LYS A O 1
ATOM 4523 N N . TYR A 1 589 ? 18.626 -40.520 -8.406 1.00 96.31 589 TYR A N 1
ATOM 4524 C CA . TYR A 1 589 ? 17.504 -40.567 -9.351 1.00 96.31 589 TYR A CA 1
ATOM 4525 C C . TYR A 1 589 ? 16.503 -39.423 -9.190 1.00 96.31 589 TYR A C 1
ATOM 4527 O O . TYR A 1 589 ? 15.779 -39.136 -10.139 1.00 96.31 589 TYR A O 1
ATOM 4535 N N . ALA A 1 590 ? 16.430 -38.766 -8.035 1.00 94.31 590 ALA A N 1
ATOM 4536 C CA . ALA A 1 590 ? 15.492 -37.662 -7.816 1.00 94.31 590 ALA A CA 1
ATOM 4537 C C . ALA A 1 590 ? 16.157 -36.280 -7.899 1.00 94.31 590 ALA A C 1
ATOM 4539 O O . ALA A 1 590 ? 15.447 -35.280 -7.993 1.00 94.31 590 ALA A O 1
ATOM 4540 N N . GLY A 1 591 ? 17.497 -36.223 -7.897 1.00 93.56 591 GLY A N 1
ATOM 4541 C CA . GLY A 1 591 ? 18.259 -34.972 -7.866 1.00 93.56 591 GLY A CA 1
ATOM 4542 C C . GLY A 1 591 ? 18.203 -34.281 -6.502 1.00 93.56 591 GLY A C 1
ATOM 4543 O O . GLY A 1 591 ? 18.315 -33.060 -6.429 1.00 93.56 591 GLY A O 1
ATOM 4544 N N . PHE A 1 592 ? 17.963 -35.049 -5.434 1.00 96.38 592 PHE A N 1
ATOM 4545 C CA . PHE A 1 592 ? 17.769 -34.512 -4.090 1.00 96.38 592 PHE A CA 1
ATOM 4546 C C . PHE A 1 592 ? 19.076 -34.364 -3.308 1.00 96.38 592 PHE A C 1
ATOM 4548 O O . PHE A 1 592 ? 20.024 -35.136 -3.479 1.00 96.38 592 PHE A O 1
ATOM 4555 N N . GLN A 1 593 ? 19.086 -33.420 -2.368 1.00 90.06 593 GLN A N 1
ATOM 4556 C CA . GLN A 1 593 ? 20.160 -33.281 -1.384 1.00 90.06 593 GLN A CA 1
ATOM 4557 C C . GLN A 1 593 ? 20.308 -34.553 -0.529 1.00 90.06 593 GLN A C 1
ATOM 4559 O O . GLN A 1 593 ? 19.323 -35.177 -0.129 1.00 90.06 593 GLN A O 1
ATOM 4564 N N . GLY A 1 594 ? 21.550 -34.926 -0.204 1.00 89.62 594 GLY A N 1
ATOM 4565 C CA . GLY A 1 594 ? 21.844 -36.108 0.623 1.00 89.62 594 GLY A CA 1
ATOM 4566 C C . GLY A 1 594 ? 21.350 -36.006 2.076 1.00 89.62 594 GLY A C 1
ATOM 4567 O O . GLY A 1 594 ? 21.273 -37.012 2.778 1.00 89.62 594 GLY A O 1
ATOM 4568 N N . THR A 1 595 ? 20.975 -34.805 2.519 1.00 92.31 595 THR A N 1
ATOM 4569 C CA . THR A 1 595 ? 20.417 -34.526 3.847 1.00 92.31 595 THR A CA 1
ATOM 4570 C C . THR A 1 595 ? 18.949 -34.135 3.700 1.00 92.31 595 THR A C 1
ATOM 4572 O O . THR A 1 595 ? 18.625 -33.278 2.885 1.00 92.31 595 THR A O 1
ATOM 4575 N N . ALA A 1 596 ? 18.057 -34.755 4.477 1.00 91.25 596 ALA A N 1
ATOM 4576 C CA . ALA A 1 596 ? 16.636 -34.405 4.487 1.00 91.25 596 ALA A CA 1
ATOM 4577 C C . ALA A 1 596 ? 16.391 -33.004 5.086 1.00 91.25 596 ALA A C 1
ATOM 4579 O O . ALA A 1 596 ? 17.163 -32.540 5.929 1.00 91.25 596 ALA A O 1
ATOM 4580 N N . VAL A 1 597 ? 15.292 -32.346 4.691 1.00 91.19 597 VAL A N 1
ATOM 4581 C CA . VAL A 1 597 ? 14.827 -31.099 5.331 1.00 91.19 597 VAL A CA 1
ATOM 4582 C C . VAL A 1 597 ? 14.588 -31.331 6.829 1.00 91.19 597 VAL A C 1
ATOM 4584 O O . VAL A 1 597 ? 14.174 -32.415 7.237 1.00 91.19 597 VAL A O 1
ATOM 4587 N N . GLY A 1 598 ? 14.814 -30.308 7.659 1.00 88.94 598 GLY A N 1
ATOM 4588 C CA . GLY A 1 598 ? 14.539 -30.372 9.097 1.00 88.94 598 GLY A CA 1
ATOM 4589 C C . GLY A 1 598 ? 13.131 -30.904 9.403 1.00 88.94 598 GLY A C 1
ATOM 4590 O O . GLY A 1 598 ? 12.147 -30.440 8.832 1.00 88.94 598 GLY A O 1
ATOM 4591 N N . GLY A 1 599 ? 13.049 -31.899 10.290 1.00 88.69 599 GLY A N 1
ATOM 4592 C CA . GLY A 1 599 ? 11.801 -32.586 10.636 1.00 88.69 599 GLY A CA 1
ATOM 4593 C C . GLY A 1 599 ? 11.407 -33.738 9.703 1.00 88.69 599 GLY A C 1
ATOM 4594 O O . GLY A 1 599 ? 10.402 -34.392 9.982 1.00 88.69 599 GLY A O 1
ATOM 4595 N N . TYR A 1 600 ? 12.179 -34.013 8.643 1.00 95.69 600 TYR A N 1
ATOM 4596 C CA . TYR A 1 600 ? 11.983 -35.151 7.741 1.00 95.69 600 TYR A CA 1
ATOM 4597 C C . TYR A 1 600 ? 13.123 -36.171 7.841 1.00 95.69 600 TYR A C 1
ATOM 4599 O O . TYR A 1 600 ? 14.255 -35.837 8.192 1.00 95.69 600 TYR A O 1
ATOM 4607 N N . TRP A 1 601 ? 12.842 -37.423 7.477 1.00 97.06 601 TRP A N 1
ATOM 4608 C CA . TRP A 1 601 ? 13.863 -38.458 7.293 1.00 97.06 601 TRP A CA 1
ATOM 4609 C C . TRP A 1 601 ? 13.593 -39.307 6.051 1.00 97.06 601 TRP A C 1
ATOM 4611 O O . TRP A 1 601 ? 12.444 -39.481 5.632 1.00 97.06 601 TRP A O 1
ATOM 4621 N N . TYR A 1 602 ? 14.668 -39.853 5.480 1.00 97.44 602 TYR A N 1
ATOM 4622 C CA . TYR A 1 602 ? 14.590 -40.783 4.360 1.00 97.44 602 TYR A CA 1
ATOM 4623 C C . TYR A 1 602 ? 14.254 -42.199 4.824 1.00 97.44 602 TYR A C 1
ATOM 4625 O O . TYR A 1 602 ? 14.895 -42.736 5.729 1.00 97.44 602 TYR A O 1
ATOM 4633 N N . ASP A 1 603 ? 13.300 -42.828 4.150 1.00 96.31 603 ASP A N 1
ATOM 4634 C CA . ASP A 1 603 ? 12.842 -44.191 4.414 1.00 96.31 603 ASP A CA 1
ATOM 4635 C C . ASP A 1 603 ? 12.998 -45.063 3.162 1.00 96.31 603 ASP A C 1
ATOM 4637 O O . ASP A 1 603 ? 12.752 -44.603 2.046 1.00 96.31 603 ASP A O 1
ATOM 4641 N N . ASP A 1 604 ? 13.432 -46.316 3.311 1.00 95.31 604 ASP A N 1
ATOM 4642 C CA . ASP A 1 604 ? 13.526 -47.231 2.165 1.00 95.31 604 ASP A CA 1
ATOM 4643 C C . ASP A 1 604 ? 12.166 -47.880 1.928 1.00 95.31 604 ASP A C 1
ATOM 4645 O O . ASP A 1 604 ? 11.728 -48.756 2.670 1.00 95.31 604 ASP A O 1
ATOM 4649 N N . THR A 1 605 ? 11.492 -47.444 0.870 1.00 95.31 605 THR A N 1
ATOM 4650 C CA . THR A 1 605 ? 10.149 -47.913 0.522 1.00 95.31 605 THR A CA 1
ATOM 4651 C C . THR A 1 605 ? 10.165 -48.963 -0.581 1.00 95.31 605 THR A C 1
ATOM 4653 O O . THR A 1 605 ? 9.092 -49.391 -1.003 1.00 95.31 605 THR A O 1
ATOM 4656 N N . SER A 1 606 ? 11.346 -49.417 -1.021 1.00 91.12 606 SER A N 1
ATOM 4657 C CA . SER A 1 606 ? 11.497 -50.356 -2.143 1.00 91.12 606 SER A CA 1
ATOM 4658 C C . SER A 1 606 ? 10.685 -51.642 -1.965 1.00 91.12 606 SER A C 1
ATOM 4660 O O . SER A 1 606 ? 10.292 -52.262 -2.944 1.00 91.12 606 SER A O 1
ATOM 4662 N N . ASP A 1 607 ? 10.428 -52.073 -0.726 1.00 91.06 607 ASP A N 1
ATOM 4663 C CA . ASP A 1 607 ? 9.616 -53.263 -0.456 1.00 91.06 607 ASP A CA 1
ATOM 4664 C C . ASP A 1 607 ? 8.129 -53.073 -0.785 1.00 91.06 607 ASP A C 1
ATOM 4666 O O . ASP A 1 607 ? 7.463 -54.047 -1.132 1.00 91.06 607 ASP A O 1
ATOM 4670 N N . LYS A 1 608 ? 7.623 -51.835 -0.725 1.00 89.38 608 LYS A N 1
ATOM 4671 C CA . LYS A 1 608 ? 6.218 -51.489 -0.997 1.00 89.38 608 LYS A CA 1
ATOM 4672 C C . LYS A 1 608 ? 5.916 -51.346 -2.487 1.00 89.38 608 LYS A C 1
ATOM 4674 O O . LYS A 1 608 ? 4.765 -51.459 -2.888 1.00 89.38 608 LYS A O 1
ATOM 4679 N N . THR A 1 609 ? 6.935 -51.085 -3.298 1.00 91.69 609 THR A N 1
ATOM 4680 C CA . THR A 1 609 ? 6.785 -50.711 -4.713 1.00 91.69 609 THR A CA 1
ATOM 4681 C C . THR A 1 609 ? 7.370 -51.744 -5.671 1.00 91.69 609 THR A C 1
ATOM 4683 O O . THR A 1 609 ? 7.438 -51.495 -6.875 1.00 91.69 609 THR A O 1
ATOM 4686 N N . LYS A 1 610 ? 7.765 -52.923 -5.163 1.00 89.12 610 LYS A N 1
ATOM 4687 C CA . LYS A 1 610 ? 8.348 -53.999 -5.976 1.00 89.12 610 LYS A CA 1
ATOM 4688 C C . LYS A 1 610 ? 7.493 -54.275 -7.225 1.00 89.12 610 LYS A C 1
ATOM 4690 O O . LYS A 1 610 ? 6.281 -54.447 -7.100 1.00 89.12 610 LYS A O 1
ATOM 4695 N N . PRO A 1 611 ? 8.117 -54.380 -8.414 1.00 89.62 611 PRO A N 1
ATOM 4696 C CA . PRO A 1 611 ? 9.564 -54.469 -8.645 1.00 89.62 611 PRO A CA 1
ATOM 4697 C C . PRO A 1 611 ? 10.306 -53.121 -8.744 1.00 89.62 611 PRO A C 1
ATOM 4699 O O . PRO A 1 611 ? 11.529 -53.135 -8.873 1.00 89.62 611 PRO A O 1
ATOM 4702 N N . ALA A 1 612 ? 9.611 -51.982 -8.696 1.00 92.38 612 ALA A N 1
ATOM 4703 C CA . ALA A 1 612 ? 10.235 -50.670 -8.836 1.00 92.38 612 ALA A CA 1
ATOM 4704 C C . ALA A 1 612 ? 11.109 -50.321 -7.619 1.00 92.38 612 ALA A C 1
ATOM 4706 O O . ALA A 1 612 ? 10.856 -50.753 -6.495 1.00 92.38 612 ALA A O 1
ATOM 4707 N N . GLN A 1 613 ? 12.162 -49.533 -7.848 1.00 96.56 613 GLN A N 1
ATOM 4708 C CA . GLN A 1 613 ? 12.937 -48.942 -6.759 1.00 96.56 613 GLN A CA 1
ATOM 4709 C C . GLN A 1 613 ? 12.201 -47.707 -6.251 1.00 96.56 613 GLN A C 1
ATOM 4711 O O . GLN A 1 613 ? 11.700 -46.911 -7.044 1.00 96.56 613 GLN A O 1
ATOM 4716 N N . SER A 1 614 ? 12.158 -47.508 -4.938 1.00 97.00 614 SER A N 1
ATOM 4717 C CA . SER A 1 614 ? 11.544 -46.313 -4.373 1.00 97.00 614 SER A CA 1
ATOM 4718 C C . SER A 1 614 ? 12.182 -45.921 -3.053 1.00 97.00 614 SER A C 1
ATOM 4720 O O . SER A 1 614 ? 12.791 -46.736 -2.357 1.00 97.00 614 SER A O 1
ATOM 4722 N N . PHE A 1 615 ? 12.005 -44.659 -2.698 1.00 98.06 615 PHE A N 1
ATOM 4723 C CA . PHE A 1 615 ? 12.336 -44.138 -1.381 1.00 98.06 615 PHE A CA 1
ATOM 4724 C C . PHE A 1 615 ? 11.184 -43.272 -0.869 1.00 98.06 615 PHE A C 1
ATOM 4726 O O . PHE A 1 615 ? 10.295 -42.877 -1.624 1.00 98.06 615 PHE A O 1
ATOM 4733 N N . GLY A 1 616 ? 11.152 -43.033 0.434 1.00 96.75 616 GLY A N 1
ATOM 4734 C CA . GLY A 1 616 ? 10.166 -42.194 1.094 1.00 96.75 616 GLY A CA 1
ATOM 4735 C C . GLY A 1 616 ? 10.822 -41.021 1.805 1.00 96.75 616 GLY A C 1
ATOM 4736 O O . GLY A 1 616 ? 11.971 -41.114 2.240 1.00 96.75 616 GLY A O 1
ATOM 4737 N N . LEU A 1 617 ? 10.071 -39.937 1.948 1.00 97.06 617 LEU A N 1
ATOM 4738 C CA . LEU A 1 617 ? 10.388 -38.816 2.819 1.00 97.06 617 LEU A CA 1
ATOM 4739 C C . LEU A 1 617 ? 9.209 -38.631 3.779 1.00 97.06 617 LEU A C 1
ATOM 4741 O O . LEU A 1 617 ? 8.087 -38.356 3.351 1.00 97.06 617 LEU A O 1
ATOM 4745 N N . ASN A 1 618 ? 9.454 -38.842 5.069 1.00 96.62 618 ASN A N 1
ATOM 4746 C CA . ASN A 1 618 ? 8.411 -38.860 6.095 1.00 96.62 618 ASN A CA 1
ATOM 4747 C C . ASN A 1 618 ? 8.652 -37.767 7.135 1.00 96.62 618 ASN A C 1
ATOM 4749 O O . ASN A 1 618 ? 9.804 -37.466 7.440 1.00 96.62 618 ASN A O 1
ATOM 4753 N N . SER A 1 619 ? 7.578 -37.222 7.706 1.00 95.88 619 SER A N 1
ATOM 4754 C CA . SER A 1 619 ? 7.622 -36.332 8.865 1.00 95.88 619 SER A CA 1
ATOM 4755 C C . SER A 1 619 ? 6.378 -36.502 9.733 1.00 95.88 619 SER A C 1
ATOM 4757 O O . SER A 1 619 ? 5.248 -36.343 9.268 1.00 95.88 619 SER A O 1
ATOM 4759 N N . GLU A 1 620 ? 6.582 -36.791 11.021 1.00 93.50 620 GLU A N 1
ATOM 4760 C CA . GLU A 1 620 ? 5.487 -36.853 11.999 1.00 93.50 620 GLU A CA 1
ATOM 4761 C C . GLU A 1 620 ? 4.990 -35.448 12.370 1.00 93.50 620 GLU A C 1
ATOM 4763 O O . GLU A 1 620 ? 3.801 -35.259 12.620 1.00 93.50 620 GLU A O 1
ATOM 4768 N N . LEU A 1 621 ? 5.892 -34.456 12.368 1.00 89.81 621 LEU A N 1
ATOM 4769 C CA . LEU A 1 621 ? 5.606 -33.079 12.776 1.00 89.81 621 LEU A CA 1
ATOM 4770 C C . LEU A 1 621 ? 4.717 -32.353 11.762 1.00 89.81 621 LEU A C 1
ATOM 4772 O O . LEU A 1 621 ? 3.774 -31.674 12.158 1.00 89.81 621 LEU A O 1
ATOM 4776 N N . SER A 1 622 ? 4.980 -32.526 10.465 1.00 90.31 622 SER A N 1
ATOM 4777 C CA . SER A 1 622 ? 4.127 -31.982 9.401 1.00 90.31 622 SER A CA 1
ATOM 4778 C C . SER A 1 622 ? 3.008 -32.928 8.961 1.00 90.31 622 SER A C 1
ATOM 4780 O O . SER A 1 622 ? 2.224 -32.577 8.083 1.00 90.31 622 SER A O 1
ATOM 4782 N N . ASN A 1 623 ? 2.915 -34.117 9.565 1.00 95.50 623 ASN A N 1
ATOM 4783 C CA . ASN A 1 623 ? 1.973 -35.168 9.189 1.00 95.50 623 ASN A CA 1
ATOM 4784 C C . ASN A 1 623 ? 2.080 -35.605 7.712 1.00 95.50 623 ASN A C 1
ATOM 4786 O O . ASN A 1 623 ? 1.066 -35.803 7.043 1.00 95.50 623 ASN A O 1
ATOM 4790 N N . GLN A 1 624 ? 3.294 -35.778 7.183 1.00 95.50 624 GLN A N 1
ATOM 4791 C CA . GLN A 1 624 ? 3.510 -36.091 5.765 1.00 95.50 624 GLN A CA 1
ATOM 4792 C C . GLN A 1 624 ? 4.214 -37.421 5.532 1.00 95.50 624 GLN A C 1
ATOM 4794 O O . GLN A 1 624 ? 5.218 -37.745 6.169 1.00 95.50 624 GLN A O 1
ATOM 4799 N N . ARG A 1 625 ? 3.711 -38.164 4.548 1.00 96.38 625 ARG A N 1
ATOM 4800 C CA . ARG A 1 625 ? 4.347 -39.338 3.955 1.00 96.38 625 ARG A CA 1
ATOM 4801 C C . ARG A 1 625 ? 4.403 -39.147 2.447 1.00 96.38 625 ARG A C 1
ATOM 4803 O O . ARG A 1 625 ? 3.369 -39.155 1.780 1.00 96.38 625 ARG A O 1
ATOM 4810 N N . ILE A 1 626 ? 5.613 -38.992 1.922 1.00 97.75 626 ILE A N 1
ATOM 4811 C CA . ILE A 1 626 ? 5.860 -38.753 0.501 1.00 97.75 626 ILE A CA 1
ATOM 4812 C C . ILE A 1 626 ? 6.631 -39.947 -0.054 1.00 97.75 626 ILE A C 1
ATOM 4814 O O . ILE A 1 626 ? 7.729 -40.246 0.408 1.00 97.75 626 ILE A O 1
ATOM 4818 N N . LEU A 1 627 ? 6.057 -40.642 -1.028 1.00 97.69 627 LEU A N 1
ATOM 4819 C CA . LEU A 1 627 ? 6.654 -41.787 -1.706 1.00 97.69 627 LEU A CA 1
ATOM 4820 C C . LEU A 1 627 ? 7.176 -41.363 -3.080 1.00 97.69 627 LEU A C 1
ATOM 4822 O O . LEU A 1 627 ? 6.432 -40.774 -3.856 1.00 97.69 627 LEU A O 1
ATOM 4826 N N . PHE A 1 628 ? 8.419 -41.716 -3.396 1.00 98.00 628 PHE A N 1
ATOM 4827 C CA . PHE A 1 628 ? 9.064 -41.465 -4.683 1.00 98.00 628 PHE A CA 1
ATOM 4828 C C . PHE A 1 628 ? 9.406 -42.792 -5.352 1.00 98.00 628 PHE A C 1
ATOM 4830 O O . PHE A 1 628 ? 10.271 -43.526 -4.872 1.00 98.00 628 PHE A O 1
ATOM 4837 N N . VAL A 1 629 ? 8.739 -43.101 -6.459 1.00 97.62 629 VAL A N 1
ATOM 4838 C CA . VAL A 1 629 ? 8.904 -44.343 -7.221 1.00 97.62 629 VAL A CA 1
ATOM 4839 C C . VAL A 1 629 ? 9.689 -44.057 -8.490 1.00 97.62 629 VAL A C 1
ATOM 4841 O O . VAL A 1 629 ? 9.312 -43.197 -9.285 1.00 97.62 629 VAL A O 1
ATOM 4844 N N . ILE A 1 630 ? 10.792 -44.775 -8.669 1.00 97.44 630 ILE A N 1
ATOM 4845 C CA . ILE A 1 630 ? 11.676 -44.647 -9.823 1.00 97.44 630 ILE A CA 1
ATOM 4846 C C . ILE A 1 630 ? 11.156 -45.578 -10.911 1.00 97.44 630 ILE A C 1
ATOM 4848 O O . ILE A 1 630 ? 11.174 -46.801 -10.759 1.00 97.44 630 ILE A O 1
ATOM 4852 N N . MET A 1 631 ? 10.712 -44.983 -12.010 1.00 96.00 631 MET A N 1
ATOM 4853 C CA . MET A 1 631 ? 10.173 -45.683 -13.168 1.00 96.00 631 MET A CA 1
ATOM 4854 C C . MET A 1 631 ? 11.232 -45.730 -14.271 1.00 96.00 631 MET A C 1
ATOM 4856 O O . MET A 1 631 ? 11.929 -44.745 -14.524 1.00 96.00 631 MET A O 1
ATOM 4860 N N . ASP A 1 632 ? 11.351 -46.880 -14.934 1.00 94.88 632 ASP A N 1
ATOM 4861 C CA . ASP A 1 632 ? 12.332 -47.118 -16.005 1.00 94.88 632 ASP A CA 1
ATOM 4862 C C . ASP A 1 632 ? 11.923 -46.520 -17.367 1.00 94.88 632 ASP A C 1
ATOM 4864 O O . ASP A 1 632 ? 12.587 -46.758 -18.376 1.00 94.88 632 ASP A O 1
ATOM 4868 N N . ASP A 1 633 ? 10.841 -45.741 -17.396 1.00 94.12 633 ASP A N 1
ATOM 4869 C CA . ASP A 1 633 ? 10.341 -45.017 -18.558 1.00 94.12 633 ASP A CA 1
ATOM 4870 C C . ASP A 1 633 ? 9.830 -43.612 -18.173 1.00 94.12 633 ASP A C 1
ATOM 4872 O O . ASP A 1 633 ? 9.881 -43.191 -17.014 1.00 94.12 633 ASP A O 1
ATOM 4876 N N . LEU A 1 634 ? 9.340 -42.862 -19.166 1.00 94.12 634 LEU A N 1
ATOM 4877 C CA . LEU A 1 634 ? 8.732 -41.535 -18.995 1.00 94.12 634 LEU A CA 1
ATOM 4878 C C . LEU A 1 634 ? 7.192 -41.574 -18.973 1.00 94.12 634 LEU A C 1
ATOM 4880 O O . LEU A 1 634 ? 6.557 -40.519 -19.055 1.00 94.12 634 LEU A O 1
ATOM 4884 N N . ALA A 1 635 ? 6.572 -42.755 -18.880 1.00 90.94 635 ALA A N 1
ATOM 4885 C CA . ALA A 1 635 ? 5.120 -42.893 -18.985 1.00 90.94 635 ALA A CA 1
ATOM 4886 C C . ALA A 1 635 ? 4.343 -42.079 -17.926 1.00 90.94 635 ALA A C 1
ATOM 4888 O O . ALA A 1 635 ? 3.358 -41.441 -18.310 1.00 90.94 635 ALA A O 1
ATOM 4889 N N . PRO A 1 636 ? 4.777 -41.997 -16.648 1.00 91.00 636 PRO A N 1
ATOM 4890 C CA . PRO A 1 636 ? 4.135 -41.142 -15.648 1.00 91.00 636 PRO A CA 1
ATOM 4891 C C . PRO A 1 636 ? 4.157 -39.649 -15.986 1.00 91.00 636 PRO A C 1
ATOM 4893 O O . PRO A 1 636 ? 3.199 -38.946 -15.691 1.00 91.00 636 PRO A O 1
ATOM 4896 N N . VAL A 1 637 ? 5.227 -39.162 -16.621 1.00 91.88 637 VAL A N 1
ATOM 4897 C CA . VAL A 1 637 ? 5.367 -37.745 -17.009 1.00 91.88 637 VAL A CA 1
ATOM 4898 C C . VAL A 1 637 ? 4.476 -37.415 -18.204 1.00 91.88 637 VAL A C 1
ATOM 4900 O O . VAL A 1 637 ? 3.963 -36.307 -18.319 1.00 91.88 637 VAL A O 1
ATOM 4903 N N . GLN A 1 638 ? 4.294 -38.375 -19.110 1.00 91.50 638 GLN A N 1
ATOM 4904 C CA . GLN A 1 638 ? 3.478 -38.196 -20.309 1.00 91.50 638 GLN A CA 1
ATOM 4905 C C . GLN A 1 638 ? 1.983 -38.382 -20.034 1.00 91.50 638 GLN A C 1
ATOM 4907 O O . GLN A 1 638 ? 1.164 -37.749 -20.693 1.00 91.50 638 GLN A O 1
ATOM 4912 N N . ASN A 1 639 ? 1.627 -39.246 -19.079 1.00 91.06 639 ASN A N 1
ATOM 4913 C CA . ASN A 1 639 ? 0.252 -39.690 -18.857 1.00 91.06 639 ASN A CA 1
ATOM 4914 C C . ASN A 1 639 ? -0.130 -39.704 -17.368 1.00 91.06 639 ASN A C 1
ATOM 4916 O O . ASN A 1 639 ? -0.743 -40.661 -16.891 1.00 91.06 639 ASN A O 1
ATOM 4920 N N . LEU A 1 640 ? 0.208 -38.645 -16.626 1.00 92.56 640 LEU A N 1
ATOM 4921 C CA . LEU A 1 640 ? -0.104 -38.540 -15.196 1.00 92.56 640 LEU A CA 1
ATOM 4922 C C . LEU A 1 640 ? -1.612 -38.693 -14.908 1.00 92.56 640 LEU A C 1
ATOM 4924 O O . LEU A 1 640 ? -2.000 -39.305 -13.915 1.00 92.56 640 LEU A O 1
ATOM 4928 N N . GLY A 1 641 ? -2.467 -38.224 -15.825 1.00 88.94 641 GLY A N 1
ATOM 4929 C CA . GLY A 1 641 ? -3.926 -38.338 -15.727 1.00 88.94 641 GLY A CA 1
ATOM 4930 C C . GLY A 1 641 ? -4.454 -39.777 -15.604 1.00 88.94 641 GLY A C 1
ATOM 4931 O O . GLY A 1 641 ? -5.539 -39.986 -15.062 1.00 88.94 641 GLY A O 1
ATOM 4932 N N . ASN A 1 642 ? -3.679 -40.790 -16.013 1.00 89.50 642 ASN A N 1
ATOM 4933 C CA . ASN A 1 642 ? -4.066 -42.199 -15.865 1.00 89.50 642 ASN A CA 1
ATOM 4934 C C . ASN A 1 642 ? -4.194 -42.634 -14.395 1.00 89.50 642 ASN A C 1
ATOM 4936 O O . ASN A 1 642 ? -4.866 -43.625 -14.108 1.00 89.50 642 ASN A O 1
ATOM 4940 N N . PHE A 1 643 ? -3.583 -41.893 -13.467 1.00 91.56 643 PHE A N 1
ATOM 4941 C CA . PHE A 1 643 ? -3.617 -42.186 -12.035 1.00 91.56 643 PHE A CA 1
ATOM 4942 C C . PHE A 1 643 ? -4.773 -41.503 -11.292 1.00 91.56 643 PHE A C 1
ATOM 4944 O O . PHE A 1 643 ? -4.974 -41.786 -10.116 1.00 91.56 643 PHE A O 1
ATOM 4951 N N . VAL A 1 644 ? -5.573 -40.653 -11.951 1.00 90.31 644 VAL A N 1
ATOM 4952 C CA . VAL A 1 644 ? -6.672 -39.911 -11.296 1.00 90.31 644 VAL A CA 1
ATOM 4953 C C . VAL A 1 644 ? -7.736 -40.844 -10.717 1.00 90.31 644 VAL A C 1
ATOM 4955 O O . VAL A 1 644 ? -8.303 -40.558 -9.675 1.00 90.31 644 VAL A O 1
ATOM 4958 N N . GLY A 1 645 ? -8.026 -41.977 -11.363 1.00 87.06 645 GLY A N 1
ATOM 4959 C CA . GLY A 1 645 ? -9.048 -42.899 -10.851 1.00 87.06 645 GLY A CA 1
ATOM 4960 C C . GLY A 1 645 ? -8.588 -43.764 -9.670 1.00 87.06 645 GLY A C 1
ATOM 4961 O O . GLY A 1 645 ? -9.412 -44.258 -8.895 1.00 87.06 645 GLY A O 1
ATOM 4962 N N . LEU A 1 646 ? -7.277 -43.988 -9.553 1.00 90.00 646 LEU A N 1
ATOM 4963 C CA . LEU A 1 646 ? -6.664 -44.752 -8.471 1.00 90.00 646 LEU A CA 1
ATOM 4964 C C . LEU A 1 646 ? -5.180 -44.370 -8.346 1.00 90.00 646 LEU A C 1
ATOM 4966 O O . LEU A 1 646 ? -4.354 -44.895 -9.104 1.00 90.00 646 LEU A O 1
ATOM 4970 N N . PRO A 1 647 ? -4.836 -43.485 -7.397 1.00 90.81 647 PRO A N 1
ATOM 4971 C CA . PRO A 1 647 ? -3.460 -43.222 -7.023 1.00 90.81 647 PRO A CA 1
ATOM 4972 C C . PRO A 1 647 ? -2.730 -44.524 -6.671 1.00 90.81 647 PRO A C 1
ATOM 4974 O O . PRO A 1 647 ? -3.258 -45.347 -5.919 1.00 90.81 647 PRO A O 1
ATOM 4977 N N . PRO A 1 648 ? -1.525 -44.744 -7.208 1.00 89.69 648 PRO A N 1
ATOM 4978 C CA . PRO A 1 648 ? -0.790 -45.971 -6.958 1.00 89.69 648 PRO A CA 1
ATOM 4979 C C . PRO A 1 648 ? -0.221 -45.988 -5.534 1.00 89.69 648 PRO A C 1
ATOM 4981 O O . PRO A 1 648 ? 0.129 -44.950 -4.981 1.00 89.69 648 PRO A O 1
ATOM 4984 N N . PHE A 1 649 ? -0.087 -47.187 -4.958 1.00 90.62 649 PHE A N 1
ATOM 4985 C CA . PHE A 1 649 ? 0.516 -47.420 -3.633 1.00 90.62 649 PHE A CA 1
ATOM 4986 C C . PHE A 1 649 ? -0.211 -46.742 -2.454 1.00 90.62 649 PHE A C 1
ATOM 4988 O O . PHE A 1 649 ? 0.399 -46.485 -1.413 1.00 90.62 649 PHE A O 1
ATOM 4995 N N . VAL A 1 650 ? -1.512 -46.477 -2.609 1.00 89.38 650 VAL A N 1
ATOM 4996 C CA . VAL A 1 650 ? -2.410 -46.015 -1.543 1.00 89.38 650 VAL A CA 1
ATOM 4997 C C . VAL A 1 650 ? -3.487 -47.082 -1.330 1.00 89.38 650 VAL A C 1
ATOM 4999 O O . VAL A 1 650 ? -4.435 -47.185 -2.104 1.00 89.38 650 VAL A O 1
ATOM 5002 N N . ASP A 1 651 ? -3.313 -47.917 -0.305 1.00 80.56 651 ASP A N 1
ATOM 5003 C CA . ASP A 1 651 ? -4.126 -49.131 -0.107 1.00 80.56 651 ASP A CA 1
ATOM 5004 C C . ASP A 1 651 ? -5.493 -48.872 0.556 1.00 80.56 651 ASP A C 1
ATOM 5006 O O . ASP A 1 651 ? -6.323 -49.774 0.667 1.00 80.56 651 ASP A O 1
ATOM 5010 N N . ASP A 1 652 ? -5.737 -47.654 1.036 1.00 82.56 652 ASP A N 1
ATOM 5011 C CA . ASP A 1 652 ? -6.873 -47.293 1.887 1.00 82.56 652 ASP A CA 1
ATOM 5012 C C . ASP A 1 652 ? -7.861 -46.308 1.242 1.00 82.56 652 ASP A C 1
ATOM 5014 O O . ASP A 1 652 ? -8.692 -45.714 1.933 1.00 82.56 652 ASP A O 1
ATOM 5018 N N . ILE A 1 653 ? -7.833 -46.191 -0.088 1.00 87.81 653 ILE A N 1
ATOM 5019 C CA . ILE A 1 653 ? -8.785 -45.398 -0.878 1.00 87.81 653 ILE A CA 1
ATOM 5020 C C . ILE A 1 653 ? -9.588 -46.276 -1.843 1.00 87.81 653 ILE A C 1
ATOM 5022 O O . ILE A 1 653 ? -9.092 -47.269 -2.380 1.00 87.81 653 ILE A O 1
ATOM 5026 N N . LYS A 1 654 ? -10.851 -45.915 -2.091 1.00 85.00 654 LYS A N 1
ATOM 5027 C CA . LYS A 1 654 ? -11.690 -46.597 -3.086 1.00 85.00 654 LYS A CA 1
ATOM 5028 C C . LYS A 1 654 ? -11.368 -46.105 -4.493 1.00 85.00 654 LYS A C 1
ATOM 5030 O O . LYS A 1 654 ? -11.220 -44.909 -4.733 1.00 85.00 654 LYS A O 1
ATOM 5035 N N . ARG A 1 655 ? -11.345 -47.036 -5.450 1.00 85.06 655 ARG A N 1
ATOM 5036 C CA . ARG A 1 655 ? -11.248 -46.708 -6.876 1.00 85.06 655 ARG A CA 1
ATOM 5037 C C . ARG A 1 655 ? -12.476 -45.908 -7.306 1.00 85.06 655 ARG A C 1
ATOM 5039 O O . ARG A 1 655 ? -13.602 -46.374 -7.139 1.00 85.06 655 ARG A O 1
ATOM 5046 N N . ALA A 1 656 ? -12.248 -44.756 -7.923 1.00 84.50 656 ALA A N 1
ATOM 5047 C CA . ALA A 1 656 ? -13.294 -43.900 -8.462 1.00 84.50 656 ALA A CA 1
ATOM 5048 C C . ALA A 1 656 ? -13.087 -43.702 -9.974 1.00 84.50 656 ALA A C 1
ATOM 5050 O O . ALA A 1 656 ? -11.952 -43.690 -10.451 1.00 84.50 656 ALA A O 1
ATOM 5051 N N . PRO A 1 657 ? -14.156 -43.573 -10.776 1.00 81.88 657 PRO A N 1
ATOM 5052 C CA . PRO A 1 657 ? -14.002 -43.130 -12.156 1.00 81.88 657 PRO A CA 1
ATOM 5053 C C . PRO A 1 657 ? -13.452 -41.688 -12.166 1.00 81.88 657 PRO A C 1
ATOM 5055 O O . PRO A 1 657 ? -13.915 -40.884 -11.353 1.00 81.88 657 PRO A O 1
ATOM 5058 N N . PRO A 1 658 ? -12.511 -41.334 -13.067 1.00 81.38 658 PRO A N 1
ATOM 5059 C CA . PRO A 1 658 ? -11.824 -40.036 -13.043 1.00 81.38 658 PRO A CA 1
ATOM 5060 C C . PRO A 1 658 ? -12.761 -38.822 -13.009 1.00 81.38 658 PRO A C 1
ATOM 5062 O O . PRO A 1 658 ? -12.492 -37.854 -12.314 1.00 81.38 658 PRO A O 1
ATOM 5065 N N . GLU A 1 659 ? -13.909 -38.912 -13.686 1.00 81.50 659 GLU A N 1
ATOM 5066 C CA . GLU A 1 659 ? -14.937 -37.861 -13.750 1.00 81.50 659 GLU A CA 1
ATOM 5067 C C . GLU A 1 659 ? -15.583 -37.529 -12.394 1.00 81.50 659 GLU A C 1
ATOM 5069 O O . GLU A 1 659 ? -16.191 -36.472 -12.240 1.00 81.50 659 GLU A O 1
ATOM 5074 N N . LYS A 1 660 ? -15.494 -38.437 -11.414 1.00 78.38 660 LYS A N 1
ATOM 5075 C CA . LYS A 1 660 ? -16.073 -38.263 -10.073 1.00 78.38 660 LYS A CA 1
ATOM 5076 C C . LYS A 1 660 ? -15.056 -37.803 -9.032 1.00 78.38 660 LYS A C 1
ATOM 5078 O O . LYS A 1 660 ? -15.451 -37.505 -7.907 1.00 78.38 660 LYS A O 1
ATOM 5083 N N . VAL A 1 661 ? -13.772 -37.754 -9.379 1.00 82.75 661 VAL A N 1
ATOM 5084 C CA . VAL A 1 661 ? -12.722 -37.284 -8.474 1.00 82.75 661 VAL A CA 1
ATOM 5085 C C . VAL A 1 661 ? -12.618 -35.773 -8.631 1.00 82.75 661 VAL A C 1
ATOM 5087 O O . VAL A 1 661 ? -12.418 -35.269 -9.732 1.00 82.75 661 VAL A O 1
ATOM 5090 N N . LYS A 1 662 ? -12.768 -35.029 -7.531 1.00 77.31 662 LYS A N 1
ATOM 5091 C CA . LYS A 1 662 ? -12.426 -33.603 -7.532 1.00 77.31 662 LYS A CA 1
ATOM 5092 C C . LYS A 1 662 ? -10.910 -33.492 -7.585 1.00 77.31 662 LYS A C 1
ATOM 5094 O O . LYS A 1 662 ? -10.246 -34.026 -6.696 1.00 77.31 662 LYS A O 1
ATOM 5099 N N . VAL A 1 663 ? -10.401 -32.833 -8.621 1.00 85.81 663 VAL A N 1
ATOM 5100 C CA . VAL A 1 663 ? -8.969 -32.709 -8.885 1.00 85.81 663 VAL A CA 1
ATOM 5101 C C . VAL A 1 663 ? -8.577 -31.237 -8.962 1.00 85.81 663 VAL A C 1
ATOM 5103 O O . VAL A 1 663 ? -9.186 -30.482 -9.716 1.00 85.81 663 VAL A O 1
ATOM 5106 N N . ASP A 1 664 ? -7.563 -30.850 -8.190 1.00 88.12 664 ASP A N 1
ATOM 5107 C CA . ASP A 1 664 ? -6.774 -29.632 -8.415 1.00 88.12 664 ASP A CA 1
ATOM 5108 C C . ASP A 1 664 ? -5.477 -30.036 -9.126 1.00 88.12 664 ASP A C 1
ATOM 5110 O O . ASP A 1 664 ? -4.854 -31.016 -8.722 1.00 88.12 664 ASP A O 1
ATOM 5114 N N . GLU A 1 665 ? -5.071 -29.346 -10.186 1.00 93.81 665 GLU A N 1
ATOM 5115 C CA . GLU A 1 665 ? -3.902 -29.721 -10.992 1.00 93.81 665 GLU A CA 1
ATOM 5116 C C . GLU A 1 665 ? -2.965 -28.540 -11.233 1.00 93.81 665 GLU A C 1
ATOM 5118 O O . GLU A 1 665 ? -3.373 -27.379 -11.271 1.00 93.81 665 GLU A O 1
ATOM 5123 N N . GLY A 1 666 ? -1.681 -28.834 -11.425 1.00 92.31 666 GLY A N 1
ATOM 5124 C CA . GLY A 1 666 ? -0.687 -27.801 -11.655 1.00 92.31 666 GLY A CA 1
ATOM 5125 C C . GLY A 1 666 ? 0.622 -28.314 -12.232 1.00 92.31 666 GLY A C 1
ATOM 5126 O O . GLY A 1 666 ? 0.835 -29.507 -12.470 1.00 92.31 666 GLY 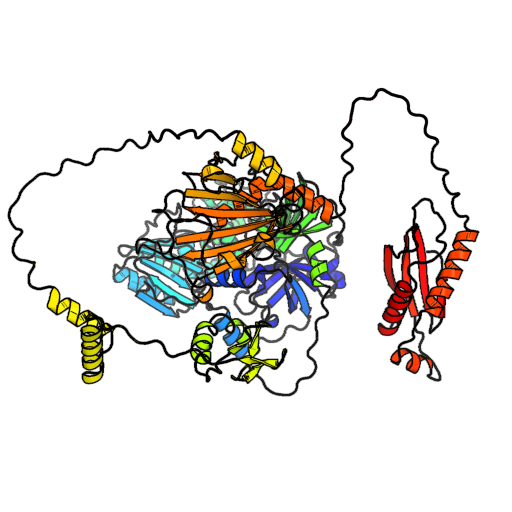A O 1
ATOM 5127 N N . ARG A 1 667 ? 1.513 -27.359 -12.501 1.00 93.00 667 ARG A N 1
ATOM 5128 C CA . ARG A 1 667 ? 2.872 -27.603 -12.986 1.00 93.00 667 ARG A CA 1
ATOM 5129 C C . ARG A 1 667 ? 3.852 -26.702 -12.247 1.00 93.00 667 ARG A C 1
ATOM 5131 O O . ARG A 1 667 ? 3.567 -25.524 -12.048 1.00 93.00 667 ARG A O 1
ATOM 5138 N N . GLN A 1 668 ? 5.007 -27.240 -11.876 1.00 90.81 668 GLN A N 1
ATOM 5139 C CA . GLN A 1 668 ? 6.136 -26.466 -11.352 1.00 90.81 668 GLN A CA 1
ATOM 5140 C C . GLN A 1 668 ? 7.444 -26.967 -11.961 1.00 90.81 668 GLN A C 1
ATOM 5142 O O . GLN A 1 668 ? 7.543 -28.116 -12.371 1.00 90.81 668 GLN A O 1
ATOM 5147 N N . ILE A 1 669 ? 8.449 -26.105 -12.057 1.00 89.75 669 ILE A N 1
ATOM 5148 C CA . ILE A 1 669 ? 9.739 -26.471 -12.646 1.00 89.75 669 ILE A CA 1
ATOM 5149 C C . ILE A 1 669 ? 10.541 -27.312 -11.649 1.00 89.75 669 ILE A C 1
ATOM 5151 O O . ILE A 1 669 ? 10.747 -26.881 -10.517 1.00 89.75 669 ILE A O 1
ATOM 5155 N N . ILE A 1 670 ? 11.073 -28.450 -12.102 1.00 91.94 670 ILE A N 1
ATOM 5156 C CA . ILE A 1 670 ? 12.027 -29.255 -11.332 1.00 91.94 670 ILE A CA 1
ATOM 5157 C C . ILE A 1 670 ? 13.151 -29.762 -12.242 1.00 91.94 670 ILE A C 1
ATOM 5159 O O . ILE A 1 670 ? 12.910 -30.366 -13.291 1.00 91.94 670 ILE A O 1
ATOM 5163 N N . GLY A 1 671 ? 14.399 -29.496 -11.860 1.00 90.50 671 GLY A N 1
ATOM 5164 C CA . GLY A 1 671 ? 15.555 -29.865 -12.675 1.00 90.50 671 GLY A CA 1
ATOM 5165 C C . GLY A 1 671 ? 15.538 -29.264 -14.080 1.00 90.50 671 GLY A C 1
ATOM 5166 O O . GLY A 1 671 ? 15.321 -28.068 -14.268 1.00 90.50 671 GLY A O 1
ATOM 5167 N N . ASP A 1 672 ? 15.750 -30.133 -15.072 1.00 85.31 672 ASP A N 1
ATOM 5168 C CA . ASP A 1 672 ? 15.720 -29.795 -16.499 1.00 85.31 672 ASP A CA 1
ATOM 5169 C C . ASP A 1 672 ? 14.289 -29.819 -17.092 1.00 85.31 672 ASP A C 1
ATOM 5171 O O . ASP A 1 672 ? 14.094 -29.368 -18.225 1.00 85.31 672 ASP A O 1
ATOM 5175 N N . GLY A 1 673 ? 13.264 -30.265 -16.347 1.00 88.69 673 GLY A N 1
ATOM 5176 C CA . GLY A 1 673 ? 11.882 -30.448 -16.828 1.00 88.69 673 GLY A CA 1
ATOM 5177 C C . GLY A 1 673 ? 10.796 -29.789 -15.965 1.00 88.69 673 GLY A C 1
ATOM 5178 O O . GLY A 1 673 ? 11.066 -28.857 -15.202 1.00 88.69 673 GLY A O 1
ATOM 5179 N N . ASP A 1 674 ? 9.567 -30.290 -16.117 1.00 90.75 674 ASP A N 1
ATOM 5180 C CA . ASP A 1 674 ? 8.391 -29.899 -15.334 1.00 90.75 674 ASP A CA 1
ATOM 5181 C C . ASP A 1 674 ? 7.960 -31.055 -14.417 1.00 90.75 674 ASP A C 1
ATOM 5183 O O . ASP A 1 674 ? 7.890 -32.210 -14.846 1.00 90.75 674 ASP A O 1
ATOM 5187 N N . LEU A 1 675 ? 7.626 -30.729 -13.170 1.00 95.44 675 LEU A N 1
ATOM 5188 C CA . LEU A 1 675 ? 6.809 -31.540 -12.277 1.00 95.44 675 LEU A CA 1
ATOM 5189 C C . LEU A 1 675 ? 5.345 -31.260 -12.594 1.00 95.44 675 LEU A C 1
ATOM 5191 O O . LEU A 1 675 ? 4.831 -30.181 -12.290 1.00 95.44 675 LEU A O 1
ATOM 5195 N N . GLN A 1 676 ? 4.673 -32.237 -13.187 1.00 96.56 676 GLN A N 1
ATOM 5196 C CA . GLN A 1 676 ? 3.220 -32.226 -13.318 1.00 96.56 676 GLN A CA 1
ATOM 5197 C C . GLN A 1 676 ? 2.628 -32.838 -12.057 1.00 96.56 676 GLN A C 1
ATOM 5199 O O . GLN A 1 676 ? 3.153 -33.839 -11.569 1.00 96.56 676 GLN A O 1
ATOM 5204 N N . TRP A 1 677 ? 1.559 -32.264 -11.521 1.00 97.31 677 TRP A N 1
ATOM 5205 C CA . TRP A 1 677 ? 0.934 -32.781 -10.312 1.00 97.31 677 TRP A CA 1
ATOM 5206 C C . TRP A 1 677 ? -0.569 -32.560 -10.308 1.00 97.31 677 TRP A C 1
ATOM 5208 O O . TRP A 1 677 ? -1.081 -31.647 -10.954 1.00 97.31 677 TRP A O 1
ATOM 5218 N N . PHE A 1 678 ? -1.264 -33.397 -9.546 1.00 96.50 678 PHE A N 1
ATOM 5219 C CA . PHE A 1 678 ? -2.659 -33.200 -9.208 1.00 96.50 678 PHE A CA 1
ATOM 5220 C C . PHE A 1 678 ? -2.958 -33.676 -7.781 1.00 96.50 678 PHE A C 1
ATOM 5222 O O . PHE A 1 678 ? -2.303 -34.581 -7.259 1.00 96.50 678 PHE A O 1
ATOM 5229 N N . VAL A 1 679 ? -3.956 -33.072 -7.146 1.00 96.25 679 VAL A N 1
ATOM 5230 C CA . VAL A 1 679 ? -4.485 -33.446 -5.833 1.00 96.25 679 VAL A CA 1
ATOM 5231 C C . VAL A 1 679 ? -5.900 -33.955 -6.035 1.00 96.25 679 VAL A C 1
ATOM 5233 O O . VAL A 1 679 ? -6.781 -33.194 -6.428 1.00 96.25 679 VAL A O 1
ATOM 5236 N N . GLY A 1 680 ? -6.115 -35.244 -5.783 1.00 93.75 680 GLY A N 1
ATOM 5237 C CA . GLY A 1 680 ? -7.441 -35.854 -5.842 1.00 93.75 680 GLY A CA 1
ATOM 5238 C C . GLY A 1 680 ? -8.038 -36.038 -4.449 1.00 93.75 680 GLY A C 1
ATOM 5239 O O . GLY A 1 680 ? -7.318 -36.375 -3.508 1.00 93.75 680 GLY A O 1
ATOM 5240 N N . SER A 1 681 ? -9.353 -35.850 -4.326 1.00 92.50 681 SER A N 1
ATOM 5241 C CA . SER A 1 681 ? -10.118 -36.175 -3.115 1.00 92.50 681 SER A CA 1
ATOM 5242 C C . SER A 1 681 ? -10.839 -37.519 -3.283 1.00 92.50 681 SER A C 1
ATOM 5244 O O . SER A 1 681 ? -11.714 -37.652 -4.142 1.00 92.50 681 SER A O 1
ATOM 5246 N N . TYR A 1 682 ? -10.473 -38.518 -2.475 1.00 91.31 682 TYR A N 1
ATOM 5247 C CA . TYR A 1 682 ? -10.924 -39.911 -2.599 1.00 91.31 682 TYR A CA 1
ATOM 5248 C C . TYR A 1 682 ? -11.733 -40.360 -1.386 1.00 91.31 682 TYR A C 1
ATOM 5250 O O . TYR A 1 682 ? -11.480 -39.919 -0.270 1.00 91.31 682 TYR A O 1
ATOM 5258 N N . GLU A 1 683 ? -12.703 -41.251 -1.589 1.00 87.00 683 GLU A N 1
ATOM 5259 C CA . GLU A 1 683 ? -13.404 -41.909 -0.482 1.00 87.00 683 GLU A CA 1
ATOM 5260 C C . GLU A 1 683 ? -12.489 -42.922 0.215 1.00 87.00 683 GLU A C 1
ATOM 5262 O O . GLU A 1 683 ? -11.808 -43.718 -0.439 1.00 87.00 683 GLU A O 1
ATOM 5267 N N . ASP A 1 684 ? -12.509 -42.918 1.547 1.00 84.94 684 ASP A N 1
ATOM 5268 C CA . ASP A 1 684 ? -11.814 -43.911 2.363 1.00 84.94 684 ASP A CA 1
ATOM 5269 C C . ASP A 1 684 ? -12.418 -45.310 2.127 1.00 84.94 684 ASP A C 1
ATOM 5271 O O . ASP A 1 684 ? -13.641 -45.486 2.050 1.00 84.94 684 ASP A O 1
ATOM 5275 N N . ALA A 1 685 ? -11.563 -46.331 2.038 1.00 78.94 685 ALA A N 1
ATOM 5276 C CA . ALA A 1 685 ? -11.971 -47.728 1.901 1.00 78.94 685 ALA A CA 1
ATOM 5277 C C . ALA A 1 685 ? -12.942 -48.194 3.006 1.00 78.94 685 ALA A C 1
ATOM 5279 O O . ALA A 1 685 ? -13.730 -49.111 2.768 1.00 78.94 685 ALA A O 1
ATOM 5280 N N . LYS A 1 686 ? -12.921 -47.558 4.186 1.00 80.88 686 LYS A N 1
ATOM 5281 C CA . LYS A 1 686 ? -13.742 -47.907 5.361 1.00 80.88 686 LYS A CA 1
ATOM 5282 C C . LYS A 1 686 ? -14.974 -47.014 5.581 1.00 80.88 686 LYS A C 1
ATOM 5284 O O . LYS A 1 686 ? -15.441 -46.923 6.712 1.00 80.88 686 LYS A O 1
ATOM 5289 N N . ASP A 1 687 ? -15.486 -46.353 4.540 1.00 74.06 687 ASP A N 1
ATOM 5290 C CA . ASP A 1 687 ? -16.615 -45.400 4.632 1.00 74.06 687 ASP A CA 1
ATOM 5291 C C . ASP A 1 687 ? -16.324 -44.200 5.567 1.00 74.06 687 ASP A C 1
ATOM 5293 O O . ASP A 1 687 ? -17.201 -43.683 6.259 1.00 74.06 687 ASP A O 1
ATOM 5297 N N . GLY A 1 688 ? -15.057 -43.774 5.603 1.00 71.69 688 GLY A N 1
ATOM 5298 C CA . GLY A 1 688 ? -14.568 -42.605 6.339 1.00 71.69 688 GLY A CA 1
ATOM 5299 C C . GLY A 1 688 ? -14.624 -41.292 5.537 1.00 71.69 688 GLY A C 1
ATOM 5300 O O . GLY A 1 688 ? -15.083 -41.279 4.392 1.00 71.69 688 GLY A O 1
ATOM 5301 N N . PRO A 1 689 ? -14.163 -40.168 6.123 1.00 78.38 689 PRO A N 1
ATOM 5302 C CA . PRO A 1 689 ? -14.109 -38.881 5.432 1.00 78.38 689 PRO A CA 1
ATOM 5303 C C . PRO A 1 689 ? -13.216 -38.951 4.188 1.00 78.38 689 PRO A C 1
ATOM 5305 O O . PRO A 1 689 ? -12.272 -39.740 4.132 1.00 78.38 689 PRO A O 1
ATOM 5308 N N . HIS A 1 690 ? -13.503 -38.099 3.200 1.00 84.75 690 HIS A N 1
ATOM 5309 C CA . HIS A 1 690 ? -12.666 -37.995 2.009 1.00 84.75 690 HIS A CA 1
ATOM 5310 C C . HIS A 1 690 ? -11.219 -37.650 2.376 1.00 84.75 690 HIS A C 1
ATOM 5312 O O . HIS A 1 690 ? -10.970 -36.824 3.258 1.00 84.75 690 HIS A O 1
ATOM 5318 N N . ARG A 1 691 ? -10.271 -38.260 1.667 1.00 87.56 691 ARG A N 1
ATOM 5319 C CA . ARG A 1 691 ? -8.836 -38.052 1.849 1.00 87.56 691 ARG A CA 1
ATOM 5320 C C . ARG A 1 691 ? -8.226 -37.432 0.610 1.00 87.56 691 ARG A C 1
ATOM 5322 O O . ARG A 1 691 ? -8.503 -37.857 -0.509 1.00 87.56 691 ARG A O 1
ATOM 5329 N N . GLU A 1 692 ? -7.377 -36.442 0.828 1.00 93.69 692 GLU A N 1
ATOM 5330 C CA . GLU A 1 692 ? -6.604 -35.822 -0.238 1.00 93.69 692 GLU A CA 1
ATOM 5331 C C . GLU A 1 692 ? -5.323 -36.618 -0.486 1.00 93.69 692 GLU A C 1
ATOM 5333 O O . GLU A 1 692 ? -4.624 -37.002 0.455 1.00 93.69 692 GLU A O 1
ATOM 5338 N N . VAL A 1 693 ? -5.021 -36.867 -1.758 1.00 95.75 693 VAL A N 1
ATOM 5339 C CA . VAL A 1 693 ? -3.797 -37.543 -2.197 1.00 95.75 693 VAL A CA 1
ATOM 5340 C C . VAL A 1 693 ? -3.160 -36.718 -3.304 1.00 95.75 693 VAL A C 1
ATOM 5342 O O . VAL A 1 693 ? -3.794 -36.451 -4.328 1.00 95.75 693 VAL A O 1
ATOM 5345 N N . LEU A 1 694 ? -1.897 -36.342 -3.110 1.00 97.31 694 LEU A N 1
ATOM 5346 C CA . LEU A 1 694 ? -1.084 -35.705 -4.141 1.00 97.31 694 LEU A CA 1
ATOM 5347 C C . LEU A 1 694 ? -0.463 -36.790 -5.022 1.00 97.31 694 LEU A C 1
ATOM 5349 O O . LEU A 1 694 ? 0.215 -37.678 -4.512 1.00 97.31 694 LEU A O 1
ATOM 5353 N N . THR A 1 695 ? -0.639 -36.698 -6.336 1.00 97.62 695 THR A N 1
ATOM 5354 C CA . THR A 1 695 ? 0.079 -37.528 -7.312 1.00 97.62 695 THR A CA 1
ATOM 5355 C C . THR A 1 695 ? 0.823 -36.617 -8.277 1.00 97.62 695 THR A C 1
ATOM 5357 O O . THR A 1 695 ? 0.225 -35.727 -8.877 1.00 97.62 695 THR A O 1
ATOM 5360 N N . ALA A 1 696 ? 2.129 -36.813 -8.428 1.00 97.69 696 ALA A N 1
ATOM 5361 C CA . ALA A 1 696 ? 2.962 -35.983 -9.293 1.00 97.69 696 ALA A CA 1
ATOM 5362 C C . ALA A 1 696 ? 3.978 -36.810 -10.077 1.00 97.69 696 ALA A C 1
ATOM 5364 O O . ALA A 1 696 ? 4.315 -37.918 -9.675 1.00 97.69 696 ALA A O 1
ATOM 5365 N N . ALA A 1 697 ? 4.493 -36.284 -11.184 1.00 97.69 697 ALA A N 1
ATOM 5366 C CA . ALA A 1 697 ? 5.576 -36.919 -11.921 1.00 97.69 697 ALA A CA 1
ATOM 5367 C C . ALA A 1 697 ? 6.518 -35.909 -12.575 1.00 97.69 697 ALA A C 1
ATOM 5369 O O . ALA A 1 697 ? 6.087 -34.860 -13.056 1.00 97.69 697 ALA A O 1
ATOM 5370 N N . TYR A 1 698 ? 7.805 -36.256 -12.622 1.00 97.44 698 TYR A N 1
ATOM 5371 C CA . TYR A 1 698 ? 8.837 -35.492 -13.325 1.00 97.44 698 TYR A CA 1
ATOM 5372 C C . TYR A 1 698 ? 9.941 -36.390 -13.893 1.00 97.44 698 TYR A C 1
ATOM 5374 O O . TYR A 1 698 ? 10.079 -37.555 -13.517 1.00 97.44 698 TYR A O 1
ATOM 5382 N N . ALA A 1 699 ? 10.728 -35.854 -14.828 1.00 96.25 699 ALA A N 1
ATOM 5383 C CA . ALA A 1 699 ? 11.862 -36.566 -15.411 1.00 96.25 699 ALA A CA 1
ATOM 5384 C C . ALA A 1 699 ? 13.032 -36.661 -14.416 1.00 96.25 699 ALA A C 1
ATOM 5386 O O . ALA A 1 699 ? 13.423 -35.670 -13.800 1.00 96.25 699 ALA A O 1
ATOM 5387 N N . SER A 1 700 ? 13.608 -37.855 -14.283 1.00 96.31 700 SER A N 1
ATOM 5388 C CA . SER A 1 700 ? 14.795 -38.096 -13.455 1.00 96.31 700 SER A CA 1
ATOM 5389 C C . SER A 1 700 ? 16.038 -37.408 -14.055 1.00 96.31 700 SER A C 1
ATOM 5391 O O . SER A 1 700 ? 16.101 -37.243 -15.276 1.00 96.31 700 SER A O 1
ATOM 5393 N N . PRO A 1 701 ? 17.072 -37.061 -13.255 1.00 94.38 701 PRO A N 1
ATOM 5394 C CA . PRO A 1 701 ? 18.391 -36.709 -13.787 1.00 94.38 701 PRO A CA 1
ATOM 5395 C C . PRO A 1 701 ? 19.008 -37.828 -14.646 1.00 94.38 701 PRO A C 1
ATOM 5397 O O . PRO A 1 701 ? 19.819 -37.560 -15.532 1.00 94.38 701 PRO A O 1
ATOM 5400 N N . GLU A 1 702 ? 18.629 -39.085 -14.397 1.00 94.94 702 GLU A N 1
ATOM 5401 C CA . GLU A 1 702 ? 19.030 -40.236 -15.206 1.00 94.94 702 GLU A CA 1
ATOM 5402 C C . GLU A 1 702 ? 18.166 -40.335 -16.470 1.00 94.94 702 GLU A C 1
ATOM 5404 O O . GLU A 1 702 ? 16.933 -40.297 -16.425 1.00 94.94 702 GLU A O 1
ATOM 5409 N N . LYS A 1 703 ? 18.822 -40.484 -17.627 1.00 92.88 703 LYS A N 1
ATOM 5410 C CA . LYS A 1 703 ? 18.145 -40.480 -18.932 1.00 92.88 703 LYS A CA 1
ATOM 5411 C C . LYS A 1 703 ? 17.091 -41.588 -19.022 1.00 92.88 703 LYS A C 1
ATOM 5413 O O . LYS A 1 703 ? 17.341 -42.724 -18.630 1.00 92.88 703 LYS A O 1
ATOM 5418 N N . ASN A 1 704 ? 15.953 -41.255 -19.634 1.00 93.12 704 ASN A N 1
ATOM 5419 C CA . ASN A 1 704 ? 14.804 -42.141 -19.872 1.00 93.12 704 ASN A CA 1
ATOM 5420 C C . ASN A 1 704 ? 14.108 -42.683 -18.615 1.00 93.12 704 ASN A C 1
ATOM 5422 O O . ASN A 1 704 ? 13.291 -43.587 -18.738 1.00 93.12 704 ASN A O 1
ATOM 5426 N N . LYS A 1 705 ? 14.384 -42.131 -17.431 1.00 96.69 705 LYS A N 1
ATOM 5427 C CA . LYS A 1 705 ? 13.676 -42.484 -16.198 1.00 96.69 705 LYS A CA 1
ATOM 5428 C C . LYS A 1 705 ? 12.780 -41.345 -15.743 1.00 96.69 705 LYS A C 1
ATOM 5430 O O . LYS A 1 705 ? 13.045 -40.171 -16.018 1.00 96.69 705 LYS A O 1
ATOM 5435 N N . SER A 1 706 ? 11.745 -41.681 -14.991 1.00 96.75 706 SER A N 1
ATOM 5436 C CA . SER A 1 706 ? 10.895 -40.701 -14.323 1.00 96.75 706 SER A CA 1
ATOM 5437 C C . SER A 1 706 ? 10.708 -41.030 -12.854 1.00 96.75 706 SER A C 1
ATOM 5439 O O . SER A 1 706 ? 10.926 -42.157 -12.409 1.00 96.75 706 SER A O 1
ATOM 5441 N N . ILE A 1 707 ? 10.330 -40.009 -12.099 1.00 97.88 707 ILE A N 1
ATOM 5442 C CA . ILE A 1 707 ? 9.978 -40.118 -10.696 1.00 97.88 707 ILE A CA 1
ATOM 5443 C C . ILE A 1 707 ? 8.484 -39.870 -10.585 1.00 97.88 707 ILE A C 1
ATOM 5445 O O . ILE A 1 707 ? 8.008 -38.791 -10.932 1.00 97.88 707 ILE A O 1
ATOM 5449 N N . LEU A 1 708 ? 7.761 -40.877 -10.106 1.00 97.50 708 LEU A N 1
ATOM 5450 C CA . LEU A 1 708 ? 6.362 -40.779 -9.716 1.00 97.50 708 LEU A CA 1
ATOM 5451 C C . LEU A 1 708 ? 6.300 -40.515 -8.211 1.00 97.50 708 LEU A C 1
ATOM 5453 O O . LEU A 1 708 ? 6.885 -41.251 -7.418 1.00 97.50 708 LEU A O 1
ATOM 5457 N N . VAL A 1 709 ? 5.595 -39.465 -7.820 1.00 97.88 709 VAL A N 1
ATOM 5458 C CA . VAL A 1 709 ? 5.471 -39.003 -6.442 1.00 97.88 709 VAL A CA 1
ATOM 5459 C C . VAL A 1 709 ? 4.048 -39.224 -5.958 1.00 97.88 709 VAL A C 1
ATOM 5461 O O . VAL A 1 709 ? 3.099 -38.850 -6.644 1.00 97.88 709 VAL A O 1
ATOM 5464 N N . VAL A 1 710 ? 3.904 -39.790 -4.762 1.00 97.69 710 VAL A N 1
ATOM 5465 C CA . VAL A 1 710 ? 2.615 -39.977 -4.089 1.00 97.69 710 VAL A CA 1
ATOM 5466 C C . VAL A 1 710 ? 2.705 -39.406 -2.675 1.00 97.69 710 VAL A C 1
ATOM 5468 O O . VAL A 1 710 ? 3.472 -39.897 -1.848 1.00 97.69 710 VAL A O 1
ATOM 5471 N N . GLY A 1 711 ? 1.952 -38.343 -2.405 1.00 97.31 711 GLY A N 1
ATOM 5472 C CA . GLY A 1 711 ? 1.902 -37.651 -1.119 1.00 97.31 711 GLY A CA 1
ATOM 5473 C C . GLY A 1 711 ? 0.609 -37.946 -0.360 1.00 97.31 711 GLY A C 1
ATOM 5474 O O . GLY A 1 711 ? -0.482 -37.837 -0.918 1.00 97.31 711 GLY A O 1
ATOM 5475 N N . THR A 1 712 ? 0.740 -38.324 0.912 1.00 96.19 712 THR A N 1
ATOM 5476 C CA . THR A 1 712 ? -0.371 -38.680 1.812 1.00 96.19 712 THR A CA 1
ATOM 5477 C C . THR A 1 712 ? -0.105 -38.204 3.243 1.00 96.19 712 THR A C 1
ATOM 5479 O O . THR A 1 712 ? 1.029 -37.859 3.598 1.00 96.19 712 THR A O 1
ATOM 5482 N N . ALA A 1 713 ? -1.141 -38.213 4.088 1.00 93.94 713 ALA A N 1
ATOM 5483 C CA . ALA A 1 713 ? -0.985 -38.019 5.528 1.00 93.94 713 ALA A CA 1
ATOM 5484 C C . ALA A 1 713 ? -0.125 -39.135 6.150 1.00 93.94 713 ALA A C 1
ATOM 5486 O O . ALA A 1 713 ? -0.313 -40.316 5.848 1.00 93.94 713 ALA A O 1
ATOM 5487 N N . TYR A 1 714 ? 0.786 -38.784 7.060 1.00 92.62 714 TYR A N 1
ATOM 5488 C CA . TYR A 1 714 ? 1.534 -39.785 7.832 1.00 92.62 714 TYR A CA 1
ATOM 5489 C C . TYR A 1 714 ? 0.623 -40.529 8.824 1.00 92.62 714 TYR A C 1
ATOM 5491 O O . TYR A 1 714 ? 0.641 -41.762 8.887 1.00 92.62 714 TYR A O 1
ATOM 5499 N N . ASP A 1 715 ? -0.182 -39.766 9.563 1.00 90.75 715 ASP A N 1
ATOM 5500 C CA . ASP A 1 715 ? -1.298 -40.191 10.402 1.00 90.75 715 ASP A CA 1
ATOM 5501 C C . ASP A 1 715 ? -2.612 -39.851 9.675 1.00 90.75 715 ASP A C 1
ATOM 5503 O O . ASP A 1 715 ? -2.982 -38.673 9.586 1.00 90.75 715 ASP A O 1
ATOM 5507 N N . PRO A 1 716 ? -3.337 -40.862 9.162 1.00 85.56 716 PRO A N 1
ATOM 5508 C CA . PRO A 1 716 ? -4.564 -40.653 8.401 1.00 85.56 716 PRO A CA 1
ATOM 5509 C C . PRO A 1 716 ? -5.710 -40.002 9.181 1.00 85.56 716 PRO A C 1
ATOM 5511 O O . PRO A 1 716 ? -6.693 -39.585 8.574 1.00 85.56 716 PRO A O 1
ATOM 5514 N N . SER A 1 717 ? -5.623 -39.938 10.514 1.00 83.19 717 SER A N 1
ATOM 5515 C CA . SER A 1 717 ? -6.634 -39.276 11.349 1.00 83.19 717 SER A CA 1
ATOM 5516 C C . SER A 1 717 ? -6.518 -37.746 11.354 1.00 83.19 717 SER A C 1
ATOM 5518 O O . SER A 1 717 ? -7.427 -37.060 11.822 1.00 83.19 717 SER A O 1
ATOM 5520 N N . LYS A 1 718 ? -5.415 -37.200 10.831 1.00 86.31 718 LYS A N 1
ATOM 5521 C CA . LYS A 1 718 ? -5.120 -35.765 10.779 1.00 86.31 718 LYS A CA 1
ATOM 5522 C C . LYS A 1 718 ? -5.159 -35.258 9.336 1.00 86.31 718 LYS A C 1
ATOM 5524 O O . LYS A 1 718 ? -4.937 -36.015 8.396 1.00 86.31 718 LYS A O 1
ATOM 5529 N N . GLY A 1 719 ? -5.409 -33.958 9.166 1.00 86.50 719 GLY A N 1
ATOM 5530 C CA . GLY A 1 719 ? -5.410 -33.318 7.848 1.00 86.50 719 GLY A CA 1
ATOM 5531 C C . GLY A 1 719 ? -4.066 -33.458 7.122 1.00 86.50 719 GLY A C 1
ATOM 5532 O O . GLY A 1 719 ? -3.006 -33.469 7.755 1.00 86.50 719 GLY A O 1
ATOM 5533 N N . TYR A 1 720 ? -4.127 -33.563 5.796 1.00 93.69 720 TYR A N 1
ATOM 5534 C CA . TYR A 1 720 ? -2.977 -33.566 4.894 1.00 93.69 720 TYR A CA 1
ATOM 5535 C C . TYR A 1 720 ? -2.879 -32.206 4.194 1.00 93.69 720 TYR A C 1
ATOM 5537 O O . TYR A 1 720 ? -3.899 -31.675 3.771 1.00 93.69 720 TYR A O 1
ATOM 5545 N N . ASP A 1 721 ? -1.672 -31.645 4.078 1.00 93.06 721 ASP A N 1
ATOM 5546 C CA . ASP A 1 721 ? -1.428 -30.418 3.309 1.00 93.06 721 ASP A CA 1
ATOM 5547 C C . ASP A 1 721 ? -0.555 -30.725 2.074 1.00 93.06 721 ASP A C 1
ATOM 5549 O O . ASP A 1 721 ? 0.677 -30.817 2.192 1.00 93.06 721 ASP A O 1
ATOM 5553 N N . PRO A 1 722 ? -1.157 -30.858 0.876 1.00 92.88 722 PRO A N 1
ATOM 5554 C CA . PRO A 1 722 ? -0.421 -31.151 -0.351 1.00 92.88 722 PRO A CA 1
ATOM 5555 C C . PRO A 1 722 ? 0.508 -30.007 -0.782 1.00 92.88 722 PRO A C 1
ATOM 5557 O O . PRO A 1 722 ? 1.538 -30.261 -1.413 1.00 92.88 722 PRO A O 1
ATOM 5560 N N . LYS A 1 723 ? 0.216 -28.750 -0.410 1.00 92.69 723 LYS A N 1
ATOM 5561 C CA . LYS A 1 723 ? 1.057 -27.595 -0.777 1.00 92.69 723 LYS A CA 1
ATOM 5562 C C . LYS A 1 723 ? 2.388 -27.633 -0.050 1.00 92.69 723 LYS A C 1
ATOM 5564 O O . LYS A 1 723 ? 3.424 -27.324 -0.638 1.00 92.69 723 LYS A O 1
ATOM 5569 N N . MET A 1 724 ? 2.377 -28.049 1.214 1.00 91.38 724 MET A N 1
ATOM 5570 C CA . MET A 1 724 ? 3.614 -28.241 1.958 1.00 91.38 724 MET A CA 1
ATOM 5571 C C . MET A 1 724 ? 4.440 -29.394 1.358 1.00 91.38 724 MET A C 1
ATOM 5573 O O . MET A 1 724 ? 5.652 -29.240 1.238 1.00 91.38 724 MET A O 1
ATOM 5577 N N . THR A 1 725 ? 3.820 -30.491 0.898 1.00 95.69 725 THR A N 1
ATOM 5578 C CA . THR A 1 725 ? 4.549 -31.559 0.180 1.00 95.69 725 THR A CA 1
ATOM 5579 C C . THR A 1 725 ? 5.231 -31.042 -1.091 1.00 95.69 725 THR A C 1
ATOM 5581 O O . THR A 1 725 ? 6.411 -31.323 -1.299 1.00 95.69 725 THR A O 1
ATOM 5584 N N . LEU A 1 726 ? 4.540 -30.241 -1.910 1.00 95.75 726 LEU A N 1
ATOM 5585 C CA . LEU A 1 726 ? 5.136 -29.617 -3.101 1.00 95.75 726 LEU A CA 1
ATOM 5586 C C . LEU A 1 726 ? 6.321 -28.703 -2.746 1.00 95.75 726 LEU A C 1
ATOM 5588 O O . LEU A 1 726 ? 7.354 -28.753 -3.414 1.00 95.75 726 LEU A O 1
ATOM 5592 N N . GLY A 1 727 ? 6.214 -27.929 -1.661 1.00 91.94 727 GLY A N 1
ATOM 5593 C CA . GLY A 1 727 ? 7.308 -27.082 -1.174 1.00 91.94 727 GLY A CA 1
ATOM 5594 C C . GLY A 1 727 ? 8.530 -27.873 -0.689 1.00 91.94 727 GLY A C 1
ATOM 5595 O O . GLY A 1 727 ? 9.665 -27.456 -0.922 1.00 91.94 727 GLY A O 1
ATOM 5596 N N . VAL A 1 728 ? 8.317 -29.033 -0.061 1.00 94.00 728 VAL A N 1
ATOM 5597 C CA . VAL A 1 728 ? 9.404 -29.935 0.357 1.00 94.00 728 VAL A CA 1
ATOM 5598 C C . VAL A 1 728 ? 10.124 -30.517 -0.858 1.00 94.00 728 VAL A C 1
ATOM 5600 O O . VAL A 1 728 ? 11.353 -30.550 -0.869 1.00 94.00 728 VAL A O 1
ATOM 5603 N N . ILE A 1 729 ? 9.389 -30.932 -1.895 1.00 95.81 729 ILE A N 1
ATOM 5604 C CA . ILE A 1 729 ? 9.977 -31.436 -3.147 1.00 95.81 729 ILE A CA 1
ATOM 5605 C C . ILE A 1 729 ? 10.873 -30.365 -3.785 1.00 95.81 729 ILE A C 1
ATOM 5607 O O . ILE A 1 729 ? 12.018 -30.659 -4.130 1.00 95.81 729 ILE A O 1
ATOM 5611 N N . ASP A 1 730 ? 10.396 -29.121 -3.872 1.00 92.44 730 ASP A N 1
ATOM 5612 C CA . ASP A 1 730 ? 11.171 -28.002 -4.424 1.00 92.44 730 ASP A CA 1
ATOM 5613 C C . ASP A 1 730 ? 12.446 -27.723 -3.624 1.00 92.44 730 ASP A C 1
ATOM 5615 O O . ASP A 1 730 ? 13.516 -27.515 -4.201 1.00 92.44 730 ASP A O 1
ATOM 5619 N N . GLN A 1 731 ? 12.355 -27.736 -2.292 1.00 92.75 731 GLN A N 1
ATOM 5620 C CA . GLN A 1 731 ? 13.514 -27.528 -1.430 1.00 92.75 731 GLN A CA 1
ATOM 5621 C C . GLN A 1 731 ? 14.555 -28.637 -1.620 1.00 92.75 731 GLN A C 1
ATOM 5623 O O . GLN A 1 731 ? 15.744 -28.348 -1.784 1.00 92.75 731 GLN A O 1
ATOM 5628 N N . MET A 1 732 ? 14.107 -29.893 -1.642 1.00 94.62 732 MET A N 1
ATOM 5629 C CA . MET A 1 732 ? 14.981 -31.053 -1.807 1.00 94.62 732 MET A CA 1
ATOM 5630 C C . MET A 1 732 ? 15.647 -31.091 -3.184 1.00 94.62 732 MET A C 1
ATOM 5632 O O . MET A 1 732 ? 16.815 -31.466 -3.268 1.00 94.62 732 MET A O 1
ATOM 5636 N N . ALA A 1 733 ? 14.950 -30.659 -4.237 1.00 94.38 733 ALA A N 1
ATOM 5637 C CA . ALA A 1 733 ? 15.451 -30.613 -5.613 1.00 94.38 733 ALA A CA 1
ATOM 5638 C C . ALA A 1 733 ? 16.132 -29.287 -5.995 1.00 94.38 733 ALA A C 1
ATOM 5640 O O . ALA A 1 733 ? 16.464 -29.079 -7.163 1.00 94.38 733 ALA A O 1
ATOM 5641 N N . SER A 1 734 ? 16.331 -28.373 -5.044 1.00 91.25 734 SER A N 1
ATOM 5642 C CA . SER A 1 734 ? 16.773 -26.998 -5.313 1.00 91.25 734 SER A CA 1
ATOM 5643 C C . SER A 1 734 ? 18.067 -26.907 -6.133 1.00 91.25 734 SER A C 1
ATOM 5645 O O . SER A 1 734 ? 18.128 -26.128 -7.085 1.00 91.25 734 SER A O 1
ATOM 5647 N N . GLU A 1 735 ? 19.075 -27.732 -5.834 1.00 91.19 735 GLU A N 1
ATOM 5648 C CA . GLU A 1 735 ? 20.337 -27.785 -6.591 1.00 91.19 735 GLU A CA 1
ATOM 5649 C C . GLU A 1 735 ? 20.141 -28.322 -8.013 1.00 91.19 735 GLU A C 1
ATOM 5651 O O . GLU A 1 735 ? 20.676 -27.767 -8.975 1.00 91.19 735 GLU A O 1
ATOM 5656 N N . PHE A 1 736 ? 19.337 -29.377 -8.167 1.00 92.31 736 PHE A N 1
ATOM 5657 C CA . PHE A 1 736 ? 19.014 -29.938 -9.476 1.00 92.31 736 PHE A CA 1
ATOM 5658 C C . PHE A 1 736 ? 18.292 -28.905 -10.350 1.00 92.31 736 PHE A C 1
ATOM 5660 O O . PHE A 1 736 ? 18.680 -28.684 -11.499 1.00 92.31 736 PHE A O 1
ATOM 5667 N N . THR A 1 737 ? 17.310 -28.202 -9.788 1.00 91.94 737 THR A N 1
ATOM 5668 C CA . THR A 1 737 ? 16.573 -27.125 -10.462 1.00 91.94 737 THR A CA 1
ATOM 5669 C C . THR A 1 737 ? 17.459 -25.922 -10.795 1.00 91.94 737 THR A C 1
ATOM 5671 O O . THR A 1 737 ? 17.354 -25.368 -11.889 1.00 91.94 737 THR A O 1
ATOM 5674 N N . ALA A 1 738 ? 18.376 -25.528 -9.907 1.00 85.62 738 ALA A N 1
ATOM 5675 C CA . ALA A 1 738 ? 19.336 -24.455 -10.177 1.00 85.62 738 ALA A CA 1
ATOM 5676 C C . ALA A 1 738 ? 20.264 -24.787 -11.361 1.00 85.62 738 ALA A C 1
ATOM 5678 O O . ALA A 1 738 ? 20.518 -23.930 -12.218 1.00 85.62 738 ALA A O 1
ATOM 5679 N N . ASN A 1 739 ? 20.713 -26.042 -11.452 1.00 86.56 739 ASN A N 1
ATOM 5680 C CA . ASN A 1 739 ? 21.528 -26.521 -12.567 1.00 86.56 739 ASN A CA 1
ATOM 5681 C C . ASN A 1 739 ? 20.742 -26.520 -13.885 1.00 86.56 739 ASN A C 1
ATOM 5683 O O . ASN A 1 739 ? 21.256 -26.048 -14.901 1.00 86.56 739 ASN A O 1
ATOM 5687 N N . GLY A 1 740 ? 19.489 -26.981 -13.876 1.00 85.56 740 GLY A N 1
ATOM 5688 C CA . GLY A 1 740 ? 18.661 -26.968 -15.082 1.00 85.56 740 GLY A CA 1
ATOM 5689 C C . GLY A 1 740 ? 18.292 -25.570 -15.558 1.00 85.56 740 GLY A C 1
ATOM 5690 O O . GLY A 1 740 ? 18.325 -25.288 -16.758 1.00 85.56 740 GLY A O 1
ATOM 5691 N N . ASN A 1 741 ? 18.058 -24.643 -14.632 1.00 81.38 741 ASN A N 1
ATOM 5692 C CA . ASN A 1 741 ? 17.837 -23.244 -14.982 1.00 81.38 741 ASN A CA 1
ATOM 5693 C C . ASN A 1 741 ? 19.081 -22.603 -15.606 1.00 81.38 741 ASN A C 1
ATOM 5695 O O . ASN A 1 741 ? 18.944 -21.934 -16.625 1.00 81.38 741 ASN A O 1
ATOM 5699 N N . SER A 1 742 ? 20.282 -22.881 -15.085 1.00 77.12 742 SER A N 1
ATOM 5700 C CA . SER A 1 742 ? 21.543 -22.394 -15.676 1.00 77.12 742 SER A CA 1
ATOM 5701 C C . SER A 1 742 ? 21.718 -22.828 -17.139 1.00 77.12 742 SER A C 1
ATOM 5703 O O . SER A 1 742 ? 22.170 -22.035 -17.968 1.00 77.12 742 SER A O 1
ATOM 5705 N N . LYS A 1 743 ? 21.314 -24.062 -17.479 1.00 80.25 743 LYS A N 1
ATOM 5706 C CA . LYS A 1 743 ? 21.313 -24.557 -18.868 1.00 80.25 743 LYS A CA 1
ATOM 5707 C C . LYS A 1 743 ? 20.282 -23.832 -19.735 1.00 80.25 743 LYS A C 1
ATOM 5709 O O . LYS A 1 743 ? 20.583 -23.460 -20.865 1.00 80.25 743 LYS A O 1
ATOM 5714 N N . ARG A 1 744 ? 19.069 -23.609 -19.216 1.00 78.00 744 ARG A N 1
ATOM 5715 C CA . ARG A 1 744 ? 17.971 -22.939 -19.943 1.00 78.00 744 ARG A CA 1
ATOM 5716 C C . ARG A 1 744 ? 18.259 -21.469 -20.233 1.00 78.00 744 ARG A C 1
ATOM 5718 O O . ARG A 1 744 ? 17.862 -20.972 -21.280 1.00 78.00 744 ARG A O 1
ATOM 5725 N N . THR A 1 745 ? 18.948 -20.778 -19.329 1.00 67.50 745 THR A N 1
ATOM 5726 C CA . THR A 1 745 ? 19.306 -19.361 -19.484 1.00 67.50 745 THR A CA 1
ATOM 5727 C C . THR A 1 745 ? 20.598 -19.147 -20.278 1.00 67.50 745 THR A C 1
ATOM 5729 O O . THR A 1 745 ? 21.053 -18.012 -20.399 1.00 67.50 745 THR A O 1
ATOM 5732 N N . GLY A 1 746 ? 21.219 -20.215 -20.803 1.00 51.47 746 GLY A N 1
ATOM 5733 C CA . GLY A 1 746 ? 22.488 -20.137 -21.537 1.00 51.47 746 GLY A CA 1
ATOM 5734 C C . GLY A 1 746 ? 23.663 -19.648 -20.682 1.00 51.47 746 GLY A C 1
ATOM 5735 O O . GLY A 1 746 ? 24.684 -19.224 -21.212 1.00 51.47 746 GLY A O 1
ATOM 5736 N N . THR A 1 747 ? 23.525 -19.685 -19.354 1.00 50.59 747 THR A N 1
ATOM 5737 C CA . THR A 1 747 ? 24.496 -19.158 -18.385 1.00 50.59 747 THR A CA 1
ATOM 5738 C C . THR A 1 747 ? 25.399 -20.275 -17.861 1.00 50.59 747 THR A C 1
ATOM 5740 O O . THR A 1 747 ? 25.708 -20.328 -16.670 1.00 50.59 747 THR A O 1
ATOM 5743 N N . GLU A 1 748 ? 25.814 -21.205 -18.729 1.00 42.38 748 GLU A N 1
ATOM 5744 C CA . GLU A 1 748 ? 26.803 -22.222 -18.367 1.00 42.38 748 GLU A CA 1
ATOM 5745 C C . GLU A 1 748 ? 28.138 -21.533 -18.053 1.00 42.38 748 GLU A C 1
ATOM 5747 O O . GLU A 1 748 ? 28.988 -21.296 -18.912 1.00 42.38 748 GLU A O 1
ATOM 5752 N N . LYS A 1 749 ? 28.353 -21.222 -16.770 1.00 44.25 749 LYS A N 1
ATOM 5753 C CA . LYS A 1 749 ? 29.701 -21.089 -16.232 1.00 44.25 749 LYS A CA 1
ATOM 5754 C C . LYS A 1 749 ? 30.392 -22.421 -16.504 1.00 44.25 749 LYS A C 1
ATOM 5756 O O . LYS A 1 749 ? 30.037 -23.430 -15.897 1.00 44.25 749 LYS A O 1
ATOM 5761 N N . LYS A 1 750 ? 31.420 -22.419 -17.359 1.00 34.94 750 LYS A N 1
ATOM 5762 C CA . LYS A 1 750 ? 32.507 -23.397 -17.254 1.00 34.94 750 LYS A CA 1
ATOM 5763 C C . LYS A 1 750 ? 33.031 -23.300 -15.822 1.00 34.94 750 LYS A C 1
ATOM 5765 O O . LYS A 1 750 ? 33.849 -22.438 -15.511 1.00 34.94 750 LYS A O 1
ATOM 5770 N N . LEU A 1 751 ? 32.515 -24.145 -14.935 1.00 36.50 751 LEU A N 1
ATOM 5771 C CA . LEU A 1 751 ? 33.128 -24.421 -13.649 1.00 36.50 751 LEU A CA 1
ATOM 5772 C C . LEU A 1 751 ? 34.462 -25.089 -13.968 1.00 36.50 751 LEU A C 1
ATOM 5774 O O . LEU A 1 751 ? 34.549 -26.298 -14.171 1.00 36.50 751 LEU A O 1
ATOM 5778 N N . ILE A 1 752 ? 35.500 -24.262 -14.085 1.00 32.44 752 ILE A N 1
ATOM 5779 C CA . ILE A 1 752 ? 36.880 -24.702 -13.974 1.00 32.44 752 ILE A CA 1
ATOM 5780 C C . ILE A 1 752 ? 36.993 -25.243 -12.552 1.00 32.44 752 ILE A C 1
ATOM 5782 O O . ILE A 1 752 ? 37.141 -24.497 -11.589 1.00 32.44 752 ILE A O 1
ATOM 5786 N N . VAL A 1 753 ? 36.847 -26.557 -12.418 1.00 35.69 753 VAL A N 1
ATOM 5787 C CA . VAL A 1 753 ? 37.369 -27.272 -11.263 1.00 35.69 753 VAL A CA 1
ATOM 5788 C C . VAL A 1 753 ? 38.879 -27.106 -11.362 1.00 35.69 753 VAL A C 1
ATOM 5790 O O . VAL A 1 753 ? 39.513 -27.716 -12.224 1.00 35.69 753 VAL A O 1
ATOM 5793 N N . GLU A 1 754 ? 39.447 -26.232 -10.533 1.00 35.97 754 GLU A N 1
ATOM 5794 C CA . GLU A 1 754 ? 40.890 -26.153 -10.340 1.00 35.97 754 GLU A CA 1
ATOM 5795 C C . GLU A 1 754 ? 41.382 -27.525 -9.867 1.00 35.97 754 GLU A C 1
ATOM 5797 O O . GLU A 1 754 ? 41.277 -27.890 -8.696 1.00 35.97 754 GLU A O 1
ATOM 5802 N N . LYS A 1 755 ? 41.902 -28.324 -10.802 1.00 32.72 755 LYS A N 1
ATOM 5803 C CA . LYS A 1 755 ? 42.842 -29.385 -10.457 1.00 32.72 755 LYS A CA 1
ATOM 5804 C C . LYS A 1 755 ? 44.219 -28.748 -10.252 1.00 32.72 755 LYS A C 1
ATOM 5806 O O . LYS A 1 755 ? 44.575 -27.847 -11.015 1.00 32.72 755 LYS A O 1
ATOM 5811 N N . PRO A 1 756 ? 45.001 -29.204 -9.258 1.00 35.94 756 PRO A N 1
ATOM 5812 C CA . PRO A 1 756 ? 46.339 -28.685 -9.018 1.00 35.94 756 PRO A CA 1
ATOM 5813 C C . PRO A 1 756 ? 47.201 -28.843 -10.272 1.00 35.94 756 PRO A C 1
ATOM 5815 O O . PRO A 1 756 ? 47.210 -29.909 -10.890 1.00 35.94 756 PRO A O 1
ATOM 5818 N N . LYS A 1 757 ? 47.897 -27.763 -10.639 1.00 38.75 757 LYS A N 1
ATOM 5819 C CA . LYS A 1 757 ? 48.892 -27.729 -11.713 1.00 38.75 757 LYS A CA 1
ATOM 5820 C C . LYS A 1 757 ? 49.946 -28.806 -11.481 1.00 38.75 757 LYS A C 1
ATOM 5822 O O . LYS A 1 757 ? 50.579 -28.777 -10.437 1.00 38.75 757 LYS A O 1
ATOM 5827 N N . ASP A 1 758 ? 50.136 -29.669 -12.476 1.00 38.62 758 ASP A N 1
ATOM 5828 C CA . ASP A 1 758 ? 51.437 -30.227 -12.857 1.00 38.62 758 ASP A CA 1
ATOM 5829 C C . ASP A 1 758 ? 51.297 -31.031 -14.158 1.00 38.62 758 ASP A C 1
ATOM 5831 O O . ASP A 1 758 ? 51.046 -32.233 -14.136 1.00 38.62 758 ASP A O 1
ATOM 5835 N N . SER A 1 759 ? 51.414 -30.361 -15.310 1.00 36.16 759 SER A N 1
ATOM 5836 C CA . SER A 1 759 ? 52.134 -30.840 -16.511 1.00 36.16 759 SER A CA 1
ATOM 5837 C C . SER A 1 759 ? 52.146 -29.744 -17.593 1.00 36.16 759 SER A C 1
ATOM 5839 O O . SER A 1 759 ? 51.165 -29.006 -17.708 1.00 36.16 759 SER A O 1
ATOM 5841 N N . PRO A 1 760 ? 53.240 -29.593 -18.362 1.00 41.59 760 PRO A N 1
ATOM 5842 C CA . PRO A 1 760 ? 53.307 -28.659 -19.477 1.00 41.59 760 PRO A CA 1
ATOM 5843 C C . PRO A 1 760 ? 52.712 -29.329 -20.718 1.00 41.59 760 PRO A C 1
ATOM 5845 O O . PRO A 1 760 ? 53.132 -30.431 -21.066 1.00 41.59 760 PRO A O 1
ATOM 5848 N N . ASP A 1 761 ? 51.753 -28.679 -21.373 1.00 32.66 761 ASP A N 1
ATOM 5849 C CA . ASP A 1 761 ? 51.259 -29.132 -22.672 1.00 32.66 761 ASP A CA 1
ATOM 5850 C C . ASP A 1 761 ? 51.460 -28.019 -23.702 1.00 32.66 761 ASP A C 1
ATOM 5852 O O . ASP A 1 761 ? 50.931 -26.910 -23.579 1.00 32.66 761 ASP A O 1
ATOM 5856 N N . ASP A 1 762 ? 52.306 -28.335 -24.678 1.00 45.41 762 ASP A N 1
ATOM 5857 C CA . ASP A 1 762 ? 52.553 -27.575 -25.890 1.00 45.41 762 ASP A CA 1
ATOM 5858 C C . ASP A 1 762 ? 51.290 -27.623 -26.756 1.00 45.41 762 ASP A C 1
ATOM 5860 O O . ASP A 1 762 ? 50.935 -28.652 -27.330 1.00 45.41 762 ASP A O 1
ATOM 5864 N N . THR A 1 763 ? 50.600 -26.496 -26.905 1.00 39.41 763 THR A N 1
ATOM 5865 C CA . THR A 1 763 ? 49.660 -26.306 -28.015 1.00 39.41 763 THR A CA 1
ATOM 5866 C C . THR A 1 763 ? 49.858 -24.898 -28.575 1.00 39.41 763 THR A C 1
ATOM 5868 O O . THR A 1 763 ? 49.849 -23.942 -27.794 1.00 39.41 763 THR A O 1
ATOM 5871 N N . PRO A 1 764 ? 50.080 -24.727 -29.894 1.00 48.62 764 PRO A N 1
ATOM 5872 C CA . PRO A 1 764 ? 50.298 -23.405 -30.462 1.00 48.62 764 PRO A CA 1
ATOM 5873 C C . PRO A 1 764 ? 49.021 -22.553 -30.356 1.00 48.62 764 PRO A C 1
ATOM 5875 O O . PRO A 1 764 ? 47.919 -23.098 -30.476 1.00 48.62 764 PRO A O 1
ATOM 5878 N N . PRO A 1 765 ? 49.144 -21.230 -30.147 1.00 41.56 765 PRO A N 1
ATOM 5879 C CA . PRO A 1 765 ? 47.994 -20.337 -30.086 1.00 41.56 765 PRO A CA 1
ATOM 5880 C C . PRO A 1 765 ? 47.250 -20.301 -31.436 1.00 41.56 765 PRO A C 1
ATOM 5882 O O . PRO A 1 765 ? 47.889 -20.448 -32.482 1.00 41.56 765 PRO A O 1
ATOM 5885 N N . PRO A 1 766 ? 45.917 -20.104 -31.437 1.00 46.69 766 PRO A N 1
ATOM 5886 C CA . PRO A 1 766 ? 45.146 -19.945 -32.666 1.00 46.69 766 PRO A CA 1
ATOM 5887 C C . PRO A 1 766 ? 45.643 -18.716 -33.434 1.00 46.69 766 PRO A C 1
ATOM 5889 O O . PRO A 1 766 ? 45.850 -17.664 -32.833 1.00 46.69 766 PRO A O 1
ATOM 5892 N N . GLU A 1 767 ? 45.819 -18.847 -34.749 1.00 51.53 767 GLU A N 1
ATOM 5893 C CA . GLU A 1 767 ? 46.134 -17.725 -35.636 1.00 51.53 767 GLU A CA 1
ATOM 5894 C C . GLU A 1 767 ? 45.047 -16.641 -35.512 1.00 51.53 767 GLU A C 1
ATOM 5896 O O . GLU A 1 767 ? 43.895 -16.843 -35.905 1.00 51.53 767 GLU A O 1
ATOM 5901 N N . GLU A 1 768 ? 45.407 -15.495 -34.929 1.00 57.03 768 GLU A N 1
ATOM 5902 C CA . GLU A 1 768 ? 44.551 -14.311 -34.861 1.00 57.03 768 GLU A CA 1
ATOM 5903 C C . GLU A 1 768 ? 44.299 -13.794 -36.283 1.00 57.03 768 GLU A C 1
ATOM 5905 O O . GLU A 1 768 ? 45.236 -13.493 -37.029 1.00 57.03 768 GLU A O 1
ATOM 5910 N N . LYS A 1 769 ? 43.024 -13.694 -36.681 1.00 69.62 769 LYS A N 1
ATOM 5911 C CA . LYS A 1 769 ? 42.659 -13.057 -37.951 1.00 69.62 769 LYS A CA 1
ATOM 5912 C C . LYS A 1 769 ? 43.137 -11.597 -37.922 1.00 69.62 769 LYS A C 1
ATOM 5914 O O . LYS A 1 769 ? 42.923 -10.920 -36.917 1.00 69.62 769 LYS A O 1
ATOM 5919 N N . PRO A 1 770 ? 43.761 -11.087 -38.997 1.00 78.69 770 PRO A N 1
ATOM 5920 C CA . PRO A 1 770 ? 44.191 -9.696 -39.041 1.00 78.69 770 PRO A CA 1
ATOM 5921 C C . PRO A 1 770 ? 42.985 -8.757 -38.901 1.00 78.69 770 PRO A C 1
ATOM 5923 O O . PRO A 1 770 ? 41.915 -9.016 -39.452 1.00 78.69 770 PRO A O 1
ATOM 5926 N N . LEU A 1 771 ? 43.166 -7.673 -38.142 1.00 86.31 771 LEU A N 1
ATOM 5927 C CA . LEU A 1 771 ? 42.156 -6.629 -37.971 1.00 86.31 771 LEU A CA 1
ATOM 5928 C C . LEU A 1 771 ? 41.856 -5.949 -39.308 1.00 86.31 771 LEU A C 1
ATOM 5930 O O . LEU A 1 771 ? 42.781 -5.620 -40.054 1.00 86.31 771 LEU A O 1
ATOM 5934 N N . ALA A 1 772 ? 40.575 -5.699 -39.564 1.00 87.19 772 ALA A N 1
ATOM 5935 C CA . ALA A 1 772 ? 40.119 -5.018 -40.765 1.00 87.19 772 ALA A CA 1
ATOM 5936 C C . ALA A 1 772 ? 40.677 -3.591 -40.860 1.00 87.19 772 ALA A C 1
ATOM 5938 O O . ALA A 1 772 ? 40.726 -2.847 -39.874 1.00 87.19 772 ALA A O 1
ATOM 5939 N N . THR A 1 773 ? 41.077 -3.204 -42.064 1.00 89.88 773 THR A N 1
ATOM 5940 C CA . THR A 1 773 ? 41.477 -1.836 -42.400 1.00 89.88 773 THR A CA 1
ATOM 5941 C C . THR A 1 773 ? 40.253 -0.928 -42.560 1.00 89.88 773 THR A C 1
ATOM 5943 O O . THR A 1 773 ? 39.149 -1.390 -42.845 1.00 89.88 773 THR A O 1
ATOM 5946 N N . ASP A 1 774 ? 40.438 0.391 -42.432 1.00 86.06 774 ASP A N 1
ATOM 5947 C CA . ASP A 1 774 ? 39.350 1.360 -42.649 1.00 86.06 774 ASP A CA 1
ATOM 5948 C C . ASP A 1 774 ? 38.724 1.253 -44.049 1.00 86.06 774 ASP A C 1
ATOM 5950 O O . ASP A 1 774 ? 37.520 1.447 -44.195 1.00 86.06 774 ASP A O 1
ATOM 5954 N N . SER A 1 775 ? 39.525 0.888 -45.058 1.00 85.56 775 SER A N 1
ATOM 5955 C CA . SER A 1 775 ? 39.052 0.679 -46.432 1.00 85.56 775 SER A CA 1
ATOM 5956 C C . SER A 1 775 ? 38.113 -0.525 -46.537 1.00 85.56 775 SER A C 1
ATOM 5958 O O . SER A 1 775 ? 37.076 -0.434 -47.183 1.00 85.56 775 SER A O 1
ATOM 5960 N N . GLU A 1 776 ? 38.437 -1.637 -45.869 1.00 88.19 776 GLU A N 1
ATOM 5961 C CA . GLU A 1 776 ? 37.598 -2.846 -45.856 1.00 88.19 776 GLU A CA 1
ATOM 5962 C C . GLU A 1 776 ? 36.279 -2.615 -45.103 1.00 88.19 776 GLU A C 1
ATOM 5964 O O . GLU A 1 776 ? 35.239 -3.159 -45.475 1.00 88.19 776 GLU A O 1
ATOM 5969 N N . LEU A 1 777 ? 36.297 -1.773 -44.062 1.00 89.12 777 LEU A N 1
ATOM 5970 C CA . LEU A 1 777 ? 35.089 -1.371 -43.340 1.00 89.12 777 LEU A CA 1
ATOM 5971 C C . LEU A 1 777 ? 34.173 -0.486 -44.195 1.00 89.12 777 LEU A C 1
ATOM 5973 O O . LEU A 1 777 ? 32.960 -0.687 -44.175 1.00 89.12 777 LEU A O 1
ATOM 5977 N N . ASP A 1 778 ? 34.725 0.464 -44.954 1.00 88.94 778 ASP A N 1
ATOM 5978 C CA . ASP A 1 778 ? 33.937 1.318 -45.852 1.00 88.94 778 ASP A CA 1
ATOM 5979 C C . ASP A 1 778 ? 33.328 0.515 -47.016 1.00 88.94 778 ASP A C 1
ATOM 5981 O O . ASP A 1 778 ? 32.136 0.662 -47.303 1.00 88.94 778 ASP A O 1
ATOM 5985 N N . GLU A 1 779 ? 34.096 -0.398 -47.623 1.00 90.69 779 GLU A N 1
ATOM 5986 C CA . GLU A 1 779 ? 33.599 -1.312 -48.665 1.00 90.69 779 GLU A CA 1
ATOM 5987 C C . GLU A 1 779 ? 32.462 -2.205 -48.144 1.00 90.69 779 GLU A C 1
ATOM 5989 O O . GLU A 1 779 ? 31.439 -2.385 -48.814 1.00 90.69 779 GLU A O 1
ATOM 5994 N N . PHE A 1 780 ? 32.597 -2.722 -46.919 1.00 94.19 780 PHE A N 1
ATOM 5995 C CA . PHE A 1 780 ? 31.548 -3.506 -46.273 1.00 94.19 780 PHE A CA 1
ATOM 5996 C C . PHE A 1 780 ? 30.285 -2.674 -46.008 1.00 94.19 780 PHE A C 1
ATOM 5998 O O . PHE A 1 780 ? 29.175 -3.124 -46.302 1.00 94.19 780 PHE A O 1
ATOM 6005 N N . VAL A 1 781 ? 30.422 -1.446 -45.498 1.00 92.50 781 VAL A N 1
ATOM 6006 C CA . VAL A 1 781 ? 29.280 -0.556 -45.218 1.00 92.50 781 VAL A CA 1
ATOM 6007 C C . VAL A 1 781 ? 28.517 -0.205 -46.501 1.00 92.50 781 VAL A C 1
ATOM 6009 O O . VAL A 1 781 ? 27.280 -0.184 -46.488 1.00 92.50 781 VAL A O 1
ATOM 6012 N N . GLU A 1 782 ? 29.208 0.017 -47.619 1.00 91.69 782 GLU A N 1
ATOM 6013 C CA . GLU A 1 782 ? 28.578 0.267 -48.923 1.00 91.69 782 GLU A CA 1
ATOM 6014 C C . GLU A 1 782 ? 27.868 -0.988 -49.471 1.00 91.69 782 GLU A C 1
ATOM 6016 O O . GLU A 1 782 ? 26.725 -0.914 -49.951 1.00 91.69 782 GLU A O 1
ATOM 6021 N N . ALA A 1 783 ? 28.488 -2.164 -49.324 1.00 91.31 783 ALA A N 1
ATOM 6022 C CA . ALA A 1 783 ? 27.886 -3.442 -49.697 1.00 91.31 783 ALA A CA 1
ATOM 6023 C C . ALA A 1 783 ? 26.599 -3.723 -48.899 1.00 91.31 783 ALA A C 1
ATOM 6025 O O . ALA A 1 783 ? 25.567 -4.065 -49.486 1.00 91.31 783 ALA A O 1
ATOM 6026 N N . VAL A 1 784 ? 26.614 -3.494 -47.580 1.00 94.50 784 VAL A N 1
ATOM 6027 C CA . VAL A 1 784 ? 25.442 -3.626 -46.696 1.00 94.50 784 VAL A CA 1
ATOM 6028 C C . VAL A 1 784 ? 24.294 -2.724 -47.156 1.00 94.50 784 VAL A C 1
ATOM 6030 O O . VAL A 1 784 ? 23.147 -3.175 -47.231 1.00 94.50 784 VAL A O 1
ATOM 6033 N N . GLY A 1 785 ? 24.585 -1.476 -47.537 1.00 93.38 785 GLY A N 1
ATOM 6034 C CA . GLY A 1 785 ? 23.580 -0.546 -48.061 1.00 93.38 785 GLY A CA 1
ATOM 6035 C C . GLY A 1 785 ? 22.870 -1.079 -49.306 1.00 93.38 785 GLY A C 1
ATOM 6036 O O . GLY A 1 785 ? 21.642 -0.998 -49.406 1.00 93.38 785 GLY A O 1
ATOM 6037 N N . SER A 1 786 ? 23.620 -1.710 -50.211 1.00 92.81 786 SER A N 1
ATOM 6038 C CA . SER A 1 786 ? 23.078 -2.337 -51.423 1.00 92.81 786 SER A CA 1
ATOM 6039 C C . SER A 1 786 ? 22.197 -3.554 -51.114 1.00 92.81 786 SER A C 1
ATOM 6041 O O . SER A 1 786 ? 21.137 -3.728 -51.723 1.00 92.81 786 SER A O 1
ATOM 6043 N N . VAL A 1 787 ? 22.580 -4.382 -50.136 1.00 94.06 787 VAL A N 1
ATOM 6044 C CA . VAL A 1 787 ? 21.774 -5.539 -49.702 1.00 94.06 787 VAL A CA 1
ATOM 6045 C C . VAL A 1 787 ? 20.450 -5.080 -49.085 1.00 94.06 787 VAL A C 1
ATOM 6047 O O . VAL A 1 787 ? 19.391 -5.596 -49.453 1.00 94.06 787 VAL A O 1
ATOM 6050 N N . ILE A 1 788 ? 20.482 -4.071 -48.210 1.00 95.12 788 ILE A N 1
ATOM 6051 C CA . ILE A 1 788 ? 19.275 -3.507 -47.584 1.00 95.12 788 ILE A CA 1
ATOM 6052 C C . ILE A 1 788 ? 18.369 -2.874 -48.647 1.00 95.12 788 ILE A C 1
ATOM 6054 O O . ILE A 1 788 ? 17.159 -3.112 -48.642 1.00 95.12 788 ILE A O 1
ATOM 6058 N N . GLN A 1 789 ? 18.938 -2.129 -49.601 1.00 95.38 789 GLN A N 1
ATOM 6059 C CA . GLN A 1 789 ? 18.195 -1.527 -50.713 1.00 95.38 789 GLN A CA 1
ATOM 6060 C C . GLN A 1 789 ? 17.417 -2.575 -51.524 1.00 95.38 789 GLN A C 1
ATOM 6062 O O . GLN A 1 789 ? 16.270 -2.327 -51.895 1.00 95.38 789 GLN A O 1
ATOM 6067 N N . ASN A 1 790 ? 17.997 -3.756 -51.757 1.00 93.00 790 ASN A N 1
ATOM 6068 C CA . ASN A 1 790 ? 17.346 -4.850 -52.489 1.00 93.00 790 ASN A CA 1
ATOM 6069 C C . ASN A 1 790 ? 16.214 -5.530 -51.699 1.00 93.00 790 ASN A C 1
ATOM 6071 O O . ASN A 1 790 ? 15.330 -6.153 -52.290 1.00 93.00 790 ASN A O 1
ATOM 6075 N N . LYS A 1 791 ? 16.236 -5.442 -50.364 1.00 95.06 791 LYS A N 1
ATOM 6076 C CA . LYS A 1 791 ? 15.198 -5.999 -49.479 1.00 95.06 791 LYS A CA 1
ATOM 6077 C C . LYS A 1 791 ? 14.123 -4.979 -49.101 1.00 95.06 791 LYS A C 1
ATOM 6079 O O . LYS A 1 791 ? 13.095 -5.370 -48.542 1.00 95.06 791 LYS A O 1
ATOM 6084 N N . LEU A 1 792 ? 14.325 -3.699 -49.415 1.00 95.38 792 LEU A N 1
ATOM 6085 C CA . LEU A 1 792 ? 13.372 -2.635 -49.125 1.00 95.38 792 LEU A CA 1
ATOM 6086 C C . LEU A 1 792 ? 12.111 -2.787 -49.986 1.00 95.38 792 LEU A C 1
ATOM 6088 O O . LEU A 1 792 ? 12.132 -2.609 -51.201 1.00 95.38 792 LEU A O 1
ATOM 6092 N N . LYS A 1 793 ? 10.987 -3.089 -49.331 1.00 93.25 793 LYS A N 1
ATOM 6093 C CA . LYS A 1 793 ? 9.654 -3.056 -49.942 1.00 93.25 793 LYS A CA 1
ATOM 6094 C C . LYS A 1 793 ? 8.948 -1.780 -49.513 1.00 93.25 793 LYS A C 1
ATOM 6096 O O . LYS A 1 793 ? 8.589 -1.649 -48.345 1.00 93.25 793 LYS A O 1
ATOM 6101 N N . THR A 1 794 ? 8.767 -0.854 -50.448 1.00 89.44 794 THR A N 1
ATOM 6102 C CA . THR A 1 794 ? 8.042 0.399 -50.216 1.00 89.44 794 THR A CA 1
ATOM 6103 C C . THR A 1 794 ? 6.556 0.096 -49.975 1.00 89.44 794 THR A C 1
ATOM 6105 O O . THR A 1 794 ? 5.939 -0.524 -50.839 1.00 89.44 794 THR A O 1
ATOM 6108 N N . PRO A 1 795 ? 5.977 0.487 -48.828 1.00 89.62 795 PRO A N 1
ATOM 6109 C CA . PRO A 1 795 ? 4.541 0.354 -48.573 1.00 89.62 795 PRO A CA 1
ATOM 6110 C C . PRO A 1 795 ? 3.688 1.156 -49.569 1.00 89.62 795 PRO A C 1
ATOM 6112 O O . PRO A 1 795 ? 4.147 2.183 -50.072 1.00 89.62 795 PRO A O 1
ATOM 6115 N N . ASP A 1 796 ? 2.452 0.717 -49.832 1.00 89.50 796 ASP A N 1
ATOM 6116 C CA . ASP A 1 796 ? 1.569 1.329 -50.841 1.00 89.50 796 ASP A CA 1
ATOM 6117 C C . ASP A 1 796 ? 1.258 2.808 -50.537 1.00 89.50 796 ASP A C 1
ATOM 6119 O O . ASP A 1 796 ? 1.305 3.652 -51.432 1.00 89.50 796 ASP A O 1
ATOM 6123 N N . ASP A 1 797 ? 1.058 3.155 -49.262 1.00 88.31 797 ASP A N 1
ATOM 6124 C CA . ASP A 1 797 ? 0.845 4.532 -48.794 1.00 88.31 797 ASP A CA 1
ATOM 6125 C C . ASP A 1 797 ? 2.058 5.435 -49.072 1.00 88.31 797 ASP A C 1
ATOM 6127 O O . ASP A 1 797 ? 1.917 6.592 -49.472 1.00 88.31 797 ASP A O 1
ATOM 6131 N N . ILE A 1 798 ? 3.270 4.896 -48.935 1.00 89.19 798 ILE A N 1
ATOM 6132 C CA . ILE A 1 798 ? 4.518 5.597 -49.254 1.00 89.19 798 ILE A CA 1
ATOM 6133 C C . ILE A 1 798 ? 4.722 5.698 -50.772 1.00 89.19 798 ILE A C 1
ATOM 6135 O O . ILE A 1 798 ? 5.146 6.745 -51.269 1.00 89.19 798 ILE A O 1
ATOM 6139 N N . ALA A 1 799 ? 4.396 4.645 -51.523 1.00 88.12 799 ALA A N 1
ATOM 6140 C CA . ALA A 1 799 ? 4.502 4.626 -52.979 1.00 88.12 799 ALA A CA 1
ATOM 6141 C C . ALA A 1 799 ? 3.583 5.676 -53.630 1.00 88.12 799 ALA A C 1
ATOM 6143 O O . ALA A 1 799 ? 4.018 6.413 -54.521 1.00 88.12 799 ALA A O 1
ATOM 6144 N N . GLU A 1 800 ? 2.353 5.824 -53.132 1.00 88.38 800 GLU A N 1
ATOM 6145 C CA . GLU A 1 800 ? 1.416 6.864 -53.569 1.00 88.38 800 GLU A CA 1
ATOM 6146 C C . GLU A 1 800 ? 1.922 8.282 -53.262 1.00 88.38 800 GLU A C 1
ATOM 6148 O O . GLU A 1 800 ? 1.774 9.196 -54.081 1.00 88.38 800 GLU A O 1
ATOM 6153 N N . LEU A 1 801 ? 2.556 8.489 -52.102 1.00 86.38 801 LEU A N 1
ATOM 6154 C CA . LEU A 1 801 ? 3.146 9.780 -51.733 1.00 86.38 801 LEU A CA 1
ATOM 6155 C C . LEU A 1 801 ? 4.340 10.149 -52.617 1.00 86.38 801 LEU A C 1
ATOM 6157 O O . LEU A 1 801 ? 4.470 11.312 -53.014 1.00 86.38 801 LEU A O 1
ATOM 6161 N N . LEU A 1 802 ? 5.177 9.170 -52.961 1.00 86.81 802 LEU A N 1
ATOM 6162 C CA . LEU A 1 802 ? 6.324 9.354 -53.849 1.00 86.81 802 LEU A CA 1
ATOM 6163 C C . LEU A 1 802 ? 5.909 9.610 -55.311 1.00 86.81 802 LEU A C 1
ATOM 6165 O O . LEU A 1 802 ? 6.659 10.256 -56.042 1.00 86.81 802 LEU A O 1
ATOM 6169 N N . ALA A 1 803 ? 4.712 9.182 -55.727 1.00 87.44 803 ALA A N 1
ATOM 6170 C CA . ALA A 1 803 ? 4.172 9.406 -57.073 1.00 87.44 803 ALA A CA 1
ATOM 6171 C C . ALA A 1 803 ? 3.582 10.819 -57.301 1.00 87.44 803 ALA A C 1
ATOM 6173 O O . ALA A 1 803 ? 3.248 11.185 -58.433 1.00 87.44 803 ALA A O 1
ATOM 6174 N N . LYS A 1 804 ? 3.444 11.647 -56.255 1.00 90.12 804 LYS A N 1
ATOM 6175 C CA . LYS A 1 804 ? 2.916 13.020 -56.376 1.00 90.12 804 LYS A CA 1
ATOM 6176 C C . LYS A 1 804 ? 3.903 13.933 -57.121 1.00 90.12 804 LYS A C 1
ATOM 6178 O O . LYS A 1 804 ? 5.107 13.852 -56.923 1.00 90.12 804 LYS A O 1
ATOM 6183 N N . LYS A 1 805 ? 3.396 14.907 -57.903 1.00 78.12 805 LYS A N 1
ATOM 6184 C CA . LYS A 1 805 ? 4.211 15.907 -58.652 1.00 78.12 805 LYS A CA 1
ATOM 6185 C C . LYS A 1 805 ? 5.230 16.679 -57.792 1.00 78.12 805 LYS A C 1
ATOM 6187 O O . LYS A 1 805 ? 6.189 17.222 -58.331 1.00 78.12 805 LYS A O 1
ATOM 6192 N N . LYS A 1 806 ? 5.002 16.764 -56.478 1.00 85.38 806 LYS A N 1
ATOM 6193 C CA . LYS A 1 806 ? 5.953 17.249 -55.469 1.00 85.38 806 LYS A CA 1
ATOM 6194 C C . LYS A 1 806 ? 5.937 16.258 -54.297 1.00 85.38 806 LYS A C 1
ATOM 6196 O O . LYS A 1 806 ? 5.081 16.413 -53.424 1.00 85.38 806 LYS A O 1
ATOM 6201 N N . PRO A 1 807 ? 6.796 15.226 -54.299 1.00 81.50 807 PRO A N 1
ATOM 6202 C CA . PRO A 1 807 ? 6.793 14.233 -53.237 1.00 81.50 807 PRO A CA 1
ATOM 6203 C C . PRO A 1 807 ? 7.301 14.863 -51.927 1.00 81.50 807 PRO A C 1
ATOM 6205 O O . PRO A 1 807 ? 8.237 15.672 -51.961 1.00 81.50 807 PRO A O 1
ATOM 6208 N N . PRO A 1 808 ? 6.690 14.540 -50.774 1.00 83.69 808 PRO A N 1
ATOM 6209 C CA . PRO A 1 808 ? 7.220 14.943 -49.477 1.00 83.69 808 PRO A CA 1
ATOM 6210 C C . PRO A 1 808 ? 8.594 14.296 -49.233 1.00 83.69 808 PRO A C 1
ATOM 6212 O O . PRO A 1 808 ? 8.901 13.234 -49.776 1.00 83.69 808 PRO A O 1
ATOM 6215 N N . LYS A 1 809 ? 9.441 14.939 -48.418 1.00 86.62 809 LYS A N 1
ATOM 6216 C CA . LYS A 1 809 ? 10.742 14.376 -48.024 1.00 86.62 809 LYS A CA 1
ATOM 6217 C C . LYS A 1 809 ? 10.511 13.278 -46.990 1.00 86.62 809 LYS A C 1
ATOM 6219 O O . LYS A 1 809 ? 10.263 13.579 -45.832 1.00 86.62 809 LYS A O 1
ATOM 6224 N N . ILE A 1 810 ? 10.585 12.024 -47.416 1.00 89.38 810 ILE A N 1
ATOM 6225 C CA . ILE A 1 810 ? 10.453 10.863 -46.533 1.00 89.38 810 ILE A CA 1
ATOM 6226 C C . ILE A 1 810 ? 11.847 10.519 -46.030 1.00 89.38 810 ILE A C 1
ATOM 6228 O O . ILE A 1 810 ? 12.716 10.185 -46.834 1.00 89.38 810 ILE A O 1
ATOM 6232 N N . LYS A 1 811 ? 12.073 10.652 -44.724 1.00 92.50 811 LYS A N 1
ATOM 6233 C CA . LYS A 1 811 ? 13.369 10.390 -44.098 1.00 92.50 811 LYS A CA 1
ATOM 6234 C C . LYS A 1 811 ? 13.206 9.469 -42.905 1.00 92.50 811 LYS A C 1
ATOM 6236 O O . LYS A 1 811 ? 12.224 9.602 -42.196 1.00 92.50 811 LYS A O 1
ATOM 6241 N N . SER A 1 812 ? 14.143 8.555 -42.699 1.00 93.88 812 SER A N 1
ATOM 6242 C CA . SER A 1 812 ? 14.219 7.716 -41.497 1.00 93.88 812 SER A CA 1
ATOM 6243 C C . SER A 1 812 ? 15.663 7.277 -41.288 1.00 93.88 812 SER A C 1
ATOM 6245 O O . SER A 1 812 ? 16.360 7.027 -42.272 1.00 93.88 812 SER A O 1
ATOM 6247 N N . THR A 1 813 ? 16.131 7.208 -40.044 1.00 95.00 813 THR A N 1
ATOM 6248 C CA . THR A 1 813 ? 17.517 6.841 -39.721 1.00 95.00 813 THR A CA 1
ATOM 6249 C C . THR A 1 813 ? 17.560 5.778 -38.630 1.00 95.00 813 THR A C 1
ATOM 6251 O O . THR A 1 813 ? 16.979 5.967 -37.560 1.00 95.00 813 THR A O 1
ATOM 6254 N N . LEU A 1 814 ? 18.283 4.684 -38.876 1.00 95.19 814 LEU A N 1
ATOM 6255 C CA . LEU A 1 814 ? 18.530 3.596 -37.926 1.00 95.19 814 LEU A CA 1
ATOM 6256 C C . LEU A 1 814 ? 20.026 3.474 -37.618 1.00 95.19 814 LEU A C 1
ATOM 6258 O O . LEU A 1 814 ? 20.849 3.614 -38.517 1.00 95.19 814 LEU A O 1
ATOM 6262 N N . SER A 1 815 ? 20.369 3.152 -36.374 1.00 95.31 815 SER A N 1
ATOM 6263 C CA . SER A 1 815 ? 21.683 2.645 -35.973 1.00 95.31 815 SER A CA 1
ATOM 6264 C C . SER A 1 815 ? 21.617 1.125 -35.876 1.00 95.31 815 SER A C 1
ATOM 6266 O O . SER A 1 815 ? 20.697 0.586 -35.253 1.00 95.31 815 SER A O 1
ATOM 6268 N N . VAL A 1 816 ? 22.563 0.430 -36.501 1.00 95.81 816 VAL A N 1
ATOM 6269 C CA . VAL A 1 816 ? 22.622 -1.034 -36.562 1.00 95.81 816 VAL A CA 1
ATOM 6270 C C . VAL A 1 816 ? 23.996 -1.491 -36.085 1.00 95.81 816 VAL A C 1
ATOM 6272 O O . VAL A 1 816 ? 25.014 -1.014 -36.580 1.00 95.81 816 VAL A O 1
ATOM 6275 N N . VAL A 1 817 ? 24.023 -2.427 -35.138 1.00 94.81 817 VAL A N 1
ATOM 6276 C CA . VAL A 1 817 ? 25.243 -3.077 -34.639 1.00 94.81 817 VAL A CA 1
ATOM 6277 C C . VAL A 1 817 ? 25.201 -4.549 -35.027 1.00 94.81 817 VAL A C 1
ATOM 6279 O O . VAL A 1 817 ? 24.248 -5.251 -34.677 1.00 94.81 817 VAL A O 1
ATOM 6282 N N . LEU A 1 818 ? 26.225 -5.009 -35.741 1.00 94.38 818 LEU A N 1
ATOM 6283 C CA . LEU A 1 818 ? 26.381 -6.382 -36.218 1.00 94.38 818 LEU A CA 1
ATOM 6284 C C . LEU A 1 818 ? 27.422 -7.138 -35.383 1.00 94.38 818 LEU A C 1
ATOM 6286 O O . LEU A 1 818 ? 28.428 -6.553 -34.983 1.00 94.38 818 LEU A O 1
ATOM 6290 N N . ASN A 1 819 ? 27.184 -8.428 -35.145 1.00 91.94 819 ASN A N 1
ATOM 6291 C CA . ASN A 1 819 ? 28.169 -9.375 -34.607 1.00 91.94 819 ASN A CA 1
ATOM 6292 C C . ASN A 1 819 ? 29.125 -9.867 -35.714 1.00 91.94 819 ASN A C 1
ATOM 6294 O O . ASN A 1 819 ? 28.829 -9.721 -36.901 1.00 91.94 819 ASN A O 1
ATOM 6298 N N . GLU A 1 820 ? 30.229 -10.525 -35.338 1.00 89.06 820 GLU A N 1
ATOM 6299 C CA . GLU A 1 820 ? 31.176 -11.141 -36.292 1.00 89.06 820 GLU A CA 1
ATOM 6300 C C . GLU A 1 820 ? 30.541 -12.188 -37.226 1.00 89.06 820 GLU A C 1
ATOM 6302 O O . GLU A 1 820 ? 31.067 -12.459 -38.303 1.00 89.06 820 GLU A O 1
ATOM 6307 N N . ASP A 1 821 ? 29.411 -12.778 -36.830 1.00 88.31 821 ASP A N 1
ATOM 6308 C CA . ASP A 1 821 ? 28.662 -13.763 -37.619 1.00 88.31 821 ASP A CA 1
ATOM 6309 C C . ASP A 1 821 ? 27.644 -13.134 -38.593 1.00 88.31 821 ASP A C 1
ATOM 6311 O O . ASP A 1 821 ? 26.897 -13.855 -39.257 1.00 88.31 821 ASP A O 1
ATOM 6315 N N . GLY A 1 822 ? 27.580 -11.800 -38.681 1.00 87.56 822 GLY A N 1
ATOM 6316 C CA . GLY A 1 822 ? 26.629 -11.101 -39.550 1.00 87.56 822 GLY A CA 1
ATOM 6317 C C . GLY A 1 822 ? 25.232 -10.923 -38.972 1.00 87.56 822 GLY A C 1
ATOM 6318 O O . GLY A 1 822 ? 24.371 -10.339 -39.640 1.00 87.56 822 GLY A O 1
ATOM 6319 N N . THR A 1 823 ? 24.968 -11.385 -37.750 1.00 92.88 823 THR A N 1
ATOM 6320 C CA . THR A 1 823 ? 23.664 -11.196 -37.104 1.00 92.88 823 THR A CA 1
ATOM 6321 C C . THR A 1 823 ? 23.519 -9.791 -36.521 1.00 92.88 823 THR A C 1
ATOM 6323 O O . THR A 1 823 ? 24.476 -9.186 -36.033 1.00 92.88 823 THR A O 1
ATOM 6326 N N . VAL A 1 824 ? 22.303 -9.240 -36.579 1.00 94.25 824 VAL A N 1
ATOM 6327 C CA . VAL A 1 824 ? 21.994 -7.934 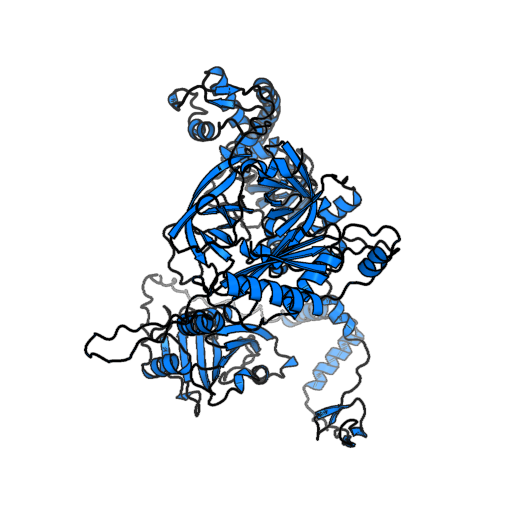-35.979 1.00 94.25 824 VAL A CA 1
ATOM 6328 C C . VAL A 1 824 ? 21.920 -8.085 -34.458 1.00 94.25 824 VAL A C 1
ATOM 6330 O O . VAL A 1 824 ? 20.988 -8.691 -33.935 1.00 94.25 824 VAL A O 1
ATOM 6333 N N . LYS A 1 825 ? 22.889 -7.507 -33.743 1.00 91.00 825 LYS A N 1
ATOM 6334 C CA . LYS A 1 825 ? 22.951 -7.489 -32.274 1.00 91.00 825 LYS A CA 1
ATOM 6335 C C . LYS A 1 825 ? 22.039 -6.421 -31.677 1.00 91.00 825 LYS A C 1
ATOM 6337 O O . LYS A 1 825 ? 21.356 -6.663 -30.685 1.00 91.00 825 LYS A O 1
ATOM 6342 N N . LYS A 1 826 ? 22.061 -5.219 -32.258 1.00 91.94 826 LYS A N 1
ATOM 6343 C CA . LYS A 1 826 ? 21.285 -4.060 -31.797 1.00 91.94 826 LYS A CA 1
ATOM 6344 C C . LYS A 1 826 ? 20.776 -3.273 -32.999 1.00 91.94 826 LYS A C 1
ATOM 6346 O O . LYS A 1 826 ? 21.523 -3.041 -33.944 1.00 91.94 826 LYS A O 1
ATOM 6351 N N . LEU A 1 827 ? 19.520 -2.842 -32.940 1.00 94.69 827 LEU A N 1
ATOM 6352 C CA . LEU A 1 827 ? 18.905 -1.959 -33.926 1.00 94.69 827 LEU A CA 1
ATOM 6353 C C . LEU A 1 827 ? 18.132 -0.868 -33.185 1.00 94.69 827 LEU A C 1
ATOM 6355 O O . LEU A 1 827 ? 17.251 -1.168 -32.381 1.00 94.69 827 LEU A O 1
ATOM 6359 N N . GLU A 1 828 ? 18.475 0.390 -33.436 1.00 92.88 828 GLU A N 1
ATOM 6360 C CA . GLU A 1 828 ? 17.938 1.554 -32.729 1.00 92.88 828 GLU A CA 1
ATOM 6361 C C . GLU A 1 828 ? 17.467 2.608 -33.734 1.00 92.88 828 GLU A C 1
ATOM 6363 O O . GLU A 1 828 ? 18.159 2.903 -34.706 1.00 92.88 828 GLU A O 1
ATOM 6368 N N . ILE A 1 829 ? 16.275 3.169 -33.531 1.00 93.88 829 ILE A N 1
ATOM 6369 C CA . ILE A 1 829 ? 15.737 4.216 -34.406 1.00 93.88 829 ILE A CA 1
ATOM 6370 C C . ILE A 1 829 ? 16.298 5.557 -33.929 1.00 93.88 829 ILE A C 1
ATOM 6372 O O . ILE A 1 829 ? 15.927 6.020 -32.854 1.00 93.88 829 ILE A O 1
ATOM 6376 N N . ILE A 1 830 ? 17.180 6.174 -34.720 1.00 91.50 830 ILE A N 1
ATOM 6377 C CA . ILE A 1 830 ? 17.761 7.490 -34.409 1.00 91.50 830 ILE A CA 1
ATOM 6378 C C . ILE A 1 830 ? 16.769 8.604 -34.764 1.00 91.50 830 ILE A C 1
ATOM 6380 O O . ILE A 1 830 ? 16.571 9.534 -33.989 1.00 91.50 830 ILE A O 1
ATOM 6384 N N . ASP A 1 831 ? 16.137 8.504 -35.936 1.00 89.56 831 ASP A N 1
ATOM 6385 C CA . ASP A 1 831 ? 15.140 9.465 -36.415 1.00 89.56 831 ASP A CA 1
ATOM 6386 C C . ASP A 1 831 ? 13.985 8.698 -37.083 1.00 89.56 831 ASP A C 1
ATOM 6388 O O . ASP A 1 831 ? 14.183 8.134 -38.165 1.00 89.56 831 ASP A O 1
ATOM 6392 N N . PRO A 1 832 ? 12.797 8.613 -36.452 1.00 84.75 832 PRO A N 1
ATOM 6393 C CA . PRO A 1 832 ? 11.667 7.852 -36.978 1.00 84.75 832 PRO A CA 1
ATOM 6394 C C . PRO A 1 832 ? 10.983 8.514 -38.181 1.00 84.75 832 PRO A C 1
ATOM 6396 O O . PRO A 1 832 ? 10.098 7.882 -38.764 1.00 84.75 832 PRO A O 1
ATOM 6399 N N . GLY A 1 833 ? 11.363 9.735 -38.573 1.00 86.12 833 GLY A N 1
ATOM 6400 C CA . GLY A 1 833 ? 10.717 10.449 -39.670 1.00 86.12 833 GLY A CA 1
ATOM 6401 C C . GLY A 1 833 ? 9.247 10.795 -39.435 1.00 86.12 833 GLY A C 1
ATOM 6402 O O . GLY A 1 833 ? 8.634 10.411 -38.442 1.00 86.12 833 GLY A O 1
ATOM 6403 N N . ASP A 1 834 ? 8.647 11.476 -40.412 1.00 85.50 834 ASP A N 1
ATOM 6404 C CA . ASP A 1 834 ? 7.226 11.861 -40.367 1.00 85.50 834 ASP A CA 1
ATOM 6405 C C . ASP A 1 834 ? 6.265 10.699 -40.698 1.00 85.50 834 ASP A C 1
ATOM 6407 O O . ASP A 1 834 ? 5.049 10.840 -40.570 1.00 85.50 834 ASP A O 1
ATOM 6411 N N . TYR A 1 835 ? 6.788 9.552 -41.151 1.00 88.81 835 TYR A N 1
ATOM 6412 C CA . TYR A 1 835 ? 5.992 8.429 -41.652 1.00 88.81 835 TYR A CA 1
ATOM 6413 C C . TYR A 1 835 ? 6.422 7.100 -41.016 1.00 88.81 835 TYR A C 1
ATOM 6415 O O . TYR A 1 835 ? 7.416 6.487 -41.414 1.00 88.81 835 TYR A O 1
ATOM 6423 N N . GLU A 1 836 ? 5.624 6.606 -40.065 1.00 88.88 836 GLU A N 1
ATOM 6424 C CA . GLU A 1 836 ? 5.886 5.356 -39.331 1.00 88.88 836 GLU A CA 1
ATOM 6425 C C . GLU A 1 836 ? 5.969 4.127 -40.259 1.00 88.88 836 GLU A C 1
ATOM 6427 O O . GLU A 1 836 ? 6.762 3.208 -40.022 1.00 88.88 836 GLU A O 1
ATOM 6432 N N . SER A 1 837 ? 5.200 4.112 -41.353 1.00 90.44 837 SER A N 1
ATOM 6433 C CA . SER A 1 837 ? 5.218 3.037 -42.352 1.00 90.44 837 SER A CA 1
ATOM 6434 C C . SER A 1 837 ? 6.564 2.938 -43.080 1.00 90.44 837 SER A C 1
ATOM 6436 O O . SER A 1 837 ? 7.057 1.827 -43.293 1.00 90.44 837 SER A O 1
ATOM 6438 N N . ALA A 1 838 ? 7.218 4.068 -43.373 1.00 90.00 838 ALA A N 1
ATOM 6439 C CA . ALA A 1 838 ? 8.552 4.102 -43.975 1.00 90.00 838 ALA A CA 1
ATOM 6440 C C . ALA A 1 838 ? 9.630 3.573 -43.011 1.00 90.00 838 ALA A C 1
ATOM 6442 O O . ALA A 1 838 ? 10.454 2.744 -43.398 1.00 90.00 838 ALA A O 1
ATOM 6443 N N . THR A 1 839 ? 9.576 3.970 -41.737 1.00 93.00 839 THR A N 1
ATOM 6444 C CA . THR A 1 839 ? 10.499 3.484 -40.692 1.00 93.00 839 THR A CA 1
ATOM 6445 C C . THR A 1 839 ? 10.312 1.995 -40.412 1.00 93.00 839 THR A C 1
ATOM 6447 O O . THR A 1 839 ? 11.283 1.250 -40.270 1.00 93.00 839 THR A O 1
ATOM 6450 N N . THR A 1 840 ? 9.066 1.520 -40.425 1.00 92.81 840 THR A N 1
ATOM 6451 C CA . THR A 1 840 ? 8.752 0.091 -40.299 1.00 92.81 840 THR A CA 1
ATOM 6452 C C . THR A 1 840 ? 9.278 -0.709 -41.493 1.00 92.81 840 THR A C 1
ATOM 6454 O O . THR A 1 840 ? 9.823 -1.799 -41.310 1.00 92.81 840 THR A O 1
ATOM 6457 N N . ALA A 1 841 ? 9.137 -0.186 -42.714 1.00 92.44 841 ALA A N 1
ATOM 6458 C CA . ALA A 1 841 ? 9.661 -0.823 -43.920 1.00 92.44 841 ALA A CA 1
ATOM 6459 C C . ALA A 1 841 ? 11.194 -0.905 -43.906 1.00 92.44 841 ALA A C 1
ATOM 6461 O O . ALA A 1 841 ? 11.748 -1.956 -44.231 1.00 92.44 841 ALA A O 1
ATOM 6462 N N . LEU A 1 842 ? 11.865 0.159 -43.457 1.00 95.62 842 LEU A N 1
ATOM 6463 C CA . LEU A 1 842 ? 13.316 0.197 -43.290 1.00 95.62 842 LEU A CA 1
ATOM 6464 C C . LEU A 1 842 ? 13.798 -0.838 -42.263 1.00 95.62 842 LEU A C 1
ATOM 6466 O O . LEU A 1 842 ? 14.690 -1.628 -42.558 1.00 95.62 842 LEU A O 1
ATOM 6470 N N . ASN A 1 843 ? 13.161 -0.903 -41.091 1.00 94.88 843 ASN A N 1
ATOM 6471 C CA . ASN A 1 843 ? 13.503 -1.872 -40.046 1.00 94.88 843 ASN A CA 1
ATOM 6472 C C . ASN A 1 843 ? 13.299 -3.328 -40.523 1.00 94.88 843 ASN A C 1
ATOM 6474 O O . ASN A 1 843 ? 14.147 -4.198 -40.313 1.00 94.88 843 ASN A O 1
ATOM 6478 N N . LYS A 1 844 ? 12.209 -3.600 -41.256 1.00 96.00 844 LYS A N 1
ATOM 6479 C CA . LYS A 1 844 ? 11.990 -4.912 -41.889 1.00 96.00 844 LYS A CA 1
ATOM 6480 C C . LYS A 1 844 ? 13.063 -5.245 -42.925 1.00 96.00 844 LYS A C 1
ATOM 6482 O O . LYS A 1 844 ? 13.494 -6.392 -42.972 1.00 96.00 844 LYS A O 1
ATOM 6487 N N . ALA A 1 845 ? 13.492 -4.275 -43.732 1.00 95.50 845 ALA A N 1
ATOM 6488 C CA . ALA A 1 845 ? 14.532 -4.478 -44.739 1.00 95.50 845 ALA A CA 1
ATOM 6489 C C . ALA A 1 845 ? 15.887 -4.825 -44.103 1.00 95.50 845 ALA A C 1
ATOM 6491 O O . ALA A 1 845 ? 16.543 -5.756 -44.561 1.00 95.50 845 ALA A O 1
ATOM 6492 N N . VAL A 1 846 ? 16.262 -4.142 -43.013 1.00 96.31 846 VAL A N 1
ATOM 6493 C CA . VAL A 1 846 ? 17.501 -4.412 -42.262 1.00 96.31 846 VAL A CA 1
ATOM 6494 C C . VAL A 1 846 ? 17.493 -5.810 -41.638 1.00 96.31 846 VAL A C 1
ATOM 6496 O O . VAL A 1 846 ? 18.481 -6.532 -41.745 1.00 96.31 846 VAL A O 1
ATOM 6499 N N . ASN A 1 847 ? 16.381 -6.230 -41.030 1.00 95.06 847 ASN A N 1
ATOM 6500 C CA . ASN A 1 847 ? 16.286 -7.575 -40.451 1.00 95.06 847 ASN A CA 1
ATOM 6501 C C . ASN A 1 847 ? 16.223 -8.673 -41.523 1.00 95.06 847 ASN A C 1
ATOM 6503 O O . ASN A 1 847 ? 16.826 -9.726 -41.357 1.00 95.06 847 ASN A O 1
ATOM 6507 N N . ALA A 1 848 ? 15.539 -8.430 -42.646 1.00 94.00 848 ALA A N 1
ATOM 6508 C CA . ALA A 1 848 ? 15.449 -9.386 -43.755 1.00 94.00 848 ALA A CA 1
ATOM 6509 C C . ALA A 1 848 ? 16.763 -9.554 -44.541 1.00 94.00 848 ALA A C 1
ATOM 6511 O O . ALA A 1 848 ? 16.879 -10.479 -45.348 1.00 94.00 848 ALA A O 1
ATOM 6512 N N . ALA A 1 849 ? 17.713 -8.638 -44.352 1.00 92.69 849 ALA A N 1
ATOM 6513 C CA . ALA A 1 849 ? 19.059 -8.710 -44.903 1.00 92.69 849 ALA A CA 1
ATOM 6514 C C . ALA A 1 849 ? 20.054 -9.437 -43.975 1.00 92.69 849 ALA A C 1
ATOM 6516 O O . ALA A 1 849 ? 21.166 -9.716 -44.407 1.00 92.69 849 ALA A O 1
ATOM 6517 N N . SER A 1 850 ? 19.663 -9.770 -42.738 1.00 91.81 850 SER A N 1
ATOM 6518 C CA . SER A 1 850 ? 20.490 -10.537 -41.800 1.00 91.81 850 SER A CA 1
ATOM 6519 C C . SER A 1 850 ? 20.342 -12.055 -42.033 1.00 91.81 850 SER A C 1
ATOM 6521 O O . SER A 1 850 ? 19.216 -12.512 -42.261 1.00 91.81 850 SER A O 1
ATOM 6523 N N . PRO A 1 851 ? 21.425 -12.856 -41.948 1.00 91.81 851 PRO A N 1
ATOM 6524 C CA . PRO A 1 851 ? 22.802 -12.462 -41.632 1.00 91.81 851 PRO A CA 1
ATOM 6525 C C . PRO A 1 851 ? 23.534 -11.793 -42.809 1.00 91.81 851 PRO A C 1
ATOM 6527 O O . PRO A 1 851 ? 23.343 -12.168 -43.963 1.00 91.81 851 PRO A O 1
ATOM 6530 N N . TYR A 1 852 ? 24.384 -10.809 -42.503 1.00 92.88 852 TYR A N 1
ATOM 6531 C CA . TYR A 1 852 ? 25.228 -10.118 -43.483 1.00 92.88 852 TYR A CA 1
ATOM 6532 C C . TYR A 1 852 ? 26.522 -10.900 -43.730 1.00 92.88 852 TYR A C 1
ATOM 6534 O O . TYR A 1 852 ? 27.235 -11.250 -42.793 1.00 92.88 852 TYR A O 1
ATOM 6542 N N . GLU A 1 853 ? 26.836 -11.171 -44.994 1.00 90.38 853 GLU A N 1
ATOM 6543 C CA . GLU A 1 853 ? 28.043 -11.911 -45.368 1.00 90.38 853 GLU A CA 1
ATOM 6544 C C . GLU A 1 853 ? 29.301 -11.034 -45.273 1.00 90.38 853 GLU A C 1
ATOM 6546 O O . GLU A 1 853 ? 29.256 -9.838 -45.554 1.00 90.38 853 GLU A O 1
ATOM 6551 N N . ASN A 1 854 ? 30.438 -11.653 -44.939 1.00 89.25 854 ASN A N 1
ATOM 6552 C CA . ASN A 1 854 ? 31.768 -11.028 -44.913 1.00 89.25 854 ASN A CA 1
ATOM 6553 C C . ASN A 1 854 ? 31.921 -9.851 -43.930 1.00 89.25 854 ASN A C 1
ATOM 6555 O O . ASN A 1 854 ? 32.541 -8.847 -44.273 1.00 89.25 854 ASN A O 1
ATOM 6559 N N . VAL A 1 855 ? 31.391 -9.970 -42.705 1.00 90.38 855 VAL A N 1
ATOM 6560 C CA . VAL A 1 855 ? 31.622 -8.954 -41.661 1.00 90.38 855 VAL A CA 1
ATOM 6561 C C . VAL A 1 855 ? 33.120 -8.860 -41.332 1.00 90.38 855 VAL A C 1
ATOM 6563 O O . VAL A 1 855 ? 33.719 -9.872 -40.955 1.00 90.38 855 VAL A O 1
ATOM 6566 N N . PRO A 1 856 ? 33.744 -7.674 -41.454 1.00 89.56 856 PRO A N 1
ATOM 6567 C CA . PRO A 1 856 ? 35.157 -7.504 -41.146 1.00 89.56 856 PRO A CA 1
ATOM 6568 C C . PRO A 1 856 ? 35.442 -7.699 -39.651 1.00 89.56 856 PRO A C 1
ATOM 6570 O O . PRO A 1 856 ? 34.655 -7.292 -38.796 1.00 89.56 856 PRO A O 1
ATOM 6573 N N . HIS A 1 857 ? 36.588 -8.300 -39.326 1.00 88.81 857 HIS A N 1
ATOM 6574 C CA . HIS A 1 857 ? 36.999 -8.530 -37.940 1.00 88.81 857 HIS A CA 1
ATOM 6575 C C . HIS A 1 857 ? 37.503 -7.225 -37.303 1.00 88.81 857 HIS A C 1
ATOM 6577 O O . HIS A 1 857 ? 38.475 -6.626 -37.770 1.00 88.81 857 HIS A O 1
ATOM 6583 N N . THR A 1 858 ? 36.841 -6.774 -36.236 1.00 88.88 858 THR A N 1
ATOM 6584 C CA . THR A 1 858 ? 37.178 -5.548 -35.494 1.00 88.88 858 THR A CA 1
ATOM 6585 C C . THR A 1 858 ? 37.621 -5.880 -34.070 1.00 88.88 858 THR A C 1
ATOM 6587 O O . THR A 1 858 ? 37.299 -6.939 -33.539 1.00 88.88 858 THR A O 1
ATOM 6590 N N . LYS A 1 859 ? 38.332 -4.954 -33.409 1.00 84.56 859 LYS A N 1
ATOM 6591 C CA . LYS A 1 859 ? 38.825 -5.148 -32.029 1.00 84.56 859 LYS A CA 1
ATOM 6592 C C . LYS A 1 859 ? 37.714 -5.440 -31.012 1.00 84.56 859 LYS A C 1
ATOM 6594 O O . LYS A 1 859 ? 37.962 -6.134 -30.034 1.00 84.56 859 LYS A O 1
ATOM 6599 N N . ASP A 1 860 ? 36.511 -4.924 -31.258 1.00 82.44 860 ASP A N 1
ATOM 6600 C CA . ASP A 1 860 ? 35.356 -5.046 -30.361 1.00 82.44 860 ASP A CA 1
ATOM 6601 C C . ASP A 1 860 ? 34.414 -6.209 -30.750 1.00 82.44 860 ASP A C 1
ATOM 6603 O O . ASP A 1 860 ? 33.338 -6.375 -30.158 1.00 82.44 860 ASP A O 1
ATOM 6607 N N . GLY A 1 861 ? 34.788 -6.993 -31.774 1.00 86.81 861 GLY A N 1
ATOM 6608 C CA . GLY A 1 861 ? 33.994 -8.097 -32.329 1.00 86.81 861 GLY A CA 1
ATOM 6609 C C . GLY A 1 861 ? 32.650 -7.661 -32.924 1.00 86.81 861 GLY A C 1
ATOM 6610 O O . GLY A 1 861 ? 31.719 -8.461 -33.021 1.00 86.81 861 GLY A O 1
ATOM 6611 N N . GLN A 1 862 ? 32.507 -6.371 -33.245 1.00 92.12 862 GLN A N 1
ATOM 6612 C CA . GLN A 1 862 ? 31.259 -5.743 -33.680 1.00 92.12 862 GLN A CA 1
ATOM 6613 C C . GLN A 1 862 ? 31.507 -4.654 -34.728 1.00 92.12 862 GLN A C 1
ATOM 6615 O O . GLN A 1 862 ? 32.508 -3.935 -34.673 1.00 92.12 862 GLN A O 1
ATOM 6620 N N . VAL A 1 863 ? 30.558 -4.489 -35.652 1.00 92.31 863 VAL A N 1
ATOM 6621 C CA . VAL A 1 863 ? 30.556 -3.411 -36.654 1.00 92.31 863 VAL A CA 1
ATOM 6622 C C . VAL A 1 863 ? 29.288 -2.577 -36.492 1.00 92.31 863 VAL A C 1
ATOM 6624 O O . VAL A 1 863 ? 28.182 -3.112 -36.537 1.00 92.31 863 VAL A O 1
ATOM 6627 N N . SER A 1 864 ? 29.449 -1.266 -36.310 1.00 92.56 864 SER A N 1
ATOM 6628 C CA . SER A 1 864 ? 28.344 -0.309 -36.168 1.00 92.56 864 SER A CA 1
ATOM 6629 C C . SER A 1 864 ? 28.175 0.509 -37.446 1.00 92.56 864 SER A C 1
ATOM 6631 O O . SER A 1 864 ? 29.158 1.008 -37.991 1.00 92.56 864 SER A O 1
ATOM 6633 N N . LEU A 1 865 ? 26.936 0.680 -37.907 1.00 95.31 865 LEU A N 1
ATOM 6634 C CA . LEU A 1 865 ? 26.600 1.448 -39.108 1.00 95.31 865 LEU A CA 1
ATOM 6635 C C . LEU A 1 865 ? 25.278 2.208 -38.951 1.00 95.31 865 LEU A C 1
ATOM 6637 O O . LEU A 1 865 ? 24.356 1.757 -38.269 1.00 95.31 865 LEU A O 1
ATOM 6641 N N . ILE A 1 866 ? 25.178 3.363 -39.605 1.00 95.62 866 ILE A N 1
ATOM 6642 C CA . ILE A 1 866 ? 23.970 4.184 -39.684 1.00 95.62 866 ILE A CA 1
ATOM 6643 C C . ILE A 1 866 ? 23.317 3.962 -41.048 1.00 95.62 866 ILE A C 1
ATOM 6645 O O . ILE A 1 866 ? 23.939 4.171 -42.087 1.00 95.62 866 ILE A O 1
ATOM 6649 N N . VAL A 1 867 ? 22.041 3.579 -41.052 1.00 96.31 867 VAL A N 1
ATOM 6650 C CA . VAL A 1 867 ? 21.222 3.383 -42.255 1.00 96.31 867 VAL A CA 1
ATOM 6651 C C . VAL A 1 867 ? 20.210 4.519 -42.366 1.00 96.31 867 VAL A C 1
ATOM 6653 O O . VAL A 1 867 ? 19.311 4.639 -41.535 1.00 96.31 867 VAL A O 1
ATOM 6656 N N . LYS A 1 868 ? 20.323 5.339 -43.410 1.00 95.94 868 LYS A N 1
ATOM 6657 C CA . LYS A 1 868 ? 19.414 6.450 -43.716 1.00 95.94 868 LYS A CA 1
ATOM 6658 C C . LYS A 1 868 ? 18.551 6.113 -44.926 1.00 95.94 868 LYS A C 1
ATOM 6660 O O . LYS A 1 868 ? 19.073 5.813 -45.996 1.00 95.94 868 LYS A O 1
ATOM 6665 N N . LEU A 1 869 ? 17.238 6.230 -44.784 1.00 94.38 869 LEU A N 1
ATOM 6666 C CA . LEU A 1 869 ? 16.282 6.235 -45.886 1.00 94.38 869 LEU A CA 1
ATOM 6667 C C . LEU A 1 869 ? 16.014 7.683 -46.306 1.00 94.38 869 LEU A C 1
ATOM 6669 O O . LEU A 1 869 ? 15.637 8.500 -45.470 1.00 94.38 869 LEU A O 1
ATOM 6673 N N . ASP A 1 870 ? 16.189 7.995 -47.590 1.00 91.50 870 ASP A N 1
ATOM 6674 C CA . ASP A 1 870 ? 15.819 9.277 -48.207 1.00 91.50 870 ASP A CA 1
ATOM 6675 C C . ASP A 1 870 ? 14.952 9.002 -49.448 1.00 91.50 870 ASP A C 1
ATOM 6677 O O . ASP A 1 870 ? 15.430 8.575 -50.507 1.00 91.50 870 ASP A O 1
ATOM 6681 N N . GLY A 1 871 ? 13.638 9.164 -49.293 1.00 89.62 871 GLY A N 1
ATOM 6682 C CA . GLY A 1 871 ? 12.639 8.741 -50.271 1.00 89.62 871 GLY A CA 1
ATOM 6683 C C . GLY A 1 871 ? 12.586 7.218 -50.398 1.00 89.62 871 GLY A C 1
ATOM 6684 O O . GLY A 1 871 ? 12.049 6.541 -49.529 1.00 89.62 871 GLY A O 1
ATOM 6685 N N . ASN A 1 872 ? 13.141 6.689 -51.493 1.00 88.62 872 ASN A N 1
ATOM 6686 C CA . ASN A 1 872 ? 13.259 5.245 -51.750 1.00 88.62 872 ASN A CA 1
ATOM 6687 C C . ASN A 1 872 ? 14.722 4.777 -51.870 1.00 88.62 872 ASN A C 1
ATOM 6689 O O . ASN A 1 872 ? 15.001 3.727 -52.448 1.00 88.62 872 ASN A O 1
ATOM 6693 N N . LYS A 1 873 ? 15.672 5.596 -51.404 1.00 91.81 873 LYS A N 1
ATOM 6694 C CA . LYS A 1 873 ? 17.105 5.298 -51.462 1.00 91.81 873 LYS A CA 1
ATOM 6695 C C . LYS A 1 873 ? 17.664 5.116 -50.061 1.00 91.81 873 LYS A C 1
ATOM 6697 O O . LYS A 1 873 ? 17.424 5.950 -49.190 1.00 91.81 873 LYS A O 1
ATOM 6702 N N . ILE A 1 874 ? 18.434 4.057 -49.881 1.00 94.69 874 ILE A N 1
ATOM 6703 C CA . ILE A 1 874 ? 19.222 3.771 -48.694 1.00 94.69 874 ILE A CA 1
ATOM 6704 C C . ILE A 1 874 ? 20.603 4.393 -48.865 1.00 94.69 874 ILE A C 1
ATOM 6706 O O . ILE A 1 874 ? 21.224 4.288 -49.922 1.00 94.69 874 ILE A O 1
ATOM 6710 N N . LYS A 1 875 ? 21.078 5.045 -47.811 1.00 94.75 875 LYS A N 1
ATOM 6711 C CA . LYS A 1 875 ? 22.472 5.437 -47.635 1.00 94.75 875 LYS A CA 1
ATOM 6712 C C . LYS A 1 875 ? 22.970 4.825 -46.340 1.00 94.75 875 LYS A C 1
ATOM 6714 O O . LYS A 1 875 ? 22.300 4.950 -45.318 1.00 94.75 875 LYS A O 1
ATOM 6719 N N . THR A 1 876 ? 24.122 4.185 -46.391 1.00 94.38 876 THR A N 1
ATOM 6720 C CA . THR A 1 876 ? 24.805 3.643 -45.222 1.00 94.38 876 THR A CA 1
ATOM 6721 C C . THR A 1 876 ? 26.082 4.430 -44.979 1.00 94.38 876 THR A C 1
ATOM 6723 O O . THR A 1 876 ? 26.766 4.820 -45.921 1.00 94.38 876 THR A O 1
ATOM 6726 N N . GLU A 1 877 ? 26.377 4.716 -43.719 1.00 93.31 877 GLU A N 1
ATOM 6727 C CA . GLU A 1 877 ? 27.607 5.390 -43.303 1.00 93.31 877 GLU A CA 1
ATOM 6728 C C . GLU A 1 877 ? 28.076 4.831 -41.957 1.00 93.31 877 GLU A C 1
ATOM 6730 O O . GLU A 1 877 ? 27.293 4.227 -41.217 1.00 93.31 877 GLU A O 1
ATOM 6735 N N . ARG A 1 878 ? 29.357 5.015 -41.639 1.00 89.31 878 ARG A N 1
ATOM 6736 C CA . ARG A 1 878 ? 29.874 4.746 -40.293 1.00 89.31 878 ARG A CA 1
ATOM 6737 C C . ARG A 1 878 ? 29.383 5.840 -39.323 1.00 89.31 878 ARG A C 1
ATOM 6739 O O . ARG A 1 878 ? 29.186 6.969 -39.776 1.00 89.31 878 ARG A O 1
ATOM 6746 N N . PRO A 1 879 ? 29.120 5.500 -38.047 1.00 80.12 879 PRO A N 1
ATOM 6747 C CA . PRO A 1 879 ? 28.629 6.447 -37.046 1.00 80.12 879 PRO A CA 1
ATOM 6748 C C . PRO A 1 879 ? 29.590 7.592 -36.724 1.00 80.12 879 PRO A C 1
ATOM 6750 O O . PRO A 1 879 ? 30.817 7.418 -36.910 1.00 80.12 879 PRO A O 1
#

Radius of gyration: 36.42 Å; chains: 1; bounding box: 102×92×101 Å